Protein AF-A0A2U3E9U3-F1 (afdb_monomer_lite)

Sequence (964 aa):
MAMTLIPEGLHEAEHGRHEQQQQQQQQARNLDQRGDGTAESIDSKLGPHTAASHVEAQAGQEATDEYGHPLAEIDPVHEARIRLKMDFAVVPLVSLIYLLSFIDRSNIGNAKLAGLEHDLGMHGYDYNTALSVFYITYIVFEIPCNAACKWLGPGWFLPAVTLAFGVTSIATAFVQSFRALCGVRCLLGVFEAGMMPGIAYYLSRWYRRSELTFRISLFILSAALAGAFGGLLASAILELDSFGALRSWRMIFAIEGIATCALALASFVLLTDRPETAIWLTPADKALAIARLKAERIGTTELVDGFSTAKLRAGILNPVMLPTSAIFLLNSITVHGASFFLPSIVSTLYPDRSVTQQQLLTVPPYVVGATGCVLLSYASWRLERRGVFMVACAPLAVLGYALFLAPGTGATTRYGAIFLPFFGMFAYGALTNAHVAANVVSDTARASAIATNVMFGNIGGLASTWAYIQKDAPRYNIGNGLNLAAQASMFLIALGLYFWIRRDNRRRAARDVHGALEGKTVQEIQDMDWHHPGFRFFLPVAARSAAFLTHTAQAVRNAQDLNCMSVPRKYRELGDFHKYYSGAAVAPVLTLVIGGNHEASNYLFELYHGGWLAPKIYYLGAAGVVRYGPLRVAGLSGIYQQKDYRGPHHERLPYERDDIKSVYHVREYDVDKLLRLESGVDIAMSHDWPAWVELFGDYQSLFARNPHFLLSASKDGLGSFPATELLNHLRPAHWFSAHMHYRFAATIQHTAERIEDTVRALPIMASTRGKLPVFKSQRKYFVSGVKPAGARQTTDFLALDKYKEGRSTTNFLDLVEIEVPMRAEDAPYMKKRAGSDKFDLCYDEEWLAITRAYNDSLRVQDPETLVVPPDKGKSKRPSAGSIRRHRDWVRLNIVDKGLLEVPRRFSVHAPVHNAAMGETMEMPREYPNSQTVRFAQLLQVENRFVPSRKTSDDGDSIFERDGE

InterPro domains:
  IPR007708 Lariat debranching enzyme, C-terminal [PF05011] (793-943)
  IPR007708 Lariat debranching enzyme, C-terminal [SM01124] (786-945)
  IPR011701 Major facilitator superfamily [PF07690] (95-464)
  IPR020846 Major facilitator superfamily domain [PS50850] (90-506)
  IPR029052 Metallo-dependent phosphatase-like [SSF56300] (563-747)
  IPR036259 MFS transporter superfamily [G3DSA:1.20.1250.20] (82-282)
  IPR036259 MFS transporter superfamily [G3DSA:1.20.1250.20] (318-512)
  IPR036259 MFS transporter superfamily [SSF103473] (70-512)

pLDDT: mean 81.08, std 17.88, range [23.45, 97.38]

Radius of gyration: 36.11 Å; chains: 1; bounding box: 93×82×101 Å

Organism: Purpureocillium lilacinum (NCBI:txid33203)

Foldseek 3Di:
DDDDDDDPPPPVVVVVVVVVVVVVVVVVVVVVPDDDDDPDDDPDPDDPPVVVVVVLVVLLQPQADLLLAGLDDADVVLVVVLVVVCLVQQQVLLLVLLLLLLLLVLLLLVLVVQCVCVQAVHDDCLSLVLLLLLLVLLLVQQLVLLLVCLVVFLLQSQLVLLLQLLVLLLVCLVDRHSVSSSVSSNSNSNSCSNRLLSSLLQLLQQDDLLCSLLSNLSSLLSNLVSLQCSSVVLVVQQVDCDDVVTHTSSSSSNVSSVVSNVSSVVSNVSPARHLVRDPPADPVSSSSSSSVSSSRFNLDSDSRDDADPLLLVCLLPPPLLVLLLLLLLLLLLVSLLCSNCVLLLLCLLCVPDDSVVSSNLSNVLSVLLSVLLNVLSVCCSVVVALLVSLLVLLVQQLQLLCQLLDPPDHSVSNSVSSNRNSSRSSNSSSSSLSQSLQQWRHSSSNSSSSSSSVSSSSNSSSVSSVLADPVCPDSSNRSSVSSSVSSVVSNVSSVVSLVVLVVVQVVLVPDDQPVVCPPDDSVRCVSCISVRSSHGRRGDDFDWDKDFAFAADQLAQALQLLLLALDPPVPRDRPCNNCQLVVVDADPAQAEHAAERRHSLLLLQLQQCKDDSGQSYIYQHCWHWWDWQLAIETEHHYFADPVQQAFAALADPPGDPVSSRNSRHHHVLRLVLLLLAQAAHAEYEYAWAAQPQCLQFPVVVVCVVPVVQLVCQLVSNHTDPSNQQSCLARQHQEYEYHNPQDWDKGKQQNPDLHSLVSSCPRPDDPVSLVRGVSNVDPDDSYDRDDHHDPRDRMYIYTYFHDDDPPPPRDRTGDMDIGGRDDDPVSVLFNDDDVPDPTTFMFGDLLSLLSCLQCQVQRWYQAQAPSDTDGHPDDVPGDDSVSSVVSSVVCCVQASVVSNGGQDSDDDNFDDGYDPVDDNDSDNDARTNDPSLVVSCVSSVHDRRRDHHPVRCPPDDPPPPDDDD

Secondary structure (DSSP, 8-state):
-------TTSHHHHHHHHHHHHHHHHHHHHHHT-------S--SSS-HHHHHHHHHHHTTT--B-TT--BSS---HHHHHHHHHHHHHHHHHHHHHHHHHHHHHHHHHHHHHHTTHHHHHT--TTHHHHHHHHHHHHHHHHHHHHHHHHHHH-HHHHHHHHHHHHHHHHHHHTT--SHHHHHHHHHHHHHHHTTHHHHHHHHHHHHS-TTTHHHHHHHHHHHHHHHHHHHHHHHHHHHTSS-BTTB-TTHHHHHHHHHHHHHHHHHHHHH--SSGGG-TTS-HHHHHHHHHHHHTT-TT---SSPPP-HHHHHHHHT-TTHHHHHHHHHHHHHHHHHHHHHHHHHHHHH-TTS-HHHHHHTTHHHHHHHHHHHHHHHHHHHHH--HHHHHHHHHHHHHHHHHHHHSTT--HHHHHHHHHHHHHHHHHHHHHHHHHHHHT--SHHHHHHHHHHHHHHHHHHHHHHTTTS-GGGTTTTHHHHHHHHHHHHHHHHHHHHHHHHHHHHHHHHTTS-SHHHHTT--HHHHHHTGGGSTT-------S-EEEEEE--------STTGGGG-SS-GGG---TTHHHHHHTSS--SS-EEE---TTS-HHHHHHTTT-EEEETTEEE--SEEEEEETTEEEEEE-SB--HHHHTSPP---SSPPTTHHHHTTB--HHHHHHHHT--B--SEEEESSPBTTGGGGB-HHHHHHH-HHHHHHHTTT-SSBHHHHHHHHHH--SEEEE-TT-S-EEEEEE--SSSHHHHHHHS---HHHHTT-HHHH-----S---PPPBT--SEEEEEEPPPP-TT--S-S-SEEEEEE----GGGGGG--BPTTSSPBPEEE-HHHHHHHHHHGGG-----TTT---PPP--GGGSPPHHHHHHHHHHHIIIIITTTTTBPP------SPPP-TTSPP--SPPPP---HHHHHHHHHHT---TTPPPGGGS-S----SSS---

Structure (mmCIF, N/CA/C/O backbone):
data_AF-A0A2U3E9U3-F1
#
_entry.id   AF-A0A2U3E9U3-F1
#
loop_
_atom_site.group_PDB
_atom_site.id
_atom_site.type_symbol
_atom_site.label_atom_id
_atom_site.label_alt_id
_atom_site.label_comp_id
_atom_site.label_asym_id
_atom_site.label_entity_id
_atom_site.label_seq_id
_atom_site.pdbx_PDB_ins_code
_atom_site.Cartn_x
_atom_site.Cartn_y
_atom_site.Cartn_z
_atom_site.occupancy
_atom_site.B_iso_or_equiv
_atom_site.auth_seq_id
_atom_site.auth_comp_id
_atom_site.auth_asym_id
_atom_site.auth_atom_id
_atom_site.pdbx_PDB_model_num
ATOM 1 N N . MET A 1 1 ? -31.062 -46.514 18.155 1.00 30.09 1 MET A N 1
ATOM 2 C CA . MET A 1 1 ? -32.158 -47.258 17.499 1.00 30.09 1 MET A CA 1
ATOM 3 C C . MET A 1 1 ? -32.836 -46.279 16.546 1.00 30.09 1 MET A C 1
ATOM 5 O O . MET A 1 1 ? -33.103 -45.177 17.002 1.00 30.09 1 MET A O 1
ATOM 9 N N . ALA A 1 2 ? -33.015 -46.674 15.275 1.00 23.97 2 ALA A N 1
ATOM 10 C CA . ALA A 1 2 ? -33.382 -45.876 14.079 1.00 23.97 2 ALA A CA 1
ATOM 11 C C . ALA A 1 2 ? -32.266 -44.913 13.608 1.00 23.97 2 ALA A C 1
ATOM 13 O O . ALA A 1 2 ? -31.923 -43.985 14.326 1.00 23.97 2 ALA A O 1
ATOM 14 N N . MET A 1 3 ? -31.524 -45.101 12.509 1.00 23.45 3 MET A N 1
ATOM 15 C CA . MET A 1 3 ? -31.709 -45.770 11.206 1.00 23.45 3 MET A CA 1
ATOM 16 C C . MET A 1 3 ? -32.679 -45.062 10.238 1.00 23.45 3 MET A C 1
ATOM 18 O O . MET A 1 3 ? -33.876 -45.000 10.491 1.00 23.45 3 MET A O 1
ATOM 22 N N . THR A 1 4 ? -32.093 -44.663 9.094 1.00 28.11 4 THR A N 1
ATOM 23 C CA . THR A 1 4 ? -32.647 -44.435 7.737 1.00 28.11 4 THR A CA 1
ATOM 24 C C . THR A 1 4 ? -33.572 -43.245 7.461 1.00 28.11 4 THR A C 1
ATOM 26 O O . THR A 1 4 ? -34.672 -43.177 7.988 1.00 28.11 4 THR A O 1
ATOM 29 N N . LEU A 1 5 ? -33.133 -42.373 6.535 1.00 25.41 5 LEU A N 1
ATOM 30 C CA . LEU A 1 5 ? -33.787 -42.051 5.247 1.00 25.41 5 LEU A CA 1
ATOM 31 C C . LEU A 1 5 ? -32.891 -41.066 4.454 1.00 25.41 5 LEU A C 1
ATOM 33 O O . LEU A 1 5 ? -32.857 -39.872 4.738 1.00 25.41 5 LEU A O 1
ATOM 37 N N . ILE A 1 6 ? -32.136 -41.584 3.479 1.00 30.70 6 ILE A N 1
ATOM 38 C CA . ILE A 1 6 ? -31.458 -40.809 2.423 1.00 30.70 6 ILE A CA 1
ATOM 39 C C . ILE A 1 6 ? -32.332 -40.952 1.164 1.00 30.70 6 ILE A C 1
ATOM 41 O O . ILE A 1 6 ? -32.724 -42.082 0.872 1.00 30.70 6 ILE A O 1
ATOM 45 N N . PRO A 1 7 ? -32.659 -39.883 0.414 1.00 29.94 7 PRO A N 1
ATOM 46 C CA . PRO A 1 7 ? -33.400 -40.015 -0.839 1.00 29.94 7 PRO A CA 1
ATOM 47 C C . PRO A 1 7 ? -32.497 -40.605 -1.935 1.00 29.94 7 PRO A C 1
ATOM 49 O O . PRO A 1 7 ? -31.388 -40.117 -2.150 1.00 29.94 7 PRO A O 1
ATOM 52 N N . GLU A 1 8 ? -32.995 -41.608 -2.660 1.00 29.42 8 GLU A N 1
ATOM 53 C CA . GLU A 1 8 ? -32.330 -42.388 -3.727 1.00 29.42 8 GLU A CA 1
ATOM 54 C C . GLU A 1 8 ? -31.877 -41.590 -4.978 1.00 29.42 8 GLU A C 1
ATOM 56 O O . GLU A 1 8 ? -31.499 -42.175 -5.984 1.00 29.42 8 GLU A O 1
ATOM 61 N N . GLY A 1 9 ? -31.828 -40.255 -4.941 1.00 31.28 9 GLY A N 1
ATOM 62 C CA . GLY A 1 9 ? -31.448 -39.418 -6.092 1.00 31.28 9 GLY A CA 1
ATOM 63 C C . GLY A 1 9 ? -29.947 -39.125 -6.255 1.00 31.28 9 GLY A C 1
ATOM 64 O O . GLY A 1 9 ? -29.559 -38.468 -7.218 1.00 31.28 9 GLY A O 1
ATOM 65 N N . LEU A 1 10 ? -29.090 -39.554 -5.320 1.00 36.16 10 LEU A N 1
ATOM 66 C CA . LEU A 1 10 ? -27.651 -39.225 -5.326 1.00 36.16 10 LEU A CA 1
ATOM 67 C C . LEU A 1 10 ? -26.766 -40.291 -5.993 1.00 36.16 10 LEU A C 1
ATOM 69 O O . LEU A 1 10 ? -25.707 -39.948 -6.514 1.00 36.16 10 LEU A O 1
ATOM 73 N N . HIS A 1 11 ? -27.206 -41.552 -6.052 1.00 32.34 11 HIS A N 1
ATOM 74 C CA . HIS A 1 11 ? -26.401 -42.630 -6.638 1.00 32.34 11 HIS A CA 1
ATOM 75 C C . HIS A 1 11 ? -26.394 -42.623 -8.178 1.00 32.34 11 HIS A C 1
ATOM 77 O O . HIS A 1 11 ? -25.369 -42.944 -8.777 1.00 32.34 11 HIS A O 1
ATOM 83 N N . GLU A 1 12 ? -27.471 -42.176 -8.835 1.00 32.97 12 GLU A N 1
ATOM 84 C CA . GLU A 1 12 ? -27.513 -42.059 -10.305 1.00 32.97 12 GLU A CA 1
ATOM 85 C C . GLU A 1 12 ? -26.670 -40.880 -10.828 1.00 32.97 12 GLU A C 1
ATOM 87 O O . GLU A 1 12 ? -26.062 -40.968 -11.897 1.00 32.97 12 GLU A O 1
ATOM 92 N N . ALA A 1 13 ? -26.543 -39.798 -10.049 1.00 40.09 13 ALA A N 1
ATOM 93 C CA . ALA A 1 13 ? -25.748 -38.627 -10.426 1.00 40.09 13 ALA A CA 1
ATOM 94 C C . ALA A 1 13 ? -24.226 -38.868 -10.334 1.00 40.09 13 ALA A C 1
ATOM 96 O O . ALA A 1 13 ? -23.461 -38.254 -11.083 1.00 40.09 13 ALA A O 1
ATOM 97 N N . GLU A 1 14 ? -23.776 -39.755 -9.440 1.00 38.25 14 GLU A N 1
ATOM 98 C CA . GLU A 1 14 ? -22.362 -40.145 -9.330 1.00 38.25 14 GLU A CA 1
ATOM 99 C C . GLU A 1 14 ? -21.968 -41.216 -10.356 1.00 38.25 14 GLU A C 1
ATOM 101 O O . GLU A 1 14 ? -20.867 -41.144 -10.908 1.00 38.25 14 GLU A O 1
ATOM 106 N N . HIS A 1 15 ? -22.870 -42.147 -10.698 1.00 36.41 15 HIS A N 1
ATOM 107 C CA . HIS A 1 15 ? -22.611 -43.132 -11.755 1.00 36.41 15 HIS A CA 1
ATOM 108 C C . HIS A 1 15 ? -22.523 -42.477 -13.142 1.00 36.41 15 HIS A C 1
ATOM 110 O O . HIS A 1 15 ? -21.572 -42.733 -13.881 1.00 36.41 15 HIS A O 1
ATOM 116 N N . GLY A 1 16 ? -23.411 -41.519 -13.443 1.00 35.03 16 GLY A N 1
ATOM 117 C CA . GLY A 1 16 ? -23.360 -40.762 -14.699 1.00 35.03 16 GLY A CA 1
ATOM 118 C C . GLY A 1 16 ? -22.097 -39.901 -14.865 1.00 35.03 16 GLY A C 1
ATOM 119 O O . GLY A 1 16 ? -21.598 -39.747 -15.981 1.00 35.03 16 GLY A O 1
ATOM 120 N N . ARG A 1 17 ? -21.520 -39.375 -13.770 1.00 40.16 17 ARG A N 1
ATOM 121 C CA . ARG A 1 17 ? -20.244 -38.627 -13.818 1.00 40.16 17 ARG A CA 1
ATOM 122 C C . ARG A 1 17 ? -19.035 -39.533 -14.020 1.00 40.16 17 ARG A C 1
ATOM 124 O O . ARG A 1 17 ? -18.106 -39.136 -14.723 1.00 40.16 17 ARG A O 1
ATOM 131 N N . HIS A 1 18 ? -19.043 -40.731 -13.436 1.00 39.97 18 HIS A N 1
ATOM 132 C CA . HIS A 1 18 ? -17.964 -41.699 -13.625 1.00 39.97 18 HIS A CA 1
ATOM 133 C C . HIS A 1 18 ? -17.949 -42.283 -15.043 1.00 39.97 18 HIS A C 1
ATOM 135 O O . HIS A 1 18 ? -16.869 -42.407 -15.623 1.00 39.97 18 HIS A O 1
ATOM 141 N N . GLU A 1 19 ? -19.113 -42.548 -15.643 1.00 36.00 19 GLU A N 1
ATOM 142 C CA . GLU A 1 19 ? -19.198 -42.981 -17.045 1.00 36.00 19 GLU A CA 1
ATOM 143 C C . GLU A 1 19 ? -18.797 -41.867 -18.025 1.00 36.00 19 GLU A C 1
ATOM 145 O O . GLU A 1 19 ? -18.062 -42.134 -18.978 1.00 36.00 19 GLU A O 1
ATOM 150 N N . GLN A 1 20 ? -19.169 -40.605 -17.765 1.00 38.06 20 GLN A N 1
ATOM 151 C CA . GLN A 1 20 ? -18.721 -39.470 -18.586 1.00 38.06 20 GLN A CA 1
ATOM 152 C C . GLN A 1 20 ? -17.210 -39.219 -18.484 1.00 38.06 20 GLN A C 1
ATOM 154 O O . GLN A 1 20 ? -16.570 -38.941 -19.500 1.00 38.06 20 GLN A O 1
ATOM 159 N N . GLN A 1 21 ? -16.609 -39.358 -17.295 1.00 38.84 21 GLN A N 1
ATOM 160 C CA . GLN A 1 21 ? -15.155 -39.236 -17.138 1.00 38.84 21 GLN A CA 1
ATOM 161 C C . GLN A 1 21 ? -14.395 -40.395 -17.787 1.00 38.84 21 GLN A C 1
ATOM 163 O O . GLN A 1 21 ? -13.345 -40.163 -18.390 1.00 38.84 21 GLN A O 1
ATOM 168 N N . GLN A 1 22 ? -14.916 -41.624 -17.715 1.00 39.53 22 GLN A N 1
ATOM 169 C CA . GLN A 1 22 ? -14.303 -42.765 -18.398 1.00 39.53 22 GLN A CA 1
ATOM 170 C C . GLN A 1 22 ? -14.434 -42.648 -19.920 1.00 39.53 22 GLN A C 1
ATOM 172 O O . GLN A 1 22 ? -13.447 -42.878 -20.617 1.00 39.53 22 GLN A O 1
ATOM 177 N N . GLN A 1 23 ? -15.574 -42.190 -20.447 1.00 37.75 23 GLN A N 1
ATOM 178 C CA . GLN A 1 23 ? -15.734 -41.933 -21.884 1.00 37.75 23 GLN A CA 1
ATOM 179 C C . GLN A 1 23 ? -14.828 -40.799 -22.385 1.00 37.75 23 GLN A C 1
ATOM 181 O O . GLN A 1 23 ? -14.230 -40.939 -23.453 1.00 37.75 23 GLN A O 1
ATOM 186 N N . GLN A 1 24 ? -14.642 -39.722 -21.611 1.00 40.00 24 GLN A N 1
ATOM 187 C CA . GLN A 1 24 ? -13.711 -38.638 -21.962 1.00 40.00 24 GLN A CA 1
ATOM 188 C C . GLN A 1 24 ? -12.241 -39.079 -21.902 1.00 40.00 24 GLN A C 1
ATOM 190 O O . GLN A 1 24 ? -11.463 -38.742 -22.795 1.00 40.00 24 GLN A O 1
ATOM 195 N N . GLN A 1 25 ? -11.849 -39.888 -20.910 1.00 40.41 25 GLN A N 1
ATOM 196 C CA . GLN A 1 25 ? -10.490 -40.443 -20.837 1.00 40.41 25 GLN A CA 1
ATOM 197 C C . GLN A 1 25 ? -10.220 -41.485 -21.931 1.00 40.41 25 GLN A C 1
ATOM 199 O O . GLN A 1 25 ? -9.095 -41.584 -22.425 1.00 40.41 25 GLN A O 1
ATOM 204 N N . GLN A 1 26 ? -11.238 -42.239 -22.349 1.00 35.25 26 GLN A N 1
ATOM 205 C CA . GLN A 1 26 ? -11.126 -43.216 -23.430 1.00 35.25 26 GLN A CA 1
ATOM 206 C C . GLN A 1 26 ? -11.126 -42.541 -24.813 1.00 35.25 26 GLN A C 1
ATOM 208 O O . GLN A 1 26 ? -10.391 -42.978 -25.696 1.00 35.25 26 GLN A O 1
ATOM 213 N N . GLN A 1 27 ? -11.839 -41.419 -24.987 1.00 36.66 27 GLN A N 1
ATOM 214 C CA . GLN A 1 27 ? -11.714 -40.555 -26.170 1.00 36.66 27 GLN A CA 1
ATOM 215 C C . GLN A 1 27 ? -10.335 -39.892 -26.266 1.00 36.66 27 GLN A C 1
ATOM 217 O O . GLN A 1 27 ? -9.747 -39.903 -27.345 1.00 36.66 27 GLN A O 1
ATOM 222 N N . ALA A 1 28 ? -9.783 -39.392 -25.156 1.00 37.25 28 ALA A N 1
ATOM 223 C CA . ALA A 1 28 ? -8.438 -38.811 -25.130 1.00 37.25 28 ALA A CA 1
ATOM 224 C C . ALA A 1 28 ? -7.348 -39.851 -25.461 1.00 37.25 28 ALA A C 1
ATOM 226 O O . ALA A 1 28 ? -6.448 -39.575 -26.248 1.00 37.25 28 ALA A O 1
ATOM 227 N N . ARG A 1 29 ? -7.475 -41.087 -24.952 1.00 34.94 29 ARG A N 1
ATOM 228 C CA . ARG A 1 29 ? -6.554 -42.190 -25.293 1.00 34.94 29 ARG A CA 1
ATOM 229 C C . ARG A 1 29 ? -6.674 -42.665 -26.744 1.00 34.94 29 ARG A C 1
ATOM 231 O O . ARG A 1 29 ? -5.675 -43.080 -27.321 1.00 34.94 29 ARG A O 1
ATOM 238 N N . ASN A 1 30 ? -7.865 -42.590 -27.338 1.00 34.75 30 ASN A N 1
ATOM 239 C CA . ASN A 1 30 ? -8.073 -42.943 -28.746 1.00 34.75 30 ASN A CA 1
ATOM 240 C C . ASN A 1 30 ? -7.560 -41.863 -29.719 1.00 34.75 30 ASN A C 1
ATOM 242 O O . ASN A 1 30 ? -7.278 -42.185 -30.873 1.00 34.75 30 ASN A O 1
ATOM 246 N N . LEU A 1 31 ? -7.416 -40.613 -29.263 1.00 39.78 31 LEU A N 1
ATOM 247 C CA . LEU A 1 31 ? -6.829 -39.510 -30.034 1.00 39.78 31 LEU A CA 1
ATOM 248 C C . LEU A 1 31 ? -5.291 -39.562 -30.055 1.00 39.78 31 LEU A C 1
ATOM 250 O O . LEU A 1 31 ? -4.704 -39.282 -31.094 1.00 39.78 31 LEU A O 1
ATOM 254 N N . ASP A 1 32 ? -4.648 -40.027 -28.979 1.00 38.50 32 ASP A N 1
ATOM 255 C CA . ASP A 1 32 ? -3.182 -40.194 -28.916 1.00 38.50 32 ASP A CA 1
ATOM 256 C C . ASP A 1 32 ? -2.653 -41.436 -29.668 1.00 38.50 32 ASP A C 1
ATOM 258 O O . ASP A 1 32 ? -1.461 -41.531 -29.953 1.00 38.50 32 ASP A O 1
ATOM 262 N N . GLN A 1 33 ? -3.515 -42.403 -30.015 1.00 33.34 33 GLN A N 1
ATOM 263 C CA . GLN A 1 33 ? -3.110 -43.642 -30.705 1.00 33.34 33 GLN A CA 1
ATOM 264 C C . GLN A 1 33 ? -3.295 -43.629 -32.230 1.00 33.34 33 GLN A C 1
ATOM 266 O O . GLN A 1 33 ? -2.914 -44.591 -32.897 1.00 33.34 33 GLN A O 1
ATOM 271 N N . ARG A 1 34 ? -3.835 -42.554 -32.813 1.00 33.41 34 ARG A N 1
ATOM 272 C CA . ARG A 1 34 ? -3.920 -42.390 -34.272 1.00 33.41 34 ARG A CA 1
ATOM 273 C C . ARG A 1 34 ? -2.972 -41.295 -34.736 1.00 33.41 34 ARG A C 1
ATOM 275 O O . ARG A 1 34 ? -3.385 -40.192 -35.069 1.00 33.41 34 ARG A O 1
ATOM 282 N N . GLY A 1 35 ? -1.690 -41.636 -34.786 1.00 42.25 35 GLY A N 1
ATOM 283 C CA . GLY A 1 35 ? -0.763 -40.944 -35.666 1.00 42.25 35 GLY A CA 1
ATOM 284 C C . GLY A 1 35 ? -1.076 -41.321 -37.110 1.00 42.25 35 GLY A C 1
ATOM 285 O O . GLY A 1 35 ? -0.705 -42.407 -37.536 1.00 42.25 35 GLY A O 1
ATOM 286 N N . ASP A 1 36 ? -1.760 -40.445 -37.840 1.00 29.41 36 ASP A N 1
ATOM 287 C CA . ASP A 1 36 ? -1.470 -40.242 -39.258 1.00 29.41 36 ASP A CA 1
ATOM 288 C C . ASP A 1 36 ? -1.977 -38.875 -39.731 1.00 29.41 36 ASP A C 1
ATOM 290 O O . ASP A 1 36 ? -2.917 -38.311 -39.168 1.00 29.41 36 ASP A O 1
ATOM 294 N N . GLY A 1 37 ? -1.274 -38.315 -40.712 1.00 39.06 37 GLY A N 1
ATOM 295 C CA . GLY A 1 37 ? -1.345 -36.910 -41.099 1.00 39.06 37 GLY A CA 1
ATOM 296 C C . GLY A 1 37 ? -2.678 -36.433 -41.686 1.00 39.06 37 GLY A C 1
ATOM 297 O O . GLY A 1 37 ? -3.558 -37.210 -42.036 1.00 39.06 37 GLY A O 1
ATOM 298 N N . THR A 1 38 ? -2.728 -35.109 -41.875 1.00 32.81 38 THR A N 1
ATOM 299 C CA . THR A 1 38 ? -3.789 -34.251 -42.449 1.00 32.81 38 THR A CA 1
ATOM 300 C C . THR A 1 38 ? -4.748 -33.609 -41.437 1.00 32.81 38 THR A C 1
ATOM 302 O O . THR A 1 38 ? -5.789 -34.143 -41.078 1.00 32.81 38 THR A O 1
ATOM 305 N N . ALA A 1 39 ? -4.403 -32.385 -41.021 1.00 27.55 39 ALA A N 1
ATOM 306 C CA . ALA A 1 39 ? -5.301 -31.454 -40.342 1.00 27.55 39 ALA A CA 1
ATOM 307 C C . ALA A 1 39 ? -5.324 -30.113 -41.097 1.00 27.55 39 ALA A C 1
ATOM 309 O O . ALA A 1 39 ? -4.817 -29.100 -40.631 1.00 27.55 39 ALA A O 1
ATOM 310 N N . GLU A 1 40 ? -5.917 -30.125 -42.287 1.00 35.50 40 GLU A N 1
ATOM 311 C CA . GLU A 1 40 ? -6.580 -28.955 -42.863 1.00 35.50 40 GLU A CA 1
ATOM 312 C C . GLU A 1 40 ? -8.066 -29.322 -42.998 1.00 35.50 40 GLU A C 1
ATOM 314 O O . GLU A 1 40 ? -8.377 -30.406 -43.490 1.00 35.50 40 GLU A O 1
ATOM 319 N N . SER A 1 41 ? -8.962 -28.413 -42.578 1.00 32.75 41 SER A N 1
ATOM 320 C CA . SER A 1 41 ? -10.414 -28.352 -42.888 1.00 32.75 41 SER A CA 1
ATOM 321 C C . SER A 1 41 ? -11.489 -28.575 -41.798 1.00 32.75 41 SER A C 1
ATOM 323 O O . SER A 1 41 ? -12.638 -28.830 -42.152 1.00 32.75 41 SER A O 1
ATOM 325 N N . ILE A 1 42 ? -11.237 -28.348 -40.499 1.00 29.44 42 ILE A N 1
ATOM 326 C CA . ILE A 1 42 ? -12.349 -28.251 -39.510 1.00 29.44 42 ILE A CA 1
ATOM 327 C C . ILE A 1 42 ? -12.275 -26.985 -38.641 1.00 29.44 42 ILE A C 1
ATOM 329 O O . ILE A 1 42 ? -12.473 -27.048 -37.435 1.00 29.44 42 ILE A O 1
ATOM 333 N N . ASP A 1 43 ? -12.031 -25.816 -39.244 1.00 33.38 43 ASP A N 1
ATOM 334 C CA . ASP A 1 43 ? -12.070 -24.535 -38.508 1.00 33.38 43 ASP A CA 1
ATOM 335 C C . ASP A 1 43 ? -12.940 -23.451 -39.171 1.00 33.38 43 ASP A C 1
ATOM 337 O O . ASP A 1 43 ? -12.738 -22.255 -39.000 1.00 33.38 43 ASP A O 1
ATOM 341 N N . SER A 1 44 ? -13.946 -23.853 -39.957 1.00 29.31 44 SER A N 1
ATOM 342 C CA . SER A 1 44 ? -14.786 -22.904 -40.709 1.00 29.31 44 SER A CA 1
ATOM 343 C C . SER A 1 44 ? -16.254 -22.838 -40.265 1.00 29.31 44 SER A C 1
ATOM 345 O O . SER A 1 44 ? -17.097 -22.406 -41.054 1.00 29.31 44 SER A O 1
ATOM 347 N N . LYS A 1 45 ? -16.613 -23.285 -39.048 1.00 28.89 45 LYS A N 1
ATOM 348 C CA . LYS A 1 45 ? -18.029 -23.302 -38.603 1.00 28.89 45 LYS A CA 1
ATOM 349 C C . LYS A 1 45 ? -18.334 -22.852 -37.166 1.00 28.89 45 LYS A C 1
ATOM 351 O O . LYS A 1 45 ? -19.472 -23.012 -36.733 1.00 28.89 45 LYS A O 1
ATOM 356 N N . LEU A 1 46 ? -17.407 -22.215 -36.449 1.00 29.42 46 LEU A N 1
ATOM 357 C CA . LEU A 1 46 ? -17.722 -21.529 -35.187 1.00 29.42 46 LEU A CA 1
ATOM 358 C C . LEU A 1 46 ? -17.472 -20.026 -35.332 1.00 29.42 46 LEU A C 1
ATOM 360 O O . LEU A 1 46 ? -16.379 -19.592 -35.674 1.00 29.42 46 LEU A O 1
ATOM 364 N N . GLY A 1 47 ? -18.523 -19.231 -35.128 1.00 29.19 47 GLY A N 1
ATOM 365 C CA . GLY A 1 47 ? -18.471 -17.778 -35.274 1.00 29.19 47 GLY A CA 1
ATOM 366 C C . GLY A 1 47 ? -17.579 -17.087 -34.225 1.00 29.19 47 GLY A C 1
ATOM 367 O O . GLY A 1 47 ? -17.297 -17.655 -33.167 1.00 29.19 47 GLY A O 1
ATOM 368 N N . PRO A 1 48 ? -17.185 -15.823 -34.474 1.00 30.48 48 PRO A N 1
ATOM 369 C CA . PRO A 1 48 ? -16.179 -15.084 -33.697 1.00 30.48 48 PRO A CA 1
ATOM 370 C C . PRO A 1 48 ? -16.549 -14.782 -32.229 1.00 30.48 48 PRO A C 1
ATOM 372 O O . PRO A 1 48 ? -15.712 -14.284 -31.483 1.00 30.48 48 PRO A O 1
ATOM 375 N N . HIS A 1 49 ? -17.765 -15.104 -31.775 1.00 27.88 49 HIS A N 1
ATOM 376 C CA . HIS A 1 49 ? -18.210 -14.827 -30.403 1.00 27.88 49 HIS A CA 1
ATOM 377 C C . HIS A 1 49 ? -17.885 -15.933 -29.381 1.00 27.88 49 HIS A C 1
ATOM 379 O O . HIS A 1 49 ? -17.820 -15.637 -28.192 1.00 27.88 49 HIS A O 1
ATOM 385 N N . THR A 1 50 ? -17.625 -17.175 -29.802 1.00 26.02 50 THR A N 1
ATOM 386 C CA . THR A 1 50 ? -17.319 -18.302 -28.887 1.00 26.02 50 THR A CA 1
ATOM 387 C C . THR A 1 50 ? -15.822 -18.530 -28.650 1.00 26.02 50 THR A C 1
ATOM 389 O O . THR A 1 50 ? -15.439 -19.090 -27.625 1.00 26.02 50 THR A O 1
ATOM 392 N N . ALA A 1 51 ? -14.955 -18.059 -29.554 1.00 27.39 51 ALA A N 1
ATOM 393 C CA . ALA A 1 51 ? -13.502 -18.124 -29.369 1.00 27.39 51 ALA A CA 1
ATOM 394 C C . ALA A 1 51 ? -13.003 -17.084 -28.344 1.00 27.39 51 ALA A C 1
ATOM 396 O O . ALA A 1 51 ? -12.124 -17.381 -27.540 1.00 27.39 51 ALA A O 1
ATOM 397 N N . ALA A 1 52 ? -13.629 -15.900 -28.297 1.00 28.12 52 ALA A N 1
ATOM 398 C CA . ALA A 1 52 ? -13.308 -14.856 -27.321 1.00 28.12 52 ALA A CA 1
ATOM 399 C C . ALA A 1 52 ? -13.598 -15.292 -25.869 1.00 28.12 52 ALA A C 1
ATOM 401 O O . ALA A 1 52 ? -12.787 -15.045 -24.981 1.00 28.12 52 ALA A O 1
ATOM 402 N N . SER A 1 53 ? -14.686 -16.036 -25.629 1.00 25.86 53 SER A N 1
ATOM 403 C CA . SER A 1 53 ? -15.049 -16.495 -24.279 1.00 25.86 53 SER A CA 1
ATOM 404 C C . SER A 1 53 ? -14.147 -17.609 -23.735 1.00 25.86 53 SER A C 1
ATOM 406 O O . SER A 1 53 ? -13.990 -17.729 -22.522 1.00 25.86 53 SER A O 1
ATOM 408 N N . HIS A 1 54 ? -13.539 -18.427 -24.604 1.00 25.97 54 HIS A N 1
ATOM 409 C CA . HIS A 1 54 ? -12.595 -19.466 -24.173 1.00 25.97 54 HIS A CA 1
ATOM 410 C C . HIS A 1 54 ? -11.193 -18.909 -23.883 1.00 25.97 54 HIS A C 1
ATOM 412 O O . HIS A 1 54 ? -10.534 -19.387 -22.958 1.00 25.97 54 HIS A O 1
ATOM 418 N N . VAL A 1 55 ? -10.775 -17.855 -24.591 1.00 29.00 55 VAL A N 1
ATOM 419 C CA . VAL A 1 55 ? -9.496 -17.162 -24.351 1.00 29.00 55 VAL A CA 1
ATOM 420 C C . VAL A 1 55 ? -9.560 -16.281 -23.093 1.00 29.00 55 VAL A C 1
ATOM 422 O O . VAL A 1 55 ? -8.612 -16.265 -22.308 1.00 29.00 55 VAL A O 1
ATOM 425 N N . GLU A 1 56 ? -10.700 -15.638 -22.814 1.00 29.20 56 GLU A N 1
ATOM 426 C CA . GLU A 1 56 ? -10.917 -14.888 -21.561 1.00 29.20 56 GLU A CA 1
ATOM 427 C C . GLU A 1 56 ? -10.957 -15.796 -20.315 1.00 29.20 56 GLU A C 1
ATOM 429 O O . GLU A 1 56 ? -10.554 -15.380 -19.228 1.00 29.20 56 GLU A O 1
ATOM 434 N N . ALA A 1 57 ? -11.378 -17.059 -20.463 1.00 27.95 57 ALA A N 1
ATOM 435 C CA . ALA A 1 57 ? -11.397 -18.032 -19.369 1.00 27.95 57 ALA A CA 1
ATOM 436 C C . ALA A 1 57 ? -9.998 -18.581 -19.018 1.00 27.95 57 ALA A C 1
ATOM 438 O O . ALA A 1 57 ? -9.724 -18.833 -17.842 1.00 27.95 57 ALA A O 1
ATOM 439 N N . GLN A 1 58 ? -9.098 -18.723 -20.002 1.00 27.45 58 GLN A N 1
ATOM 440 C CA . GLN A 1 58 ? -7.706 -19.143 -19.771 1.00 27.45 58 GLN A CA 1
ATOM 441 C C . GLN A 1 58 ? -6.824 -18.007 -19.232 1.00 27.45 58 GLN A C 1
ATOM 443 O O . GLN A 1 58 ? -6.021 -18.239 -18.329 1.00 27.45 58 GLN A O 1
ATOM 448 N N . ALA A 1 59 ? -7.036 -16.763 -19.677 1.00 29.61 59 ALA A N 1
ATOM 449 C CA . ALA A 1 59 ? -6.336 -15.586 -19.144 1.00 29.61 59 ALA A CA 1
ATOM 450 C C . ALA A 1 59 ? -6.622 -15.322 -17.646 1.00 29.61 59 ALA A C 1
ATOM 452 O O . ALA A 1 59 ? -5.885 -14.602 -16.979 1.00 29.61 59 ALA A O 1
ATOM 453 N N . GLY A 1 60 ? -7.678 -15.924 -17.088 1.00 30.77 60 GLY A N 1
ATOM 454 C CA . GLY A 1 60 ? -8.024 -15.824 -15.670 1.00 30.77 60 GLY A CA 1
ATOM 455 C C . GLY A 1 60 ? -7.240 -16.749 -14.727 1.00 30.77 60 GLY A C 1
ATOM 456 O O . GLY A 1 60 ? -7.413 -16.622 -13.505 1.00 30.77 60 GLY A O 1
ATOM 457 N N . GLN A 1 61 ? -6.429 -17.688 -15.237 1.00 35.72 61 GLN A N 1
ATOM 458 C CA . GLN A 1 61 ? -5.707 -18.669 -14.408 1.00 35.72 61 GLN A CA 1
ATOM 459 C C . GLN A 1 61 ? -4.320 -18.196 -13.947 1.00 35.72 61 GLN A C 1
ATOM 461 O O . GLN A 1 61 ? -3.949 -18.488 -12.810 1.00 35.72 61 GLN A O 1
ATOM 466 N N . GLU A 1 62 ? -3.618 -17.383 -14.736 1.00 42.84 62 GLU A N 1
ATOM 467 C CA . GLU A 1 62 ? -2.336 -16.768 -14.365 1.00 42.84 62 GLU A CA 1
ATOM 468 C C . GLU A 1 62 ? -2.529 -15.251 -14.280 1.00 42.84 62 GLU A C 1
ATOM 470 O O . GLU A 1 62 ? -2.466 -14.529 -15.266 1.00 42.84 62 GLU A O 1
ATOM 475 N N . ALA A 1 63 ? -2.874 -14.762 -13.088 1.00 41.94 63 ALA A N 1
ATOM 476 C CA . ALA A 1 63 ? -3.108 -13.335 -12.851 1.00 41.94 63 ALA A CA 1
ATOM 477 C C . ALA A 1 63 ? -1.853 -12.601 -12.358 1.00 41.94 63 ALA A C 1
ATOM 479 O O . ALA A 1 63 ? -1.838 -11.370 -12.349 1.00 41.94 63 ALA A O 1
ATOM 480 N N . THR A 1 64 ? -0.836 -13.347 -11.925 1.00 42.69 64 THR A N 1
ATOM 481 C CA . THR A 1 64 ? 0.441 -12.846 -11.427 1.00 42.69 64 THR A CA 1
ATOM 482 C C . THR A 1 64 ? 1.603 -13.626 -12.022 1.00 42.69 64 THR A C 1
ATOM 484 O O . THR A 1 64 ? 1.473 -14.826 -12.250 1.00 42.69 64 THR A O 1
ATOM 487 N N . ASP A 1 65 ? 2.736 -12.967 -12.260 1.00 49.28 65 ASP A N 1
ATOM 488 C CA . ASP A 1 65 ? 3.986 -13.671 -12.562 1.00 49.28 65 ASP A CA 1
ATOM 489 C C . ASP A 1 65 ? 4.607 -14.325 -11.306 1.00 49.28 65 ASP A C 1
ATOM 491 O O . ASP A 1 65 ? 4.077 -14.237 -10.191 1.00 49.28 65 ASP A O 1
ATOM 495 N N . GLU A 1 66 ? 5.762 -14.974 -11.473 1.00 39.12 66 GLU A N 1
ATOM 496 C CA . GLU A 1 66 ? 6.518 -15.649 -10.404 1.00 39.12 66 GLU A CA 1
ATOM 497 C C . GLU A 1 66 ? 6.955 -14.722 -9.245 1.00 39.12 66 GLU A C 1
ATOM 499 O O . GLU A 1 66 ? 7.312 -15.197 -8.160 1.00 39.12 66 GLU A O 1
ATOM 504 N N . TYR A 1 67 ? 6.860 -13.401 -9.433 1.00 39.12 67 TYR A N 1
ATOM 505 C CA . TYR A 1 67 ? 7.175 -12.366 -8.447 1.00 39.12 67 TYR A CA 1
ATOM 506 C C . TYR A 1 67 ? 5.925 -11.693 -7.849 1.00 39.12 67 TYR A C 1
ATOM 508 O O . TYR A 1 67 ? 6.043 -10.911 -6.899 1.00 39.12 67 TYR A O 1
ATOM 516 N N . GLY A 1 68 ? 4.722 -12.039 -8.323 1.00 38.88 68 GLY A N 1
ATOM 517 C CA . GLY A 1 68 ? 3.456 -11.482 -7.843 1.00 38.88 68 GLY A CA 1
ATOM 518 C C . GLY A 1 68 ? 2.981 -10.237 -8.588 1.00 38.88 68 GLY A C 1
ATOM 519 O O . GLY A 1 68 ? 2.205 -9.476 -8.008 1.00 38.88 68 GLY A O 1
ATOM 520 N N . HIS A 1 69 ? 3.444 -9.984 -9.815 1.00 43.16 69 HIS A N 1
ATOM 521 C CA . HIS A 1 69 ? 3.041 -8.810 -10.592 1.00 43.16 69 HIS A CA 1
ATOM 522 C C . HIS A 1 69 ? 1.782 -9.079 -11.426 1.00 43.16 69 HIS A C 1
ATOM 524 O O . HIS A 1 69 ? 1.762 -10.072 -12.146 1.00 43.16 69 HIS A O 1
ATOM 530 N N . PRO A 1 70 ? 0.750 -8.211 -11.387 1.00 43.94 70 PRO A N 1
ATOM 531 C CA . PRO A 1 70 ? -0.445 -8.367 -12.212 1.00 43.94 70 PRO A CA 1
ATOM 532 C C . PRO A 1 70 ? -0.115 -8.445 -13.705 1.00 43.94 70 PRO A C 1
ATOM 534 O O . PRO A 1 70 ? 0.438 -7.499 -14.258 1.00 43.94 70 PRO A O 1
ATOM 537 N N . LEU A 1 71 ? -0.531 -9.530 -14.362 1.00 41.78 71 LEU A N 1
ATOM 538 C CA . LEU A 1 71 ? -0.357 -9.736 -15.808 1.00 41.78 71 LEU A CA 1
ATOM 539 C C . LEU A 1 71 ? -1.349 -8.917 -16.664 1.00 41.78 71 LEU A C 1
ATOM 541 O O . LEU A 1 71 ? -1.195 -8.833 -17.879 1.00 41.78 71 LEU A O 1
ATOM 545 N N . ALA A 1 72 ? -2.352 -8.284 -16.041 1.00 47.72 72 ALA A N 1
ATOM 546 C CA . ALA A 1 72 ? -3.367 -7.465 -16.705 1.00 47.72 72 ALA A CA 1
ATOM 547 C C . ALA A 1 72 ? -3.321 -5.997 -16.237 1.00 47.72 72 ALA A C 1
ATOM 549 O O . ALA A 1 72 ? -3.357 -5.713 -15.036 1.00 47.72 72 ALA A O 1
ATOM 550 N N . GLU A 1 73 ? -3.286 -5.057 -17.188 1.00 44.53 73 GLU A N 1
ATOM 551 C CA . GLU A 1 73 ? -3.374 -3.618 -16.918 1.00 44.53 73 GLU A CA 1
ATOM 552 C C . GLU A 1 73 ? -4.807 -3.255 -16.493 1.00 44.53 73 GLU A C 1
ATOM 554 O O . GLU A 1 73 ? -5.771 -3.432 -17.236 1.00 44.53 73 GLU A O 1
ATOM 559 N N . ILE A 1 74 ? -4.952 -2.772 -15.259 1.00 61.97 74 ILE A N 1
ATOM 560 C CA . ILE A 1 74 ? -6.240 -2.398 -14.673 1.00 61.97 74 ILE A CA 1
ATOM 561 C C . ILE A 1 74 ? -6.488 -0.904 -14.920 1.00 61.97 74 ILE A C 1
ATOM 563 O O . ILE A 1 74 ? -5.711 -0.072 -14.449 1.00 61.97 74 ILE A O 1
ATOM 567 N N . ASP A 1 75 ? -7.587 -0.550 -15.599 1.00 69.69 75 ASP A N 1
ATOM 568 C CA . ASP A 1 75 ? -8.000 0.853 -15.764 1.00 69.69 75 ASP A CA 1
ATOM 569 C C . ASP A 1 75 ? -8.248 1.509 -14.389 1.00 69.69 75 ASP A C 1
ATOM 571 O O . ASP A 1 75 ? -9.194 1.126 -13.690 1.00 69.69 75 ASP A O 1
ATOM 575 N N . PRO A 1 76 ? -7.466 2.533 -13.993 1.00 71.50 76 PRO A N 1
ATOM 576 C CA . PRO A 1 76 ? -7.596 3.169 -12.686 1.00 71.50 76 PRO A CA 1
ATOM 577 C C . PRO A 1 76 ? -8.950 3.863 -12.473 1.00 71.50 76 PRO A C 1
ATOM 579 O O . PRO A 1 76 ? -9.391 3.985 -11.325 1.00 71.50 76 PRO A O 1
ATOM 582 N N . VAL A 1 77 ? -9.627 4.322 -13.534 1.00 77.06 77 VAL A N 1
ATOM 583 C CA . VAL A 1 77 ? -10.929 4.999 -13.410 1.00 77.06 77 VAL A CA 1
ATOM 584 C C . VAL A 1 77 ? -12.033 3.984 -13.138 1.00 77.06 77 VAL A C 1
ATOM 586 O O . VAL A 1 77 ? -12.802 4.162 -12.185 1.00 77.06 77 VAL A O 1
ATOM 589 N N . HIS A 1 78 ? -12.097 2.906 -13.926 1.00 77.69 78 HIS A N 1
ATOM 590 C CA . HIS A 1 78 ? -13.000 1.782 -13.654 1.00 77.69 78 HIS A CA 1
ATOM 591 C C . HIS A 1 78 ? -12.741 1.218 -12.258 1.00 77.69 78 HIS A C 1
ATOM 593 O O . HIS A 1 78 ? -13.670 1.002 -11.475 1.00 77.69 78 HIS A O 1
ATOM 599 N N . GLU A 1 79 ? -11.471 1.071 -11.896 1.00 82.19 79 GLU A N 1
ATOM 600 C CA . GLU A 1 79 ? -11.078 0.497 -10.624 1.00 82.19 79 GLU A CA 1
ATOM 601 C C . GLU A 1 79 ? -11.459 1.360 -9.404 1.00 82.19 79 GLU A C 1
ATOM 603 O O . GLU A 1 79 ? -11.850 0.837 -8.355 1.00 82.19 79 GLU A O 1
ATOM 608 N N . ALA A 1 80 ? -11.401 2.688 -9.523 1.00 84.31 80 ALA A N 1
ATOM 609 C CA . ALA A 1 80 ? -11.895 3.589 -8.485 1.00 84.31 80 ALA A CA 1
ATOM 610 C C . ALA A 1 80 ? -13.427 3.519 -8.348 1.00 84.31 80 ALA A C 1
ATOM 612 O O . ALA A 1 80 ? -13.945 3.501 -7.227 1.00 84.31 80 ALA A O 1
ATOM 613 N N . ARG A 1 81 ? -14.157 3.431 -9.470 1.00 87.62 81 ARG A N 1
ATOM 614 C CA . ARG A 1 81 ? -15.628 3.322 -9.472 1.00 87.62 81 ARG A CA 1
ATOM 615 C C . ARG A 1 81 ? -16.107 2.024 -8.835 1.00 87.62 81 ARG A C 1
ATOM 617 O O . ARG A 1 81 ? -16.984 2.064 -7.972 1.00 87.62 81 ARG A O 1
ATOM 624 N N . ILE A 1 82 ? -15.520 0.886 -9.211 1.00 90.25 82 ILE A N 1
ATOM 625 C CA . ILE A 1 82 ? -15.890 -0.404 -8.617 1.00 90.25 82 ILE A CA 1
ATOM 626 C C . ILE A 1 82 ? -15.564 -0.431 -7.123 1.00 90.25 82 ILE A C 1
ATOM 628 O O . ILE A 1 82 ? -16.369 -0.915 -6.335 1.00 90.25 82 ILE A O 1
ATOM 632 N N . ARG A 1 83 ? -14.433 0.154 -6.708 1.00 90.75 83 ARG A N 1
ATOM 633 C CA . ARG A 1 83 ? -14.059 0.257 -5.292 1.00 90.75 83 ARG A CA 1
ATOM 634 C C . ARG A 1 83 ? -15.096 1.022 -4.484 1.00 90.75 83 ARG A C 1
ATOM 636 O O . ARG A 1 83 ? -15.517 0.532 -3.444 1.00 90.75 83 ARG A O 1
ATOM 643 N N . LEU A 1 84 ? -15.553 2.165 -4.992 1.00 90.56 84 LEU A N 1
ATOM 644 C CA . LEU A 1 84 ? -16.608 2.944 -4.347 1.00 90.56 84 LEU A CA 1
ATOM 645 C C . LEU A 1 84 ? -17.924 2.154 -4.270 1.00 90.56 84 LEU A C 1
ATOM 647 O O . LEU A 1 84 ? -18.585 2.151 -3.236 1.00 90.56 84 LEU A O 1
ATOM 651 N N . LYS A 1 85 ? -18.283 1.438 -5.341 1.00 91.81 85 LYS A N 1
ATOM 652 C CA . LYS A 1 85 ? -19.475 0.579 -5.374 1.00 91.81 85 LYS A CA 1
ATOM 653 C C . LYS A 1 85 ? -19.400 -0.538 -4.323 1.00 91.81 85 LYS A C 1
ATOM 655 O O . LYS A 1 85 ? -20.375 -0.763 -3.613 1.00 91.81 85 LYS A O 1
ATOM 660 N N . MET A 1 86 ? -18.241 -1.189 -4.192 1.00 92.56 86 MET A N 1
ATOM 661 C CA . MET A 1 86 ? -17.982 -2.192 -3.151 1.00 92.56 86 MET A CA 1
ATOM 662 C C . MET A 1 86 ? -18.056 -1.577 -1.749 1.00 92.56 86 MET A C 1
ATOM 664 O O . MET A 1 86 ? -18.708 -2.146 -0.878 1.00 92.56 86 MET A O 1
ATOM 668 N N . ASP A 1 87 ? -17.463 -0.394 -1.547 1.00 92.81 87 ASP A N 1
ATOM 669 C CA . ASP A 1 87 ? -17.503 0.323 -0.268 1.00 92.81 87 ASP A CA 1
ATOM 670 C C . ASP A 1 87 ? -18.947 0.573 0.194 1.00 92.81 87 ASP A C 1
ATOM 672 O O . ASP A 1 87 ? -19.263 0.261 1.339 1.00 92.81 87 ASP A O 1
ATOM 676 N N . PHE A 1 88 ? -19.842 1.042 -0.682 1.00 92.31 88 PHE A N 1
ATOM 677 C CA . PHE A 1 88 ? -21.250 1.281 -0.330 1.00 92.31 88 PHE A CA 1
ATOM 678 C C . PHE A 1 88 ? -22.086 0.009 -0.152 1.00 92.31 88 PHE A C 1
ATOM 680 O O . PHE A 1 88 ? -23.021 0.015 0.646 1.00 92.31 88 PHE A O 1
ATOM 687 N N . ALA A 1 89 ? -21.775 -1.067 -0.874 1.00 90.69 89 ALA A N 1
ATOM 688 C CA . ALA A 1 89 ? -22.529 -2.316 -0.775 1.00 90.69 89 ALA A CA 1
ATOM 689 C C . ALA A 1 89 ? -22.146 -3.138 0.467 1.00 90.69 89 ALA A C 1
ATOM 691 O O . ALA A 1 89 ? -22.998 -3.781 1.074 1.00 90.69 89 ALA A O 1
ATOM 692 N N . VAL A 1 90 ? -20.862 -3.130 0.839 1.00 91.88 90 VAL A N 1
ATOM 693 C CA . VAL A 1 90 ? -20.305 -4.068 1.821 1.00 91.88 90 VAL A CA 1
ATOM 694 C C . VAL A 1 90 ? -20.142 -3.431 3.200 1.00 91.88 90 VAL A C 1
ATOM 696 O O . VAL A 1 90 ? -20.587 -4.003 4.196 1.00 91.88 90 VAL A O 1
ATOM 699 N N . VAL A 1 91 ? -19.505 -2.257 3.280 1.00 93.50 91 VAL A N 1
ATOM 700 C CA . VAL A 1 91 ? -19.048 -1.682 4.557 1.00 93.50 91 VAL A CA 1
ATOM 701 C C . VAL A 1 91 ? -20.208 -1.241 5.466 1.00 93.50 91 VAL A C 1
ATOM 703 O O . VAL A 1 91 ? -20.181 -1.615 6.636 1.00 93.50 91 VAL A O 1
ATOM 706 N N . PRO A 1 92 ? -21.252 -0.523 4.996 1.00 93.56 92 PRO A N 1
ATOM 707 C CA . PRO A 1 92 ? -22.340 -0.069 5.865 1.00 93.56 92 PRO A CA 1
ATOM 708 C C . PRO A 1 92 ? -23.063 -1.200 6.598 1.00 93.56 92 PRO A C 1
ATOM 710 O O . PRO A 1 92 ? -23.342 -1.073 7.789 1.00 93.56 92 PRO A O 1
ATOM 713 N N . LEU A 1 93 ? -23.333 -2.314 5.909 1.00 92.31 93 LEU A N 1
ATOM 714 C CA . LEU A 1 93 ? -24.059 -3.445 6.485 1.00 92.31 93 LEU A CA 1
ATOM 715 C C . LEU A 1 93 ? -23.253 -4.110 7.606 1.00 92.31 93 LEU A C 1
ATOM 717 O O . LEU A 1 93 ? -23.769 -4.296 8.707 1.00 92.31 93 LEU A O 1
ATOM 721 N N . VAL A 1 94 ? -21.974 -4.413 7.359 1.00 92.50 94 VAL A N 1
ATOM 722 C CA . VAL A 1 94 ? -21.119 -5.032 8.386 1.00 92.50 94 VAL A CA 1
ATOM 723 C C . VAL A 1 94 ? -20.822 -4.076 9.542 1.00 92.50 94 VAL A C 1
ATOM 725 O O . VAL A 1 94 ? -20.747 -4.521 10.686 1.00 92.50 94 VAL A O 1
ATOM 728 N N . SER A 1 95 ? -20.721 -2.768 9.277 1.00 92.69 95 SER A N 1
ATOM 729 C CA . SER A 1 95 ? -20.618 -1.748 10.324 1.00 92.69 95 SER A CA 1
ATOM 730 C C . SER A 1 95 ? -21.864 -1.720 11.204 1.00 92.69 95 SER A C 1
ATOM 732 O O . SER A 1 95 ? -21.732 -1.668 12.421 1.00 92.69 95 SER A O 1
ATOM 734 N N . LEU A 1 96 ? -23.065 -1.802 10.622 1.00 91.75 96 LEU A N 1
ATOM 735 C CA . LEU A 1 96 ? -24.319 -1.789 11.379 1.00 91.75 96 LEU A CA 1
ATOM 736 C C . LEU A 1 96 ? -24.495 -3.055 12.232 1.00 91.75 96 LEU A C 1
ATOM 738 O O . LEU A 1 96 ? -24.873 -2.955 13.397 1.00 91.75 96 LEU A O 1
ATOM 742 N N . ILE A 1 97 ? -24.157 -4.230 11.687 1.00 90.81 97 ILE A N 1
ATOM 743 C CA . ILE A 1 97 ? -24.136 -5.495 12.443 1.00 90.81 97 ILE A CA 1
ATOM 744 C C . ILE A 1 97 ? -23.188 -5.382 13.644 1.00 90.81 97 ILE A C 1
ATOM 746 O O . ILE A 1 97 ? -23.546 -5.732 14.772 1.00 90.81 97 ILE A O 1
ATOM 750 N N . TYR A 1 98 ? -21.982 -4.858 13.413 1.00 89.88 98 TYR A N 1
ATOM 751 C CA . TYR A 1 98 ? -20.986 -4.699 14.467 1.00 89.88 98 TYR A CA 1
ATOM 752 C C . TYR A 1 98 ? -21.383 -3.626 15.493 1.00 89.88 98 TYR A C 1
ATOM 754 O O . TYR A 1 98 ? -21.134 -3.804 16.682 1.00 89.88 98 TYR A O 1
ATOM 762 N N . LEU A 1 99 ? -22.042 -2.545 15.058 1.00 89.56 99 LEU A N 1
ATOM 763 C CA . LEU A 1 99 ? -22.565 -1.490 15.928 1.00 89.56 99 LEU A CA 1
ATOM 764 C C . LEU A 1 99 ? -23.540 -2.056 16.960 1.00 89.56 99 LEU A C 1
ATOM 766 O O . LEU A 1 99 ? -23.327 -1.859 18.154 1.00 89.56 99 LEU A O 1
ATOM 770 N N . LEU A 1 100 ? -24.571 -2.777 16.508 1.00 87.06 100 LEU A N 1
ATOM 771 C CA . LEU A 1 100 ? -25.580 -3.363 17.400 1.00 87.06 100 LEU A CA 1
ATOM 772 C C . LEU A 1 100 ? -24.954 -4.341 18.396 1.00 87.06 100 LEU A C 1
ATOM 774 O O . LEU A 1 100 ? -25.284 -4.334 19.578 1.00 87.06 100 LEU A O 1
ATOM 778 N N . SER A 1 101 ? -23.981 -5.120 17.935 1.00 85.94 101 SER A N 1
ATOM 779 C CA . SER A 1 101 ? -23.308 -6.106 18.780 1.00 85.94 101 SER A CA 1
ATOM 780 C C . SER A 1 101 ? -22.421 -5.453 19.841 1.00 85.94 101 SER A C 1
ATOM 782 O O . SER A 1 101 ? -22.376 -5.892 20.989 1.00 85.94 101 SER A O 1
ATOM 784 N N . PHE A 1 102 ? -21.757 -4.345 19.500 1.00 82.56 102 PHE A N 1
ATOM 785 C CA . PHE A 1 102 ? -20.962 -3.591 20.468 1.00 82.56 102 PHE A CA 1
ATOM 786 C C . PHE A 1 102 ? -21.835 -2.823 21.475 1.00 82.56 102 PHE A C 1
ATOM 788 O O . PHE A 1 102 ? -21.447 -2.683 22.638 1.00 82.56 102 PHE A O 1
ATOM 795 N N . ILE A 1 103 ? -23.013 -2.348 21.053 1.00 83.31 103 ILE A N 1
ATOM 796 C CA . ILE A 1 103 ? -23.992 -1.714 21.947 1.00 83.31 103 ILE A CA 1
ATOM 797 C C . ILE A 1 103 ? -24.438 -2.709 23.029 1.00 83.31 103 ILE A C 1
ATOM 799 O O . ILE A 1 103 ? -24.295 -2.394 24.213 1.00 83.31 103 ILE A O 1
ATOM 803 N N . ASP A 1 104 ? -24.836 -3.930 22.663 1.00 83.19 104 ASP A N 1
ATOM 804 C CA . ASP A 1 104 ? -25.215 -4.980 23.626 1.00 83.19 104 ASP A CA 1
ATOM 805 C C . ASP A 1 104 ? -24.094 -5.280 24.640 1.00 83.19 104 ASP A C 1
ATOM 807 O O . ASP A 1 104 ? -24.322 -5.329 25.856 1.00 83.19 104 ASP A O 1
ATOM 811 N N . ARG A 1 105 ? -22.842 -5.371 24.161 1.00 79.00 105 ARG A N 1
ATOM 812 C CA . ARG A 1 105 ? -21.669 -5.566 25.026 1.00 79.00 105 ARG A CA 1
ATOM 813 C C . ARG A 1 105 ? -21.541 -4.452 26.065 1.00 79.00 105 ARG A C 1
ATOM 815 O O . ARG A 1 105 ? -21.222 -4.732 27.222 1.00 79.00 105 ARG A O 1
ATOM 822 N N . SER A 1 106 ? -21.788 -3.203 25.673 1.00 75.81 106 SER A N 1
ATOM 823 C CA . SER A 1 106 ? -21.761 -2.058 26.591 1.00 75.81 106 SER A CA 1
ATOM 824 C C . SER A 1 106 ? -22.960 -2.032 27.551 1.00 75.81 106 SER A C 1
ATOM 826 O O . SER A 1 106 ? -22.840 -1.568 28.689 1.00 75.81 106 SER A O 1
ATOM 828 N N . ASN A 1 107 ? -24.095 -2.612 27.154 1.00 81.81 107 ASN A N 1
ATOM 829 C CA . ASN A 1 107 ? -25.345 -2.525 27.901 1.00 81.81 107 ASN A CA 1
ATOM 830 C C . ASN A 1 107 ? -25.394 -3.309 29.198 1.00 81.81 107 ASN A C 1
ATOM 832 O O . ASN A 1 107 ? -26.189 -2.969 30.069 1.00 81.81 107 ASN A O 1
ATOM 836 N N . ILE A 1 108 ? -24.503 -4.274 29.409 1.00 84.44 108 ILE A N 1
ATOM 837 C CA . ILE A 1 108 ? -24.375 -4.904 30.730 1.00 84.44 108 ILE A CA 1
ATOM 838 C C . ILE A 1 108 ? -23.985 -3.896 31.823 1.00 84.44 108 ILE A C 1
ATOM 840 O O . ILE A 1 108 ? -24.445 -4.012 32.959 1.00 84.44 108 ILE A O 1
ATOM 844 N N . GLY A 1 109 ? -23.210 -2.864 31.465 1.00 76.94 109 GLY A N 1
ATOM 845 C CA . GLY A 1 109 ? -22.872 -1.758 32.362 1.00 76.94 109 GLY A CA 1
ATOM 846 C C . GLY A 1 109 ? -24.070 -0.853 32.648 1.00 76.94 109 GLY A C 1
ATOM 847 O O . GLY A 1 109 ? -24.317 -0.503 33.800 1.00 76.94 109 GLY A O 1
ATOM 848 N N . ASN A 1 110 ? -24.866 -0.537 31.623 1.00 78.19 110 ASN A N 1
ATOM 849 C CA . ASN A 1 110 ? -26.100 0.240 31.783 1.00 78.19 110 ASN A CA 1
ATOM 850 C C . ASN A 1 110 ? -27.151 -0.533 32.599 1.00 78.19 110 ASN A C 1
ATOM 852 O O . ASN A 1 110 ? -27.801 0.030 33.477 1.00 78.19 110 ASN A O 1
ATOM 856 N N . ALA A 1 111 ? -27.262 -1.845 32.382 1.00 84.62 111 ALA A N 1
ATOM 857 C CA . ALA A 1 111 ? -28.145 -2.731 33.131 1.00 84.62 111 ALA A CA 1
ATOM 858 C C . ALA A 1 111 ? -27.794 -2.771 34.623 1.00 84.62 111 ALA A C 1
ATOM 860 O O . ALA A 1 111 ? -28.692 -2.754 35.467 1.00 84.62 111 ALA A O 1
ATOM 861 N N . LYS A 1 112 ? -26.497 -2.755 34.963 1.00 80.88 112 LYS A N 1
ATOM 862 C CA . LYS A 1 112 ? -26.037 -2.623 36.351 1.00 80.88 112 LYS A CA 1
ATOM 863 C C . LYS A 1 112 ? -26.577 -1.355 37.016 1.00 80.88 112 LYS A C 1
ATOM 865 O O . LYS A 1 112 ? -27.085 -1.439 38.131 1.00 80.88 112 LYS A O 1
ATOM 870 N N . LEU A 1 113 ? -26.532 -0.212 36.326 1.00 73.00 113 LEU A N 1
ATOM 871 C CA . LEU A 1 113 ? -27.102 1.048 36.828 1.00 73.00 113 LEU A CA 1
ATOM 872 C C . LEU A 1 113 ? -28.634 0.995 36.954 1.00 73.00 113 LEU A C 1
ATOM 874 O O . LEU A 1 113 ? -29.196 1.633 37.837 1.00 73.00 113 LEU A O 1
ATOM 878 N N . ALA A 1 114 ? -29.299 0.204 36.113 1.00 80.19 114 ALA A N 1
ATOM 879 C CA . ALA A 1 114 ? -30.750 0.023 36.090 1.00 80.19 114 ALA A CA 1
ATOM 880 C C . ALA A 1 114 ? -31.266 -1.131 36.982 1.00 80.19 114 ALA A C 1
ATOM 882 O O . ALA A 1 114 ? -32.374 -1.629 36.770 1.00 80.19 114 ALA A O 1
ATOM 883 N N . GLY A 1 115 ? -30.484 -1.562 37.981 1.00 84.19 115 GLY A N 1
ATOM 884 C CA . GLY A 1 115 ? -30.937 -2.480 39.036 1.00 84.19 115 GLY A CA 1
ATOM 885 C C . GLY A 1 115 ? -30.646 -3.970 38.820 1.00 84.19 115 GLY A C 1
ATOM 886 O O . GLY A 1 115 ? -31.133 -4.786 39.599 1.00 84.19 115 GLY A O 1
ATOM 887 N N . LEU A 1 116 ? -29.831 -4.348 37.825 1.00 88.62 116 LEU A N 1
ATOM 888 C CA . LEU A 1 116 ? -29.483 -5.753 37.540 1.00 88.62 116 LEU A CA 1
ATOM 889 C C . LEU A 1 116 ? -28.953 -6.518 38.766 1.00 88.62 116 LEU A C 1
ATOM 891 O O . LEU A 1 116 ? -29.356 -7.654 39.000 1.00 88.62 116 LEU A O 1
ATOM 895 N N . GLU A 1 117 ? -28.048 -5.913 39.545 1.00 87.94 117 GLU A N 1
ATOM 896 C CA . GLU A 1 117 ? -27.431 -6.582 40.703 1.00 87.94 117 GLU A CA 1
ATOM 897 C C . GLU A 1 117 ? -28.455 -6.875 41.803 1.00 87.94 117 GLU A C 1
ATOM 899 O O . GLU A 1 117 ? -28.435 -7.953 42.395 1.00 87.94 117 GLU A O 1
ATOM 904 N N . HIS A 1 118 ? -29.379 -5.938 42.026 1.00 87.75 118 HIS A N 1
ATOM 905 C CA . HIS A 1 118 ? -30.460 -6.087 42.993 1.00 87.75 118 HIS A CA 1
ATOM 906 C C . HIS A 1 118 ? -31.452 -7.172 42.550 1.00 87.75 118 HIS A C 1
ATOM 908 O O . HIS A 1 118 ? -31.756 -8.080 43.319 1.00 87.75 118 HIS A O 1
ATOM 914 N N . ASP A 1 119 ? -31.900 -7.126 41.293 1.00 90.12 119 ASP A N 1
ATOM 915 C CA . ASP A 1 119 ? -32.894 -8.059 40.751 1.00 90.12 119 ASP A CA 1
ATOM 916 C C . ASP A 1 119 ? -32.405 -9.511 40.678 1.00 90.12 119 ASP A C 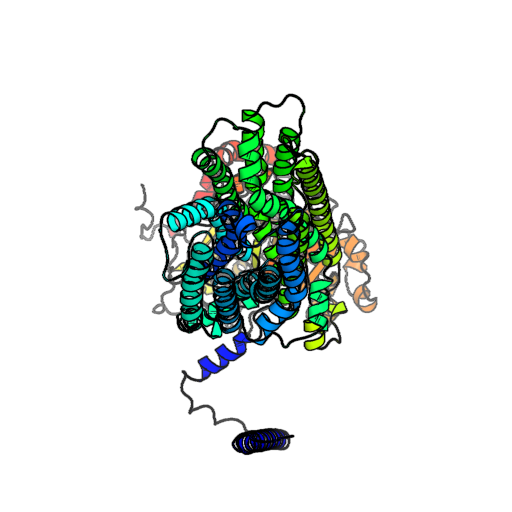1
ATOM 918 O O . ASP A 1 119 ? -33.217 -10.435 40.721 1.00 90.12 119 ASP A O 1
ATOM 922 N N . LEU A 1 120 ? -31.094 -9.722 40.525 1.00 92.50 120 LEU A N 1
ATOM 923 C CA . LEU A 1 120 ? -30.490 -11.051 40.385 1.00 92.50 120 LEU A CA 1
ATOM 924 C C . LEU A 1 120 ? -29.796 -11.553 41.659 1.00 92.50 120 LEU A C 1
ATOM 926 O O . LEU A 1 120 ? -29.251 -12.662 41.638 1.00 92.50 120 LEU A O 1
ATOM 930 N N . GLY A 1 121 ? -29.811 -10.765 42.741 1.00 90.12 121 GLY A N 1
ATOM 931 C CA . GLY A 1 121 ? -29.178 -11.107 44.018 1.00 90.12 121 GLY A CA 1
ATOM 932 C C . GLY A 1 121 ? -27.656 -11.253 43.924 1.00 90.12 121 GLY A C 1
ATOM 933 O O . GLY A 1 121 ? -27.097 -12.204 44.466 1.00 90.12 121 GLY A O 1
ATOM 934 N N . MET A 1 122 ? -26.994 -10.366 43.178 1.00 90.75 122 MET A N 1
ATOM 935 C CA . MET A 1 122 ? -25.547 -10.420 42.937 1.00 90.75 122 MET A CA 1
ATOM 936 C C . MET A 1 122 ? -24.762 -9.778 44.087 1.00 90.75 122 MET A C 1
ATOM 938 O O . MET A 1 122 ? -25.121 -8.699 44.568 1.00 90.75 122 MET A O 1
ATOM 942 N N . HIS A 1 123 ? -23.649 -10.397 44.488 1.00 87.62 123 HIS A N 1
ATOM 943 C CA . HIS A 1 123 ? -22.791 -9.910 45.569 1.00 87.62 123 HIS A CA 1
ATOM 944 C C . HIS A 1 123 ? -21.298 -9.940 45.204 1.00 87.62 123 HIS A C 1
ATOM 946 O O . HIS A 1 123 ? -20.829 -10.752 44.411 1.00 87.62 123 HIS A O 1
ATOM 952 N N . GLY A 1 124 ? -20.512 -9.049 45.817 1.00 84.94 124 GLY A N 1
ATOM 953 C CA . GLY A 1 124 ? -19.051 -9.047 45.693 1.00 84.94 124 GLY A CA 1
ATOM 954 C C . GLY A 1 124 ? -18.557 -8.967 44.242 1.00 84.94 124 GLY A C 1
ATOM 955 O O . GLY A 1 124 ? -18.695 -7.935 43.592 1.00 84.94 124 GLY A O 1
ATOM 956 N N . TYR A 1 125 ? -17.957 -10.057 43.753 1.00 86.00 125 TYR A N 1
ATOM 957 C CA . TYR A 1 125 ? -17.350 -10.159 42.418 1.00 86.00 125 TYR A CA 1
ATOM 958 C C . TYR A 1 125 ? -18.234 -10.877 41.385 1.00 86.00 125 TYR A C 1
ATOM 960 O O . TYR A 1 125 ? -17.753 -11.216 40.300 1.00 86.00 125 TYR A O 1
ATOM 968 N N . ASP A 1 126 ? -19.513 -11.116 41.682 1.00 88.50 126 ASP A N 1
ATOM 969 C CA . ASP A 1 126 ? -20.431 -11.814 40.772 1.00 88.50 126 ASP A CA 1
ATOM 970 C C . ASP A 1 126 ? -20.541 -11.107 39.414 1.00 88.50 126 ASP A C 1
ATOM 972 O O . ASP A 1 126 ? -20.521 -11.752 38.366 1.00 88.50 126 ASP A O 1
ATOM 976 N N . TYR A 1 127 ? -20.550 -9.771 39.398 1.00 83.88 127 TYR A N 1
ATOM 977 C CA . TYR A 1 127 ? -20.561 -8.995 38.155 1.00 83.88 127 TYR A CA 1
ATOM 978 C C . TYR A 1 127 ? -19.313 -9.251 37.294 1.00 83.88 127 TYR A C 1
ATOM 980 O O . TYR A 1 127 ? -19.424 -9.589 36.115 1.00 83.88 127 TYR A O 1
ATOM 988 N N . ASN A 1 128 ? -18.116 -9.177 37.887 1.00 86.06 128 ASN A N 1
ATOM 989 C CA . ASN A 1 128 ? -16.857 -9.484 37.198 1.00 86.06 128 ASN A CA 1
ATOM 990 C C . ASN A 1 128 ? -16.805 -10.950 36.738 1.00 86.06 128 ASN A C 1
ATOM 992 O O . ASN A 1 128 ? -16.268 -11.248 35.669 1.00 86.06 128 ASN A O 1
ATOM 996 N N . THR A 1 129 ? -17.401 -11.859 37.511 1.00 89.81 129 THR A N 1
ATOM 997 C CA . THR A 1 129 ? -17.513 -13.280 37.161 1.00 89.81 129 THR A CA 1
ATOM 998 C C . THR A 1 129 ? -18.396 -13.473 35.927 1.00 89.81 129 THR A C 1
ATOM 1000 O O . THR A 1 129 ? -17.977 -14.149 34.988 1.00 89.81 129 THR A O 1
ATOM 1003 N N . ALA A 1 130 ? -19.561 -12.818 35.861 1.00 89.56 130 ALA A N 1
ATOM 1004 C CA . ALA A 1 130 ? -20.440 -12.863 34.689 1.00 89.56 130 ALA A CA 1
ATOM 1005 C C . ALA A 1 130 ? -19.755 -12.326 33.418 1.00 89.56 130 ALA A C 1
ATOM 1007 O O . ALA A 1 130 ? -19.898 -12.915 32.343 1.00 89.56 130 ALA A O 1
ATOM 1008 N N . LEU A 1 131 ? -18.967 -11.248 33.537 1.00 86.31 131 LEU A N 1
ATOM 1009 C CA . LEU A 1 131 ? -18.154 -10.733 32.427 1.00 86.31 131 LEU A CA 1
ATOM 1010 C C . LEU A 1 131 ? -17.055 -11.721 32.010 1.00 86.31 131 LEU A C 1
ATOM 1012 O O . LEU A 1 131 ? -16.819 -11.925 30.819 1.00 86.31 131 LEU A O 1
ATOM 1016 N N . SER A 1 132 ? -16.403 -12.361 32.982 1.00 91.88 132 SER A N 1
ATOM 1017 C CA . SER A 1 132 ? -15.318 -13.313 32.725 1.00 91.88 132 SER A CA 1
ATOM 1018 C C . SER A 1 132 ? -15.815 -14.559 31.983 1.00 91.88 132 SER A C 1
ATOM 1020 O O . SER A 1 132 ? -15.162 -14.999 31.041 1.00 91.88 132 SER A O 1
ATOM 1022 N N . VAL A 1 133 ? -16.991 -15.096 32.340 1.00 93.88 133 VAL A N 1
ATOM 1023 C CA . VAL A 1 133 ? -17.599 -16.265 31.667 1.00 93.88 133 VAL A CA 1
ATOM 1024 C C . VAL A 1 133 ? -17.831 -16.006 30.173 1.00 93.88 133 VAL A C 1
ATOM 1026 O O . VAL A 1 133 ? -17.534 -16.868 29.340 1.00 93.88 133 VAL A O 1
ATOM 1029 N N . PHE A 1 134 ? -18.305 -14.807 29.827 1.00 91.69 134 PHE A N 1
ATOM 1030 C CA . PHE A 1 134 ? -18.458 -14.383 28.435 1.00 91.69 134 PHE A CA 1
ATOM 1031 C C . PHE A 1 134 ? -17.108 -14.361 27.704 1.00 91.69 134 PHE A C 1
ATOM 1033 O O . PHE A 1 134 ? -16.961 -15.010 26.675 1.00 91.69 134 PHE A O 1
ATOM 1040 N N . TYR A 1 135 ? -16.092 -13.686 28.252 1.00 90.88 135 TYR A N 1
ATOM 1041 C CA . TYR A 1 135 ? -14.794 -13.577 27.579 1.00 90.88 135 TYR A CA 1
ATOM 1042 C C . TYR A 1 135 ? -14.068 -14.919 27.441 1.00 90.88 135 TYR A C 1
ATOM 1044 O O . TYR A 1 135 ? -13.446 -15.161 26.412 1.00 90.88 135 TYR A O 1
ATOM 1052 N N . ILE A 1 136 ? -14.153 -15.807 28.437 1.00 94.62 136 ILE A N 1
ATOM 1053 C CA . ILE A 1 136 ? -13.528 -17.138 28.369 1.00 94.62 136 ILE A CA 1
ATOM 1054 C C . ILE A 1 136 ? -14.092 -17.930 27.187 1.00 94.62 136 ILE A C 1
ATOM 1056 O O . ILE A 1 136 ? -13.336 -18.487 26.394 1.00 94.62 136 ILE A O 1
ATOM 1060 N N . THR A 1 137 ? -15.417 -17.959 27.049 1.00 94.44 137 THR A N 1
ATOM 1061 C CA . THR A 1 137 ? -16.076 -18.679 25.952 1.00 94.44 137 THR A CA 1
ATOM 1062 C C . THR A 1 137 ? -15.823 -18.005 24.609 1.00 94.44 137 THR A C 1
ATOM 1064 O O . THR A 1 137 ? -15.493 -18.694 23.646 1.00 94.44 137 THR A O 1
ATOM 1067 N N . TYR A 1 138 ? -15.840 -16.674 24.568 1.00 92.06 138 TYR A N 1
ATOM 1068 C CA . TYR A 1 138 ? -15.468 -15.897 23.389 1.00 92.06 138 TYR A CA 1
ATOM 1069 C C . TYR A 1 138 ? -14.064 -16.268 22.880 1.00 92.06 138 TYR A C 1
ATOM 1071 O O . TYR A 1 138 ? -13.903 -16.636 21.719 1.00 92.06 138 TYR A O 1
ATOM 1079 N N . ILE A 1 139 ? -13.053 -16.245 23.759 1.00 94.94 139 ILE A N 1
ATOM 1080 C CA . ILE A 1 139 ? -11.649 -16.542 23.423 1.00 94.94 139 ILE A CA 1
ATOM 1081 C C . ILE A 1 139 ? -11.494 -17.973 22.891 1.00 94.94 139 ILE A C 1
ATOM 1083 O O . ILE A 1 139 ? -10.797 -18.196 21.902 1.00 94.94 139 ILE A O 1
ATOM 1087 N N . VAL A 1 140 ? -12.134 -18.953 23.539 1.00 95.06 140 VAL A N 1
ATOM 1088 C CA . VAL A 1 140 ? -12.018 -20.373 23.161 1.00 95.06 140 VAL A CA 1
ATOM 1089 C C . VAL A 1 140 ? -12.633 -20.641 21.786 1.00 95.06 140 VAL A C 1
ATOM 1091 O O . VAL A 1 140 ? -12.066 -21.398 20.995 1.00 95.06 140 VAL A O 1
ATOM 1094 N N . PHE A 1 141 ? -13.776 -20.022 21.488 1.00 94.94 141 PHE A N 1
ATOM 1095 C CA . PHE A 1 141 ? -14.510 -20.261 20.246 1.00 94.94 141 PHE A CA 1
ATOM 1096 C C . PHE A 1 141 ? -14.082 -19.360 19.084 1.00 94.94 141 PHE A C 1
ATOM 1098 O O . PHE A 1 141 ? -14.514 -19.588 17.960 1.00 94.94 141 PHE A O 1
ATOM 1105 N N . GLU A 1 142 ? -13.171 -18.414 19.293 1.00 91.25 142 GLU A N 1
ATOM 1106 C CA . GLU A 1 142 ? -12.725 -17.460 18.274 1.00 91.25 142 GLU A CA 1
ATOM 1107 C C . GLU A 1 142 ? -12.148 -18.128 17.010 1.00 91.25 142 GLU A C 1
ATOM 1109 O O . GLU A 1 142 ? -12.594 -17.877 15.886 1.00 91.25 142 GLU A O 1
ATOM 1114 N N . ILE A 1 143 ? -11.175 -19.031 17.185 1.00 91.38 143 ILE A N 1
ATOM 1115 C CA . ILE A 1 143 ? -10.548 -19.765 16.075 1.00 91.38 143 ILE A CA 1
ATOM 1116 C C . ILE A 1 143 ? -11.534 -20.768 15.443 1.00 91.38 143 ILE A C 1
ATOM 1118 O O . ILE A 1 143 ? -11.668 -20.744 14.215 1.00 91.38 143 ILE A O 1
ATOM 1122 N N . PRO A 1 144 ? -12.254 -21.616 16.213 1.00 92.88 144 PRO A N 1
ATOM 1123 C CA . PRO A 1 144 ? -13.280 -22.504 15.662 1.00 92.88 144 PRO A CA 1
ATOM 1124 C C . PRO A 1 144 ? -14.370 -21.778 14.864 1.00 92.88 144 PRO A C 1
ATOM 1126 O O . PRO A 1 144 ? -14.682 -22.190 13.747 1.00 92.88 144 PRO A O 1
ATOM 1129 N N . CYS A 1 145 ? -14.914 -20.678 15.389 1.00 92.75 145 CYS A N 1
ATOM 1130 C CA . CYS A 1 145 ? -15.951 -19.900 14.716 1.00 92.75 145 CYS A CA 1
ATOM 1131 C C . CYS A 1 145 ? -15.426 -19.274 13.422 1.00 92.75 145 CYS A C 1
ATOM 1133 O O . CYS A 1 145 ? -16.116 -19.316 12.408 1.00 92.75 145 CYS A O 1
ATOM 1135 N N . ASN A 1 146 ? -14.192 -18.762 13.392 1.00 90.88 146 ASN A N 1
ATOM 1136 C CA . ASN A 1 146 ? -13.656 -18.211 12.147 1.00 90.88 146 ASN A CA 1
ATOM 1137 C C . ASN A 1 146 ? -13.302 -19.296 11.111 1.00 90.88 146 ASN A C 1
ATOM 1139 O O . ASN A 1 146 ? -13.424 -19.075 9.905 1.00 90.88 146 ASN A O 1
ATOM 1143 N N . ALA A 1 147 ? -12.911 -20.493 11.559 1.00 89.44 147 ALA A N 1
ATOM 1144 C CA . ALA A 1 147 ? -12.776 -21.654 10.681 1.00 89.44 147 ALA A CA 1
ATOM 1145 C C . ALA A 1 147 ? -14.135 -22.071 10.086 1.00 89.44 147 ALA A C 1
ATOM 1147 O O . ALA A 1 147 ? -14.222 -22.335 8.885 1.00 89.44 147 ALA A O 1
ATOM 1148 N N . ALA A 1 148 ? -15.203 -22.054 10.891 1.00 91.50 148 ALA A N 1
ATOM 1149 C CA . ALA A 1 148 ? -16.569 -22.274 10.420 1.00 91.50 148 ALA A CA 1
ATOM 1150 C C . ALA A 1 148 ? -17.028 -21.174 9.444 1.00 91.50 148 ALA A C 1
ATOM 1152 O O . ALA A 1 148 ? -17.639 -21.491 8.426 1.00 91.50 148 ALA A O 1
ATOM 1153 N N . CYS A 1 149 ? -16.655 -19.911 9.685 1.00 92.12 149 CYS A N 1
ATOM 1154 C CA . CYS A 1 149 ? -16.893 -18.789 8.772 1.00 92.12 149 CYS A CA 1
ATOM 1155 C C . CYS A 1 149 ? -16.275 -19.033 7.391 1.00 92.12 149 CYS A C 1
ATOM 1157 O O . CYS A 1 149 ? -16.930 -18.839 6.368 1.00 92.12 149 CYS A O 1
ATOM 1159 N N . LYS A 1 150 ? -15.036 -19.536 7.344 1.00 89.19 150 LYS A N 1
ATOM 1160 C CA . LYS A 1 150 ? -14.406 -19.948 6.083 1.00 89.19 150 LYS A CA 1
ATOM 1161 C C . LYS A 1 150 ? -15.172 -21.082 5.401 1.00 89.19 150 LYS A C 1
ATOM 1163 O O . LYS A 1 150 ? -15.348 -21.025 4.186 1.00 89.19 150 LYS A O 1
ATOM 1168 N N . TRP A 1 151 ? -15.568 -22.103 6.163 1.00 86.75 151 TRP A N 1
ATOM 1169 C CA . TRP A 1 151 ? -16.192 -23.317 5.631 1.00 86.75 151 TRP A CA 1
ATOM 1170 C C . TRP A 1 151 ? -17.599 -23.075 5.073 1.00 86.75 151 TRP A C 1
ATOM 1172 O O . TRP A 1 151 ? -17.895 -23.517 3.967 1.00 86.75 151 TRP A O 1
ATOM 1182 N N . LEU A 1 152 ? -18.439 -22.345 5.809 1.00 89.19 152 LEU A N 1
ATOM 1183 C CA . LEU A 1 152 ? -19.817 -22.022 5.419 1.00 89.19 152 LEU A CA 1
ATOM 1184 C C . LEU A 1 152 ? -19.900 -20.822 4.462 1.00 89.19 152 LEU A C 1
ATOM 1186 O O . LEU A 1 152 ? -20.893 -20.664 3.756 1.00 89.19 152 LEU A O 1
ATOM 1190 N N . GLY A 1 153 ? -18.859 -19.988 4.437 1.00 87.88 153 GLY A N 1
ATOM 1191 C CA . GLY A 1 153 ? -18.844 -18.704 3.745 1.00 87.88 153 GLY A CA 1
ATOM 1192 C C . GLY A 1 153 ? -19.376 -17.572 4.639 1.00 87.88 153 GLY A C 1
ATOM 1193 O O . GLY A 1 153 ? -20.448 -17.721 5.241 1.00 87.88 153 GLY A O 1
ATOM 1194 N N . PRO A 1 154 ? -18.674 -16.425 4.735 1.00 90.50 154 PRO A N 1
ATOM 1195 C CA . PRO A 1 154 ? -19.147 -15.248 5.459 1.00 90.50 154 PRO A CA 1
ATOM 1196 C C . PRO A 1 154 ? -20.584 -14.815 5.150 1.00 90.50 154 PRO A C 1
ATOM 1198 O O . PRO A 1 154 ? -21.266 -14.351 6.063 1.00 90.50 154 PRO A O 1
ATOM 1201 N N . GLY A 1 155 ? -21.050 -14.985 3.905 1.00 89.81 155 GLY A N 1
ATOM 1202 C CA . GLY A 1 155 ? -22.404 -14.592 3.490 1.00 89.81 155 GLY A CA 1
ATOM 1203 C C . GLY A 1 155 ? -23.527 -15.310 4.250 1.00 89.81 155 GLY A C 1
ATOM 1204 O O . GLY A 1 155 ? -24.566 -14.715 4.504 1.00 89.81 155 GLY A O 1
ATOM 1205 N N . TRP A 1 156 ? -23.301 -16.557 4.675 1.00 92.00 156 TRP A N 1
ATOM 1206 C CA . TRP A 1 156 ? -24.256 -17.331 5.482 1.00 92.00 156 TRP A CA 1
ATOM 1207 C C . TRP A 1 156 ? -23.894 -17.338 6.961 1.00 92.00 156 TRP A C 1
ATOM 1209 O O . TRP A 1 156 ? -24.770 -17.260 7.823 1.00 92.00 156 TRP A O 1
ATOM 1219 N N . PHE A 1 157 ? -22.597 -17.422 7.258 1.00 94.44 157 PHE A N 1
ATOM 1220 C CA . PHE A 1 157 ? -22.117 -17.530 8.624 1.00 94.44 157 PHE A CA 1
ATOM 1221 C C . PHE A 1 157 ? -22.395 -16.266 9.437 1.00 94.44 157 PHE A C 1
ATOM 1223 O O . PHE A 1 157 ? -22.937 -16.378 10.533 1.00 94.44 157 PHE A O 1
ATOM 1230 N N . LEU A 1 158 ? -22.060 -15.079 8.910 1.00 94.06 158 LEU A N 1
ATOM 1231 C CA . LEU A 1 158 ? -22.217 -13.823 9.651 1.00 94.06 158 LEU A CA 1
ATOM 1232 C C . LEU A 1 158 ? -23.689 -13.554 10.018 1.00 94.06 158 LEU A C 1
ATOM 1234 O O . LEU A 1 158 ? -23.949 -13.346 11.201 1.00 94.06 158 LEU A O 1
ATOM 1238 N N . PRO A 1 159 ? -24.672 -13.651 9.098 1.00 94.88 159 PRO A N 1
ATOM 1239 C CA . PRO A 1 159 ? -26.080 -13.495 9.460 1.00 94.88 159 PRO A CA 1
ATOM 1240 C C . PRO A 1 159 ? -26.568 -14.552 10.458 1.00 94.88 159 PRO A C 1
ATOM 1242 O O . PRO A 1 159 ? -27.313 -14.219 11.378 1.00 94.88 159 PRO A O 1
ATOM 1245 N N . ALA A 1 160 ? -26.122 -15.809 10.329 1.00 95.12 160 ALA A N 1
ATOM 1246 C CA . ALA A 1 160 ? -26.513 -16.882 11.242 1.00 95.12 160 ALA A CA 1
ATOM 1247 C C . ALA A 1 160 ? -26.019 -16.644 12.674 1.00 95.12 160 ALA A C 1
ATOM 1249 O O . ALA A 1 160 ? -26.800 -16.782 13.619 1.00 95.12 160 ALA A O 1
ATOM 1250 N N . VAL A 1 161 ? -24.756 -16.244 12.849 1.00 94.31 161 VAL A N 1
ATOM 1251 C CA . VAL A 1 161 ? -24.230 -15.941 14.187 1.00 94.31 161 VAL A CA 1
ATOM 1252 C C . VAL A 1 161 ? -24.816 -14.651 14.754 1.00 94.31 161 VAL A C 1
ATOM 1254 O O . VAL A 1 161 ? -25.107 -14.612 15.945 1.00 94.31 161 VAL A O 1
ATOM 1257 N N . THR A 1 162 ? -25.086 -13.632 13.926 1.00 94.38 162 THR A N 1
ATOM 1258 C CA . THR A 1 162 ? -25.788 -12.413 14.365 1.00 94.38 162 THR A CA 1
ATOM 1259 C C . THR A 1 162 ? -27.222 -12.715 14.804 1.00 94.38 162 THR A C 1
ATOM 1261 O O . THR A 1 162 ? -27.681 -12.154 15.797 1.00 94.38 162 THR A O 1
ATOM 1264 N N . LEU A 1 163 ? -27.928 -13.627 14.126 1.00 95.88 163 LEU A N 1
ATOM 1265 C CA . LEU A 1 163 ? -29.267 -14.054 14.535 1.00 95.88 163 LEU A CA 1
ATOM 1266 C C . LEU A 1 163 ? -29.223 -14.812 15.866 1.00 95.88 163 LEU A C 1
ATOM 1268 O O . LEU A 1 163 ? -29.999 -14.506 16.768 1.00 95.88 163 LEU A O 1
ATOM 1272 N N . ALA A 1 164 ? -28.299 -15.767 16.008 1.00 95.12 164 ALA A N 1
ATOM 1273 C CA . ALA A 1 164 ? -28.121 -16.512 17.252 1.00 95.12 164 ALA A CA 1
ATOM 1274 C C . ALA A 1 164 ? -27.773 -15.580 18.425 1.00 95.12 164 ALA A C 1
ATOM 1276 O O . ALA A 1 164 ? -28.356 -15.707 19.499 1.00 95.12 164 ALA A O 1
ATOM 1277 N N . PHE A 1 165 ? -26.898 -14.601 18.182 1.00 93.88 165 PHE A N 1
ATOM 1278 C CA . PHE A 1 165 ? -26.554 -13.531 19.115 1.00 93.88 165 PHE A CA 1
ATOM 1279 C C . PHE A 1 165 ? -27.767 -12.664 19.497 1.00 93.88 165 PHE A C 1
ATOM 1281 O O . PHE A 1 165 ? -28.006 -12.420 20.678 1.00 93.88 165 PHE A O 1
ATOM 1288 N N . GLY A 1 166 ? -28.581 -12.235 18.528 1.00 94.19 166 GLY A N 1
ATOM 1289 C CA . GLY A 1 166 ? -29.791 -11.457 18.806 1.00 94.19 166 GLY A CA 1
ATOM 1290 C C . GLY A 1 166 ? -30.796 -12.236 19.660 1.00 94.19 166 GLY A C 1
ATOM 1291 O O . GLY A 1 166 ? -31.347 -11.698 20.619 1.00 94.19 166 GLY A O 1
ATOM 1292 N N . VAL A 1 167 ? -30.984 -13.528 19.373 1.00 95.88 167 VAL A N 1
ATOM 1293 C CA . VAL A 1 167 ? -31.872 -14.412 20.147 1.00 95.88 167 VAL A CA 1
ATOM 1294 C C . VAL A 1 167 ? -31.369 -14.598 21.580 1.00 95.88 167 VAL A C 1
ATOM 1296 O O . VAL A 1 167 ? -32.168 -14.552 22.518 1.00 95.88 167 VAL A O 1
ATOM 1299 N N . THR A 1 168 ? -30.063 -14.777 21.788 1.00 94.56 168 THR A N 1
ATOM 1300 C CA . THR A 1 168 ? -29.501 -14.886 23.143 1.00 94.56 168 THR A CA 1
ATOM 1301 C C . THR A 1 168 ? -29.499 -13.556 23.895 1.00 94.56 168 THR A C 1
ATOM 1303 O O . THR A 1 168 ? -29.688 -13.556 25.115 1.00 94.56 168 THR A O 1
ATOM 1306 N N . SER A 1 169 ? -29.374 -12.421 23.204 1.00 92.56 169 SER A N 1
ATOM 1307 C CA . SER A 1 169 ? -29.581 -11.098 23.807 1.00 92.56 169 SER A CA 1
ATOM 1308 C C . SER A 1 169 ? -31.025 -10.954 24.309 1.00 92.56 169 SER A C 1
ATOM 1310 O O . SER A 1 169 ? -31.233 -10.712 25.498 1.00 92.56 169 SER A O 1
ATOM 1312 N N . ILE A 1 170 ? -32.033 -11.292 23.491 1.00 94.50 170 ILE A N 1
ATOM 1313 C CA . ILE A 1 170 ? -33.442 -11.330 23.935 1.00 94.50 170 ILE A CA 1
ATOM 1314 C C . ILE A 1 170 ? -33.613 -12.271 25.135 1.00 94.50 170 ILE A C 1
ATOM 1316 O O . ILE A 1 170 ? -34.275 -11.912 26.107 1.00 94.50 170 ILE A O 1
ATOM 1320 N N . ALA A 1 171 ? -32.987 -13.452 25.121 1.00 94.50 171 ALA A N 1
ATOM 1321 C CA . ALA A 1 171 ? -33.048 -14.389 26.244 1.00 94.50 171 ALA A CA 1
ATOM 1322 C C . ALA A 1 171 ? -32.485 -13.794 27.551 1.00 94.50 171 ALA A C 1
ATOM 1324 O O . ALA A 1 171 ? -32.987 -14.113 28.631 1.00 94.50 171 ALA A O 1
ATOM 1325 N N . THR A 1 172 ? -31.504 -12.886 27.469 1.00 92.88 172 THR A N 1
ATOM 1326 C CA . THR A 1 172 ? -30.949 -12.171 28.633 1.00 92.88 172 THR A CA 1
ATOM 1327 C C . THR A 1 172 ? -32.021 -11.348 29.350 1.00 92.88 172 THR A C 1
ATOM 1329 O O . THR A 1 172 ? -32.027 -11.294 30.581 1.00 92.88 172 THR A O 1
ATOM 1332 N N . ALA A 1 173 ? -32.983 -10.783 28.616 1.00 93.19 173 ALA A N 1
ATOM 1333 C CA . ALA A 1 173 ? -34.089 -10.022 29.194 1.00 93.19 173 ALA A CA 1
ATOM 1334 C C . ALA A 1 173 ? -35.003 -10.860 30.109 1.00 93.19 173 ALA A C 1
ATOM 1336 O O . ALA A 1 173 ? -35.675 -10.310 30.977 1.00 93.19 173 ALA A O 1
ATOM 1337 N N . PHE A 1 174 ? -35.030 -12.186 29.955 1.00 93.88 174 PHE A N 1
ATOM 1338 C CA . PHE A 1 174 ? -35.899 -13.079 30.734 1.00 93.88 174 PHE A CA 1
ATOM 1339 C C . PHE A 1 174 ? -35.190 -13.747 31.917 1.00 93.88 174 PHE A C 1
ATOM 1341 O O . PHE A 1 174 ? -35.790 -14.550 32.634 1.00 93.88 174 PHE A O 1
ATOM 1348 N N . VAL A 1 175 ? -33.920 -13.415 32.151 1.00 94.44 175 VAL A N 1
ATOM 1349 C CA . VAL A 1 175 ? -33.124 -13.984 33.239 1.00 94.44 175 VAL A CA 1
ATOM 1350 C C . VAL A 1 175 ? -33.637 -13.512 34.608 1.00 94.44 175 VAL A C 1
ATOM 1352 O O . VAL A 1 175 ? -33.928 -12.335 34.817 1.00 94.44 175 VAL A O 1
ATOM 1355 N N . GLN A 1 176 ? -33.719 -14.455 35.554 1.00 92.81 176 GLN A N 1
ATOM 1356 C CA . GLN A 1 176 ? -34.205 -14.230 36.927 1.00 92.81 176 GLN A CA 1
ATOM 1357 C C . GLN A 1 176 ? -33.184 -14.607 38.016 1.00 92.81 176 GLN A C 1
ATOM 1359 O O . GLN A 1 176 ? -33.483 -14.516 39.199 1.00 92.81 176 GLN A O 1
ATOM 1364 N N . SER A 1 177 ? -31.988 -15.082 37.649 1.00 94.19 177 SER A N 1
ATOM 1365 C CA . SER A 1 177 ? -30.933 -15.397 38.622 1.00 94.19 177 SER A CA 1
ATOM 1366 C C . SER A 1 177 ? -29.535 -15.178 38.052 1.00 94.19 177 SER A C 1
ATOM 1368 O O . SER A 1 177 ? -29.325 -15.294 36.842 1.00 94.19 177 SER A O 1
ATOM 1370 N N . PHE A 1 178 ? -28.555 -14.956 38.931 1.00 92.62 178 PHE A N 1
ATOM 1371 C CA . PHE A 1 178 ? -27.139 -14.875 38.562 1.00 92.62 178 PHE A CA 1
ATOM 1372 C C . PHE A 1 178 ? -26.648 -16.096 37.756 1.00 92.62 178 PHE A C 1
ATOM 1374 O O . PHE A 1 178 ? -25.951 -15.953 36.754 1.00 92.62 178 PHE A O 1
ATOM 1381 N N . ARG A 1 179 ? -27.060 -17.314 38.134 1.00 93.75 179 ARG A N 1
ATOM 1382 C CA . ARG A 1 179 ? -26.662 -18.544 37.419 1.00 93.75 179 ARG A CA 1
ATOM 1383 C C . ARG A 1 179 ? -27.197 -18.571 35.989 1.00 93.75 179 ARG A C 1
ATOM 1385 O O . ARG A 1 179 ? -26.467 -18.934 35.070 1.00 93.75 179 ARG A O 1
ATOM 1392 N N . ALA A 1 180 ? -28.453 -18.164 35.803 1.00 94.06 180 ALA A N 1
ATOM 1393 C CA . ALA A 1 180 ? -29.051 -18.054 34.478 1.00 94.06 180 ALA A CA 1
ATOM 1394 C C . ALA A 1 180 ? -28.368 -16.957 33.642 1.00 94.06 180 ALA A C 1
ATOM 1396 O O . ALA A 1 180 ? -28.122 -17.180 32.458 1.00 94.06 180 ALA A O 1
ATOM 1397 N N . LEU A 1 181 ? -27.962 -15.837 34.257 1.00 93.56 181 LEU A N 1
ATOM 1398 C CA . LEU A 1 181 ? -27.171 -14.801 33.583 1.00 93.56 181 LEU A CA 1
ATOM 1399 C C . LEU A 1 181 ? -25.849 -15.372 33.059 1.00 93.56 181 LEU A C 1
ATOM 1401 O O . LEU A 1 181 ? -25.536 -15.194 31.886 1.00 93.56 181 LEU A O 1
ATOM 1405 N N . CYS A 1 182 ? -25.103 -16.106 33.890 1.00 93.75 182 CYS A N 1
ATOM 1406 C CA . CYS A 1 182 ? -23.859 -16.763 33.478 1.00 93.75 182 CYS A CA 1
ATOM 1407 C C . CYS A 1 182 ? -24.076 -17.770 32.336 1.00 93.75 182 CYS A C 1
ATOM 1409 O O . CYS A 1 182 ? -23.263 -17.828 31.415 1.00 93.75 182 CYS A O 1
ATOM 1411 N N . GLY A 1 183 ? -25.180 -18.524 32.358 1.00 95.12 183 GLY A N 1
ATOM 1412 C CA . GLY A 1 183 ? -25.543 -19.449 31.279 1.00 95.12 183 GLY A CA 1
ATOM 1413 C C . GLY A 1 183 ? -25.783 -18.740 29.943 1.00 95.12 183 GLY A C 1
ATOM 1414 O O . GLY A 1 183 ? -25.198 -19.119 28.929 1.00 95.12 183 GLY A O 1
ATOM 1415 N N . VAL A 1 184 ? -26.578 -17.666 29.936 1.00 94.31 184 VAL A N 1
ATOM 1416 C CA . VAL A 1 184 ? -26.826 -16.886 28.710 1.00 94.31 184 VAL A CA 1
ATOM 1417 C C . VAL A 1 184 ? -25.555 -16.163 28.246 1.00 94.31 184 VAL A C 1
ATOM 1419 O O . VAL A 1 184 ? -25.271 -16.133 27.052 1.00 94.31 184 VAL A O 1
ATOM 1422 N N . ARG A 1 185 ? -24.726 -15.670 29.175 1.00 91.94 185 ARG A N 1
ATOM 1423 C CA . ARG A 1 185 ? -23.416 -15.056 28.884 1.00 91.94 185 ARG A CA 1
ATOM 1424 C C . ARG A 1 185 ? -22.432 -16.023 28.233 1.00 91.94 185 ARG A C 1
ATOM 1426 O O . ARG A 1 185 ? -21.714 -15.628 27.321 1.00 91.94 185 ARG A O 1
ATOM 1433 N N . CYS A 1 186 ? -22.425 -17.279 28.673 1.00 94.38 186 CYS A N 1
ATOM 1434 C CA . CYS A 1 186 ? -21.655 -18.353 28.051 1.00 94.38 186 CYS A CA 1
ATOM 1435 C C . CYS A 1 186 ? -22.088 -18.566 26.591 1.00 94.38 186 CYS A C 1
ATOM 1437 O O . CYS A 1 186 ? -21.242 -18.638 25.706 1.00 94.38 186 CYS A O 1
ATOM 1439 N N . LEU A 1 187 ? -23.398 -18.629 26.321 1.00 94.75 187 LEU A N 1
ATOM 1440 C CA . LEU A 1 187 ? -23.918 -18.790 24.956 1.00 94.75 187 LEU A CA 1
ATOM 1441 C C . LEU A 1 187 ? -23.636 -17.566 24.075 1.00 94.75 187 LEU A C 1
ATOM 1443 O O . LEU A 1 187 ? -23.235 -17.721 22.924 1.00 94.75 187 LEU A O 1
ATOM 1447 N N . LEU A 1 188 ? -23.797 -16.359 24.626 1.00 91.88 188 LEU A N 1
ATOM 1448 C CA . LEU A 1 188 ? -23.436 -15.112 23.950 1.00 91.88 188 LEU A CA 1
ATOM 1449 C C . LEU A 1 188 ? -21.967 -15.116 23.522 1.00 91.88 188 LEU A C 1
ATOM 1451 O O . LEU A 1 188 ? -21.683 -14.809 22.369 1.00 91.88 188 LEU A O 1
ATOM 1455 N N . GLY A 1 189 ? -21.050 -15.539 24.399 1.00 92.25 189 GLY A N 1
ATOM 1456 C CA . GLY A 1 189 ? -19.629 -15.632 24.064 1.00 92.25 189 GLY A CA 1
ATOM 1457 C C . GLY A 1 189 ? -19.356 -16.560 22.878 1.00 92.25 189 GLY A C 1
ATOM 1458 O O . GLY A 1 189 ? -18.565 -16.214 22.008 1.00 92.25 189 GLY A O 1
ATOM 1459 N N . VAL A 1 190 ? -20.061 -17.693 22.777 1.00 93.50 190 VAL A N 1
ATOM 1460 C CA . VAL A 1 190 ? -19.931 -18.626 21.640 1.00 93.50 190 VAL A CA 1
ATOM 1461 C C . VAL A 1 190 ? -20.411 -17.997 20.329 1.00 93.50 190 VAL A C 1
ATOM 1463 O O . VAL A 1 190 ? -19.711 -18.078 19.318 1.00 93.50 190 VAL A O 1
ATOM 1466 N N . PHE A 1 191 ? -21.594 -17.375 20.327 1.00 91.81 191 PHE A N 1
ATOM 1467 C CA . PHE A 1 191 ? -22.183 -16.818 19.104 1.00 91.81 191 PHE A CA 1
ATOM 1468 C C . PHE A 1 191 ? -21.499 -15.526 18.648 1.00 91.81 191 PHE A C 1
ATOM 1470 O O . PHE A 1 191 ? -21.367 -15.292 17.449 1.00 91.81 191 PHE A O 1
ATOM 1477 N N . GLU A 1 192 ? -20.995 -14.712 19.571 1.00 89.38 192 GLU A N 1
ATOM 1478 C CA . GLU A 1 192 ? -20.314 -13.461 19.230 1.00 89.38 192 GLU A CA 1
ATOM 1479 C C . GLU A 1 192 ? -18.852 -13.682 18.793 1.00 89.38 192 GLU A C 1
ATOM 1481 O O . GLU A 1 192 ? -18.317 -12.882 18.021 1.00 89.38 192 GLU A O 1
ATOM 1486 N N . ALA A 1 193 ? -18.223 -14.798 19.195 1.00 91.56 193 ALA A N 1
ATOM 1487 C CA . ALA A 1 193 ? -16.813 -15.106 18.920 1.00 91.56 193 ALA A CA 1
ATOM 1488 C C . ALA A 1 193 ? -16.410 -14.979 17.442 1.00 91.56 193 ALA A C 1
ATOM 1490 O O . ALA A 1 193 ? -15.295 -14.573 17.117 1.00 91.56 193 ALA A O 1
ATOM 1491 N N . GLY A 1 194 ? -17.315 -15.329 16.525 1.00 87.44 194 GLY A N 1
ATOM 1492 C CA . GLY A 1 194 ? -17.055 -15.297 15.086 1.00 87.44 194 GLY A CA 1
ATOM 1493 C C . GLY A 1 194 ? -17.205 -13.923 14.434 1.00 87.44 194 GLY A C 1
ATOM 1494 O O . GLY A 1 194 ? -16.851 -13.777 13.266 1.00 87.44 194 GLY A O 1
ATOM 1495 N N . MET A 1 195 ? -17.737 -12.920 15.134 1.00 89.75 195 MET A N 1
ATOM 1496 C CA . MET A 1 195 ? -18.238 -11.713 14.480 1.00 89.75 195 MET A CA 1
ATOM 1497 C C . MET A 1 195 ? -17.123 -10.770 14.023 1.00 89.75 195 MET A C 1
ATOM 1499 O O . MET A 1 195 ? -16.986 -10.508 12.830 1.00 89.75 195 MET A O 1
ATOM 1503 N N . MET A 1 196 ? -16.287 -10.285 14.946 1.00 89.31 196 MET A N 1
ATOM 1504 C CA . MET A 1 196 ? -15.162 -9.409 14.599 1.00 89.31 196 MET A CA 1
ATOM 1505 C C . MET A 1 196 ? -14.148 -10.083 13.652 1.00 89.31 196 MET A C 1
ATOM 1507 O O . MET A 1 196 ? -13.847 -9.493 12.606 1.00 89.31 196 MET A O 1
ATOM 1511 N N . PRO A 1 197 ? -13.614 -11.288 13.950 1.00 92.38 197 PRO A N 1
ATOM 1512 C CA . PRO A 1 197 ? -12.664 -11.932 13.047 1.00 92.38 197 PRO A CA 1
ATOM 1513 C C . PRO A 1 197 ? -13.321 -12.342 11.723 1.00 92.38 197 PRO A C 1
ATOM 1515 O O . PRO A 1 197 ? -12.673 -12.242 10.681 1.00 92.38 197 PRO A O 1
ATOM 1518 N N . GLY A 1 198 ? -14.607 -12.712 11.735 1.00 93.06 198 GLY A N 1
ATOM 1519 C CA . GLY A 1 198 ? -15.367 -13.057 10.537 1.00 93.06 198 GLY A CA 1
ATOM 1520 C C . GLY A 1 198 ? -15.601 -11.863 9.617 1.00 93.06 198 GLY A C 1
ATOM 1521 O O . GLY A 1 198 ? -15.397 -11.993 8.414 1.00 93.06 198 GLY A O 1
ATOM 1522 N N . ILE A 1 199 ? -15.936 -10.683 10.153 1.00 93.31 199 ILE A N 1
ATOM 1523 C CA . ILE A 1 199 ? -16.072 -9.444 9.364 1.00 93.31 199 ILE A CA 1
ATOM 1524 C C . ILE A 1 199 ? -14.713 -9.010 8.800 1.00 93.31 199 ILE A C 1
ATOM 1526 O O . ILE A 1 199 ? -14.612 -8.669 7.621 1.00 93.31 199 ILE A O 1
ATOM 1530 N N . ALA A 1 200 ? -13.646 -9.046 9.604 1.00 92.56 200 ALA A N 1
ATOM 1531 C CA . ALA A 1 200 ? -12.306 -8.705 9.126 1.00 92.56 200 ALA A CA 1
ATOM 1532 C C . ALA A 1 200 ? -11.830 -9.673 8.024 1.00 92.56 200 ALA A C 1
ATOM 1534 O O . ALA A 1 200 ? -11.264 -9.241 7.014 1.00 92.56 200 ALA A O 1
ATOM 1535 N N . TYR A 1 201 ? -12.107 -10.969 8.185 1.00 92.12 201 TYR A N 1
ATOM 1536 C CA . TYR A 1 201 ? -11.841 -11.989 7.175 1.00 92.12 201 TYR A CA 1
ATOM 1537 C C . TYR A 1 201 ? -12.681 -11.778 5.911 1.00 92.12 201 TYR A C 1
ATOM 1539 O O . TYR A 1 201 ? -12.139 -11.795 4.805 1.00 92.12 201 TYR A O 1
ATOM 1547 N N . TYR A 1 202 ? -13.968 -11.488 6.064 1.00 93.06 202 TYR A N 1
ATOM 1548 C CA . TYR A 1 202 ? -14.863 -11.151 4.969 1.00 93.06 202 TYR A CA 1
ATOM 1549 C C . TYR A 1 202 ? -14.338 -9.964 4.156 1.00 93.06 202 TYR A C 1
ATOM 1551 O O . TYR A 1 202 ? -14.118 -10.103 2.957 1.00 93.06 202 TYR A O 1
ATOM 1559 N N . LEU A 1 203 ? -13.998 -8.839 4.793 1.00 92.56 203 LEU A N 1
ATOM 1560 C CA . LEU A 1 203 ? -13.419 -7.679 4.101 1.00 92.56 203 LEU A CA 1
ATOM 1561 C C . LEU A 1 203 ? -12.103 -8.025 3.385 1.00 92.56 203 LEU A C 1
ATOM 1563 O O . LEU A 1 203 ? -11.842 -7.519 2.293 1.00 92.56 203 LEU A O 1
ATOM 1567 N N . SER A 1 204 ? -11.295 -8.933 3.937 1.00 89.62 204 SER A N 1
ATOM 1568 C CA . SER A 1 204 ? -10.065 -9.396 3.280 1.00 89.62 204 SER A CA 1
ATOM 1569 C C . SER A 1 204 ? -10.300 -10.197 1.987 1.00 89.62 204 SER A C 1
ATOM 1571 O O . SER A 1 204 ? -9.363 -10.372 1.208 1.00 89.62 204 SER A O 1
ATOM 1573 N N . ARG A 1 205 ? -11.531 -10.674 1.738 1.00 88.31 205 ARG A N 1
ATOM 1574 C CA . ARG A 1 205 ? -11.939 -11.303 0.469 1.00 88.31 205 ARG A CA 1
ATOM 1575 C C . ARG A 1 205 ? -12.402 -10.295 -0.589 1.00 88.31 205 ARG A C 1
ATOM 1577 O O . ARG A 1 205 ? -12.465 -10.666 -1.752 1.00 88.31 205 ARG A O 1
ATOM 1584 N N . TRP A 1 206 ? -12.709 -9.052 -0.212 1.00 89.94 206 TRP A N 1
ATOM 1585 C CA . TRP A 1 206 ? -13.190 -8.006 -1.132 1.00 89.94 206 TRP A CA 1
ATOM 1586 C C . TRP A 1 206 ? -12.128 -6.960 -1.472 1.00 89.94 206 TRP A C 1
ATOM 1588 O O . TRP A 1 206 ? -12.153 -6.377 -2.556 1.00 89.94 206 TRP A O 1
ATOM 1598 N N . TYR A 1 207 ? -11.190 -6.715 -0.556 1.00 90.38 207 TYR A N 1
ATOM 1599 C CA . TYR A 1 207 ? -10.243 -5.607 -0.649 1.00 90.38 207 TYR A CA 1
ATOM 1600 C C . TYR A 1 207 ? -8.792 -6.059 -0.741 1.00 90.38 207 TYR A C 1
ATOM 1602 O O . TYR A 1 207 ? -8.389 -7.074 -0.172 1.00 90.38 207 TYR A O 1
ATOM 1610 N N . ARG A 1 208 ? -7.988 -5.233 -1.415 1.00 85.06 208 ARG A N 1
ATOM 1611 C CA . ARG A 1 208 ? -6.537 -5.405 -1.498 1.00 85.06 208 ARG A CA 1
ATOM 1612 C C . ARG A 1 208 ? -5.844 -5.137 -0.161 1.00 85.06 208 ARG A C 1
ATOM 1614 O O . ARG A 1 208 ? -6.355 -4.394 0.685 1.00 85.06 208 ARG A O 1
ATOM 1621 N N . ARG A 1 209 ? -4.639 -5.684 0.019 1.00 81.88 209 ARG A N 1
ATOM 1622 C CA . ARG A 1 209 ? -3.813 -5.567 1.237 1.00 81.88 209 ARG A CA 1
ATOM 1623 C C . ARG A 1 209 ? -3.569 -4.113 1.638 1.00 81.88 209 ARG A C 1
ATOM 1625 O O . ARG A 1 209 ? -3.530 -3.819 2.837 1.00 81.88 209 ARG A O 1
ATOM 1632 N N . SER A 1 210 ? -3.408 -3.212 0.667 1.00 78.94 210 SER A N 1
ATOM 1633 C CA . SER A 1 210 ? -3.211 -1.773 0.898 1.00 78.94 210 SER A CA 1
ATOM 1634 C C . SER A 1 210 ? -4.497 -1.066 1.347 1.00 78.94 210 SER A C 1
ATOM 1636 O O . SER A 1 210 ? -4.458 -0.215 2.233 1.00 78.94 210 SER A O 1
ATOM 1638 N N . GLU A 1 211 ? -5.649 -1.456 0.802 1.00 86.62 211 GLU A N 1
ATOM 1639 C CA . GLU A 1 211 ? -6.951 -0.808 1.022 1.00 86.62 211 GLU A CA 1
ATOM 1640 C C . GLU A 1 211 ? -7.650 -1.262 2.300 1.00 86.62 211 GLU A C 1
ATOM 1642 O O . GLU A 1 211 ? -8.426 -0.499 2.889 1.00 86.62 211 GLU A O 1
ATOM 1647 N N . LEU A 1 212 ? -7.370 -2.498 2.718 1.00 89.25 212 LEU A N 1
ATOM 1648 C CA . LEU A 1 212 ? -8.055 -3.194 3.800 1.00 89.25 212 LEU A CA 1
ATOM 1649 C C . LEU A 1 212 ? -8.052 -2.397 5.113 1.00 89.25 212 LEU A C 1
ATOM 1651 O O . LEU A 1 212 ? -9.075 -2.332 5.784 1.00 89.25 212 LEU A O 1
ATOM 1655 N N . THR A 1 213 ? -6.948 -1.723 5.461 1.00 90.69 213 THR A N 1
ATOM 1656 C CA . THR A 1 213 ? -6.844 -0.937 6.710 1.00 90.69 213 THR A CA 1
ATOM 1657 C C . THR A 1 213 ? -7.935 0.115 6.832 1.00 90.69 213 THR A C 1
ATOM 1659 O O . THR A 1 213 ? -8.576 0.213 7.874 1.00 90.69 213 THR A O 1
ATOM 1662 N N . PHE A 1 214 ? -8.160 0.898 5.775 1.00 91.69 214 PHE A N 1
ATOM 1663 C CA . PHE A 1 214 ? -9.140 1.975 5.833 1.00 91.69 214 PHE A CA 1
ATOM 1664 C C . PHE A 1 214 ? -10.561 1.417 5.978 1.00 91.69 214 PHE A C 1
ATOM 1666 O O . PHE A 1 214 ? -11.318 1.898 6.813 1.00 91.69 214 PHE A O 1
ATOM 1673 N N . ARG A 1 215 ? -10.905 0.342 5.260 1.00 93.31 215 ARG A N 1
ATOM 1674 C CA . ARG A 1 215 ? -12.246 -0.267 5.339 1.00 93.31 215 ARG A CA 1
ATOM 1675 C C . ARG A 1 215 ? -12.495 -0.943 6.682 1.00 93.31 215 ARG A C 1
ATOM 1677 O O . ARG A 1 215 ? -13.574 -0.787 7.244 1.00 93.31 215 ARG A O 1
ATOM 1684 N N . ILE A 1 216 ? -11.479 -1.602 7.240 1.00 93.00 216 ILE A N 1
ATOM 1685 C CA . ILE A 1 216 ? -11.549 -2.132 8.604 1.00 93.00 216 ILE A CA 1
ATOM 1686 C C . ILE A 1 216 ? -11.794 -0.988 9.607 1.00 93.00 216 ILE A C 1
ATOM 1688 O O . ILE A 1 216 ? -12.630 -1.113 10.496 1.00 93.00 216 ILE A O 1
ATOM 1692 N N . SER A 1 217 ? -11.146 0.170 9.438 1.00 93.56 217 SER A N 1
ATOM 1693 C CA . SER A 1 217 ? -11.369 1.319 10.331 1.00 93.56 217 SER A CA 1
ATOM 1694 C C . SER A 1 217 ? -12.791 1.885 10.269 1.00 93.56 217 SER A C 1
ATOM 1696 O O . SER A 1 217 ? -13.325 2.288 11.299 1.00 93.56 217 SER A O 1
ATOM 1698 N N . LEU A 1 218 ? -13.436 1.850 9.096 1.00 92.06 218 LEU A N 1
ATOM 1699 C CA . LEU A 1 218 ? -14.815 2.318 8.934 1.00 92.06 218 LEU A CA 1
ATOM 1700 C C . LEU A 1 218 ? -15.822 1.448 9.694 1.00 92.06 218 LEU A C 1
ATOM 1702 O O . LEU A 1 218 ? -16.812 1.985 10.184 1.00 92.06 218 LEU A O 1
ATOM 1706 N N . PHE A 1 219 ? -15.576 0.140 9.840 1.00 88.75 219 PHE A N 1
ATOM 1707 C CA . PHE A 1 219 ? -16.422 -0.686 10.706 1.00 88.75 219 PHE A CA 1
ATOM 1708 C C . PHE A 1 219 ? -16.062 -0.527 12.181 1.00 88.75 219 PHE A C 1
ATOM 1710 O O . PHE A 1 219 ? -16.963 -0.471 13.017 1.00 88.75 219 PHE A O 1
ATOM 1717 N N . ILE A 1 220 ? -14.771 -0.411 12.517 1.00 89.69 220 ILE A N 1
ATOM 1718 C CA . ILE A 1 220 ? -14.315 -0.249 13.909 1.00 89.69 220 ILE A CA 1
ATOM 1719 C C . ILE A 1 220 ? -14.790 1.072 14.508 1.00 89.69 220 ILE A C 1
ATOM 1721 O O . ILE A 1 220 ? -15.018 1.144 15.715 1.00 89.69 220 ILE A O 1
ATOM 1725 N N . LEU A 1 221 ? -15.030 2.082 13.671 1.00 90.00 221 LEU A N 1
ATOM 1726 C CA . LEU A 1 221 ? -15.697 3.321 14.059 1.00 90.00 221 LEU A CA 1
ATOM 1727 C C . LEU A 1 221 ? -16.995 3.067 14.844 1.00 90.00 221 LEU A C 1
ATOM 1729 O O . LEU A 1 221 ? -17.288 3.797 15.788 1.00 90.00 221 LEU A O 1
ATOM 1733 N N . SER A 1 222 ? -17.725 1.999 14.516 1.00 88.44 222 SER A N 1
ATOM 1734 C CA . SER A 1 222 ? -18.958 1.611 15.206 1.00 88.44 222 SER A CA 1
ATOM 1735 C C . SER A 1 222 ? -18.744 1.330 16.695 1.00 88.44 222 SER A C 1
ATOM 1737 O O . SER A 1 222 ? -19.608 1.665 17.494 1.00 88.44 222 SER A O 1
ATOM 1739 N N . ALA A 1 223 ? -17.583 0.803 17.101 1.00 85.81 223 ALA A N 1
ATOM 1740 C CA . ALA A 1 223 ? -17.267 0.598 18.517 1.00 85.81 223 ALA A CA 1
ATOM 1741 C C . ALA A 1 223 ? -17.100 1.929 19.269 1.00 85.81 223 ALA A C 1
ATOM 1743 O O . ALA A 1 223 ? -17.587 2.082 20.388 1.00 85.81 223 ALA A O 1
ATOM 1744 N N . ALA A 1 224 ? -16.453 2.920 18.645 1.00 87.19 224 ALA A N 1
ATOM 1745 C CA . ALA A 1 224 ? -16.315 4.253 19.230 1.00 87.19 224 ALA A CA 1
ATOM 1746 C C . ALA A 1 224 ? -17.671 4.977 19.316 1.00 87.19 224 ALA A C 1
ATOM 1748 O O . ALA A 1 224 ? -17.960 5.623 20.322 1.00 87.19 224 ALA A O 1
ATOM 1749 N N . LEU A 1 225 ? -18.518 4.833 18.289 1.00 85.06 225 LEU A N 1
ATOM 1750 C CA . LEU A 1 225 ? -19.875 5.389 18.273 1.00 85.06 225 LEU A CA 1
ATOM 1751 C C . LEU A 1 225 ? -20.783 4.721 19.315 1.00 85.06 225 LEU A C 1
ATOM 1753 O O . LEU A 1 225 ? -21.488 5.421 20.037 1.00 85.06 225 LEU A O 1
ATOM 1757 N N . ALA A 1 226 ? -20.724 3.395 19.447 1.00 84.38 226 ALA A N 1
ATOM 1758 C CA . ALA A 1 226 ? -21.432 2.666 20.495 1.00 84.38 226 ALA A CA 1
ATOM 1759 C C . ALA A 1 226 ? -21.009 3.141 21.893 1.00 84.38 226 ALA A C 1
ATOM 1761 O O . ALA A 1 226 ? -21.866 3.396 22.732 1.00 84.38 226 ALA A O 1
ATOM 1762 N N . GLY A 1 227 ? -19.709 3.349 22.129 1.00 78.94 227 GLY A N 1
ATOM 1763 C CA . GLY A 1 227 ? -19.215 3.906 23.393 1.00 78.94 227 GLY A CA 1
ATOM 1764 C C . GLY A 1 227 ? -19.710 5.331 23.676 1.00 78.94 227 GLY A C 1
ATOM 1765 O O . GLY A 1 227 ? -20.033 5.650 24.818 1.00 78.94 227 GLY A O 1
ATOM 1766 N N . ALA A 1 228 ? -19.819 6.176 22.646 1.00 82.25 228 ALA A N 1
ATOM 1767 C CA . ALA A 1 228 ? -20.306 7.550 22.777 1.00 82.25 228 ALA A CA 1
ATOM 1768 C C . ALA A 1 228 ? -21.818 7.646 23.052 1.00 82.25 228 ALA A C 1
ATOM 1770 O O . ALA A 1 228 ? -22.242 8.489 23.840 1.00 82.25 228 ALA A O 1
ATOM 1771 N N . PHE A 1 229 ? -22.632 6.818 22.390 1.00 80.81 229 PHE A N 1
ATOM 1772 C CA . PHE A 1 229 ? -24.094 6.974 22.368 1.00 80.81 229 PHE A CA 1
ATOM 1773 C C . PHE A 1 229 ? -24.867 5.840 23.060 1.00 80.81 229 PHE A C 1
ATOM 1775 O O . PHE A 1 229 ? -26.061 5.995 23.308 1.00 80.81 229 PHE A O 1
ATOM 1782 N N . GLY A 1 230 ? -24.221 4.728 23.422 1.00 78.50 230 GLY A N 1
ATOM 1783 C CA . GLY A 1 230 ? -24.885 3.549 23.993 1.00 78.50 230 GLY A CA 1
ATOM 1784 C C . GLY A 1 230 ? -25.614 3.832 25.309 1.00 78.50 230 GLY A C 1
ATOM 1785 O O . GLY A 1 230 ? -26.765 3.444 25.473 1.00 78.50 230 GLY A O 1
ATOM 1786 N N . GLY A 1 231 ? -25.002 4.597 26.220 1.00 73.75 231 GLY A N 1
ATOM 1787 C CA . GLY A 1 231 ? -25.656 5.012 27.471 1.00 73.75 231 GLY A CA 1
ATOM 1788 C C . GLY A 1 231 ? -26.865 5.936 27.263 1.00 73.75 231 GLY A C 1
ATOM 1789 O O . GLY A 1 231 ? -27.834 5.861 28.017 1.00 73.75 231 GLY A O 1
ATOM 1790 N N . LEU A 1 232 ? -26.843 6.772 26.218 1.00 80.56 232 LEU A N 1
ATOM 1791 C CA . LEU A 1 232 ? -27.968 7.645 25.863 1.00 80.56 232 LEU A CA 1
ATOM 1792 C C . LEU A 1 232 ? -29.137 6.833 25.298 1.00 80.56 232 LEU A C 1
ATOM 1794 O O . LEU A 1 232 ? -30.276 7.061 25.698 1.00 80.56 232 LEU A O 1
ATOM 1798 N N . LEU A 1 233 ? -28.855 5.858 24.428 1.00 83.75 233 LEU A N 1
ATOM 1799 C CA . LEU A 1 233 ? -29.869 4.938 23.908 1.00 83.75 233 LEU A CA 1
ATOM 1800 C C . LEU A 1 233 ? -30.503 4.115 25.037 1.00 83.75 233 LEU A C 1
ATOM 1802 O O . LEU A 1 233 ? -31.726 4.041 25.127 1.00 83.75 233 LEU A O 1
ATOM 1806 N N . ALA A 1 234 ? -29.683 3.571 25.941 1.00 81.19 234 ALA A N 1
ATOM 1807 C CA . ALA A 1 234 ? -30.169 2.846 27.110 1.00 81.19 234 ALA A CA 1
ATOM 1808 C C . ALA A 1 234 ? -31.043 3.734 28.012 1.00 81.19 234 ALA A C 1
ATOM 1810 O O . ALA A 1 234 ? -32.095 3.294 28.467 1.00 81.19 234 ALA A O 1
ATOM 1811 N N . SER A 1 235 ? -30.648 4.992 28.230 1.00 79.12 235 SER A N 1
ATOM 1812 C CA . SER A 1 235 ? -31.438 5.948 29.018 1.00 79.12 235 SER A CA 1
ATOM 1813 C C . SER A 1 235 ? -32.793 6.236 28.371 1.00 79.12 235 SER A C 1
ATOM 1815 O O . SER A 1 235 ? -33.803 6.188 29.061 1.00 79.12 235 SER A O 1
ATOM 1817 N N . ALA A 1 236 ? -32.832 6.443 27.050 1.00 86.38 236 ALA A N 1
ATOM 1818 C CA . ALA A 1 236 ? -34.078 6.653 26.312 1.00 86.38 236 ALA A CA 1
ATOM 1819 C C . ALA A 1 236 ? -35.013 5.431 26.372 1.00 86.38 236 ALA A C 1
ATOM 1821 O O . ALA A 1 236 ? -36.225 5.583 26.483 1.00 86.38 236 ALA A O 1
ATOM 1822 N N . ILE A 1 237 ? -34.467 4.210 26.340 1.00 86.81 237 ILE A N 1
ATOM 1823 C CA . ILE A 1 237 ? -35.260 2.982 26.519 1.00 86.81 237 ILE A CA 1
ATOM 1824 C C . ILE A 1 237 ? -35.827 2.895 27.942 1.00 86.81 237 ILE A C 1
ATOM 1826 O O . ILE A 1 237 ? -36.963 2.465 28.126 1.00 86.81 237 ILE A O 1
ATOM 1830 N N . LEU A 1 238 ? -35.050 3.298 28.949 1.00 84.62 238 LEU A N 1
ATOM 1831 C CA . LEU A 1 238 ? -35.457 3.257 30.355 1.00 84.62 238 LEU A CA 1
ATOM 1832 C C . LEU A 1 238 ? -36.490 4.333 30.736 1.00 84.62 238 LEU A C 1
ATOM 1834 O O . LEU A 1 238 ? -37.062 4.230 31.817 1.00 84.62 238 LEU A O 1
ATOM 1838 N N . GLU A 1 239 ? -36.760 5.324 29.876 1.00 86.94 239 GLU A N 1
ATOM 1839 C CA . GLU A 1 239 ? -37.891 6.253 30.048 1.00 86.94 239 GLU A CA 1
ATOM 1840 C C . GLU A 1 239 ? -39.253 5.581 29.797 1.00 86.94 239 GLU A C 1
ATOM 1842 O O . GLU A 1 239 ? -40.286 6.107 30.207 1.00 86.94 239 GLU A O 1
ATOM 1847 N N . LEU A 1 240 ? -39.278 4.417 29.138 1.00 88.06 240 LEU A N 1
ATOM 1848 C CA . LEU A 1 240 ? -40.500 3.640 28.939 1.00 88.06 240 LEU A CA 1
ATOM 1849 C C . LEU A 1 240 ? -40.891 2.916 30.235 1.00 88.06 240 LEU A C 1
ATOM 1851 O O . LEU A 1 240 ? -40.084 2.197 30.817 1.00 88.06 240 LEU A O 1
ATOM 1855 N N . ASP A 1 241 ? -42.160 3.012 30.639 1.00 84.88 241 ASP A N 1
ATOM 1856 C CA . ASP A 1 241 ? -42.656 2.315 31.838 1.00 84.88 241 ASP A CA 1
ATOM 1857 C C . ASP A 1 241 ? -42.579 0.781 31.709 1.00 84.88 241 ASP A C 1
ATOM 1859 O O . ASP A 1 241 ? -42.329 0.060 32.682 1.00 84.88 241 ASP A O 1
ATOM 1863 N N . SER A 1 242 ? -42.845 0.258 30.507 1.00 90.00 242 SER A N 1
ATOM 1864 C CA . SER A 1 242 ? -42.762 -1.173 30.195 1.00 90.00 242 SER A CA 1
ATOM 1865 C C . SER A 1 242 ? -42.740 -1.436 28.689 1.00 90.00 242 SER A C 1
ATOM 1867 O O . SER A 1 242 ? -43.308 -0.676 27.904 1.00 90.00 242 SER A O 1
ATOM 1869 N N . PHE A 1 243 ? -42.146 -2.563 28.294 1.00 89.31 243 PHE A N 1
ATOM 1870 C CA . PHE A 1 243 ? -42.233 -3.113 26.941 1.00 89.31 243 PHE A CA 1
ATOM 1871 C C . PHE A 1 243 ? -42.812 -4.531 27.018 1.00 89.31 243 PHE A C 1
ATOM 1873 O O . PHE A 1 243 ? -42.121 -5.498 27.354 1.00 89.31 243 PHE A O 1
ATOM 1880 N N . GLY A 1 244 ? -44.122 -4.652 26.785 1.00 86.69 244 GLY A N 1
ATOM 1881 C CA . GLY A 1 244 ? -44.860 -5.884 27.068 1.00 86.69 244 GLY A CA 1
ATOM 1882 C C . GLY A 1 244 ? -44.825 -6.217 28.565 1.00 86.69 244 GLY A C 1
ATOM 1883 O O . GLY A 1 244 ? -45.227 -5.407 29.394 1.00 86.69 244 GLY A O 1
ATOM 1884 N N . ALA A 1 245 ? -44.331 -7.406 28.922 1.00 87.50 245 ALA A N 1
ATOM 1885 C CA . ALA A 1 245 ? -44.167 -7.823 30.320 1.00 87.50 245 ALA A CA 1
ATOM 1886 C C . ALA A 1 245 ? -42.827 -7.385 30.948 1.00 87.50 245 ALA A C 1
ATOM 1888 O O . ALA A 1 245 ? -42.602 -7.605 32.139 1.00 87.50 245 ALA A O 1
ATOM 1889 N N . LEU A 1 246 ? -41.916 -6.809 30.159 1.00 90.19 246 LEU A N 1
ATOM 1890 C CA . LEU A 1 246 ? -40.558 -6.489 30.592 1.00 90.19 246 LEU A CA 1
ATOM 1891 C C . LEU A 1 246 ? -40.482 -5.073 31.168 1.00 90.19 246 LEU A C 1
ATOM 1893 O O . LEU A 1 246 ? -41.119 -4.148 30.663 1.00 90.19 246 LEU A O 1
ATOM 1897 N N . ARG A 1 247 ? -39.671 -4.916 32.220 1.00 89.56 247 ARG A N 1
ATOM 1898 C CA . ARG A 1 247 ? -39.417 -3.650 32.923 1.00 89.56 247 ARG A CA 1
ATOM 1899 C C . ARG A 1 247 ? -37.928 -3.474 33.222 1.00 89.56 247 ARG A C 1
ATOM 1901 O O . ARG A 1 247 ? -37.176 -4.455 33.255 1.00 89.56 247 ARG A O 1
ATOM 1908 N N . SER A 1 248 ? -37.530 -2.232 33.486 1.00 88.62 248 SER A N 1
ATOM 1909 C CA . SER A 1 248 ? -36.165 -1.856 33.881 1.00 88.62 248 SER A CA 1
ATOM 1910 C C . SER A 1 248 ? -35.113 -2.307 32.849 1.00 88.62 248 SER A C 1
ATOM 1912 O O . SER A 1 248 ? -35.356 -2.278 31.642 1.00 88.62 248 SER A O 1
ATOM 1914 N N . TRP A 1 249 ? -33.943 -2.765 33.302 1.00 90.62 249 TRP A N 1
ATOM 1915 C CA . TRP A 1 249 ? -32.832 -3.205 32.451 1.00 90.62 249 TRP A CA 1
ATOM 1916 C C . TRP A 1 249 ? -33.189 -4.290 31.420 1.00 90.62 249 TRP A C 1
ATOM 1918 O O . TRP A 1 249 ? -32.522 -4.402 30.393 1.00 90.62 249 TRP A O 1
ATOM 1928 N N . ARG A 1 250 ? -34.244 -5.082 31.658 1.00 94.06 250 ARG A N 1
ATOM 1929 C CA . ARG A 1 250 ? -34.673 -6.158 30.749 1.00 94.06 250 ARG A CA 1
ATOM 1930 C C . ARG A 1 250 ? -35.151 -5.618 29.398 1.00 94.06 250 ARG A C 1
ATOM 1932 O O . ARG A 1 250 ? -34.999 -6.293 28.385 1.00 94.06 250 ARG A O 1
ATOM 1939 N N . MET A 1 251 ? -35.696 -4.399 29.369 1.00 93.19 251 MET A N 1
ATOM 1940 C CA . MET A 1 251 ? -36.184 -3.768 28.134 1.00 93.19 251 MET A CA 1
ATOM 1941 C C . MET A 1 251 ? -35.049 -3.474 27.150 1.00 93.19 251 MET A C 1
ATOM 1943 O O . MET A 1 251 ? -35.247 -3.617 25.947 1.00 93.19 251 MET A O 1
ATOM 1947 N N . ILE A 1 252 ? -33.861 -3.134 27.665 1.00 91.06 252 ILE A N 1
ATOM 1948 C CA . ILE A 1 252 ? -32.675 -2.807 26.863 1.00 91.06 252 ILE A CA 1
ATOM 1949 C C . ILE A 1 252 ? -32.309 -4.001 25.970 1.00 91.06 252 ILE A C 1
ATOM 1951 O O . ILE A 1 252 ? -32.333 -3.892 24.747 1.00 91.06 252 ILE A O 1
ATOM 1955 N N . PHE A 1 253 ? -32.082 -5.168 26.580 1.00 92.75 253 PHE A N 1
ATOM 1956 C CA . PHE A 1 253 ? -31.711 -6.392 25.861 1.00 92.75 253 PHE A CA 1
ATOM 1957 C C . PHE A 1 253 ? -32.819 -6.901 24.926 1.00 92.75 253 PHE A C 1
ATOM 1959 O O . PHE A 1 253 ? -32.539 -7.417 23.847 1.00 92.75 253 PHE A O 1
ATOM 1966 N N . ALA A 1 254 ? -34.092 -6.744 25.302 1.00 93.88 254 ALA A N 1
ATOM 1967 C CA . ALA A 1 254 ? -35.196 -7.191 24.457 1.00 93.88 254 ALA A CA 1
ATOM 1968 C C . ALA A 1 254 ? -35.355 -6.341 23.189 1.00 93.88 254 ALA A C 1
ATOM 1970 O O . ALA A 1 254 ? -35.431 -6.894 22.093 1.00 93.88 254 ALA A O 1
ATOM 1971 N N . ILE A 1 255 ? -35.400 -5.011 23.316 1.00 93.00 255 ILE A N 1
ATOM 1972 C CA . ILE A 1 255 ? -35.632 -4.107 22.178 1.00 93.00 255 ILE A CA 1
ATOM 1973 C C . ILE A 1 255 ? -34.458 -4.173 21.197 1.00 93.00 255 ILE A C 1
ATOM 1975 O O . ILE A 1 255 ? -34.657 -4.335 19.991 1.00 93.00 255 ILE A O 1
ATOM 1979 N N . GLU A 1 256 ? -33.232 -4.102 21.706 1.00 91.56 256 GLU A N 1
ATOM 1980 C CA . GLU A 1 256 ? -32.040 -4.156 20.862 1.00 91.56 256 GLU A CA 1
ATOM 1981 C C . GLU A 1 256 ? -31.802 -5.545 20.269 1.00 91.56 256 GLU A C 1
ATOM 1983 O O . GLU A 1 256 ? -31.420 -5.663 19.101 1.00 91.56 256 GLU A O 1
ATOM 1988 N N . GLY A 1 257 ? -32.086 -6.607 21.028 1.00 93.19 257 GLY A N 1
ATOM 1989 C CA . GLY A 1 257 ? -32.029 -7.975 20.531 1.00 93.19 257 GLY A CA 1
ATOM 1990 C C . GLY A 1 257 ? -33.022 -8.218 19.388 1.00 93.19 257 GLY A C 1
ATOM 1991 O O . GLY A 1 257 ? -32.662 -8.842 18.388 1.00 93.19 257 GLY A O 1
ATOM 1992 N N . ILE A 1 258 ? -34.239 -7.655 19.461 1.00 94.56 258 ILE A N 1
ATOM 1993 C CA . ILE A 1 258 ? -35.227 -7.701 18.365 1.00 94.56 258 ILE A CA 1
ATOM 1994 C C . ILE A 1 258 ? -34.713 -6.946 17.134 1.00 94.56 258 ILE A C 1
ATOM 1996 O O . ILE A 1 258 ? -34.768 -7.484 16.024 1.00 94.56 258 ILE A O 1
ATOM 2000 N N . ALA A 1 259 ? -34.181 -5.734 17.315 1.00 93.56 259 ALA A N 1
ATOM 2001 C CA . ALA A 1 259 ? -33.597 -4.961 16.217 1.00 93.56 259 ALA A CA 1
ATOM 2002 C C . ALA A 1 259 ? -32.436 -5.718 15.545 1.00 93.56 259 ALA A C 1
ATOM 2004 O O . ALA A 1 259 ? -32.337 -5.764 14.317 1.00 93.56 259 ALA A O 1
ATOM 2005 N N . THR A 1 260 ? -31.609 -6.388 16.348 1.00 94.19 260 THR A N 1
ATOM 2006 C CA . THR A 1 260 ? -30.500 -7.224 15.876 1.00 94.19 260 THR A CA 1
ATOM 2007 C C . THR A 1 260 ? -30.993 -8.442 15.100 1.00 94.19 260 THR A C 1
ATOM 2009 O O . THR A 1 260 ? -30.469 -8.728 14.024 1.00 94.19 260 THR A O 1
ATOM 2012 N N . CYS A 1 261 ? -32.037 -9.128 15.577 1.00 96.19 261 CYS A N 1
ATOM 2013 C CA . CYS A 1 261 ? -32.649 -10.246 14.853 1.00 96.19 261 CYS A CA 1
ATOM 2014 C C . CYS A 1 261 ? -33.220 -9.801 13.500 1.00 96.19 261 CYS A C 1
ATOM 2016 O O . CYS A 1 261 ? -33.000 -10.473 12.494 1.00 96.19 261 CYS A O 1
ATOM 2018 N N . ALA A 1 262 ? -33.910 -8.658 13.451 1.00 95.56 262 ALA A N 1
ATOM 2019 C CA . ALA A 1 262 ? -34.448 -8.111 12.207 1.00 95.56 262 ALA A CA 1
ATOM 2020 C C . ALA A 1 262 ? -33.331 -7.800 11.196 1.00 95.56 262 ALA A C 1
ATOM 2022 O O . ALA A 1 262 ? -33.430 -8.176 10.024 1.00 95.56 262 ALA A O 1
ATOM 2023 N N . LEU A 1 263 ? -32.237 -7.181 11.655 1.00 94.88 263 LEU A N 1
ATOM 2024 C CA . LEU A 1 263 ? -31.071 -6.920 10.813 1.00 94.88 263 LEU A CA 1
ATOM 2025 C C . LEU A 1 263 ? -30.397 -8.216 10.345 1.00 94.88 263 LEU A C 1
ATOM 2027 O O . LEU A 1 263 ? -30.009 -8.309 9.181 1.00 94.88 263 LEU A O 1
ATOM 2031 N N . ALA A 1 264 ? -30.273 -9.221 11.213 1.00 95.12 264 ALA A N 1
ATOM 2032 C CA . ALA A 1 264 ? -29.694 -10.515 10.863 1.00 95.12 264 ALA A CA 1
ATOM 2033 C C . ALA A 1 264 ? -30.510 -11.220 9.769 1.00 95.12 264 ALA A C 1
ATOM 2035 O O . ALA A 1 264 ? -29.942 -11.679 8.778 1.00 95.12 264 ALA A O 1
ATOM 2036 N N . LEU A 1 265 ? -31.842 -11.229 9.896 1.00 95.75 265 LEU A N 1
ATOM 2037 C CA . LEU A 1 265 ? -32.750 -11.784 8.887 1.00 95.75 265 LEU A CA 1
ATOM 2038 C C . LEU A 1 265 ? -32.621 -11.062 7.540 1.00 95.75 265 LEU A C 1
ATOM 2040 O O . LEU A 1 265 ? -32.517 -11.717 6.505 1.00 95.75 265 LEU A O 1
ATOM 2044 N N . ALA A 1 266 ? -32.549 -9.727 7.543 1.00 94.69 266 ALA A N 1
ATOM 2045 C CA . ALA A 1 266 ? -32.286 -8.958 6.326 1.00 94.69 266 ALA A CA 1
ATOM 2046 C C . ALA A 1 266 ? -30.892 -9.262 5.738 1.00 94.69 266 ALA A C 1
ATOM 2048 O O . ALA A 1 266 ? -30.719 -9.334 4.520 1.00 94.69 266 ALA A O 1
ATOM 2049 N N . SER A 1 267 ? -29.897 -9.494 6.597 1.00 93.44 267 SER A N 1
ATOM 2050 C CA . SER A 1 267 ? -28.511 -9.742 6.189 1.00 93.44 267 SER A CA 1
ATOM 2051 C C . SER A 1 267 ? -28.329 -11.060 5.434 1.00 93.44 267 SER A C 1
ATOM 2053 O O . SER A 1 267 ? -27.433 -11.120 4.601 1.00 93.44 267 SER A O 1
ATOM 2055 N N . PHE A 1 268 ? -29.187 -12.071 5.624 1.00 92.75 268 PHE A N 1
ATOM 2056 C CA . PHE A 1 268 ? -29.157 -13.297 4.803 1.00 92.75 268 PHE A CA 1
ATOM 2057 C C . PHE A 1 268 ? -29.388 -13.035 3.309 1.00 92.75 268 PHE A C 1
ATOM 2059 O O . PHE A 1 268 ? -28.939 -13.814 2.473 1.00 92.75 268 PHE A O 1
ATOM 2066 N N . VAL A 1 269 ? -30.089 -11.950 2.968 1.00 90.06 269 VAL A N 1
ATOM 2067 C CA . VAL A 1 269 ? -30.357 -11.562 1.575 1.00 90.06 269 VAL A CA 1
ATOM 2068 C C . VAL A 1 269 ? -29.369 -10.496 1.100 1.00 90.06 269 VAL A C 1
ATOM 2070 O O . VAL A 1 269 ? -28.940 -10.513 -0.052 1.00 90.06 269 VAL A O 1
ATOM 2073 N N . LEU A 1 270 ? -29.008 -9.556 1.976 1.00 90.06 270 LEU A N 1
ATOM 2074 C CA . LEU A 1 270 ? -28.178 -8.404 1.614 1.00 90.06 270 LEU A CA 1
ATOM 2075 C C . LEU A 1 270 ? -26.674 -8.720 1.593 1.00 90.06 270 LEU A C 1
ATOM 2077 O O . LEU A 1 270 ? -25.935 -8.131 0.800 1.00 90.06 270 LEU A O 1
ATOM 2081 N N . LEU A 1 271 ? -26.200 -9.628 2.453 1.00 90.12 271 LEU A N 1
ATOM 2082 C CA . LEU A 1 271 ? -24.777 -9.920 2.591 1.00 90.12 271 LEU A CA 1
ATOM 2083 C C . LEU A 1 271 ? -24.323 -10.927 1.528 1.00 90.12 271 LEU A C 1
ATOM 2085 O O . LEU A 1 271 ? -24.647 -12.109 1.558 1.00 90.12 271 LEU A O 1
ATOM 2089 N N . THR A 1 272 ? -23.532 -10.447 0.576 1.00 89.00 272 THR A N 1
ATOM 2090 C CA . THR A 1 272 ? -22.940 -11.285 -0.473 1.00 89.00 272 THR A CA 1
ATOM 2091 C C . THR A 1 272 ? -21.665 -11.956 0.033 1.00 89.00 272 THR A C 1
ATOM 2093 O O . THR A 1 272 ? -20.859 -11.288 0.651 1.00 89.00 272 THR A O 1
ATOM 2096 N N . ASP A 1 273 ? -21.403 -13.225 -0.288 1.00 85.94 273 ASP A N 1
ATOM 2097 C CA . ASP A 1 273 ? -20.211 -13.932 0.211 1.00 85.94 273 ASP A CA 1
ATOM 2098 C C . ASP A 1 273 ? -18.874 -13.433 -0.382 1.00 85.94 273 ASP A C 1
ATOM 2100 O O . ASP A 1 273 ? -17.898 -13.192 0.333 1.00 85.94 273 ASP A O 1
ATOM 2104 N N . ARG A 1 274 ? -18.821 -13.288 -1.710 1.00 84.06 274 ARG A N 1
ATOM 2105 C CA . ARG A 1 274 ? -17.604 -12.965 -2.477 1.00 84.06 274 ARG A CA 1
ATOM 2106 C C . ARG A 1 274 ? -17.927 -12.288 -3.817 1.00 84.06 274 ARG A C 1
ATOM 2108 O O . ARG A 1 274 ? -19.075 -12.409 -4.274 1.00 84.06 274 ARG A O 1
ATOM 2115 N N . PRO A 1 275 ? -16.955 -11.623 -4.478 1.00 85.69 275 PRO A N 1
ATOM 2116 C CA . PRO A 1 275 ? -17.187 -10.923 -5.745 1.00 85.69 275 PRO A CA 1
ATOM 2117 C C . PRO A 1 275 ? -17.861 -11.782 -6.826 1.00 85.69 275 PRO A C 1
ATOM 2119 O O . PRO A 1 275 ? -18.740 -11.295 -7.537 1.00 85.69 275 PRO A O 1
ATOM 2122 N N . GLU A 1 276 ? -17.532 -13.075 -6.909 1.00 83.75 276 GLU A N 1
ATOM 2123 C CA . GLU A 1 276 ? -18.114 -14.023 -7.871 1.00 83.75 276 GLU A CA 1
ATOM 2124 C C . GLU A 1 276 ? -19.641 -14.136 -7.706 1.00 83.75 276 GLU A C 1
ATOM 2126 O O . GLU A 1 276 ? -20.407 -14.103 -8.676 1.00 83.75 276 GLU A O 1
ATOM 2131 N N . THR A 1 277 ? -20.090 -14.220 -6.452 1.00 85.81 277 THR A N 1
ATOM 2132 C CA . THR A 1 277 ? -21.495 -14.431 -6.065 1.00 85.81 277 THR A CA 1
ATOM 2133 C C . THR A 1 277 ? -22.328 -13.148 -6.045 1.00 85.81 277 THR A C 1
ATOM 2135 O O . THR A 1 277 ? -23.538 -13.205 -5.853 1.00 85.81 277 THR A O 1
ATOM 2138 N N . ALA A 1 278 ? -21.710 -11.983 -6.259 1.00 87.69 278 ALA A N 1
ATOM 2139 C CA . ALA A 1 278 ? -22.385 -10.692 -6.166 1.00 87.69 278 ALA A CA 1
ATOM 2140 C C . ALA A 1 278 ? -23.419 -10.492 -7.273 1.00 87.69 278 ALA A C 1
ATOM 2142 O O . ALA A 1 278 ? -23.072 -10.381 -8.444 1.00 87.69 278 ALA A O 1
ATOM 2143 N N . ILE A 1 279 ? -24.698 -10.391 -6.918 1.00 86.31 279 ILE A N 1
ATOM 2144 C CA . ILE A 1 279 ? -25.767 -10.139 -7.900 1.00 86.31 279 ILE A CA 1
ATOM 2145 C C . ILE A 1 279 ? -25.785 -8.686 -8.402 1.00 86.31 279 ILE A C 1
ATOM 2147 O O . ILE A 1 279 ? -26.289 -8.406 -9.482 1.00 86.31 279 ILE A O 1
ATOM 2151 N N . TRP A 1 280 ? -25.205 -7.759 -7.637 1.00 89.50 280 TRP A N 1
ATOM 2152 C CA . TRP A 1 280 ? -25.185 -6.318 -7.917 1.00 89.50 280 TRP A CA 1
ATOM 2153 C C . TRP A 1 280 ? -23.948 -5.858 -8.718 1.00 89.50 280 TRP A C 1
ATOM 2155 O O . TRP A 1 280 ? -23.841 -4.679 -9.085 1.00 89.50 280 TRP A O 1
ATOM 2165 N N . LEU A 1 281 ? -23.008 -6.766 -9.006 1.00 89.31 281 LEU A N 1
ATOM 2166 C CA . LEU A 1 281 ? -21.855 -6.520 -9.878 1.00 89.31 281 LEU A CA 1
ATOM 2167 C C . LEU A 1 281 ? -22.135 -7.005 -11.303 1.00 89.31 281 LEU A C 1
ATOM 2169 O O . LEU A 1 281 ? -22.640 -8.110 -11.502 1.00 89.31 281 LEU A O 1
ATOM 2173 N N . THR A 1 282 ? -21.757 -6.196 -12.297 1.00 89.38 282 THR A N 1
ATOM 2174 C CA . THR A 1 282 ? -21.800 -6.615 -13.706 1.00 89.38 282 THR A CA 1
ATOM 2175 C C . THR A 1 282 ? -20.726 -7.679 -13.980 1.00 89.38 282 THR A C 1
ATOM 2177 O O . THR A 1 282 ? -19.745 -7.739 -13.238 1.00 89.38 282 THR A O 1
ATOM 2180 N N . PRO A 1 283 ? -20.846 -8.513 -15.032 1.00 85.75 283 PRO A N 1
ATOM 2181 C CA . PRO A 1 283 ? -19.821 -9.512 -15.356 1.00 85.75 283 PRO A CA 1
ATOM 2182 C C . PRO A 1 283 ? -18.412 -8.917 -15.515 1.00 85.75 283 PRO A C 1
ATOM 2184 O O . PRO A 1 283 ? -17.450 -9.467 -14.983 1.00 85.75 283 PRO A O 1
ATOM 2187 N N . ALA A 1 284 ? -18.305 -7.746 -16.153 1.00 78.00 284 ALA A N 1
ATOM 2188 C CA . ALA A 1 284 ? -17.048 -7.011 -16.291 1.00 78.00 284 ALA A CA 1
ATOM 2189 C C . ALA A 1 284 ? -16.507 -6.525 -14.933 1.00 78.00 284 ALA A C 1
ATOM 2191 O O . ALA A 1 284 ? -15.322 -6.687 -14.643 1.00 78.00 284 ALA A O 1
ATOM 2192 N N . ASP A 1 285 ? -17.377 -5.995 -14.063 1.00 85.44 285 ASP A N 1
ATOM 2193 C CA . ASP A 1 285 ? -16.978 -5.595 -12.710 1.00 85.44 285 ASP A CA 1
ATOM 2194 C C . ASP A 1 285 ? -16.488 -6.797 -11.888 1.00 85.44 285 ASP A C 1
ATOM 2196 O O . ASP A 1 285 ? -15.495 -6.691 -11.171 1.00 85.44 285 ASP A O 1
ATOM 2200 N N . LYS A 1 286 ? -17.147 -7.958 -12.000 1.00 86.69 286 LYS A N 1
ATOM 2201 C CA . LYS A 1 286 ? -16.723 -9.187 -11.310 1.00 86.69 286 LYS A CA 1
ATOM 2202 C C . LYS A 1 286 ? -15.336 -9.626 -11.756 1.00 86.69 286 LYS A C 1
ATOM 2204 O O . LYS A 1 286 ? -14.485 -9.874 -10.905 1.00 86.69 286 LYS A O 1
ATOM 2209 N N . ALA A 1 287 ? -15.104 -9.686 -13.067 1.00 80.88 287 ALA A N 1
ATOM 2210 C CA . ALA A 1 287 ? -13.805 -10.052 -13.622 1.00 80.88 287 ALA A CA 1
ATOM 2211 C C . ALA A 1 287 ? -12.704 -9.120 -13.097 1.00 80.88 287 ALA A C 1
ATOM 2213 O O . ALA A 1 287 ? -11.679 -9.590 -12.600 1.00 80.88 287 ALA A O 1
ATOM 2214 N N . LEU A 1 288 ? -12.961 -7.807 -13.089 1.00 81.38 288 LEU A N 1
ATOM 2215 C CA . LEU A 1 288 ? -12.024 -6.825 -12.556 1.00 81.38 288 LEU A CA 1
ATOM 2216 C C . LEU A 1 288 ? -11.792 -6.980 -11.042 1.00 81.38 288 LEU A C 1
ATOM 2218 O O . LEU A 1 288 ? -10.649 -6.900 -10.588 1.00 81.38 288 LEU A O 1
ATOM 2222 N N . ALA A 1 289 ? -12.850 -7.214 -10.255 1.00 83.62 289 ALA A N 1
ATOM 2223 C CA . ALA A 1 289 ? -12.765 -7.420 -8.807 1.00 83.62 289 ALA A CA 1
ATOM 2224 C C . ALA A 1 289 ? -11.958 -8.673 -8.428 1.00 83.62 289 ALA A C 1
ATOM 2226 O O . ALA A 1 289 ? -11.247 -8.678 -7.423 1.00 83.62 289 ALA A O 1
ATOM 2227 N N . ILE A 1 290 ? -12.029 -9.717 -9.248 1.00 83.75 290 ILE A N 1
ATOM 2228 C CA . ILE A 1 290 ? -11.265 -10.955 -9.071 1.00 83.75 290 ILE A CA 1
ATOM 2229 C C . ILE A 1 290 ? -9.810 -10.734 -9.492 1.00 83.75 290 ILE A C 1
ATOM 2231 O O . ILE A 1 290 ? -8.893 -11.053 -8.730 1.00 83.75 290 ILE A O 1
ATOM 2235 N N . ALA A 1 291 ? -9.587 -10.131 -10.664 1.00 77.38 291 ALA A N 1
ATOM 2236 C CA . ALA A 1 291 ? -8.254 -9.875 -11.206 1.00 77.38 291 ALA A CA 1
ATOM 2237 C C . ALA A 1 291 ? -7.394 -9.043 -10.242 1.00 77.38 291 ALA A C 1
ATOM 2239 O O . ALA A 1 291 ? -6.275 -9.438 -9.916 1.00 77.38 291 ALA A O 1
ATOM 2240 N N . ARG A 1 292 ? -7.943 -7.954 -9.681 1.00 81.06 292 ARG A N 1
ATOM 2241 C CA . ARG A 1 292 ? -7.241 -7.106 -8.693 1.00 81.06 292 ARG A CA 1
ATOM 2242 C C . ARG A 1 292 ? -6.835 -7.846 -7.413 1.00 81.06 292 ARG A C 1
ATOM 2244 O O . ARG A 1 292 ? -5.869 -7.445 -6.774 1.00 81.06 292 ARG A O 1
ATOM 2251 N N . LEU A 1 293 ? -7.591 -8.864 -6.992 1.00 78.75 293 LEU A N 1
ATOM 2252 C CA . LEU A 1 293 ? -7.314 -9.621 -5.766 1.00 78.75 293 LEU A CA 1
ATOM 2253 C C . LEU A 1 293 ? -6.287 -10.719 -6.021 1.00 78.75 293 LEU A C 1
ATOM 2255 O O . LEU A 1 293 ? -5.442 -10.970 -5.161 1.00 78.75 293 LEU A O 1
ATOM 2259 N N . LYS A 1 294 ? -6.346 -11.356 -7.196 1.00 73.75 294 LYS A N 1
ATOM 2260 C CA . LYS A 1 294 ? -5.337 -12.333 -7.613 1.00 73.75 294 LYS A CA 1
ATOM 2261 C C . LYS A 1 294 ? -3.980 -11.662 -7.849 1.00 73.75 294 LYS A C 1
ATOM 2263 O O . LYS A 1 294 ? -2.972 -12.208 -7.422 1.00 73.75 294 LYS A O 1
ATOM 2268 N N . ALA A 1 295 ? -3.983 -10.439 -8.388 1.00 67.00 295 ALA A N 1
ATOM 2269 C CA . ALA A 1 295 ? -2.808 -9.596 -8.620 1.00 67.00 295 ALA A CA 1
ATOM 2270 C C . ALA A 1 295 ? -1.877 -9.396 -7.406 1.00 67.00 295 ALA A C 1
ATOM 2272 O O . ALA A 1 295 ? -0.727 -9.028 -7.584 1.00 67.00 295 ALA A O 1
ATOM 2273 N N . GLU A 1 296 ? -2.349 -9.585 -6.169 1.00 67.00 296 GLU A N 1
ATOM 2274 C CA . GLU A 1 296 ? -1.527 -9.410 -4.958 1.00 67.00 296 GLU A CA 1
ATOM 2275 C C . GLU A 1 296 ? -1.039 -10.732 -4.341 1.00 67.00 296 GLU A C 1
ATOM 2277 O O . GLU A 1 296 ? -0.430 -10.734 -3.262 1.00 67.00 296 GLU A O 1
ATOM 2282 N N . ARG A 1 297 ? -1.342 -11.875 -4.967 1.00 67.50 297 ARG A N 1
ATOM 2283 C CA . ARG A 1 297 ? -1.053 -13.199 -4.414 1.00 67.50 297 ARG A CA 1
ATOM 2284 C C . ARG A 1 297 ? 0.056 -13.887 -5.211 1.00 67.50 297 ARG A C 1
ATOM 2286 O O . ARG A 1 297 ? -0.118 -14.255 -6.365 1.00 67.50 297 ARG A O 1
ATOM 2293 N N . ILE A 1 298 ? 1.206 -14.062 -4.560 1.00 54.25 298 ILE A N 1
ATOM 2294 C CA . ILE A 1 298 ? 2.361 -14.785 -5.107 1.00 54.25 298 ILE A CA 1
ATOM 2295 C C . ILE A 1 298 ? 2.089 -16.287 -4.995 1.00 54.25 298 ILE A C 1
ATOM 2297 O O . ILE A 1 298 ? 1.732 -16.762 -3.913 1.00 54.25 298 ILE A O 1
ATOM 2301 N N . GLY A 1 299 ? 2.252 -17.024 -6.095 1.00 48.41 299 GLY A N 1
ATOM 2302 C CA . GLY A 1 299 ? 2.264 -18.490 -6.094 1.00 48.41 299 GLY A CA 1
ATOM 2303 C C . GLY A 1 299 ? 0.938 -19.170 -5.740 1.00 48.41 299 GLY A C 1
ATOM 2304 O O . GLY A 1 299 ? 0.954 -20.349 -5.416 1.00 48.41 299 GLY A O 1
ATOM 2305 N N . THR A 1 300 ? -0.204 -18.468 -5.775 1.00 56.44 300 THR A N 1
ATOM 2306 C CA . THR A 1 300 ? -1.539 -19.058 -5.538 1.00 56.44 300 THR A CA 1
ATOM 2307 C C . THR A 1 300 ? -2.512 -18.676 -6.650 1.00 56.44 300 THR A C 1
ATOM 2309 O O . THR A 1 300 ? -2.804 -17.502 -6.860 1.00 56.44 300 THR A O 1
ATOM 2312 N N . THR A 1 301 ? -3.037 -19.682 -7.351 1.00 52.00 301 THR A N 1
ATOM 2313 C CA . THR A 1 301 ? -4.007 -19.516 -8.448 1.00 52.00 301 THR A CA 1
ATOM 2314 C C . THR A 1 301 ? -5.450 -19.386 -7.940 1.00 52.00 301 THR A C 1
ATOM 2316 O O . THR A 1 301 ? -6.301 -18.783 -8.602 1.00 52.00 301 THR A O 1
ATOM 2319 N N . GLU A 1 302 ? -5.725 -19.891 -6.731 1.00 62.19 302 GLU A N 1
ATOM 2320 C CA . GLU A 1 302 ? -7.048 -19.878 -6.101 1.00 62.19 302 GLU A CA 1
ATOM 2321 C C . GLU A 1 302 ? -7.213 -18.746 -5.071 1.00 62.19 302 GLU A C 1
ATOM 2323 O O . GLU A 1 302 ? -6.384 -18.530 -4.180 1.00 62.19 302 GLU A O 1
ATOM 2328 N N . LEU A 1 303 ? -8.337 -18.020 -5.160 1.00 56.41 303 LEU A N 1
ATOM 2329 C CA . LEU A 1 303 ? -8.691 -16.979 -4.187 1.00 56.41 303 LEU A CA 1
ATOM 2330 C C . LEU A 1 303 ? -9.209 -17.550 -2.858 1.00 56.41 303 LEU A C 1
ATOM 2332 O O . LEU A 1 303 ? -9.081 -16.890 -1.820 1.00 56.41 303 LEU A O 1
ATOM 2336 N N . VAL A 1 304 ? -9.763 -18.760 -2.887 1.00 65.62 304 VAL A N 1
ATOM 2337 C CA . VAL A 1 304 ? -10.300 -19.488 -1.735 1.00 65.62 304 VAL A CA 1
ATOM 2338 C C . VAL A 1 304 ? -9.767 -20.909 -1.825 1.00 65.62 304 VAL A C 1
ATOM 2340 O O . VAL A 1 304 ? -10.076 -21.602 -2.785 1.00 65.62 304 VAL A O 1
ATOM 2343 N N . ASP A 1 305 ? -8.957 -21.314 -0.852 1.00 72.94 305 ASP A N 1
ATOM 2344 C CA . ASP A 1 305 ? -8.352 -22.644 -0.819 1.00 72.94 305 ASP A CA 1
ATOM 2345 C C . ASP A 1 305 ? -9.233 -23.656 -0.067 1.00 72.94 305 ASP A C 1
ATOM 2347 O O . ASP A 1 305 ? -10.057 -23.297 0.784 1.00 72.94 305 ASP A O 1
ATOM 2351 N N . GLY A 1 306 ? -9.022 -24.950 -0.327 1.00 71.75 306 GLY A N 1
ATOM 2352 C CA . GLY A 1 306 ? -9.534 -26.022 0.530 1.00 71.75 306 GLY A CA 1
ATOM 2353 C C . GLY A 1 306 ? -9.033 -25.880 1.976 1.00 71.75 306 GLY A C 1
ATOM 2354 O O . GLY A 1 306 ? -7.984 -25.290 2.238 1.00 71.75 306 GLY A O 1
ATOM 2355 N N . PHE A 1 307 ? -9.793 -26.379 2.955 1.00 76.69 307 PHE A N 1
ATOM 2356 C CA . PHE A 1 307 ? -9.377 -26.304 4.358 1.00 76.69 307 PHE A CA 1
ATOM 2357 C C . PHE A 1 307 ? -8.108 -27.139 4.594 1.00 76.69 307 PHE A C 1
ATOM 2359 O O . PHE A 1 307 ? -8.124 -28.354 4.421 1.00 76.69 307 PHE A O 1
ATOM 2366 N N . SER A 1 308 ? -7.015 -26.488 5.008 1.00 80.81 308 SER A N 1
ATOM 2367 C CA . SER A 1 308 ? -5.726 -27.139 5.275 1.00 80.81 308 SER A CA 1
ATOM 2368 C C . SER A 1 308 ? -5.233 -26.843 6.688 1.00 80.81 308 SER A C 1
ATOM 2370 O O . SER A 1 308 ? -5.003 -25.695 7.069 1.00 80.81 308 SER A O 1
ATOM 2372 N N . THR A 1 309 ? -5.009 -27.898 7.470 1.00 81.69 309 THR A N 1
ATOM 2373 C CA . THR A 1 309 ? -4.478 -27.791 8.838 1.00 81.69 309 THR A CA 1
ATOM 2374 C C . THR A 1 309 ? -3.041 -27.266 8.862 1.00 81.69 309 THR A C 1
ATOM 2376 O O . THR A 1 309 ? -2.669 -26.546 9.791 1.00 81.69 309 THR A O 1
ATOM 2379 N N . ALA A 1 310 ? -2.242 -27.564 7.832 1.00 82.50 310 ALA A N 1
ATOM 2380 C CA . ALA A 1 310 ? -0.889 -27.035 7.680 1.00 82.50 310 ALA A CA 1
ATOM 2381 C C . ALA A 1 310 ? -0.909 -25.513 7.465 1.00 82.50 310 ALA A C 1
ATOM 2383 O O . ALA A 1 310 ? -0.234 -24.786 8.196 1.00 82.50 310 ALA A O 1
ATOM 2384 N N . LYS A 1 311 ? -1.759 -25.018 6.554 1.00 83.81 311 LYS A N 1
ATOM 2385 C CA . LYS A 1 311 ? -1.940 -23.574 6.303 1.00 83.81 311 LYS A CA 1
ATOM 2386 C C . LYS A 1 311 ? -2.526 -22.851 7.512 1.00 83.81 311 LYS A C 1
ATOM 2388 O O . LYS A 1 311 ? -2.090 -21.753 7.853 1.00 83.81 311 LYS A O 1
ATOM 2393 N N . LEU A 1 312 ? -3.454 -23.496 8.221 1.00 86.81 312 LEU A N 1
ATOM 2394 C CA . LEU A 1 312 ? -4.002 -22.979 9.474 1.00 86.81 312 LEU A CA 1
ATOM 2395 C C . LEU A 1 312 ? -2.885 -22.739 10.497 1.00 86.81 312 LEU A C 1
ATOM 2397 O O . LEU A 1 312 ? -2.798 -21.638 11.045 1.00 86.81 312 LEU A O 1
ATOM 2401 N N . ARG A 1 313 ? -1.999 -23.725 10.704 1.00 87.44 313 ARG A N 1
ATOM 2402 C CA . ARG A 1 313 ? -0.828 -23.594 11.589 1.00 87.44 313 ARG A CA 1
ATOM 2403 C C . ARG A 1 313 ? 0.164 -22.546 11.089 1.00 87.44 313 ARG A C 1
ATOM 2405 O O . ARG A 1 313 ? 0.678 -21.789 11.906 1.00 87.44 313 ARG A O 1
ATOM 2412 N N . ALA A 1 314 ? 0.397 -22.462 9.779 1.00 86.00 314 ALA A N 1
ATOM 2413 C CA . ALA A 1 314 ? 1.268 -21.448 9.190 1.00 86.00 314 ALA A CA 1
ATOM 2414 C C . ALA A 1 314 ? 0.769 -20.023 9.483 1.00 86.00 314 ALA A C 1
ATOM 2416 O O . ALA A 1 314 ? 1.584 -19.152 9.781 1.00 86.00 314 ALA A O 1
ATOM 2417 N N . GLY A 1 315 ? -0.548 -19.790 9.469 1.00 86.38 315 GLY A N 1
ATOM 2418 C CA . GLY A 1 315 ? -1.134 -18.506 9.870 1.00 86.38 315 GLY A CA 1
ATOM 2419 C C . GLY A 1 315 ? -0.939 -18.184 11.357 1.00 86.38 315 GLY A C 1
ATOM 2420 O O . GLY A 1 315 ? -0.561 -17.063 11.691 1.00 86.38 315 GLY A O 1
ATOM 2421 N N . ILE A 1 316 ? -1.125 -19.172 12.242 1.00 90.06 316 ILE A N 1
ATOM 2422 C CA . ILE A 1 316 ? -0.992 -19.013 13.707 1.00 90.06 316 ILE A CA 1
ATOM 2423 C C . ILE A 1 316 ? 0.468 -18.805 14.135 1.00 90.06 316 ILE A C 1
ATOM 2425 O O . ILE A 1 316 ? 0.752 -18.041 15.051 1.00 90.06 316 ILE A O 1
ATOM 2429 N N . LEU A 1 317 ? 1.412 -19.496 13.496 1.00 88.69 317 LEU A N 1
ATOM 2430 C CA . LEU A 1 317 ? 2.832 -19.471 13.869 1.00 88.69 317 LEU A CA 1
ATOM 2431 C C . LEU A 1 317 ? 3.645 -18.450 13.061 1.00 88.69 317 LEU A C 1
ATOM 2433 O O . LEU A 1 317 ? 4.876 -18.492 13.059 1.00 88.69 317 LEU A O 1
ATOM 2437 N N . ASN A 1 318 ? 2.977 -17.530 12.366 1.00 90.00 318 ASN A N 1
ATOM 2438 C CA . ASN A 1 318 ? 3.653 -16.507 11.587 1.00 90.00 318 ASN A CA 1
ATOM 2439 C C . ASN A 1 318 ? 4.428 -15.539 12.517 1.00 90.00 318 ASN A C 1
ATOM 2441 O O . ASN A 1 318 ? 3.853 -14.984 13.460 1.00 90.00 318 ASN A O 1
ATOM 2445 N N . PRO A 1 319 ? 5.724 -15.280 12.253 1.00 89.38 319 PRO A N 1
ATOM 2446 C CA . PRO A 1 319 ? 6.586 -14.494 13.137 1.00 89.38 319 PRO A CA 1
ATOM 2447 C C . PRO A 1 319 ? 6.204 -13.009 13.219 1.00 89.38 319 PRO A C 1
ATOM 2449 O O . PRO A 1 319 ? 6.590 -12.340 14.174 1.00 89.38 319 PRO A O 1
ATOM 2452 N N . VAL A 1 320 ? 5.439 -12.485 12.255 1.00 91.44 320 VAL A N 1
ATOM 2453 C CA . VAL A 1 320 ? 4.868 -11.129 12.308 1.00 91.44 320 VAL A CA 1
ATOM 2454 C C . VAL A 1 320 ? 3.526 -11.119 13.041 1.00 91.44 320 VAL A C 1
ATOM 2456 O O . VAL A 1 320 ? 3.186 -10.129 13.693 1.00 91.44 320 VAL A O 1
ATOM 2459 N N . MET A 1 321 ? 2.775 -12.220 12.987 1.00 91.62 321 MET A N 1
ATOM 2460 C CA . MET A 1 321 ? 1.449 -12.323 13.597 1.00 91.62 321 MET A CA 1
ATOM 2461 C C . MET A 1 321 ? 1.506 -12.284 15.127 1.00 91.62 321 MET A C 1
ATOM 2463 O O . MET A 1 321 ? 0.778 -11.486 15.719 1.00 91.62 321 MET A O 1
ATOM 2467 N N . LEU A 1 322 ? 2.378 -13.069 15.772 1.00 91.38 322 LEU A N 1
ATOM 2468 C CA . LEU A 1 322 ? 2.430 -13.138 17.242 1.00 91.38 322 LEU A CA 1
ATOM 2469 C C . LEU A 1 322 ? 2.769 -11.780 17.892 1.00 91.38 322 LEU A C 1
ATOM 2471 O O . LEU A 1 322 ? 2.012 -11.350 18.766 1.00 91.38 322 LEU A O 1
ATOM 2475 N N . PRO A 1 323 ? 3.806 -11.034 17.452 1.00 94.75 323 PRO A N 1
ATOM 2476 C CA . PRO A 1 323 ? 4.071 -9.695 17.982 1.00 94.75 323 PRO A CA 1
ATOM 2477 C C . PRO A 1 323 ? 2.939 -8.700 17.691 1.00 94.75 323 PRO A C 1
ATOM 2479 O O . PRO A 1 323 ? 2.596 -7.892 18.551 1.00 94.75 323 PRO A O 1
ATOM 2482 N N . THR A 1 324 ? 2.318 -8.774 16.508 1.00 95.12 324 THR A N 1
ATOM 2483 C CA . THR A 1 324 ? 1.172 -7.914 16.150 1.00 95.12 324 THR A CA 1
ATOM 2484 C C . THR A 1 324 ? -0.050 -8.190 17.027 1.00 95.12 324 THR A C 1
ATOM 2486 O O . THR A 1 324 ? -0.760 -7.267 17.423 1.00 95.12 324 THR A O 1
ATOM 2489 N N . SER A 1 325 ? -0.260 -9.449 17.391 1.00 95.56 325 SER A N 1
ATOM 2490 C CA . SER A 1 325 ? -1.367 -9.867 18.252 1.00 95.56 325 SER A CA 1
ATOM 2491 C C . SER A 1 325 ? -1.104 -9.513 19.711 1.00 95.56 325 SER A C 1
ATOM 2493 O O . SER A 1 325 ? -2.014 -9.073 20.404 1.00 95.56 325 SER A O 1
ATOM 2495 N N . ALA A 1 326 ? 0.153 -9.578 20.163 1.00 96.25 326 ALA A N 1
ATOM 2496 C CA . ALA A 1 326 ? 0.553 -9.033 21.459 1.00 96.25 326 ALA A CA 1
ATOM 2497 C C . ALA A 1 326 ? 0.302 -7.514 21.545 1.00 96.25 326 ALA A C 1
ATOM 2499 O O . ALA A 1 326 ? -0.216 -7.039 22.553 1.00 96.25 326 ALA A O 1
ATOM 2500 N N . ILE A 1 327 ? 0.587 -6.755 20.477 1.00 96.25 327 ILE A N 1
ATOM 2501 C CA . ILE A 1 327 ? 0.215 -5.330 20.372 1.00 96.25 327 ILE A CA 1
ATOM 2502 C C . ILE A 1 327 ? -1.303 -5.161 20.528 1.00 96.25 327 ILE A C 1
ATOM 2504 O O . ILE A 1 327 ? -1.751 -4.317 21.304 1.00 96.25 327 ILE A O 1
ATOM 2508 N N . PHE A 1 328 ? -2.106 -5.972 19.829 1.00 95.69 328 PHE A N 1
ATOM 2509 C CA . PHE A 1 328 ? -3.563 -5.868 19.906 1.00 95.69 328 PHE A CA 1
ATOM 2510 C C . PHE A 1 328 ? -4.128 -6.254 21.284 1.00 95.69 328 PHE A C 1
ATOM 2512 O O . PHE A 1 328 ? -5.042 -5.583 21.761 1.00 95.69 328 PHE A O 1
ATOM 2519 N N . LEU A 1 329 ? -3.553 -7.257 21.957 1.00 96.25 329 LEU A N 1
ATOM 2520 C CA . LEU A 1 329 ? -3.864 -7.617 23.346 1.00 96.25 329 LEU A CA 1
ATOM 2521 C C . LEU A 1 329 ? -3.649 -6.427 24.280 1.00 96.25 329 LEU A C 1
ATOM 2523 O O . LEU A 1 329 ? -4.570 -6.026 24.992 1.00 96.25 329 LEU A O 1
ATOM 2527 N N . LEU A 1 330 ? -2.449 -5.841 24.250 1.00 96.00 330 LEU A N 1
ATOM 2528 C CA . LEU A 1 330 ? -2.077 -4.727 25.125 1.00 96.00 330 LEU A CA 1
ATOM 2529 C C . LEU A 1 330 ? -2.965 -3.501 24.880 1.00 96.00 330 LEU A C 1
ATOM 2531 O O . LEU A 1 330 ? -3.432 -2.881 25.833 1.00 96.00 330 LEU A O 1
ATOM 2535 N N . ASN A 1 331 ? -3.274 -3.195 23.617 1.00 95.38 331 ASN A N 1
ATOM 2536 C CA . ASN A 1 331 ? -4.220 -2.134 23.275 1.00 95.38 331 ASN A CA 1
ATOM 2537 C C . ASN A 1 331 ? -5.652 -2.446 23.743 1.00 95.38 331 ASN A C 1
ATOM 2539 O O . ASN A 1 331 ? -6.386 -1.547 24.150 1.00 95.38 331 ASN A O 1
ATOM 2543 N N . SER A 1 332 ? -6.066 -3.712 23.700 1.00 93.00 332 SER A N 1
ATOM 2544 C CA . SER A 1 332 ? -7.422 -4.118 24.080 1.00 93.00 332 SER A CA 1
ATOM 2545 C C . SER A 1 332 ? -7.689 -3.977 25.576 1.00 93.00 332 SER A C 1
ATOM 2547 O O . SER A 1 332 ? -8.838 -3.724 25.935 1.00 93.00 332 SER A O 1
ATOM 2549 N N . ILE A 1 333 ? -6.656 -4.050 26.428 1.00 92.81 333 ILE A N 1
ATOM 2550 C CA . ILE A 1 333 ? -6.757 -3.693 27.855 1.00 92.81 333 ILE A CA 1
ATOM 2551 C C . ILE A 1 333 ? -7.248 -2.244 27.996 1.00 92.81 333 ILE A C 1
ATOM 2553 O O . ILE A 1 333 ? -8.158 -1.965 28.776 1.00 92.81 333 ILE A O 1
ATOM 2557 N N . THR A 1 334 ? -6.688 -1.339 27.190 1.00 91.38 334 THR A N 1
ATOM 2558 C CA . THR A 1 334 ? -7.035 0.086 27.172 1.00 91.38 334 THR A CA 1
ATOM 2559 C C . THR A 1 334 ? -8.420 0.350 26.600 1.00 91.38 334 THR A C 1
ATOM 2561 O O . THR A 1 334 ? -9.217 1.028 27.242 1.00 91.38 334 THR A O 1
ATOM 2564 N N . VAL A 1 335 ? -8.740 -0.207 25.428 1.00 89.75 335 VAL A N 1
ATOM 2565 C CA . VAL A 1 335 ? -10.033 0.038 24.763 1.00 89.75 335 VAL A CA 1
ATOM 2566 C C . VAL A 1 335 ? -11.204 -0.461 25.613 1.00 89.75 335 VAL A C 1
ATOM 2568 O O . VAL A 1 335 ? -12.163 0.279 25.843 1.00 89.75 335 VAL A O 1
ATOM 2571 N N . HIS A 1 336 ? -11.126 -1.695 26.115 1.00 86.56 336 HIS A N 1
ATOM 2572 C CA . HIS A 1 336 ? -12.196 -2.268 26.931 1.00 86.56 336 HIS A CA 1
ATOM 2573 C C . HIS A 1 336 ? -12.230 -1.653 28.333 1.00 86.56 336 HIS A C 1
ATOM 2575 O O . HIS A 1 336 ? -13.309 -1.334 28.826 1.00 86.56 336 HIS A O 1
ATOM 2581 N N . GLY A 1 337 ? -11.069 -1.379 28.939 1.00 83.12 337 GLY A N 1
ATOM 2582 C CA . GLY A 1 337 ? -10.997 -0.676 30.220 1.00 83.12 337 GLY A CA 1
ATOM 2583 C C . GLY A 1 337 ? -11.642 0.712 30.156 1.00 83.12 337 GLY A C 1
ATOM 2584 O O . GLY A 1 337 ? -12.435 1.070 31.025 1.00 83.12 337 GLY A O 1
ATOM 2585 N N . ALA A 1 338 ? -11.384 1.472 29.090 1.00 82.62 338 ALA A N 1
ATOM 2586 C CA . ALA A 1 338 ? -12.058 2.745 28.858 1.00 82.62 338 ALA A CA 1
ATOM 2587 C C . ALA A 1 338 ? -13.572 2.560 28.646 1.00 82.62 338 ALA A C 1
ATOM 2589 O O . ALA A 1 338 ? -14.362 3.301 29.225 1.00 82.62 338 ALA A O 1
ATOM 2590 N N . SER A 1 339 ? -13.979 1.537 27.889 1.00 77.75 339 SER A N 1
ATOM 2591 C CA . SER A 1 339 ? -15.396 1.249 27.620 1.00 77.75 339 SER A CA 1
ATOM 2592 C C . SER A 1 339 ? -16.197 0.940 28.883 1.00 77.75 339 SER A C 1
ATOM 2594 O O . SER A 1 339 ? -17.315 1.425 29.036 1.00 77.75 339 SER A O 1
ATOM 2596 N N . PHE A 1 340 ? -15.623 0.176 29.812 1.00 73.06 340 PHE A N 1
ATOM 2597 C CA . PHE A 1 340 ? -16.321 -0.241 31.028 1.00 73.06 340 PHE A CA 1
ATOM 2598 C C . PHE A 1 340 ? -16.273 0.795 32.153 1.00 73.06 340 PHE A C 1
ATOM 2600 O O . PHE A 1 340 ? -17.209 0.865 32.947 1.00 73.06 340 PHE A O 1
ATOM 2607 N N . PHE A 1 341 ? -15.199 1.587 32.244 1.00 77.00 341 PHE A N 1
ATOM 2608 C CA . PHE A 1 341 ? -14.913 2.366 33.454 1.00 77.00 341 PHE A CA 1
ATOM 2609 C C . PHE A 1 341 ? -14.774 3.875 33.232 1.00 77.00 341 PHE A C 1
ATOM 2611 O O . PHE A 1 341 ? -14.673 4.608 34.216 1.00 77.00 341 PHE A O 1
ATOM 2618 N N . LEU A 1 342 ? -14.810 4.381 31.991 1.00 83.56 342 LEU A N 1
ATOM 2619 C CA . LEU A 1 342 ? -14.715 5.825 31.740 1.00 83.56 342 LEU A CA 1
ATOM 2620 C C . LEU A 1 342 ? -15.779 6.646 32.499 1.00 83.56 342 LEU A C 1
ATOM 2622 O O . LEU A 1 342 ? -15.387 7.638 33.116 1.00 83.56 342 LEU A O 1
ATOM 2626 N N . PRO A 1 343 ? -17.071 6.255 32.554 1.00 79.25 343 PRO A N 1
ATOM 2627 C CA . PRO A 1 343 ? -18.058 6.982 33.355 1.00 79.25 343 PRO A CA 1
ATOM 2628 C C . PRO A 1 343 ? -17.673 7.058 34.840 1.00 79.25 343 PRO A C 1
ATOM 2630 O O . PRO A 1 343 ? -17.760 8.122 35.448 1.00 79.25 343 PRO A O 1
ATOM 2633 N N . SER A 1 344 ? -17.165 5.958 35.407 1.00 76.94 344 SER A N 1
ATOM 2634 C CA . SER A 1 344 ? -16.707 5.893 36.802 1.00 76.94 344 SER A CA 1
ATOM 2635 C C . SER A 1 344 ? -15.444 6.717 37.059 1.00 76.94 344 SER A C 1
ATOM 2637 O O . SER A 1 344 ? -15.254 7.229 38.157 1.00 76.94 344 SER A O 1
ATOM 2639 N N . ILE A 1 345 ? -14.563 6.859 36.068 1.00 84.38 345 ILE A N 1
ATOM 2640 C CA . ILE A 1 345 ? -13.388 7.738 36.160 1.00 84.38 345 ILE A CA 1
ATOM 2641 C C . ILE A 1 345 ? -13.830 9.206 36.112 1.00 84.38 345 ILE A C 1
ATOM 2643 O O . ILE A 1 345 ? -13.342 10.031 36.879 1.00 84.38 345 ILE A O 1
ATOM 2647 N N . VAL A 1 346 ? -14.775 9.551 35.237 1.00 86.50 346 VAL A N 1
ATOM 2648 C CA . VAL A 1 346 ? -15.303 10.919 35.139 1.00 86.50 346 VAL A CA 1
ATOM 2649 C C . VAL A 1 346 ? -16.067 11.314 36.405 1.00 86.50 346 VAL A C 1
ATOM 2651 O O . VAL A 1 346 ? -15.929 12.451 36.861 1.00 86.50 346 VAL A O 1
ATOM 2654 N N . SER A 1 347 ? -16.805 10.387 37.021 1.00 81.44 347 SER A N 1
ATOM 2655 C CA . SER A 1 347 ? -17.531 10.657 38.265 1.00 81.44 347 SER A CA 1
ATOM 2656 C C . SER A 1 347 ? -16.600 10.942 39.447 1.00 81.44 347 SER A C 1
ATOM 2658 O O . SER A 1 347 ? -16.931 11.779 40.283 1.00 81.44 347 SER A O 1
ATOM 2660 N N . THR A 1 348 ? -15.412 10.323 39.514 1.00 84.62 348 THR A N 1
ATOM 2661 C CA . THR A 1 348 ? -14.424 10.652 40.561 1.00 84.62 348 THR A CA 1
ATOM 2662 C C . THR A 1 348 ? -13.706 11.980 40.314 1.00 84.62 348 THR A C 1
ATOM 2664 O O . THR A 1 348 ? -13.204 12.582 41.263 1.00 84.62 348 THR A O 1
ATOM 2667 N N . LEU A 1 349 ? -13.656 12.457 39.065 1.00 86.94 349 LEU A N 1
ATOM 2668 C CA . LEU A 1 349 ? -13.099 13.769 38.711 1.00 86.94 349 LEU A CA 1
ATOM 2669 C C . LEU A 1 349 ? -14.085 14.916 38.969 1.00 86.94 349 LEU A C 1
ATOM 2671 O O . LEU A 1 349 ? -13.652 16.014 39.320 1.00 86.94 349 LEU A O 1
ATOM 2675 N N . TYR A 1 350 ? -15.385 14.665 38.795 1.00 88.06 350 TYR A N 1
ATOM 2676 C CA . TYR A 1 350 ? -16.454 15.657 38.930 1.00 88.06 350 TYR A CA 1
ATOM 2677 C C . TYR A 1 350 ? -17.610 15.132 39.802 1.00 88.06 350 TYR A C 1
ATOM 2679 O O . TYR A 1 350 ? -18.715 14.921 39.286 1.00 88.06 350 TYR A O 1
ATOM 2687 N N . PRO A 1 351 ? -17.378 14.929 41.113 1.00 82.62 351 PRO A N 1
ATOM 2688 C CA . PRO A 1 351 ? -18.371 14.339 42.012 1.00 82.62 351 PRO A CA 1
ATOM 2689 C C . PRO A 1 351 ? -19.643 15.188 42.147 1.00 82.62 351 PRO A C 1
ATOM 2691 O O . PRO A 1 351 ? -20.722 14.633 42.308 1.00 82.62 351 PRO A O 1
ATOM 2694 N N . ASP A 1 352 ? -19.537 16.511 41.998 1.00 87.12 352 ASP A N 1
ATOM 2695 C CA . ASP A 1 352 ? -20.656 17.450 42.181 1.00 87.12 352 ASP A CA 1
ATOM 2696 C C . ASP A 1 352 ? -21.572 17.583 40.946 1.00 87.12 352 ASP A C 1
ATOM 2698 O O . ASP A 1 352 ? -22.528 18.360 40.954 1.00 87.12 352 ASP A O 1
ATOM 2702 N N . ARG A 1 353 ? -21.276 16.873 39.848 1.00 82.25 353 ARG A N 1
ATOM 2703 C CA . ARG A 1 353 ? -22.077 16.916 38.612 1.00 82.25 353 ARG A CA 1
ATOM 2704 C C . ARG A 1 353 ? -23.159 15.842 38.604 1.00 82.25 353 ARG A C 1
ATOM 2706 O O . ARG A 1 353 ? -22.970 14.759 39.148 1.00 82.25 353 ARG A O 1
ATOM 2713 N N . SER A 1 354 ? -24.272 16.115 37.920 1.00 80.31 354 SER A N 1
ATOM 2714 C CA . SER A 1 354 ? -25.329 15.111 37.746 1.00 80.31 354 SER A CA 1
ATOM 2715 C C . SER A 1 354 ? -24.842 13.915 36.918 1.00 80.31 354 SER A C 1
ATOM 2717 O O . SER A 1 354 ? -23.929 14.042 36.099 1.00 80.31 354 SER A O 1
ATOM 2719 N N . VAL A 1 355 ? -25.488 12.756 37.080 1.00 71.81 355 VAL A N 1
ATOM 2720 C CA . VAL A 1 355 ? -25.164 11.526 36.331 1.00 71.81 355 VAL A CA 1
ATOM 2721 C C . VAL A 1 355 ? -25.192 11.773 34.817 1.00 71.81 355 VAL A C 1
ATOM 2723 O O . VAL A 1 355 ? -24.262 11.393 34.108 1.00 71.81 355 VAL A O 1
ATOM 2726 N N . THR A 1 356 ? -26.196 12.500 34.321 1.00 76.06 356 THR A N 1
ATOM 2727 C CA . THR A 1 356 ? -26.306 12.873 32.902 1.00 76.06 356 THR A CA 1
ATOM 2728 C C . THR A 1 356 ? -25.141 13.753 32.450 1.00 76.06 356 THR A C 1
ATOM 2730 O O . THR A 1 356 ? -24.575 13.534 31.382 1.00 76.06 356 THR A O 1
ATOM 2733 N N . GLN A 1 357 ? -24.724 14.729 33.265 1.00 78.44 357 GLN A N 1
ATOM 2734 C CA . GLN A 1 357 ? -23.566 15.569 32.945 1.00 78.44 357 GLN A CA 1
ATOM 2735 C C . GLN A 1 357 ? -22.260 14.765 32.928 1.00 78.44 357 GLN A C 1
ATOM 2737 O O . GLN A 1 357 ? -21.409 15.012 32.073 1.00 78.44 357 GLN A O 1
ATOM 2742 N N . GLN A 1 358 ? -22.093 13.804 33.839 1.00 77.50 358 GLN A N 1
ATOM 2743 C CA . GLN A 1 358 ? -20.931 12.910 33.862 1.00 77.50 358 GLN A CA 1
ATOM 2744 C C . GLN A 1 358 ? -20.895 12.001 32.623 1.00 77.50 358 GLN A C 1
ATOM 2746 O O . GLN A 1 358 ? -19.835 11.844 32.022 1.00 77.50 358 GLN A O 1
ATOM 2751 N N . GLN A 1 359 ? -22.039 11.471 32.182 1.00 76.25 359 GLN A N 1
ATOM 2752 C CA . GLN A 1 359 ? -22.131 10.694 30.941 1.00 76.25 359 GLN A CA 1
ATOM 2753 C C . GLN A 1 359 ? -21.829 11.548 29.702 1.00 76.25 359 GLN A C 1
ATOM 2755 O O . GLN A 1 359 ? -21.053 11.127 28.845 1.00 76.25 359 GLN A O 1
ATOM 2760 N N . LEU A 1 360 ? -22.348 12.778 29.625 1.00 83.31 360 LEU A N 1
ATOM 2761 C CA . LEU A 1 360 ? -22.055 13.696 28.516 1.00 83.31 360 LEU A CA 1
ATOM 2762 C C . LEU A 1 360 ? -20.564 14.045 28.414 1.00 83.31 360 LEU A C 1
ATOM 2764 O O . LEU A 1 360 ? -20.048 14.216 27.312 1.00 83.31 360 LEU A O 1
ATOM 2768 N N . LEU A 1 361 ? -19.847 14.092 29.539 1.00 87.25 361 LEU A N 1
ATOM 2769 C CA . LEU A 1 361 ? -18.392 14.278 29.565 1.00 87.25 361 LEU A CA 1
ATOM 2770 C C . LEU A 1 361 ? -17.610 13.065 29.025 1.00 87.25 361 LEU A C 1
ATOM 2772 O O . LEU A 1 361 ? -16.418 13.177 28.761 1.00 87.25 361 LEU A O 1
ATOM 2776 N N . THR A 1 362 ? -18.241 11.909 28.813 1.00 84.69 362 THR A N 1
ATOM 2777 C CA . THR A 1 362 ? -17.570 10.758 28.180 1.00 84.69 362 THR A CA 1
ATOM 2778 C C . THR A 1 362 ? -17.567 10.833 26.653 1.00 84.69 362 THR A C 1
ATOM 2780 O O . THR A 1 362 ? -16.683 10.264 26.014 1.00 84.69 362 THR A O 1
ATOM 2783 N N . VAL A 1 363 ? -18.500 11.585 26.058 1.00 89.06 363 VAL A N 1
ATOM 2784 C CA . VAL A 1 363 ? -18.679 11.679 24.600 1.00 89.06 363 VAL A CA 1
ATOM 2785 C C . VAL A 1 363 ? -17.466 12.302 23.889 1.00 89.06 363 VAL A C 1
ATOM 2787 O O . VAL A 1 363 ? -17.006 11.720 22.903 1.00 89.06 363 VAL A O 1
ATOM 2790 N N . PRO A 1 364 ? -16.885 13.436 24.345 1.00 92.69 364 PRO A N 1
ATOM 2791 C CA . PRO A 1 364 ? -15.799 14.083 23.610 1.00 92.69 364 PRO A CA 1
ATOM 2792 C C . PRO A 1 364 ? -14.541 13.211 23.436 1.00 92.69 364 PRO A C 1
ATOM 2794 O O . PRO A 1 364 ? -14.022 13.177 22.316 1.00 92.69 364 PRO A O 1
ATOM 2797 N N . PRO A 1 365 ? -14.060 12.457 24.451 1.00 92.50 365 PRO A N 1
ATOM 2798 C CA . PRO A 1 365 ? -13.005 11.465 24.248 1.00 92.50 365 PRO A CA 1
ATOM 2799 C C . PRO A 1 365 ? -13.314 10.465 23.124 1.00 92.50 365 PRO A C 1
ATOM 2801 O O . PRO A 1 365 ? -12.477 10.270 22.240 1.00 92.50 365 PRO A O 1
ATOM 2804 N N . TYR A 1 366 ? -14.519 9.878 23.090 1.00 91.19 366 TYR A N 1
ATOM 2805 C CA . TYR A 1 366 ? -14.909 8.940 22.028 1.00 91.19 366 TYR A CA 1
ATOM 2806 C C . TYR A 1 366 ? -14.933 9.585 20.643 1.00 91.19 366 TYR A C 1
ATOM 2808 O O . TYR A 1 366 ? -14.481 8.960 19.687 1.00 91.19 366 TYR A O 1
ATOM 2816 N N . VAL A 1 367 ? -15.391 10.835 20.522 1.00 91.81 367 VAL A N 1
ATOM 2817 C CA . VAL A 1 367 ? -15.376 11.575 19.245 1.00 91.81 367 VAL A CA 1
ATOM 2818 C C . VAL A 1 367 ? -13.945 11.787 18.744 1.00 91.81 367 VAL A C 1
ATOM 2820 O O . VAL A 1 367 ? -13.665 11.600 17.555 1.00 91.81 367 VAL A O 1
ATOM 2823 N N . VAL A 1 368 ? -13.011 12.114 19.641 1.00 94.00 368 VAL A N 1
ATOM 2824 C CA . VAL A 1 368 ? -11.581 12.204 19.302 1.00 94.00 368 VAL A CA 1
ATOM 2825 C C . VAL A 1 368 ? -11.030 10.846 18.878 1.00 94.00 368 VAL A C 1
ATOM 2827 O O . VAL A 1 368 ? -10.276 10.776 17.907 1.00 94.00 368 VAL A O 1
ATOM 2830 N N . GLY A 1 369 ? -11.444 9.763 19.535 1.00 92.69 369 GLY A N 1
ATOM 2831 C CA . GLY A 1 369 ? -11.040 8.414 19.150 1.00 92.69 369 GLY A CA 1
ATOM 2832 C C . GLY A 1 369 ? -11.610 7.937 17.815 1.00 92.69 369 GLY A C 1
ATOM 2833 O O . GLY A 1 369 ? -10.882 7.353 17.015 1.00 92.69 369 GLY A O 1
ATOM 2834 N N . ALA A 1 370 ? -12.869 8.254 17.524 1.00 91.94 370 ALA A N 1
ATOM 2835 C CA . ALA A 1 370 ? -13.503 8.038 16.227 1.00 91.94 370 ALA A CA 1
ATOM 2836 C C . ALA A 1 370 ? -12.754 8.786 15.110 1.00 91.94 370 ALA A C 1
ATOM 2838 O O . ALA A 1 370 ? -12.391 8.206 14.084 1.00 91.94 370 ALA A O 1
ATOM 2839 N N . THR A 1 371 ? -12.449 10.062 15.354 1.00 93.56 371 THR A N 1
ATOM 2840 C CA . THR A 1 371 ? -11.707 10.919 14.420 1.00 93.56 371 THR A CA 1
ATOM 2841 C C . THR A 1 371 ? -10.298 10.378 14.182 1.00 93.56 371 THR A C 1
ATOM 2843 O O . THR A 1 371 ? -9.880 10.208 13.036 1.00 93.56 371 THR A O 1
ATOM 2846 N N . GLY A 1 372 ? -9.575 10.042 15.251 1.00 93.50 372 GLY A N 1
ATOM 2847 C CA . GLY A 1 372 ? -8.237 9.465 15.173 1.00 93.50 372 GLY A CA 1
ATOM 2848 C C . GLY A 1 372 ? -8.209 8.114 14.456 1.00 93.50 372 GLY A C 1
ATOM 2849 O O . GLY A 1 372 ? -7.346 7.901 13.604 1.00 93.50 372 GLY A O 1
ATOM 2850 N N . CYS A 1 373 ? -9.196 7.242 14.697 1.00 93.19 373 CYS A N 1
ATOM 2851 C CA . CYS A 1 373 ? -9.342 5.959 14.002 1.00 93.19 373 CYS A CA 1
ATOM 2852 C C . CYS A 1 373 ? -9.378 6.138 12.477 1.00 93.19 373 CYS A C 1
ATOM 2854 O O . CYS A 1 373 ? -8.585 5.511 11.768 1.00 93.19 373 CYS A O 1
ATOM 2856 N N . VAL A 1 374 ? -10.242 7.030 11.979 1.00 93.25 374 VAL A N 1
ATOM 2857 C CA . VAL A 1 374 ? -10.398 7.289 10.540 1.00 93.25 374 VAL A CA 1
ATOM 2858 C C . VAL A 1 374 ? -9.172 8.009 9.976 1.00 93.25 374 VAL A C 1
ATOM 2860 O O . VAL A 1 374 ? -8.630 7.573 8.961 1.00 93.25 374 VAL A O 1
ATOM 2863 N N . LEU A 1 375 ? -8.693 9.073 10.631 1.00 93.94 375 LEU A N 1
ATOM 2864 C CA . LEU A 1 375 ? -7.565 9.876 10.140 1.00 93.94 375 LEU A CA 1
ATOM 2865 C C . LEU A 1 375 ? -6.263 9.074 10.070 1.00 93.94 375 LEU A C 1
ATOM 2867 O O . LEU A 1 375 ? -5.588 9.095 9.040 1.00 93.94 375 LEU A O 1
ATOM 2871 N N . LEU A 1 376 ? -5.910 8.349 11.134 1.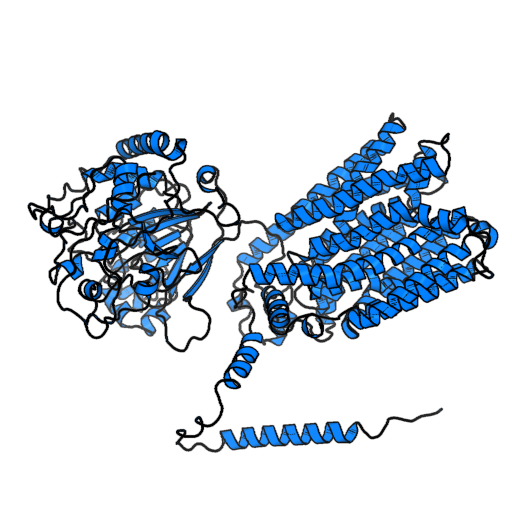00 92.50 376 LEU A N 1
ATOM 2872 C CA . LEU A 1 376 ? -4.672 7.568 11.188 1.00 92.50 376 LEU A CA 1
ATOM 2873 C C . LEU A 1 376 ? -4.725 6.382 10.222 1.00 92.50 376 LEU A C 1
ATOM 2875 O O . LEU A 1 376 ? -3.737 6.098 9.544 1.00 92.50 376 LEU A O 1
ATOM 2879 N N . SER A 1 377 ? -5.882 5.727 10.094 1.00 91.75 377 SER A N 1
ATOM 2880 C CA . SER A 1 377 ? -6.066 4.625 9.141 1.00 91.75 377 SER A CA 1
ATOM 2881 C C . SER A 1 377 ? -6.056 5.111 7.690 1.00 91.75 377 SER A C 1
ATOM 2883 O O . SER A 1 377 ? -5.468 4.453 6.830 1.00 91.75 377 SER A O 1
ATOM 2885 N N . TYR A 1 378 ? -6.635 6.282 7.410 1.00 90.50 378 TYR A N 1
ATOM 2886 C CA . TYR A 1 378 ? -6.584 6.926 6.096 1.00 90.50 378 TYR A CA 1
ATOM 2887 C C . TYR A 1 378 ? -5.168 7.373 5.731 1.00 90.50 378 TYR A C 1
ATOM 2889 O O . TYR A 1 378 ? -4.707 7.098 4.625 1.00 90.50 378 TYR A O 1
ATOM 2897 N N . ALA A 1 379 ? -4.450 8.014 6.658 1.00 89.25 379 ALA A N 1
ATOM 2898 C CA . ALA A 1 379 ? -3.063 8.421 6.453 1.00 89.25 379 ALA A CA 1
ATOM 2899 C C . ALA A 1 379 ? -2.149 7.202 6.241 1.00 89.25 379 ALA A C 1
ATOM 2901 O O . ALA A 1 379 ? -1.316 7.205 5.336 1.00 89.25 379 ALA A O 1
ATOM 2902 N N . SER A 1 380 ? -2.359 6.134 7.015 1.00 88.19 380 SER A N 1
ATOM 2903 C CA . SER A 1 380 ? -1.683 4.842 6.853 1.00 88.19 380 SER A CA 1
ATOM 2904 C C . SER A 1 380 ? -1.930 4.225 5.476 1.00 88.19 380 SER A C 1
ATOM 2906 O O . SER A 1 380 ? -0.986 3.751 4.844 1.00 88.19 380 SER A O 1
ATOM 2908 N N . TRP A 1 381 ? -3.171 4.293 4.981 1.00 84.38 381 TRP A N 1
ATOM 2909 C CA . TRP A 1 381 ? -3.532 3.841 3.638 1.00 84.38 381 TRP A CA 1
ATOM 2910 C C . TRP A 1 381 ? -2.899 4.708 2.539 1.00 84.38 381 TRP A C 1
ATOM 2912 O O . TRP A 1 381 ? -2.256 4.171 1.645 1.00 84.38 381 TRP A O 1
ATOM 2922 N N . ARG A 1 382 ? -3.019 6.040 2.614 1.00 82.62 382 ARG A N 1
ATOM 2923 C CA . ARG A 1 382 ? -2.513 6.977 1.591 1.00 82.62 382 ARG A CA 1
ATOM 2924 C C . ARG A 1 382 ? -0.993 7.025 1.489 1.00 82.62 382 ARG A C 1
ATOM 2926 O O . ARG A 1 382 ? -0.467 7.218 0.401 1.00 82.62 382 ARG A O 1
ATOM 2933 N N . LEU A 1 383 ? -0.299 6.917 2.619 1.00 76.00 383 LEU A N 1
ATOM 2934 C CA . LEU A 1 383 ? 1.164 6.970 2.671 1.00 76.00 383 LEU A CA 1
ATOM 2935 C C . LEU A 1 383 ? 1.801 5.584 2.561 1.00 76.00 383 LEU A C 1
ATOM 2937 O O . LEU A 1 383 ? 3.025 5.496 2.546 1.00 76.00 383 LEU A O 1
ATOM 2941 N N . GLU A 1 384 ? 0.989 4.524 2.569 1.00 75.00 384 GLU A N 1
ATOM 2942 C CA . GLU A 1 384 ? 1.395 3.114 2.584 1.00 75.00 384 GLU A CA 1
ATOM 2943 C C . GLU A 1 384 ? 2.373 2.754 3.723 1.00 75.00 384 GLU A C 1
ATOM 2945 O O . GLU A 1 384 ? 3.030 1.725 3.716 1.00 75.00 384 GLU A O 1
ATOM 2950 N N . ARG A 1 385 ? 2.461 3.560 4.785 1.00 77.56 385 ARG A N 1
ATOM 2951 C CA . ARG A 1 385 ? 3.471 3.413 5.854 1.00 77.56 385 ARG A CA 1
ATOM 2952 C C . ARG A 1 385 ? 2.906 2.805 7.135 1.00 77.56 385 ARG A C 1
ATOM 2954 O O . ARG A 1 385 ? 3.146 3.317 8.228 1.00 77.56 385 ARG A O 1
ATOM 2961 N N . ARG A 1 386 ? 2.180 1.688 7.028 1.00 82.88 386 ARG A N 1
ATOM 2962 C CA . ARG A 1 386 ? 1.444 1.074 8.157 1.00 82.88 386 ARG A CA 1
ATOM 2963 C C . ARG A 1 386 ? 2.286 0.880 9.424 1.00 82.88 386 ARG A C 1
ATOM 2965 O O . ARG A 1 386 ? 1.844 1.250 10.508 1.00 82.88 386 ARG A O 1
ATOM 2972 N N . GLY A 1 387 ? 3.508 0.360 9.284 1.00 83.25 387 GLY A N 1
ATOM 2973 C CA . GLY A 1 387 ? 4.404 0.120 10.421 1.00 83.25 387 GLY A CA 1
ATOM 2974 C C . GLY A 1 387 ? 4.795 1.395 11.179 1.00 83.25 387 GLY A C 1
ATOM 2975 O O . GLY A 1 387 ? 4.927 1.363 12.396 1.00 83.25 387 GLY A O 1
ATOM 2976 N N . VAL A 1 388 ? 4.904 2.537 10.491 1.00 86.88 388 VAL A N 1
ATOM 2977 C CA . VAL A 1 388 ? 5.221 3.828 11.128 1.00 86.88 388 VAL A CA 1
ATOM 2978 C C . VAL A 1 388 ? 4.054 4.304 11.988 1.00 86.88 388 VAL A C 1
ATOM 2980 O O . VAL A 1 388 ? 4.264 4.736 13.118 1.00 86.88 388 VAL A O 1
ATOM 2983 N N . PHE A 1 389 ? 2.820 4.168 11.496 1.00 89.31 389 PHE A N 1
ATOM 2984 C CA . PHE A 1 389 ? 1.623 4.540 12.255 1.00 89.31 389 PHE A CA 1
ATOM 2985 C C . PHE A 1 389 ? 1.416 3.655 13.488 1.00 89.31 389 PHE A C 1
ATOM 2987 O O . PHE A 1 389 ? 1.047 4.170 14.541 1.00 89.31 389 PHE A O 1
ATOM 2994 N N . MET A 1 390 ? 1.737 2.359 13.402 1.00 89.38 390 MET A N 1
ATOM 2995 C CA . MET A 1 390 ? 1.726 1.463 14.567 1.00 89.38 390 MET A CA 1
ATOM 2996 C C . MET A 1 390 ? 2.756 1.850 15.638 1.00 89.38 390 MET A C 1
ATOM 2998 O O . MET A 1 390 ? 2.537 1.574 16.807 1.00 89.38 390 MET A O 1
ATOM 3002 N N . VAL A 1 391 ? 3.870 2.487 15.274 1.00 91.75 391 VAL A N 1
ATOM 3003 C CA . VAL A 1 391 ? 4.850 2.988 16.254 1.00 91.75 391 VAL A CA 1
ATOM 3004 C C . VAL A 1 391 ? 4.434 4.361 16.790 1.00 91.75 391 VAL A C 1
ATOM 3006 O O . VAL A 1 391 ? 4.575 4.626 17.980 1.00 91.75 391 VAL A O 1
ATOM 3009 N N . ALA A 1 392 ? 3.896 5.234 15.936 1.00 88.62 392 ALA A N 1
ATOM 3010 C CA . ALA A 1 392 ? 3.603 6.626 16.273 1.00 88.62 392 ALA A CA 1
ATOM 3011 C C . ALA A 1 392 ? 2.399 6.815 17.215 1.00 88.62 392 ALA A C 1
ATOM 3013 O O . ALA A 1 392 ? 2.340 7.820 17.921 1.00 88.62 392 ALA A O 1
ATOM 3014 N N . CYS A 1 393 ? 1.449 5.874 17.255 1.00 88.00 393 CYS A N 1
ATOM 3015 C CA . CYS A 1 393 ? 0.250 6.014 18.092 1.00 88.00 393 CYS A CA 1
ATOM 3016 C C . CYS A 1 393 ? 0.503 5.701 19.579 1.00 88.00 393 CYS A C 1
ATOM 3018 O O . CYS A 1 393 ? -0.156 6.273 20.443 1.00 88.00 393 CYS A O 1
ATOM 3020 N N . ALA A 1 394 ? 1.449 4.807 19.898 1.00 90.69 394 ALA A N 1
ATOM 3021 C CA . ALA A 1 394 ? 1.698 4.367 21.277 1.00 90.69 394 ALA A CA 1
ATOM 3022 C C . ALA A 1 394 ? 2.242 5.480 22.206 1.00 90.69 394 ALA A C 1
ATOM 3024 O O . ALA A 1 394 ? 1.751 5.598 23.329 1.00 90.69 394 ALA A O 1
ATOM 3025 N N . PRO A 1 395 ? 3.190 6.346 21.777 1.00 93.56 395 PRO A N 1
ATOM 3026 C CA . PRO A 1 395 ? 3.721 7.418 22.622 1.00 93.56 395 PRO A CA 1
ATOM 3027 C C . PRO A 1 395 ? 2.663 8.403 23.128 1.00 93.56 395 PRO A C 1
ATOM 3029 O O . PRO A 1 395 ? 2.771 8.879 24.256 1.00 93.56 395 PRO A O 1
ATOM 3032 N N . LEU A 1 396 ? 1.623 8.684 22.333 1.00 91.75 396 LEU A N 1
ATOM 3033 C CA . LEU A 1 396 ? 0.521 9.557 22.754 1.00 91.75 396 LEU A CA 1
ATOM 3034 C C . LEU A 1 396 ? -0.260 8.943 23.923 1.00 91.75 396 LEU A C 1
ATOM 3036 O O . LEU A 1 396 ? -0.568 9.635 24.893 1.00 91.75 396 LEU A O 1
ATOM 3040 N N . ALA A 1 397 ? -0.522 7.635 23.872 1.00 92.00 397 ALA A N 1
ATOM 3041 C CA . ALA A 1 397 ? -1.196 6.927 24.954 1.00 92.00 397 ALA A CA 1
ATOM 3042 C C . ALA A 1 397 ? -0.326 6.842 26.220 1.00 92.00 397 ALA A C 1
ATOM 3044 O O . ALA A 1 397 ? -0.826 7.072 27.323 1.00 92.00 397 ALA A O 1
ATOM 3045 N N . VAL A 1 398 ? 0.981 6.591 26.066 1.00 95.38 398 VAL A N 1
ATOM 3046 C CA . VAL A 1 398 ? 1.953 6.623 27.176 1.00 95.38 398 VAL A CA 1
ATOM 3047 C C . VAL A 1 398 ? 1.947 7.991 27.858 1.00 95.38 398 VAL A C 1
ATOM 3049 O O . VAL A 1 398 ? 1.839 8.064 29.081 1.00 95.38 398 VAL A O 1
ATOM 3052 N N . LEU A 1 399 ? 1.998 9.076 27.081 1.00 94.38 399 LEU A N 1
ATOM 3053 C CA . LEU A 1 399 ? 1.951 10.437 27.613 1.00 94.38 399 LEU A CA 1
ATOM 3054 C C . LEU A 1 399 ? 0.644 10.709 28.373 1.00 94.38 399 LEU A C 1
ATOM 3056 O O . LEU A 1 399 ? 0.684 11.268 29.467 1.00 94.38 399 LEU A O 1
ATOM 3060 N N . GLY A 1 400 ? -0.501 10.283 27.832 1.00 93.25 400 GLY A N 1
ATOM 3061 C CA . GLY A 1 400 ? -1.804 10.436 28.484 1.00 93.25 400 GLY A CA 1
ATOM 3062 C C . GLY A 1 400 ? -1.882 9.753 29.846 1.00 93.25 400 GLY A C 1
ATOM 3063 O O . GLY A 1 400 ? -2.200 10.396 30.847 1.00 93.25 400 GLY A O 1
ATOM 3064 N N . TYR A 1 401 ? -1.526 8.470 29.925 1.00 93.00 401 TYR A N 1
ATOM 3065 C CA . TYR A 1 401 ? -1.554 7.751 31.202 1.00 93.00 401 TYR A CA 1
ATOM 3066 C C . TYR A 1 401 ? -0.483 8.240 32.189 1.00 93.00 401 TYR A C 1
ATOM 3068 O O . TYR A 1 401 ? -0.751 8.301 33.390 1.00 93.00 401 TYR A O 1
ATOM 3076 N N . ALA A 1 402 ? 0.693 8.659 31.707 1.00 93.50 402 ALA A N 1
ATOM 3077 C CA . ALA A 1 402 ? 1.722 9.266 32.551 1.00 93.50 402 ALA A CA 1
ATOM 3078 C C . ALA A 1 402 ? 1.244 10.592 33.169 1.00 93.50 402 ALA A C 1
ATOM 3080 O O . ALA A 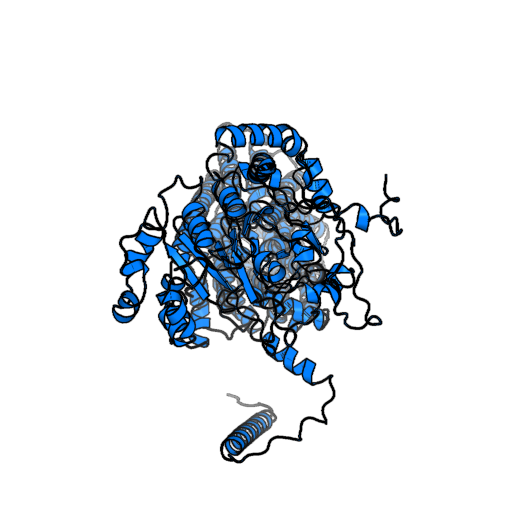1 402 ? 1.401 10.800 34.372 1.00 93.50 402 ALA A O 1
ATOM 3081 N N . LEU A 1 403 ? 0.598 11.457 32.376 1.00 92.19 403 LEU A N 1
ATOM 3082 C CA . LEU A 1 403 ? -0.014 12.696 32.866 1.00 92.19 403 LEU A CA 1
ATOM 3083 C C . LEU A 1 403 ? -1.141 12.418 33.865 1.00 92.19 403 LEU A C 1
ATOM 3085 O O . LEU A 1 403 ? -1.261 13.129 34.860 1.00 92.19 403 LEU A O 1
ATOM 3089 N N . PHE A 1 404 ? -1.948 11.379 33.640 1.00 90.12 404 PHE A N 1
ATOM 3090 C CA . PHE A 1 404 ? -3.025 11.018 34.562 1.00 90.12 404 PHE A CA 1
ATOM 3091 C C . PHE A 1 404 ? -2.491 10.593 35.945 1.00 90.12 404 PHE A C 1
ATOM 3093 O O . PHE A 1 404 ? -3.043 10.993 36.975 1.00 90.12 404 PHE A O 1
ATOM 3100 N N . LEU A 1 405 ? -1.401 9.815 35.967 1.00 90.69 405 LEU A N 1
ATOM 3101 C CA . LEU A 1 405 ? -0.758 9.297 37.182 1.00 90.69 405 LEU A CA 1
ATOM 3102 C C . LEU A 1 405 ? 0.147 10.312 37.894 1.00 90.69 405 LEU A C 1
ATOM 3104 O O . LEU A 1 405 ? 0.470 10.119 39.068 1.00 90.69 405 LEU A O 1
ATOM 3108 N N . ALA A 1 406 ? 0.563 11.382 37.213 1.00 90.38 406 ALA A N 1
ATOM 3109 C CA . ALA A 1 406 ? 1.496 12.356 37.760 1.00 90.38 406 ALA A CA 1
ATOM 3110 C C . ALA A 1 406 ? 0.972 12.988 39.075 1.00 90.38 406 ALA A C 1
ATOM 3112 O O . ALA A 1 406 ? -0.176 13.460 39.125 1.00 90.38 406 ALA A O 1
ATOM 3113 N N . PRO A 1 407 ? 1.795 13.035 40.145 1.00 83.38 407 PRO A N 1
ATOM 3114 C CA . PRO A 1 407 ? 1.447 13.723 41.386 1.00 83.38 407 PRO A CA 1
ATOM 3115 C C . PRO A 1 407 ? 1.148 15.211 41.147 1.00 83.38 407 PRO A C 1
ATOM 3117 O O . PRO A 1 407 ? 1.749 15.843 40.288 1.00 83.38 407 PRO A O 1
ATOM 3120 N N . GLY A 1 408 ? 0.218 15.785 41.915 1.00 77.38 408 GLY A N 1
ATOM 3121 C CA . GLY A 1 408 ? -0.108 17.219 41.839 1.00 77.38 408 GLY A CA 1
ATOM 3122 C C . GLY A 1 408 ? -1.026 17.640 40.682 1.00 77.38 408 GLY A C 1
ATOM 3123 O O . GLY A 1 408 ? -1.355 18.815 40.568 1.00 77.38 408 GLY A O 1
ATOM 3124 N N . THR A 1 409 ? -1.496 16.708 39.846 1.00 80.06 409 THR A N 1
ATOM 3125 C CA . THR A 1 409 ? -2.435 17.016 38.753 1.00 80.06 409 THR A CA 1
ATOM 3126 C C . THR A 1 409 ? -3.859 17.286 39.253 1.00 80.06 409 THR A C 1
ATOM 3128 O O . THR A 1 409 ? -4.428 16.497 40.019 1.00 80.06 409 THR A O 1
ATOM 3131 N N . GLY A 1 410 ? -4.447 18.403 38.809 1.00 83.81 410 GLY A N 1
ATOM 3132 C CA . GLY A 1 410 ? -5.845 18.761 39.073 1.00 83.81 410 GLY A CA 1
ATOM 3133 C C . GLY A 1 410 ? -6.840 17.956 38.226 1.00 83.81 410 GLY A C 1
ATOM 3134 O O . GLY A 1 410 ? -6.458 17.306 37.250 1.00 83.81 410 GLY A O 1
ATOM 3135 N N . ALA A 1 411 ? -8.131 18.012 38.577 1.00 85.38 411 ALA A N 1
ATOM 3136 C CA . ALA A 1 411 ? -9.192 17.265 37.887 1.00 85.38 411 ALA A CA 1
ATOM 3137 C C . ALA A 1 411 ? -9.275 17.594 36.382 1.00 85.38 411 ALA A C 1
ATOM 3139 O O . ALA A 1 411 ? -9.348 16.688 35.554 1.00 85.38 411 ALA A O 1
ATOM 3140 N N . THR A 1 412 ? -9.153 18.875 36.017 1.00 86.56 412 THR A N 1
ATOM 3141 C CA . THR A 1 412 ? -9.162 19.340 34.618 1.00 86.56 412 THR A CA 1
ATOM 3142 C C . THR A 1 412 ? -8.002 18.771 33.800 1.00 86.56 412 THR A C 1
ATOM 3144 O O . THR A 1 412 ? -8.200 18.335 32.669 1.00 86.56 412 THR A O 1
ATOM 3147 N N . THR A 1 413 ? -6.794 18.721 34.369 1.00 88.75 413 THR A N 1
ATOM 3148 C CA . THR A 1 413 ? -5.616 18.150 33.697 1.00 88.75 413 THR A CA 1
ATOM 3149 C C . THR A 1 413 ? -5.787 16.654 33.464 1.00 88.75 413 THR A C 1
ATOM 3151 O O . THR A 1 413 ? -5.485 16.166 32.378 1.00 88.75 413 THR A O 1
ATOM 3154 N N . ARG A 1 414 ? -6.319 15.924 34.454 1.00 89.50 414 ARG A N 1
ATOM 3155 C CA . ARG A 1 414 ? -6.603 14.489 34.315 1.00 89.50 414 ARG A CA 1
ATOM 3156 C C . ARG A 1 414 ? -7.667 14.212 33.266 1.00 89.50 414 ARG A C 1
ATOM 3158 O O . ARG A 1 414 ? -7.496 13.287 32.484 1.00 89.50 414 ARG A O 1
ATOM 3165 N N . TYR A 1 415 ? -8.716 15.028 33.212 1.00 91.62 415 TYR A N 1
ATOM 3166 C CA . TYR A 1 415 ? -9.724 14.920 32.164 1.00 91.62 415 TYR A CA 1
ATOM 3167 C C . TYR A 1 415 ? -9.117 15.164 30.773 1.00 91.62 415 TYR A C 1
ATOM 3169 O O . TYR A 1 415 ? -9.326 14.363 29.868 1.00 91.62 415 TYR A O 1
ATOM 3177 N N . GLY A 1 416 ? -8.276 16.194 30.612 1.00 91.56 416 GLY A N 1
ATOM 3178 C CA . GLY A 1 416 ? -7.541 16.439 29.364 1.00 91.56 416 GLY A CA 1
ATOM 3179 C C . GLY A 1 416 ? -6.604 15.290 28.963 1.00 91.56 416 GLY A C 1
ATOM 3180 O O . GLY A 1 416 ? -6.490 14.965 27.783 1.00 91.56 416 GLY A O 1
ATOM 3181 N N . ALA A 1 417 ? -5.988 14.615 29.937 1.00 92.62 417 ALA A N 1
ATOM 3182 C CA . ALA A 1 417 ? -5.103 13.478 29.691 1.00 92.62 417 ALA A CA 1
ATOM 3183 C C . ALA A 1 417 ? -5.824 12.258 29.077 1.00 92.62 417 ALA A C 1
ATOM 3185 O O . ALA A 1 417 ? -5.194 11.493 28.347 1.00 92.62 417 ALA A O 1
ATOM 3186 N N . ILE A 1 418 ? -7.138 12.107 29.301 1.00 91.94 418 ILE A N 1
ATOM 3187 C CA . ILE A 1 418 ? -7.961 11.020 28.731 1.00 91.94 418 ILE A CA 1
ATOM 3188 C C . ILE A 1 418 ? -8.029 11.105 27.197 1.00 91.94 418 ILE A C 1
ATOM 3190 O O . ILE A 1 418 ? -8.150 10.083 26.528 1.00 91.94 418 ILE A O 1
ATOM 3194 N N . PHE A 1 419 ? -7.905 12.294 26.606 1.00 94.31 419 PHE A N 1
ATOM 3195 C CA . PHE A 1 419 ? -8.035 12.468 25.155 1.00 94.31 419 PHE A CA 1
ATOM 3196 C C . PHE A 1 419 ? -6.856 11.878 24.367 1.00 94.31 419 PHE A C 1
ATOM 3198 O O . PHE A 1 419 ? -7.038 11.432 23.232 1.00 94.31 419 PHE A O 1
ATOM 3205 N N . LEU A 1 420 ? -5.652 11.851 24.954 1.00 94.25 420 LEU A N 1
ATOM 3206 C CA . LEU A 1 420 ? -4.437 11.430 24.248 1.00 94.25 420 LEU A CA 1
ATOM 3207 C C . LEU A 1 420 ? -4.448 9.934 23.877 1.00 94.25 420 LEU A C 1
ATOM 3209 O O . LEU A 1 420 ? -4.215 9.631 22.704 1.00 94.25 420 LEU A O 1
ATOM 3213 N N . PRO A 1 421 ? -4.767 8.986 24.788 1.00 93.00 421 PRO A N 1
ATOM 3214 C CA . PRO A 1 421 ? -4.901 7.578 24.421 1.00 93.00 421 PRO A CA 1
ATOM 3215 C C . PRO A 1 421 ? -6.044 7.334 23.429 1.00 93.00 421 PRO A C 1
ATOM 3217 O O . PRO A 1 421 ? -5.894 6.533 22.504 1.00 93.00 421 PRO A O 1
ATOM 3220 N N . PHE A 1 422 ? -7.161 8.056 23.576 1.00 93.00 422 PHE A N 1
ATOM 3221 C CA . PHE A 1 422 ? -8.340 7.883 22.726 1.00 93.00 422 PHE A CA 1
ATOM 3222 C C . PHE A 1 422 ? -8.038 8.128 21.249 1.00 93.00 422 PHE A C 1
ATOM 3224 O O . PHE A 1 422 ? -8.485 7.345 20.414 1.00 93.00 422 PHE A O 1
ATOM 3231 N N . PHE A 1 423 ? -7.223 9.138 20.926 1.00 92.88 423 PHE A N 1
ATOM 3232 C CA . PHE A 1 423 ? -6.860 9.464 19.543 1.00 92.88 423 PHE A CA 1
ATOM 3233 C C . PHE A 1 423 ? -6.229 8.281 18.780 1.00 92.88 423 PHE A C 1
ATOM 3235 O O . PHE A 1 423 ? -6.465 8.124 17.586 1.00 92.88 423 PHE A O 1
ATOM 3242 N N . GLY A 1 424 ? -5.445 7.429 19.451 1.00 89.62 424 GLY A N 1
ATOM 3243 C CA . GLY A 1 424 ? -4.735 6.315 18.810 1.00 89.62 424 GLY A CA 1
ATOM 3244 C C . GLY A 1 424 ? -5.361 4.931 19.010 1.00 89.62 424 GLY A C 1
ATOM 3245 O O . GLY A 1 424 ? -5.207 4.063 18.148 1.00 89.62 424 GLY A O 1
ATOM 3246 N N . MET A 1 425 ? -6.062 4.692 20.124 1.00 90.38 425 MET A N 1
ATOM 3247 C CA . MET A 1 425 ? -6.398 3.324 20.556 1.00 90.38 425 MET A CA 1
ATOM 3248 C C . MET A 1 425 ? -7.329 2.567 19.596 1.00 90.38 425 MET A C 1
ATOM 3250 O O . MET A 1 425 ? -7.152 1.368 19.372 1.00 90.38 425 MET A O 1
ATOM 3254 N N . PHE A 1 426 ? -8.290 3.257 18.970 1.00 90.69 426 PHE A N 1
ATOM 3255 C CA . PHE A 1 426 ? -9.213 2.635 18.014 1.00 90.69 426 PHE A CA 1
ATOM 3256 C C . PHE A 1 426 ? -8.559 2.356 16.655 1.00 90.69 426 PHE A C 1
ATOM 3258 O O . PHE A 1 426 ? -8.988 1.451 15.941 1.00 90.69 426 PHE A O 1
ATOM 3265 N N . ALA A 1 427 ? -7.495 3.081 16.291 1.00 92.31 427 ALA A N 1
ATOM 3266 C CA . ALA A 1 427 ? -6.767 2.832 15.048 1.00 92.31 427 ALA A CA 1
ATOM 3267 C C . ALA A 1 427 ? -6.048 1.472 15.075 1.00 92.31 427 ALA A C 1
ATOM 3269 O O . ALA A 1 427 ? -5.957 0.803 14.045 1.00 92.31 427 ALA A O 1
ATOM 3270 N N . TYR A 1 428 ? -5.582 1.016 16.245 1.00 92.38 428 TYR A N 1
ATOM 3271 C CA . TYR A 1 428 ? -4.892 -0.273 16.366 1.00 92.38 428 TYR A CA 1
ATOM 3272 C C . TYR A 1 428 ? -5.760 -1.458 15.978 1.00 92.38 428 TYR A C 1
ATOM 3274 O O . TYR A 1 428 ? -5.242 -2.370 15.345 1.00 92.38 428 TYR A O 1
ATOM 3282 N N . GLY A 1 429 ? -7.063 -1.433 16.272 1.00 89.44 429 GLY A N 1
ATOM 3283 C CA . GLY A 1 429 ? -7.957 -2.496 15.822 1.00 89.44 429 GLY A CA 1
ATOM 3284 C C . GLY A 1 429 ? -7.942 -2.652 14.301 1.00 89.44 429 GLY A C 1
ATOM 3285 O O . GLY A 1 429 ? -7.963 -3.774 13.800 1.00 89.44 429 GLY A O 1
ATOM 3286 N N . ALA A 1 430 ? -7.817 -1.547 13.561 1.00 92.06 430 ALA A N 1
ATOM 3287 C CA . ALA A 1 430 ? -7.745 -1.588 12.108 1.00 92.06 430 ALA A CA 1
ATOM 3288 C C . ALA A 1 430 ? -6.350 -1.936 11.590 1.00 92.06 430 ALA A C 1
ATOM 3290 O O . ALA A 1 430 ? -6.190 -2.759 10.682 1.00 92.06 430 ALA A O 1
ATOM 3291 N N . LEU A 1 431 ? -5.329 -1.320 12.184 1.00 92.19 431 LEU A N 1
ATOM 3292 C CA . LEU A 1 431 ? -3.938 -1.490 11.788 1.00 92.19 431 LEU A CA 1
ATOM 3293 C C . LEU A 1 431 ? -3.456 -2.928 12.010 1.00 92.19 431 LEU A C 1
ATOM 3295 O O . LEU A 1 431 ? -2.865 -3.490 11.090 1.00 92.19 431 LEU A O 1
ATOM 3299 N N . THR A 1 432 ? -3.725 -3.538 13.171 1.00 93.62 432 THR A N 1
ATOM 3300 C CA . THR A 1 432 ? -3.236 -4.890 13.497 1.00 93.62 432 THR A CA 1
ATOM 3301 C C . THR A 1 432 ? -3.921 -5.955 12.649 1.00 93.62 432 THR A C 1
ATOM 3303 O O . THR A 1 432 ? -3.227 -6.752 12.021 1.00 93.62 432 THR A O 1
ATOM 3306 N N . ASN A 1 433 ? -5.254 -5.912 12.522 1.00 92.31 433 ASN A N 1
ATOM 3307 C CA . ASN A 1 433 ? -6.009 -6.870 11.705 1.00 92.31 433 ASN A CA 1
ATOM 3308 C C . ASN A 1 433 ? -5.613 -6.800 10.224 1.00 92.31 433 ASN A C 1
ATOM 3310 O O . ASN A 1 433 ? -5.363 -7.828 9.593 1.00 92.31 433 ASN A O 1
ATOM 3314 N N . ALA A 1 434 ? -5.461 -5.595 9.670 1.00 91.25 434 ALA A N 1
ATOM 3315 C CA . ALA A 1 434 ? -4.972 -5.451 8.303 1.00 91.25 434 ALA A CA 1
ATOM 3316 C C . ALA A 1 434 ? -3.504 -5.893 8.159 1.00 91.25 434 ALA A C 1
ATOM 3318 O O . ALA A 1 434 ? -3.115 -6.403 7.107 1.00 91.25 434 ALA A O 1
ATOM 3319 N N . HIS A 1 435 ? -2.664 -5.679 9.179 1.00 91.75 435 HIS A N 1
ATOM 3320 C CA . HIS A 1 435 ? -1.256 -6.080 9.153 1.00 91.75 435 HIS A CA 1
ATOM 3321 C C . HIS A 1 435 ? -1.081 -7.597 9.189 1.00 91.75 435 HIS A C 1
ATOM 3323 O O . HIS A 1 435 ? -0.318 -8.108 8.372 1.00 91.75 435 HIS A O 1
ATOM 3329 N N . VAL A 1 436 ? -1.812 -8.325 10.037 1.00 92.75 436 VAL A N 1
ATOM 3330 C CA . VAL A 1 436 ? -1.752 -9.797 10.028 1.00 92.75 436 VAL A CA 1
ATOM 3331 C C . VAL A 1 436 ? -2.296 -10.366 8.718 1.00 92.75 436 VAL A C 1
ATOM 3333 O O . VAL A 1 436 ? -1.644 -11.215 8.118 1.00 92.75 436 VAL A O 1
ATOM 3336 N N . ALA A 1 437 ? -3.403 -9.820 8.200 1.00 90.00 437 ALA A N 1
ATOM 3337 C CA . ALA A 1 437 ? -3.998 -10.266 6.940 1.00 90.00 437 ALA A CA 1
ATOM 3338 C C . ALA A 1 437 ? -3.080 -10.044 5.723 1.00 90.00 437 ALA A C 1
ATOM 3340 O O . ALA A 1 437 ? -3.092 -10.837 4.787 1.00 90.00 437 ALA A O 1
ATOM 3341 N N . ALA A 1 438 ? -2.275 -8.976 5.733 1.00 87.69 438 ALA A N 1
ATOM 3342 C CA . ALA A 1 438 ? -1.346 -8.656 4.647 1.00 87.69 438 ALA A CA 1
ATOM 3343 C C . ALA A 1 438 ? -0.050 -9.486 4.666 1.00 87.69 438 ALA A C 1
ATOM 3345 O O . ALA A 1 438 ? 0.668 -9.498 3.666 1.00 87.69 438 ALA A O 1
ATOM 3346 N N . ASN A 1 439 ? 0.266 -10.144 5.787 1.00 89.25 439 ASN A N 1
ATOM 3347 C CA . ASN A 1 439 ? 1.507 -10.899 5.987 1.00 89.25 439 ASN A CA 1
ATOM 3348 C C . ASN A 1 439 ? 1.324 -12.422 5.878 1.00 89.25 439 ASN A C 1
ATOM 3350 O O . ASN A 1 439 ? 2.199 -13.175 6.301 1.00 89.25 439 ASN A O 1
ATOM 3354 N N . VAL A 1 440 ? 0.215 -12.861 5.286 1.00 87.69 440 VAL A N 1
ATOM 3355 C CA . VAL A 1 440 ? -0.097 -14.255 4.949 1.00 87.69 440 VAL A CA 1
ATOM 3356 C C . VAL A 1 440 ? -0.664 -14.317 3.534 1.00 87.69 440 VAL A C 1
ATOM 3358 O O . VAL A 1 440 ? -1.282 -13.358 3.059 1.00 87.69 440 VAL A O 1
ATOM 3361 N N . VAL A 1 441 ? -0.424 -15.423 2.835 1.00 80.25 441 VAL A N 1
ATOM 3362 C CA . VAL A 1 441 ? -0.803 -15.579 1.424 1.00 80.25 441 VAL A CA 1
ATOM 3363 C C . VAL A 1 441 ? -2.121 -16.331 1.304 1.00 80.25 441 VAL A C 1
ATOM 3365 O O . VAL A 1 441 ? -3.077 -15.802 0.723 1.00 80.25 441 VAL A O 1
ATOM 3368 N N . SER A 1 442 ? -2.187 -17.534 1.877 1.00 84.62 442 SER A N 1
ATOM 3369 C CA . SER A 1 442 ? -3.317 -18.438 1.691 1.00 84.62 442 SER A CA 1
ATOM 3370 C C . SER A 1 442 ? -4.576 -17.962 2.411 1.00 84.62 442 SER A C 1
ATOM 3372 O O . SER A 1 442 ? -4.530 -17.215 3.392 1.00 84.62 442 SER A O 1
ATOM 3374 N N . ASP A 1 443 ? -5.733 -18.379 1.905 1.00 85.31 443 ASP A N 1
ATOM 3375 C CA . ASP A 1 443 ? -7.018 -17.986 2.474 1.00 85.31 443 ASP A CA 1
ATOM 3376 C C . ASP A 1 443 ? -7.247 -18.634 3.854 1.00 85.31 443 ASP A C 1
ATOM 3378 O O . ASP A 1 443 ? -7.690 -17.959 4.788 1.00 85.31 443 ASP A O 1
ATOM 3382 N N . THR A 1 444 ? -6.827 -19.893 4.034 1.00 88.06 444 THR A N 1
ATOM 3383 C CA . THR A 1 444 ? -6.851 -20.571 5.341 1.00 88.06 444 THR A CA 1
ATOM 3384 C C . THR A 1 444 ? -5.916 -19.910 6.362 1.00 88.06 444 THR A C 1
ATOM 3386 O O . THR A 1 444 ? -6.339 -19.678 7.498 1.00 88.06 444 THR A O 1
ATOM 3389 N N . ALA A 1 445 ? -4.676 -19.564 5.985 1.00 88.50 445 ALA A N 1
ATOM 3390 C CA . ALA A 1 445 ? -3.757 -18.873 6.897 1.00 88.50 445 ALA A CA 1
ATOM 3391 C C . ALA A 1 445 ? -4.257 -17.468 7.259 1.00 88.50 445 ALA A C 1
ATOM 3393 O O . ALA A 1 445 ? -4.036 -17.003 8.375 1.00 88.50 445 ALA A O 1
ATOM 3394 N N . ARG A 1 446 ? -4.965 -16.793 6.346 1.00 90.38 446 ARG A N 1
ATOM 3395 C CA . ARG A 1 446 ? -5.579 -15.485 6.609 1.00 90.38 446 ARG A CA 1
ATOM 3396 C C . ARG A 1 446 ? -6.706 -15.565 7.624 1.00 90.38 446 ARG A C 1
ATOM 3398 O O . ARG A 1 446 ? -6.713 -14.773 8.566 1.00 90.38 446 ARG A O 1
ATOM 3405 N N . ALA A 1 447 ? -7.610 -16.533 7.473 1.00 91.06 447 ALA A N 1
ATOM 3406 C CA . ALA A 1 447 ? -8.671 -16.774 8.447 1.00 91.06 447 ALA A CA 1
ATOM 3407 C C . ALA A 1 447 ? -8.091 -17.061 9.844 1.00 91.06 447 ALA A C 1
ATOM 3409 O O . ALA A 1 447 ? -8.519 -16.454 10.830 1.00 91.06 447 ALA A O 1
ATOM 3410 N N . SER A 1 448 ? -7.079 -17.932 9.942 1.00 92.25 448 SER A N 1
ATOM 3411 C CA . SER A 1 448 ? -6.483 -18.275 11.238 1.00 92.25 448 SER A CA 1
ATOM 3412 C C . SER A 1 448 ? -5.645 -17.140 11.838 1.00 92.25 448 SER A C 1
ATOM 3414 O O . SER A 1 448 ? -5.733 -16.902 13.043 1.00 92.25 448 SER A O 1
ATOM 3416 N N . ALA A 1 449 ? -4.890 -16.387 11.032 1.00 93.06 449 ALA A N 1
ATOM 3417 C CA . ALA A 1 449 ? -4.096 -15.250 11.506 1.00 93.06 449 ALA A CA 1
ATOM 3418 C C . ALA A 1 449 ? -4.972 -14.109 12.047 1.00 93.06 449 ALA A C 1
ATOM 3420 O O . ALA A 1 449 ? -4.675 -13.561 13.109 1.00 93.06 449 ALA A O 1
ATOM 3421 N N . ILE A 1 450 ? -6.071 -13.777 11.355 1.00 93.81 450 ILE A N 1
ATOM 3422 C CA . ILE A 1 450 ? -7.047 -12.783 11.827 1.00 93.81 450 ILE A CA 1
ATOM 3423 C C . ILE A 1 450 ? -7.701 -13.264 13.127 1.00 93.81 450 ILE A C 1
ATOM 3425 O O . ILE A 1 450 ? -7.702 -12.523 14.105 1.00 93.81 450 ILE A O 1
ATOM 3429 N N . ALA A 1 451 ? -8.191 -14.509 13.175 1.00 94.19 451 ALA A N 1
ATOM 3430 C CA . ALA A 1 451 ? -8.816 -15.055 14.382 1.00 94.19 451 ALA A CA 1
ATOM 3431 C C . ALA A 1 451 ? -7.867 -15.037 15.584 1.00 94.19 451 ALA A C 1
ATOM 3433 O O . ALA A 1 451 ? -8.243 -14.608 16.666 1.00 94.19 451 ALA A O 1
ATOM 3434 N N . THR A 1 452 ? -6.608 -15.431 15.387 1.00 95.06 452 THR A N 1
ATOM 3435 C CA . THR A 1 452 ? -5.619 -15.445 16.474 1.00 95.06 452 THR A CA 1
ATOM 3436 C C . THR A 1 452 ? -5.282 -14.030 16.947 1.00 95.06 452 THR A C 1
ATOM 3438 O O . THR A 1 452 ? -5.123 -13.807 18.147 1.00 95.06 452 THR A O 1
ATOM 3441 N N . ASN A 1 453 ? -5.228 -13.057 16.032 1.00 96.00 453 ASN A N 1
ATOM 3442 C CA . ASN A 1 453 ? -5.068 -11.653 16.399 1.00 96.00 453 ASN A CA 1
ATOM 3443 C C . ASN A 1 453 ? -6.226 -11.179 17.279 1.00 96.00 453 ASN A C 1
ATOM 3445 O O . ASN A 1 453 ? -5.975 -10.650 18.359 1.00 96.00 453 ASN A O 1
ATOM 3449 N N . VAL A 1 454 ? -7.477 -11.424 16.878 1.00 94.31 454 VAL A N 1
ATOM 3450 C CA . VAL A 1 454 ? -8.639 -10.996 17.672 1.00 94.31 454 VAL A CA 1
ATOM 3451 C C . VAL A 1 454 ? -8.737 -11.746 19.007 1.00 94.31 454 VAL A C 1
ATOM 3453 O O . VAL A 1 454 ? -8.952 -11.101 20.032 1.00 94.31 454 VAL A O 1
ATOM 3456 N N . MET A 1 455 ? -8.430 -13.046 19.035 1.00 95.25 455 MET A N 1
ATOM 3457 C CA . MET A 1 455 ? -8.347 -13.854 20.260 1.00 95.25 455 MET A CA 1
ATOM 3458 C C . MET A 1 455 ? -7.420 -13.218 21.304 1.00 95.25 455 MET A C 1
ATOM 3460 O O . MET A 1 455 ? -7.790 -13.072 22.469 1.00 95.25 455 MET A O 1
ATOM 3464 N N . PHE A 1 456 ? -6.227 -12.775 20.894 1.00 95.88 456 PHE A N 1
ATOM 3465 C CA . PHE A 1 456 ? -5.304 -12.046 21.771 1.00 95.88 456 PHE A CA 1
ATOM 3466 C C . PHE A 1 456 ? -5.896 -10.718 22.259 1.00 95.88 456 PHE A C 1
ATOM 3468 O O . PHE A 1 456 ? -5.745 -10.368 23.430 1.00 95.88 456 PHE A O 1
ATOM 3475 N N . GLY A 1 457 ? -6.620 -10.003 21.399 1.00 94.25 457 GLY A N 1
ATOM 3476 C CA . GLY A 1 457 ? -7.394 -8.828 21.798 1.00 94.25 457 GLY A CA 1
ATOM 3477 C C . GLY A 1 457 ? -8.404 -9.134 22.906 1.00 94.25 457 GLY A C 1
ATOM 3478 O O . GLY A 1 457 ? -8.445 -8.429 23.915 1.00 94.25 457 GLY A O 1
ATOM 3479 N N . ASN A 1 458 ? -9.162 -10.223 22.781 1.00 93.38 458 ASN A N 1
ATOM 3480 C CA . ASN A 1 458 ? -10.148 -10.621 23.788 1.00 93.38 458 ASN A CA 1
ATOM 3481 C C . ASN A 1 458 ? -9.517 -11.130 25.090 1.00 93.38 458 ASN A C 1
ATOM 3483 O O . ASN A 1 458 ? -10.090 -10.893 26.151 1.00 93.38 458 ASN A O 1
ATOM 3487 N N . ILE A 1 459 ? -8.309 -11.707 25.059 1.00 95.44 459 ILE A N 1
ATOM 3488 C CA . ILE A 1 459 ? -7.511 -11.945 26.280 1.00 95.44 459 ILE A CA 1
ATOM 3489 C C . ILE A 1 459 ? -7.224 -10.613 26.996 1.00 95.44 459 ILE A C 1
ATOM 3491 O O . ILE A 1 459 ? -7.362 -10.518 28.217 1.00 95.44 459 ILE A O 1
ATOM 3495 N N . GLY A 1 460 ? -6.887 -9.558 26.246 1.00 93.50 460 GLY A N 1
ATOM 3496 C CA . GLY A 1 460 ? -6.758 -8.201 26.788 1.00 93.50 460 GLY A CA 1
ATOM 3497 C C . GLY A 1 460 ? -8.081 -7.650 27.336 1.00 93.50 460 GLY A C 1
ATOM 3498 O O . GLY A 1 460 ? -8.099 -7.016 28.390 1.00 93.50 460 GLY A O 1
ATOM 3499 N N . GLY A 1 461 ? -9.198 -7.947 26.666 1.00 90.75 461 GLY A N 1
ATOM 3500 C CA . GLY A 1 461 ? -10.553 -7.650 27.141 1.00 90.75 461 GLY A CA 1
ATOM 3501 C C . GLY A 1 461 ? -10.868 -8.315 28.486 1.00 90.75 461 GLY A C 1
ATOM 3502 O O . GLY A 1 461 ? -11.281 -7.628 29.420 1.00 90.75 461 GLY A O 1
ATOM 3503 N N . LEU A 1 462 ? -10.569 -9.609 28.636 1.00 92.69 462 LEU A N 1
ATOM 3504 C CA . LEU A 1 462 ? -10.702 -10.334 29.904 1.00 92.69 462 LEU A CA 1
ATOM 3505 C C . LEU A 1 462 ? -9.866 -9.683 31.013 1.00 92.69 462 LEU A C 1
ATOM 3507 O O . LEU A 1 462 ? -10.392 -9.412 32.091 1.00 92.69 462 LEU A O 1
ATOM 3511 N N . ALA A 1 463 ? -8.596 -9.365 30.743 1.00 92.44 463 ALA A N 1
ATOM 3512 C CA . ALA A 1 463 ? -7.736 -8.674 31.705 1.00 92.44 463 ALA A CA 1
ATOM 3513 C C . ALA A 1 463 ? -8.300 -7.298 32.111 1.00 92.44 463 ALA A C 1
ATOM 3515 O O . ALA A 1 463 ? -8.224 -6.917 33.280 1.00 92.44 463 ALA A O 1
ATOM 3516 N N . SER A 1 464 ? -8.932 -6.575 31.179 1.00 88.94 464 SER A N 1
ATOM 3517 C CA . SER A 1 464 ? -9.542 -5.272 31.464 1.00 88.94 464 SER A CA 1
ATOM 3518 C C . SER A 1 464 ? -10.695 -5.346 32.474 1.00 88.94 464 SER A C 1
ATOM 3520 O O . SER A 1 464 ? -10.871 -4.405 33.246 1.00 88.94 464 SER A O 1
ATOM 3522 N N . THR A 1 465 ? -11.430 -6.469 32.547 1.00 86.38 465 THR A N 1
ATOM 3523 C CA . THR A 1 465 ? -12.547 -6.639 33.503 1.00 86.38 465 THR A CA 1
ATOM 3524 C C . THR A 1 465 ? -12.101 -6.581 34.968 1.00 86.38 465 THR A C 1
ATOM 3526 O O . THR A 1 465 ? -12.922 -6.341 35.851 1.00 86.38 465 THR A O 1
ATOM 3529 N N . TRP A 1 466 ? -10.800 -6.739 35.225 1.00 87.88 466 TRP A N 1
ATOM 3530 C CA . TRP A 1 466 ? -10.183 -6.678 36.550 1.00 87.88 466 TRP A CA 1
ATOM 3531 C C . TRP A 1 466 ? -9.244 -5.472 36.724 1.00 87.88 466 TRP A C 1
ATOM 3533 O O . TRP A 1 466 ? -8.572 -5.364 37.746 1.00 87.88 466 TRP A O 1
ATOM 3543 N N . ALA A 1 467 ? -9.187 -4.554 35.752 1.00 84.06 467 ALA A N 1
ATOM 3544 C CA . ALA A 1 467 ? -8.237 -3.438 35.768 1.00 84.06 467 ALA A CA 1
ATOM 3545 C C . ALA A 1 467 ? -8.634 -2.299 36.725 1.00 84.06 467 ALA A C 1
ATOM 3547 O O . ALA A 1 467 ? -7.760 -1.658 37.303 1.00 84.06 467 ALA A O 1
ATOM 3548 N N . TYR A 1 468 ? -9.932 -2.034 36.897 1.00 80.69 468 TYR A N 1
ATOM 3549 C CA . TYR A 1 468 ? -10.437 -0.918 37.704 1.00 80.69 468 TYR A CA 1
ATOM 3550 C C . TYR A 1 468 ? -11.367 -1.436 38.807 1.00 80.69 468 TYR A C 1
ATOM 3552 O O . TYR A 1 468 ? -12.555 -1.663 38.587 1.00 80.69 468 TYR A O 1
ATOM 3560 N N . ILE A 1 469 ? -10.818 -1.643 40.008 1.00 82.38 469 ILE A N 1
ATOM 3561 C CA . ILE A 1 469 ? -11.550 -2.169 41.170 1.00 82.38 469 ILE A CA 1
ATOM 3562 C C . ILE A 1 469 ? -11.910 -1.015 42.118 1.00 82.38 469 ILE A C 1
ATOM 3564 O O . ILE A 1 469 ? -11.134 -0.076 42.291 1.00 82.38 469 ILE A O 1
ATOM 3568 N N . GLN A 1 470 ? -13.070 -1.098 42.783 1.00 74.50 470 GLN A N 1
ATOM 3569 C CA . GLN A 1 470 ? -13.564 -0.060 43.705 1.00 74.50 470 GLN A CA 1
ATOM 3570 C C . GLN A 1 470 ? -12.574 0.309 44.823 1.00 74.50 470 GLN A C 1
ATOM 3572 O O . GLN A 1 470 ? -12.514 1.469 45.218 1.00 74.50 470 GLN A O 1
ATOM 3577 N N . LYS A 1 471 ? -11.761 -0.644 45.301 1.00 82.12 471 LYS A N 1
ATOM 3578 C CA . LYS A 1 471 ? -10.742 -0.413 46.340 1.00 82.12 471 LYS A CA 1
ATOM 3579 C C . LYS A 1 471 ? -9.688 0.627 45.932 1.00 82.12 471 LYS A C 1
ATOM 3581 O O . LYS A 1 471 ? -9.123 1.283 46.800 1.00 82.12 471 LYS A O 1
ATOM 3586 N N . ASP A 1 472 ? -9.445 0.785 44.633 1.00 83.00 472 ASP A N 1
ATOM 3587 C CA . ASP A 1 472 ? -8.415 1.686 44.108 1.00 83.00 472 ASP A CA 1
ATOM 3588 C C . ASP A 1 472 ? -8.960 3.087 43.780 1.00 83.00 472 ASP A C 1
ATOM 3590 O O . ASP A 1 472 ? -8.208 3.971 43.348 1.00 83.00 472 ASP A O 1
ATOM 3594 N N . ALA A 1 473 ? -10.263 3.314 43.975 1.00 77.94 473 ALA A N 1
ATOM 3595 C CA . ALA A 1 473 ? -10.870 4.633 43.858 1.00 77.94 473 ALA A CA 1
ATOM 3596 C C . ALA A 1 473 ? -10.271 5.606 44.902 1.00 77.94 473 ALA A C 1
ATOM 3598 O O . ALA A 1 473 ? -9.839 5.182 45.974 1.00 77.94 473 ALA A O 1
ATOM 3599 N N . PRO A 1 474 ? -10.227 6.925 44.630 1.00 77.94 474 PRO A N 1
ATOM 3600 C CA . PRO A 1 474 ? -10.762 7.621 43.454 1.00 77.94 474 PRO A CA 1
ATOM 3601 C C . PRO A 1 474 ? -9.776 7.763 42.281 1.00 77.94 474 PRO A C 1
ATOM 3603 O O . PRO A 1 474 ? -10.175 8.203 41.203 1.00 77.94 474 PRO A O 1
ATOM 3606 N N . ARG A 1 475 ? -8.487 7.440 42.474 1.00 79.62 475 ARG A N 1
ATOM 3607 C CA . ARG A 1 475 ? -7.436 7.659 41.457 1.00 79.62 475 ARG A CA 1
ATOM 3608 C C . ARG A 1 475 ? -7.178 6.466 40.538 1.00 79.62 475 ARG A C 1
ATOM 3610 O O . ARG A 1 475 ? -6.614 6.658 39.463 1.00 79.62 475 ARG A O 1
ATOM 3617 N N . TYR A 1 476 ? -7.560 5.258 40.945 1.00 86.06 476 TYR A N 1
ATOM 3618 C CA . TYR A 1 476 ? -7.349 4.021 40.191 1.00 86.06 476 TYR A CA 1
ATOM 3619 C C . TYR A 1 476 ? -5.898 3.850 39.708 1.00 86.06 476 TYR A C 1
ATOM 3621 O O . TYR A 1 476 ? -5.640 3.570 38.536 1.00 86.06 476 TYR A O 1
ATOM 3629 N N . ASN A 1 477 ? -4.927 4.064 40.604 1.00 87.31 477 ASN A N 1
ATOM 3630 C CA . ASN A 1 477 ? -3.503 4.065 40.246 1.00 87.31 477 ASN A CA 1
ATOM 3631 C C . ASN A 1 477 ? -3.055 2.735 39.620 1.00 87.31 477 ASN A C 1
ATOM 3633 O O . ASN A 1 477 ? -2.254 2.748 38.692 1.00 87.31 477 ASN A O 1
ATOM 3637 N N . ILE A 1 478 ? -3.587 1.604 40.097 1.00 90.31 478 ILE A N 1
ATOM 3638 C CA . ILE A 1 478 ? -3.245 0.272 39.581 1.00 90.31 478 ILE A CA 1
ATOM 3639 C C . ILE A 1 478 ? -3.749 0.107 38.143 1.00 90.31 478 ILE A C 1
ATOM 3641 O O . ILE A 1 478 ? -2.955 -0.203 37.259 1.00 90.31 478 ILE A O 1
ATOM 3645 N N . GLY A 1 479 ? -5.027 0.393 37.877 1.00 89.19 479 GLY A N 1
ATOM 3646 C CA . GLY A 1 479 ? -5.606 0.286 36.532 1.00 89.19 479 GLY A CA 1
ATOM 3647 C C . GLY A 1 479 ? -4.964 1.228 35.513 1.00 89.19 479 GLY A C 1
ATOM 3648 O O . GLY A 1 479 ? -4.648 0.830 34.390 1.00 89.19 479 GLY A O 1
ATOM 3649 N N . ASN A 1 480 ? -4.693 2.474 35.907 1.00 90.56 480 ASN A N 1
ATOM 3650 C CA . ASN A 1 480 ? -3.998 3.429 35.042 1.00 90.56 480 ASN A CA 1
ATOM 3651 C C . ASN A 1 480 ? -2.510 3.074 34.862 1.00 90.56 480 ASN A C 1
ATOM 3653 O O . ASN A 1 480 ? -1.969 3.251 33.771 1.00 90.56 480 ASN A O 1
ATOM 3657 N N . GLY A 1 481 ? -1.858 2.520 35.890 1.00 92.19 481 GLY A N 1
ATOM 3658 C CA . GLY A 1 481 ? -0.488 2.004 35.815 1.00 92.19 481 GLY A CA 1
ATOM 3659 C C . GLY A 1 481 ? -0.362 0.792 34.892 1.00 92.19 481 GLY A C 1
ATOM 3660 O O . GLY A 1 481 ? 0.565 0.734 34.085 1.00 92.19 481 GLY A O 1
ATOM 3661 N N . LEU A 1 482 ? -1.332 -0.127 34.940 1.00 93.69 482 LEU A N 1
ATOM 3662 C CA . LEU A 1 482 ? -1.435 -1.260 34.019 1.00 93.69 482 LEU A CA 1
ATOM 3663 C C . LEU A 1 482 ? -1.528 -0.778 32.567 1.00 93.69 482 LEU A C 1
ATOM 3665 O O . LEU A 1 482 ? -0.807 -1.278 31.707 1.00 93.69 482 LEU A O 1
ATOM 3669 N N . ASN A 1 483 ? -2.367 0.226 32.301 1.00 93.62 483 ASN A N 1
ATOM 3670 C CA . ASN A 1 483 ? -2.489 0.813 30.970 1.00 93.62 483 ASN A CA 1
ATOM 3671 C C . ASN A 1 483 ? -1.203 1.515 30.517 1.00 93.62 483 ASN A C 1
ATOM 3673 O O . ASN A 1 483 ? -0.777 1.320 29.381 1.00 93.62 483 ASN A O 1
ATOM 3677 N N . LEU A 1 484 ? -0.538 2.272 31.395 1.00 95.12 484 LEU A N 1
ATOM 3678 C CA . LEU A 1 484 ? 0.753 2.888 31.077 1.00 95.12 484 LEU A CA 1
ATOM 3679 C C . LEU A 1 484 ? 1.800 1.834 30.685 1.00 95.12 484 LEU A C 1
ATOM 3681 O O . LEU A 1 484 ? 2.463 1.976 29.655 1.00 95.12 484 LEU A O 1
ATOM 3685 N N . ALA A 1 485 ? 1.921 0.766 31.479 1.00 95.88 485 ALA A N 1
ATOM 3686 C CA . ALA A 1 485 ? 2.837 -0.335 31.201 1.00 95.88 485 ALA A CA 1
ATOM 3687 C C . ALA A 1 485 ? 2.490 -1.034 29.878 1.00 95.88 485 ALA A C 1
ATOM 3689 O O . ALA A 1 485 ? 3.373 -1.239 29.047 1.00 95.88 485 ALA A O 1
ATOM 3690 N N . ALA A 1 486 ? 1.206 -1.322 29.638 1.00 95.12 486 ALA A N 1
ATOM 3691 C CA . ALA A 1 486 ? 0.745 -1.957 28.407 1.00 95.12 486 ALA A CA 1
ATOM 3692 C C . ALA A 1 486 ? 1.081 -1.120 27.162 1.00 95.12 486 ALA A C 1
ATOM 3694 O O . ALA A 1 486 ? 1.620 -1.648 26.188 1.00 95.12 486 ALA A O 1
ATOM 3695 N N . GLN A 1 487 ? 0.839 0.192 27.207 1.00 95.00 487 GLN A N 1
ATOM 3696 C CA . GLN A 1 487 ? 1.122 1.108 26.097 1.00 95.00 487 GLN A CA 1
ATOM 3697 C C . GLN A 1 487 ? 2.635 1.272 25.853 1.00 95.00 487 GLN A C 1
ATOM 3699 O O . GLN A 1 487 ? 3.078 1.310 24.702 1.00 95.00 487 GLN A O 1
ATOM 3704 N N . ALA A 1 488 ? 3.452 1.291 26.913 1.00 96.38 488 ALA A N 1
ATOM 3705 C CA . ALA A 1 488 ? 4.910 1.331 26.795 1.00 96.38 488 ALA A CA 1
ATOM 3706 C C . ALA A 1 488 ? 5.483 0.024 26.215 1.00 96.38 488 ALA A C 1
ATOM 3708 O O . ALA A 1 488 ? 6.317 0.061 25.307 1.00 96.38 488 ALA A O 1
ATOM 3709 N N . SER A 1 489 ? 5.006 -1.136 26.675 1.00 96.56 489 SER A N 1
ATOM 3710 C CA . SER A 1 489 ? 5.381 -2.437 26.107 1.00 96.56 489 SER A CA 1
ATOM 3711 C C . SER A 1 489 ? 4.975 -2.543 24.639 1.00 96.56 489 SER A C 1
ATOM 3713 O O . SER A 1 489 ? 5.775 -2.977 23.810 1.00 96.56 489 SER A O 1
ATOM 3715 N N . MET A 1 490 ? 3.772 -2.081 24.294 1.00 95.06 490 MET A N 1
ATOM 3716 C CA . MET A 1 490 ? 3.288 -2.044 22.917 1.00 95.06 490 MET A CA 1
ATOM 3717 C C . MET A 1 490 ? 4.202 -1.207 22.010 1.00 95.06 490 MET A C 1
ATOM 3719 O O . MET A 1 490 ? 4.538 -1.657 20.915 1.00 95.06 490 MET A O 1
ATOM 3723 N N . PHE A 1 491 ? 4.656 -0.035 22.471 1.00 95.44 491 PHE A N 1
ATOM 3724 C CA . PHE A 1 491 ? 5.608 0.803 21.733 1.00 95.44 491 PHE A CA 1
ATOM 3725 C C . PHE A 1 491 ? 6.916 0.060 21.423 1.00 95.44 491 PHE A C 1
ATOM 3727 O O . PHE A 1 491 ? 7.370 0.054 20.276 1.00 95.44 491 PHE A O 1
ATOM 3734 N N . LEU A 1 492 ? 7.498 -0.609 22.423 1.00 96.75 492 LEU A N 1
ATOM 3735 C CA . LEU A 1 492 ? 8.744 -1.363 22.259 1.00 96.75 492 LEU A CA 1
ATOM 3736 C C . LEU A 1 492 ? 8.577 -2.550 21.301 1.00 96.75 492 LEU A C 1
ATOM 3738 O O . LEU A 1 492 ? 9.438 -2.771 20.446 1.00 96.75 492 LEU A O 1
ATOM 3742 N N . ILE A 1 493 ? 7.461 -3.281 21.398 1.00 96.06 493 ILE A N 1
ATOM 3743 C CA . ILE A 1 493 ? 7.155 -4.405 20.501 1.00 96.06 493 ILE A CA 1
ATOM 3744 C C . ILE A 1 493 ? 6.962 -3.904 19.065 1.00 96.06 493 ILE A C 1
ATOM 3746 O O . ILE A 1 493 ? 7.543 -4.476 18.143 1.00 96.06 493 ILE A O 1
ATOM 3750 N N . ALA A 1 494 ? 6.207 -2.819 18.859 1.00 94.06 494 ALA A N 1
ATOM 3751 C CA . ALA A 1 494 ? 5.985 -2.236 17.535 1.00 94.06 494 ALA A CA 1
ATOM 3752 C C . ALA A 1 494 ? 7.298 -1.759 16.893 1.00 94.06 494 ALA A C 1
ATOM 3754 O O . ALA A 1 494 ? 7.546 -2.020 15.713 1.00 94.06 494 ALA A O 1
ATOM 3755 N N . LEU A 1 495 ? 8.168 -1.113 17.676 1.00 94.62 495 LEU A N 1
ATOM 3756 C CA . LEU A 1 495 ? 9.475 -0.652 17.214 1.00 94.62 495 LEU A CA 1
ATOM 3757 C C . LEU A 1 495 ? 10.395 -1.829 16.852 1.00 94.62 495 LEU A C 1
ATOM 3759 O O . LEU A 1 495 ? 11.012 -1.833 15.784 1.00 94.62 495 LEU A O 1
ATOM 3763 N N . GLY A 1 496 ? 10.450 -2.850 17.712 1.00 94.50 496 GLY A N 1
ATOM 3764 C CA . GLY A 1 496 ? 11.210 -4.076 17.467 1.00 94.50 496 GLY A CA 1
ATOM 3765 C C . GLY A 1 496 ? 10.734 -4.812 16.214 1.00 94.50 496 GLY A C 1
ATOM 3766 O O . GLY A 1 496 ? 11.553 -5.167 15.365 1.00 94.50 496 GLY A O 1
ATOM 3767 N N . LEU A 1 497 ? 9.416 -4.964 16.050 1.00 93.38 497 LEU A N 1
ATOM 3768 C CA . LEU A 1 497 ? 8.802 -5.583 14.875 1.00 93.38 497 LEU A CA 1
ATOM 3769 C C . LEU A 1 497 ? 9.135 -4.808 13.592 1.00 93.38 497 LEU A C 1
ATOM 3771 O O . LEU A 1 497 ? 9.531 -5.415 12.596 1.00 93.38 497 LEU A O 1
ATOM 3775 N N . TYR A 1 498 ? 9.049 -3.475 13.621 1.00 90.44 498 TYR A N 1
ATOM 3776 C CA . TYR A 1 498 ? 9.382 -2.621 12.477 1.00 90.44 498 TYR A CA 1
ATOM 3777 C C . TYR A 1 498 ? 10.820 -2.847 11.983 1.00 90.44 498 TYR A C 1
ATOM 3779 O O . TYR A 1 498 ? 11.056 -3.066 10.788 1.00 90.44 498 TYR A O 1
ATOM 3787 N N . PHE A 1 499 ? 11.797 -2.842 12.896 1.00 90.56 499 PHE A N 1
ATOM 3788 C CA . PHE A 1 499 ? 13.196 -3.086 12.536 1.00 90.56 499 PHE A CA 1
ATOM 3789 C C . PHE A 1 499 ? 13.461 -4.538 12.137 1.00 90.56 499 PHE A C 1
ATOM 3791 O O . PHE A 1 499 ? 14.250 -4.780 11.216 1.00 90.56 499 PHE A O 1
ATOM 3798 N N . TRP A 1 500 ? 12.799 -5.494 12.788 1.00 93.00 500 TRP A N 1
ATOM 3799 C CA . TRP A 1 500 ? 12.931 -6.911 12.472 1.00 93.00 500 TRP A CA 1
ATOM 3800 C C . TRP A 1 500 ? 12.441 -7.220 11.055 1.00 93.00 500 TRP A C 1
ATOM 3802 O O . TRP A 1 500 ? 13.206 -7.792 10.279 1.00 93.00 500 TRP A O 1
ATOM 3812 N N . ILE A 1 501 ? 11.245 -6.752 10.671 1.00 89.94 501 ILE A N 1
ATOM 3813 C CA . ILE A 1 501 ? 10.708 -6.950 9.314 1.00 89.94 501 ILE A CA 1
ATOM 3814 C C . ILE A 1 501 ? 11.662 -6.355 8.272 1.00 89.94 501 ILE A C 1
ATOM 3816 O O . ILE A 1 501 ? 11.981 -6.996 7.270 1.00 89.94 501 ILE A O 1
ATOM 3820 N N . ARG A 1 502 ? 12.187 -5.146 8.518 1.00 85.19 502 ARG A N 1
ATOM 3821 C CA . ARG A 1 502 ? 13.136 -4.497 7.601 1.00 85.19 502 ARG A CA 1
ATOM 3822 C C . ARG A 1 502 ? 14.430 -5.298 7.443 1.00 85.19 502 ARG A C 1
ATOM 3824 O O . ARG A 1 502 ? 14.973 -5.383 6.341 1.00 85.19 502 ARG A O 1
ATOM 3831 N N . ARG A 1 503 ? 14.942 -5.870 8.535 1.00 86.00 503 ARG A N 1
ATOM 3832 C CA . ARG A 1 503 ? 16.133 -6.731 8.522 1.00 86.00 503 ARG A CA 1
ATOM 3833 C C . ARG A 1 503 ? 15.863 -8.046 7.790 1.00 86.00 503 ARG A C 1
ATOM 3835 O O . ARG A 1 503 ? 16.715 -8.472 7.013 1.00 86.00 503 ARG A O 1
ATOM 3842 N N . ASP A 1 504 ? 14.717 -8.675 8.026 1.00 87.81 504 ASP A N 1
ATOM 3843 C CA . ASP A 1 504 ? 14.364 -9.957 7.414 1.00 87.81 504 ASP A CA 1
ATOM 3844 C C . ASP A 1 504 ? 14.102 -9.820 5.909 1.00 87.81 504 ASP A C 1
ATOM 3846 O O . ASP A 1 504 ? 14.690 -10.552 5.117 1.00 87.81 504 ASP A O 1
ATOM 3850 N N . ASN A 1 505 ? 13.358 -8.794 5.487 1.00 85.25 505 ASN A N 1
ATOM 3851 C CA . ASN A 1 505 ? 13.133 -8.510 4.067 1.00 85.25 505 ASN A CA 1
ATOM 3852 C C . ASN A 1 505 ? 14.444 -8.268 3.302 1.00 85.25 505 ASN A C 1
ATOM 3854 O O . ASN A 1 505 ? 14.592 -8.751 2.182 1.00 85.25 505 ASN A O 1
ATOM 3858 N N . ARG A 1 506 ? 15.428 -7.586 3.911 1.00 80.00 506 ARG A N 1
ATOM 3859 C CA . ARG A 1 506 ? 16.771 -7.422 3.319 1.00 80.00 506 ARG A CA 1
ATOM 3860 C C . ARG A 1 506 ? 17.509 -8.750 3.155 1.00 80.00 506 ARG A C 1
ATOM 3862 O O . ARG A 1 506 ? 18.203 -8.933 2.165 1.00 80.00 506 ARG A O 1
ATOM 3869 N N . ARG A 1 507 ? 17.369 -9.671 4.113 1.00 81.12 507 ARG A N 1
ATOM 3870 C CA . ARG A 1 507 ? 17.963 -11.016 4.027 1.00 81.12 507 ARG A CA 1
ATOM 3871 C C . ARG A 1 507 ? 17.289 -11.864 2.951 1.00 81.12 507 ARG A C 1
ATOM 3873 O O . ARG A 1 507 ? 17.981 -12.576 2.235 1.00 81.12 507 ARG A O 1
ATOM 3880 N N . ARG A 1 508 ? 15.961 -11.780 2.832 1.00 78.44 508 ARG A N 1
ATOM 3881 C CA . ARG A 1 508 ? 15.180 -12.494 1.810 1.00 78.44 508 ARG A CA 1
ATOM 3882 C C . ARG A 1 508 ? 15.452 -11.978 0.400 1.00 78.44 508 ARG A C 1
ATOM 3884 O O . ARG A 1 508 ? 15.534 -12.783 -0.513 1.00 78.44 508 ARG A O 1
ATOM 3891 N N . ALA A 1 509 ? 15.674 -10.673 0.235 1.00 72.81 509 ALA A N 1
ATOM 3892 C CA . ALA A 1 509 ? 16.013 -10.074 -1.057 1.00 72.81 509 ALA A CA 1
ATOM 3893 C C . ALA A 1 509 ? 17.331 -10.595 -1.664 1.00 72.81 509 ALA A C 1
ATOM 3895 O O . ALA A 1 509 ? 17.516 -10.485 -2.867 1.00 72.81 509 ALA A O 1
ATOM 3896 N N . ALA A 1 510 ? 18.228 -11.158 -0.849 1.00 71.75 510 ALA A N 1
ATOM 3897 C CA . ALA A 1 510 ? 19.497 -11.733 -1.294 1.00 71.75 510 ALA A CA 1
ATOM 3898 C C . ALA A 1 510 ? 19.429 -13.250 -1.573 1.00 71.75 510 ALA A C 1
ATOM 3900 O O . ALA A 1 510 ? 20.461 -13.853 -1.864 1.00 71.75 510 ALA A O 1
ATOM 3901 N N . ARG A 1 511 ? 18.260 -13.892 -1.421 1.00 74.19 511 ARG A N 1
ATOM 3902 C CA . ARG A 1 511 ? 18.098 -15.327 -1.698 1.00 74.19 511 ARG A CA 1
ATOM 3903 C C . ARG A 1 511 ? 17.760 -15.553 -3.164 1.00 74.19 511 ARG A C 1
ATOM 3905 O O . ARG A 1 511 ? 16.905 -14.864 -3.709 1.00 74.19 511 ARG A O 1
ATOM 3912 N N . ASP A 1 512 ? 18.381 -16.570 -3.750 1.00 72.19 512 ASP A N 1
ATOM 3913 C CA . ASP A 1 512 ? 17.977 -17.090 -5.049 1.00 72.19 512 ASP A CA 1
ATOM 3914 C C . ASP A 1 512 ? 16.624 -17.807 -4.921 1.00 72.19 512 ASP A C 1
ATOM 3916 O O . ASP A 1 512 ? 16.477 -18.775 -4.170 1.00 72.19 512 ASP A O 1
ATOM 3920 N N . VAL A 1 513 ? 15.618 -17.271 -5.610 1.00 72.62 513 VAL A N 1
ATOM 3921 C CA . VAL A 1 513 ? 14.251 -17.802 -5.623 1.00 72.62 513 VAL A CA 1
ATOM 3922 C C . VAL A 1 513 ? 14.160 -19.002 -6.562 1.00 72.62 513 VAL A C 1
ATOM 3924 O O . VAL A 1 513 ? 13.477 -19.966 -6.229 1.00 72.62 513 VAL A O 1
ATOM 3927 N N . HIS A 1 514 ? 14.881 -18.977 -7.686 1.00 65.31 514 HIS A N 1
ATOM 3928 C CA . HIS A 1 514 ? 14.778 -19.997 -8.725 1.00 65.31 514 HIS A CA 1
ATOM 3929 C C . HIS A 1 514 ? 15.363 -21.328 -8.239 1.00 65.31 514 HIS A C 1
ATOM 3931 O O . HIS A 1 514 ? 14.657 -22.336 -8.218 1.00 65.31 514 HIS A O 1
ATOM 3937 N N . GLY A 1 515 ? 16.585 -21.308 -7.691 1.00 68.50 515 GLY A N 1
ATOM 3938 C CA . GLY A 1 515 ? 17.204 -22.504 -7.110 1.00 68.50 515 GLY A CA 1
ATOM 3939 C C . GLY A 1 515 ? 16.468 -23.068 -5.884 1.00 68.50 515 GLY A C 1
ATOM 3940 O O . GLY A 1 515 ? 16.609 -24.242 -5.560 1.00 68.50 515 GLY A O 1
ATOM 3941 N N . ALA A 1 516 ? 15.654 -22.263 -5.190 1.00 71.06 516 ALA A N 1
ATOM 3942 C CA . ALA A 1 516 ? 14.867 -22.719 -4.039 1.00 71.06 516 ALA A CA 1
ATOM 3943 C C . ALA A 1 516 ? 13.513 -23.355 -4.419 1.00 71.06 516 ALA A C 1
ATOM 3945 O O . ALA A 1 516 ? 12.915 -24.055 -3.591 1.00 71.06 516 ALA A O 1
ATOM 3946 N N . LEU A 1 517 ? 13.018 -23.089 -5.633 1.00 76.19 517 LEU A N 1
ATOM 3947 C CA . LEU A 1 517 ? 11.752 -23.613 -6.159 1.00 76.19 517 LEU A CA 1
ATOM 3948 C C . LEU A 1 517 ? 11.946 -24.777 -7.142 1.00 76.19 517 LEU A C 1
ATOM 3950 O O . LEU A 1 517 ? 10.990 -25.504 -7.411 1.00 76.19 517 LEU A O 1
ATOM 3954 N N . GLU A 1 518 ? 13.166 -24.983 -7.642 1.00 72.62 518 GLU A N 1
ATOM 3955 C CA . GLU A 1 518 ? 13.500 -26.062 -8.572 1.00 72.62 518 GLU A CA 1
ATOM 3956 C C . GLU A 1 518 ? 13.116 -27.446 -8.006 1.00 72.62 518 GLU A C 1
ATOM 3958 O O . GLU A 1 518 ? 13.442 -27.801 -6.872 1.00 72.62 518 GLU A O 1
ATOM 3963 N N . GLY A 1 519 ? 12.366 -28.225 -8.793 1.00 70.06 519 GLY A N 1
ATOM 3964 C CA . GLY A 1 519 ? 11.912 -29.571 -8.425 1.00 70.06 519 GLY A CA 1
ATOM 3965 C C . GLY A 1 519 ? 10.670 -29.647 -7.525 1.00 70.06 519 GLY A C 1
ATOM 3966 O O . GLY A 1 519 ? 10.264 -30.757 -7.185 1.00 70.06 519 GLY A O 1
ATOM 3967 N N . LYS A 1 520 ? 10.047 -28.520 -7.147 1.00 78.69 520 LYS A N 1
ATOM 3968 C CA . LYS A 1 520 ? 8.788 -28.506 -6.375 1.00 78.69 520 LYS A CA 1
ATOM 3969 C C . LYS A 1 520 ? 7.556 -28.521 -7.279 1.00 78.69 520 LYS A C 1
ATOM 3971 O O . LYS A 1 520 ? 7.524 -27.880 -8.327 1.00 78.69 520 LYS A O 1
ATOM 3976 N N . THR A 1 521 ? 6.508 -29.210 -6.844 1.00 78.69 521 THR A N 1
ATOM 3977 C CA . THR A 1 521 ? 5.188 -29.197 -7.496 1.00 78.69 521 THR A CA 1
ATOM 3978 C C . THR A 1 521 ? 4.419 -27.900 -7.205 1.00 78.69 521 THR A C 1
ATOM 3980 O O . THR A 1 521 ? 4.668 -27.225 -6.206 1.00 78.69 521 THR A O 1
ATOM 3983 N N . VAL A 1 522 ? 3.421 -27.561 -8.035 1.00 71.75 522 VAL A N 1
ATOM 3984 C CA . VAL A 1 522 ? 2.572 -26.361 -7.845 1.00 71.75 522 VAL A CA 1
ATOM 3985 C C . VAL A 1 522 ? 1.892 -26.349 -6.470 1.00 71.75 522 VAL A C 1
ATOM 3987 O O . VAL A 1 522 ? 1.815 -25.305 -5.826 1.00 71.75 522 VAL A O 1
ATOM 3990 N N . GLN A 1 523 ? 1.436 -27.508 -5.988 1.00 71.50 523 GLN A N 1
ATOM 3991 C CA . GLN A 1 523 ? 0.782 -27.621 -4.685 1.00 71.50 523 GLN A CA 1
ATOM 3992 C C . GLN A 1 523 ? 1.769 -27.416 -3.527 1.00 71.50 523 GLN A C 1
ATOM 3994 O O . GLN A 1 523 ? 1.454 -26.703 -2.576 1.00 71.50 523 GLN A O 1
ATOM 3999 N N . GLU A 1 524 ? 2.989 -27.952 -3.629 1.00 76.12 524 GLU A N 1
ATOM 4000 C CA . GLU A 1 524 ? 4.038 -27.697 -2.634 1.00 76.12 524 GLU A CA 1
ATOM 4001 C C . GLU A 1 524 ? 4.416 -26.216 -2.578 1.00 76.12 524 GLU A C 1
ATOM 4003 O O . GLU A 1 524 ? 4.593 -25.681 -1.488 1.00 76.12 524 GLU A O 1
ATOM 4008 N N . ILE A 1 525 ? 4.488 -25.533 -3.726 1.00 75.69 525 ILE A N 1
ATOM 4009 C CA . ILE A 1 525 ? 4.750 -24.086 -3.796 1.00 75.69 525 ILE A CA 1
ATOM 4010 C C . ILE A 1 525 ? 3.616 -23.297 -3.121 1.00 75.69 525 ILE A C 1
ATOM 4012 O O . ILE A 1 525 ? 3.882 -22.393 -2.325 1.00 75.69 525 ILE A O 1
ATOM 4016 N N . GLN A 1 526 ? 2.358 -23.668 -3.374 1.00 71.62 526 GLN A N 1
ATOM 4017 C CA . GLN A 1 526 ? 1.183 -23.056 -2.740 1.00 71.62 526 GLN A CA 1
ATOM 4018 C C . GLN A 1 526 ? 1.135 -23.270 -1.221 1.00 71.62 526 GLN A C 1
ATOM 4020 O O . GLN A 1 526 ? 0.658 -22.403 -0.482 1.00 71.62 526 GLN A O 1
ATOM 4025 N N . ASP A 1 527 ? 1.616 -24.415 -0.741 1.00 76.50 527 ASP A N 1
ATOM 4026 C CA . ASP A 1 527 ? 1.616 -24.771 0.679 1.00 76.50 527 ASP A CA 1
ATOM 4027 C C . ASP A 1 527 ? 2.735 -24.076 1.474 1.00 76.50 527 ASP A C 1
ATOM 4029 O O . ASP A 1 527 ? 2.662 -24.010 2.703 1.00 76.50 527 ASP A O 1
ATOM 4033 N N . MET A 1 528 ? 3.732 -23.488 0.798 1.00 76.44 528 MET A N 1
ATOM 4034 C CA . MET A 1 528 ? 4.808 -22.738 1.455 1.00 76.44 528 MET A CA 1
ATOM 4035 C C . MET A 1 528 ? 4.334 -21.421 2.095 1.00 76.44 528 MET A C 1
ATOM 4037 O O . MET A 1 528 ? 4.969 -20.969 3.044 1.00 76.44 528 MET A O 1
ATOM 4041 N N . ASP A 1 529 ? 3.244 -20.799 1.629 1.00 80.62 529 ASP A N 1
ATOM 4042 C CA . ASP A 1 529 ? 2.713 -19.525 2.159 1.00 80.62 529 ASP A CA 1
ATOM 4043 C C . ASP A 1 529 ? 3.840 -18.478 2.393 1.00 80.62 529 ASP A C 1
ATOM 4045 O O . ASP A 1 529 ? 4.623 -18.180 1.492 1.00 80.62 529 ASP A O 1
ATOM 4049 N N . TRP A 1 530 ? 3.999 -17.943 3.607 1.00 82.56 530 TRP A N 1
ATOM 4050 C CA . TRP A 1 530 ? 5.052 -16.983 3.964 1.00 82.56 530 TRP A CA 1
ATOM 4051 C C . TRP A 1 530 ? 6.474 -17.585 4.056 1.00 82.56 530 TRP A C 1
ATOM 4053 O O . TRP A 1 530 ? 7.465 -16.847 4.183 1.00 82.56 530 TRP A O 1
ATOM 4063 N N . HIS A 1 531 ? 6.615 -18.914 3.988 1.00 82.19 531 HIS A N 1
ATOM 4064 C CA . HIS A 1 531 ? 7.906 -19.587 3.800 1.00 82.19 531 HIS A CA 1
ATOM 4065 C C . HIS A 1 531 ? 8.397 -19.536 2.350 1.00 82.19 531 HIS A C 1
ATOM 4067 O O . HIS A 1 531 ? 9.565 -19.852 2.111 1.00 82.19 531 HIS A O 1
ATOM 4073 N N . HIS A 1 532 ? 7.553 -19.124 1.398 1.00 80.06 532 HIS A N 1
ATOM 4074 C CA . HIS A 1 532 ? 7.949 -18.988 0.002 1.00 80.06 532 HIS A CA 1
ATOM 4075 C C . HIS A 1 532 ? 9.187 -18.070 -0.123 1.00 80.06 532 HIS A C 1
ATOM 4077 O O . HIS A 1 532 ? 9.206 -16.984 0.468 1.00 80.06 532 HIS A O 1
ATOM 4083 N N . PRO A 1 533 ? 10.239 -18.466 -0.866 1.00 74.19 533 PRO A N 1
ATOM 4084 C CA . PRO A 1 533 ? 11.499 -17.719 -0.938 1.00 74.19 533 PRO A CA 1
ATOM 4085 C C . PRO A 1 533 ? 11.320 -16.308 -1.514 1.00 74.19 533 PRO A C 1
ATOM 4087 O O . PRO A 1 533 ? 11.971 -15.376 -1.047 1.00 74.19 533 PRO A O 1
ATOM 4090 N N . GLY A 1 534 ? 10.380 -16.134 -2.452 1.00 68.69 534 GLY A N 1
ATOM 4091 C CA . GLY A 1 534 ? 9.989 -14.826 -2.993 1.00 68.69 534 GLY A CA 1
ATOM 4092 C C . GLY A 1 534 ? 9.056 -14.004 -2.091 1.00 68.69 534 GLY A C 1
ATOM 4093 O O . GLY A 1 534 ? 8.831 -12.825 -2.355 1.00 68.69 534 GLY A O 1
ATOM 4094 N N . PHE A 1 535 ? 8.508 -14.582 -1.012 1.00 77.88 535 PHE A N 1
ATOM 4095 C CA . PHE A 1 535 ? 7.610 -13.850 -0.120 1.00 77.88 535 PHE A CA 1
ATOM 4096 C C . PHE A 1 535 ? 8.382 -12.824 0.709 1.00 77.88 535 PHE A C 1
ATOM 4098 O O . PHE A 1 535 ? 9.334 -13.152 1.425 1.00 77.88 535 PHE A O 1
ATOM 4105 N N . ARG A 1 536 ? 7.911 -11.577 0.665 1.00 79.75 536 ARG A N 1
ATOM 4106 C CA . ARG A 1 536 ? 8.397 -10.477 1.499 1.00 79.75 536 ARG A CA 1
ATOM 4107 C C . ARG A 1 536 ? 7.284 -10.028 2.432 1.00 79.75 536 ARG A C 1
ATOM 4109 O O . ARG A 1 536 ? 6.145 -9.841 2.005 1.00 79.75 536 ARG A O 1
ATOM 4116 N N . PHE A 1 537 ? 7.631 -9.806 3.695 1.00 82.75 537 PHE A N 1
ATOM 4117 C CA . PHE A 1 537 ? 6.692 -9.243 4.655 1.00 82.75 537 PHE A CA 1
ATOM 4118 C C . PHE A 1 537 ? 6.298 -7.829 4.226 1.00 82.75 537 PHE A C 1
ATOM 4120 O O . PHE A 1 537 ? 7.133 -7.033 3.782 1.00 82.75 537 PHE A O 1
ATOM 4127 N N . PHE A 1 538 ? 5.018 -7.506 4.362 1.00 75.00 538 PHE A N 1
ATOM 4128 C CA . PHE A 1 538 ? 4.457 -6.244 3.910 1.00 75.00 538 PHE A CA 1
ATOM 4129 C C . PHE A 1 538 ? 4.921 -5.089 4.814 1.00 75.00 538 PHE A C 1
ATOM 4131 O O . PHE A 1 538 ? 4.395 -4.874 5.910 1.00 75.00 538 PHE A O 1
ATOM 4138 N N . LEU A 1 539 ? 5.914 -4.334 4.335 1.00 65.25 539 LEU A N 1
ATOM 4139 C CA . LEU A 1 539 ? 6.439 -3.115 4.954 1.00 65.25 539 LEU A CA 1
ATOM 4140 C C . LEU A 1 539 ? 6.805 -2.108 3.848 1.00 65.25 539 LEU A C 1
ATOM 4142 O O . LEU A 1 539 ? 7.944 -2.124 3.376 1.00 65.25 539 LEU A O 1
ATOM 4146 N N . PRO A 1 540 ? 5.870 -1.262 3.383 1.00 50.03 540 PRO A N 1
ATOM 4147 C CA . PRO A 1 540 ? 6.144 -0.396 2.241 1.00 50.03 540 PRO A CA 1
ATOM 4148 C C . PRO A 1 540 ? 7.122 0.713 2.643 1.00 50.03 540 PRO A C 1
ATOM 4150 O O . PRO A 1 540 ? 6.828 1.571 3.477 1.00 50.03 540 PRO A O 1
ATOM 4153 N N . VAL A 1 541 ? 8.327 0.664 2.073 1.00 38.44 541 VAL A N 1
ATOM 4154 C CA . VAL A 1 541 ? 9.362 1.695 2.217 1.00 38.44 541 VAL A CA 1
ATOM 4155 C C . VAL A 1 541 ? 10.038 1.898 0.861 1.00 38.44 541 VAL A C 1
ATOM 4157 O O . VAL A 1 541 ? 11.147 1.426 0.672 1.00 38.44 541 VAL A O 1
ATOM 4160 N N . ALA A 1 542 ? 9.365 2.569 -0.076 1.00 36.62 542 ALA A N 1
ATOM 4161 C CA . ALA A 1 542 ? 9.950 3.336 -1.190 1.00 36.62 542 ALA A CA 1
ATOM 4162 C C . ALA A 1 542 ? 8.831 3.816 -2.127 1.00 36.62 542 ALA A C 1
ATOM 4164 O O . ALA A 1 542 ? 7.781 3.184 -2.212 1.00 36.62 542 ALA A O 1
ATOM 4165 N N . ALA A 1 543 ? 9.059 4.926 -2.835 1.00 34.38 543 ALA A N 1
ATOM 4166 C CA . ALA A 1 543 ? 8.263 5.264 -4.008 1.00 34.38 543 ALA A CA 1
ATOM 4167 C C . ALA A 1 543 ? 8.578 4.223 -5.091 1.00 34.38 543 ALA A C 1
ATOM 4169 O O . ALA A 1 543 ? 9.675 4.223 -5.648 1.00 34.38 543 ALA A O 1
ATOM 4170 N N . ARG A 1 544 ? 7.646 3.301 -5.332 1.00 38.50 544 ARG A N 1
ATOM 4171 C CA . ARG A 1 544 ? 7.773 2.286 -6.379 1.00 38.50 544 ARG A CA 1
ATOM 4172 C C . ARG A 1 544 ? 7.587 2.958 -7.732 1.00 38.50 544 ARG A C 1
ATOM 4174 O O . ARG A 1 544 ? 6.550 3.577 -7.969 1.00 38.50 544 ARG A O 1
ATOM 4181 N N . SER A 1 545 ? 8.596 2.876 -8.591 1.00 39.78 545 SER A N 1
ATOM 4182 C CA . SER A 1 545 ? 8.507 3.333 -9.978 1.00 39.78 545 SER A CA 1
ATOM 4183 C C . SER A 1 545 ? 8.662 2.114 -10.880 1.00 39.78 545 SER A C 1
ATOM 4185 O O . SER A 1 545 ? 9.711 1.482 -10.890 1.00 39.78 545 SER A O 1
ATOM 4187 N N . ALA A 1 546 ? 7.609 1.759 -11.614 1.00 39.53 546 ALA A N 1
ATOM 4188 C CA . ALA A 1 546 ? 7.689 0.738 -12.651 1.00 39.53 546 ALA A CA 1
ATOM 4189 C C . ALA A 1 546 ? 8.223 1.377 -13.941 1.00 39.53 546 ALA A C 1
ATOM 4191 O O . ALA A 1 546 ? 7.681 2.388 -14.399 1.00 39.53 546 ALA A O 1
ATOM 4192 N N . ALA A 1 547 ? 9.283 0.805 -14.506 1.00 43.06 547 ALA A N 1
ATOM 4193 C CA . ALA A 1 547 ? 9.788 1.144 -15.827 1.00 43.06 547 ALA A CA 1
ATOM 4194 C C . ALA A 1 547 ? 9.331 0.070 -16.825 1.00 43.06 547 ALA A C 1
ATOM 4196 O O . ALA A 1 547 ? 9.584 -1.120 -16.645 1.00 43.06 547 ALA A O 1
ATOM 4197 N N . PHE A 1 548 ? 8.634 0.505 -17.874 1.00 46.44 548 PHE A N 1
ATOM 4198 C CA . PHE A 1 548 ? 8.159 -0.354 -18.958 1.00 46.44 548 PHE A CA 1
ATOM 4199 C C . PHE A 1 548 ? 9.165 -0.298 -20.107 1.00 46.44 548 PHE A C 1
ATOM 4201 O O . PHE A 1 548 ? 9.536 0.798 -20.536 1.00 46.44 548 PHE A O 1
ATOM 4208 N N . LEU A 1 549 ? 9.597 -1.454 -20.610 1.00 50.47 549 LEU A N 1
ATOM 4209 C CA . LEU A 1 549 ? 10.540 -1.546 -21.721 1.00 50.47 549 LEU A CA 1
ATOM 4210 C C . LEU A 1 549 ? 9.826 -2.128 -22.946 1.00 50.47 549 LEU A C 1
ATOM 4212 O O . LEU A 1 549 ? 9.368 -3.274 -22.953 1.00 50.47 549 LEU A O 1
ATOM 4216 N N . THR A 1 550 ? 9.715 -1.321 -23.998 1.00 47.69 550 THR A N 1
ATOM 4217 C CA . THR A 1 550 ? 9.161 -1.726 -25.297 1.00 47.69 550 THR A CA 1
ATOM 4218 C C . THR A 1 550 ? 10.270 -1.826 -26.334 1.00 47.69 550 THR A C 1
ATOM 4220 O O . THR A 1 550 ? 11.321 -1.200 -26.205 1.00 47.69 550 THR A O 1
ATOM 4223 N N . HIS A 1 551 ? 10.028 -2.597 -27.394 1.00 48.56 551 HIS A N 1
ATOM 4224 C CA . HIS A 1 551 ? 10.889 -2.588 -28.573 1.00 48.56 551 HIS A CA 1
ATOM 4225 C C . HIS A 1 551 ? 10.963 -1.193 -29.219 1.00 48.56 551 HIS A C 1
ATOM 4227 O O . HIS A 1 551 ? 10.118 -0.329 -28.974 1.00 48.56 551 HIS A O 1
ATOM 4233 N N . THR A 1 552 ? 11.993 -1.006 -30.044 1.00 52.38 552 THR A N 1
ATOM 4234 C CA . THR A 1 552 ? 12.256 0.171 -30.883 1.00 52.38 552 THR A CA 1
ATOM 4235 C C . THR A 1 552 ? 10.988 0.669 -31.579 1.00 52.38 552 THR A C 1
ATOM 4237 O O . THR A 1 552 ? 10.436 -0.029 -32.430 1.00 52.38 552 THR A O 1
ATOM 4240 N N . ALA A 1 553 ? 10.541 1.882 -31.247 1.00 55.62 553 ALA A N 1
ATOM 4241 C CA . ALA A 1 553 ? 9.516 2.568 -32.020 1.00 55.62 553 ALA A CA 1
ATOM 4242 C C . ALA A 1 553 ? 10.151 3.019 -33.342 1.00 55.62 553 ALA A C 1
ATOM 4244 O O . ALA A 1 553 ? 10.975 3.932 -33.345 1.00 55.62 553 ALA A O 1
ATOM 4245 N N . GLN A 1 554 ? 9.794 2.380 -34.459 1.00 73.88 554 GLN A N 1
ATOM 4246 C CA . GLN A 1 554 ? 10.211 2.830 -35.789 1.00 73.88 554 GLN A CA 1
ATOM 4247 C C . GLN A 1 554 ? 9.591 4.207 -36.049 1.00 73.88 554 GLN A C 1
ATOM 4249 O O . GLN A 1 554 ? 8.450 4.302 -36.491 1.00 73.88 554 GLN A O 1
ATOM 4254 N N . ALA A 1 555 ? 10.315 5.279 -35.718 1.00 84.06 555 ALA A N 1
ATOM 4255 C CA . ALA A 1 555 ? 9.822 6.656 -35.749 1.00 84.06 555 ALA A CA 1
ATOM 4256 C C . ALA A 1 555 ? 9.675 7.189 -37.189 1.00 84.06 555 ALA A C 1
ATOM 4258 O O . ALA A 1 555 ? 10.395 8.092 -37.603 1.00 84.06 555 ALA A O 1
ATOM 4259 N N . VAL A 1 556 ? 8.767 6.596 -37.966 1.00 88.31 556 VAL A N 1
ATOM 4260 C CA . VAL A 1 556 ? 8.519 6.879 -39.385 1.00 88.31 556 VAL A CA 1
ATOM 4261 C C . VAL A 1 556 ? 7.194 7.634 -39.520 1.00 88.31 556 VAL A C 1
ATOM 4263 O O . VAL A 1 556 ? 6.132 7.103 -39.186 1.00 88.31 556 VAL A O 1
ATOM 4266 N N . ARG A 1 557 ? 7.229 8.886 -39.995 1.00 90.38 557 ARG A N 1
ATOM 4267 C CA . ARG A 1 557 ? 6.031 9.749 -40.069 1.00 90.38 557 ARG A CA 1
ATOM 4268 C C . ARG A 1 557 ? 5.169 9.443 -41.293 1.00 90.38 557 ARG A C 1
ATOM 4270 O O . ARG A 1 557 ? 3.945 9.552 -41.230 1.00 90.38 557 ARG A O 1
ATOM 4277 N N . ASN A 1 558 ? 5.804 9.095 -42.411 1.00 89.12 558 ASN A N 1
ATOM 4278 C CA . ASN A 1 558 ? 5.173 8.847 -43.708 1.00 89.12 558 ASN A CA 1
ATOM 4279 C C . ASN A 1 558 ? 6.070 7.962 -44.606 1.00 89.12 558 ASN A C 1
ATOM 4281 O O . ASN A 1 558 ? 7.163 7.565 -44.212 1.00 89.12 558 ASN A O 1
ATOM 4285 N N . ALA A 1 559 ? 5.620 7.656 -45.828 1.00 87.38 559 ALA A N 1
ATOM 4286 C CA . ALA A 1 559 ? 6.344 6.770 -46.743 1.00 87.38 559 ALA A CA 1
ATOM 4287 C C . ALA A 1 559 ? 7.709 7.322 -47.210 1.00 87.38 559 ALA A C 1
ATOM 4289 O O . ALA A 1 559 ? 8.595 6.535 -47.528 1.00 87.38 559 ALA A O 1
ATOM 4290 N N . GLN A 1 560 ? 7.917 8.646 -47.225 1.00 88.38 560 GLN A N 1
ATOM 4291 C CA . GLN A 1 560 ? 9.206 9.238 -47.617 1.00 88.38 560 GLN A CA 1
ATOM 4292 C C . GLN A 1 560 ? 10.284 9.017 -46.551 1.00 88.38 560 GLN A C 1
ATOM 4294 O O . GLN A 1 560 ? 11.444 8.790 -46.889 1.00 88.38 560 GLN A O 1
ATOM 4299 N N . ASP A 1 561 ? 9.910 9.006 -45.268 1.00 90.38 561 ASP A N 1
ATOM 4300 C CA . ASP A 1 561 ? 10.837 8.730 -44.162 1.00 90.38 561 ASP A CA 1
ATOM 4301 C C . ASP A 1 561 ? 11.462 7.319 -44.259 1.00 90.38 561 ASP A C 1
ATOM 4303 O O . ASP A 1 561 ? 12.594 7.113 -43.815 1.00 90.38 561 ASP A O 1
ATOM 4307 N N . LEU A 1 562 ? 10.790 6.359 -44.917 1.00 88.81 562 LEU A N 1
ATOM 4308 C CA . LEU A 1 562 ? 11.345 5.022 -45.190 1.00 88.81 562 LEU A CA 1
ATOM 4309 C C . LEU A 1 562 ? 12.629 5.083 -46.032 1.00 88.81 562 LEU A C 1
ATOM 4311 O O . LEU A 1 562 ? 13.480 4.190 -45.948 1.00 88.81 562 LEU A O 1
ATOM 4315 N N . ASN A 1 563 ? 12.808 6.134 -46.839 1.00 89.81 563 ASN A N 1
ATOM 4316 C CA . ASN A 1 563 ? 14.018 6.321 -47.639 1.00 89.81 563 ASN A CA 1
ATOM 4317 C C . ASN A 1 563 ? 15.239 6.697 -46.790 1.00 89.81 563 ASN A C 1
ATOM 4319 O O . ASN A 1 563 ? 16.361 6.417 -47.211 1.00 89.81 563 ASN A O 1
ATOM 4323 N N . CYS A 1 564 ? 15.029 7.205 -45.573 1.00 90.19 564 CYS A N 1
ATOM 4324 C CA . CYS A 1 564 ? 16.080 7.569 -44.622 1.00 90.19 564 CYS A CA 1
ATOM 4325 C C . CYS A 1 564 ? 16.456 6.444 -43.641 1.00 90.19 564 CYS A C 1
ATOM 4327 O O . CYS A 1 564 ? 17.274 6.671 -42.751 1.00 90.19 564 CYS A O 1
ATOM 4329 N N . MET A 1 565 ? 15.881 5.243 -43.775 1.00 88.81 565 MET A N 1
ATOM 4330 C CA . MET A 1 565 ? 16.212 4.089 -42.929 1.00 88.81 565 MET A CA 1
ATOM 4331 C C . MET A 1 565 ? 17.373 3.267 -43.503 1.00 88.81 565 MET A C 1
ATOM 4333 O O . MET A 1 565 ? 17.379 2.891 -44.686 1.00 88.81 565 MET A O 1
ATOM 4337 N N . SER A 1 566 ? 18.294 2.846 -42.634 1.00 87.00 566 SER A N 1
ATOM 4338 C CA . SER A 1 566 ? 19.411 1.941 -42.963 1.00 87.00 566 SER A CA 1
ATOM 4339 C C . SER A 1 566 ? 18.990 0.463 -42.939 1.00 87.00 566 SER A C 1
ATOM 4341 O O . SER A 1 566 ? 19.672 -0.421 -42.421 1.00 87.00 566 SER A O 1
ATOM 4343 N N . VAL A 1 567 ? 17.818 0.186 -43.515 1.00 83.06 567 VAL A N 1
ATOM 4344 C CA . VAL A 1 567 ? 17.203 -1.143 -43.603 1.00 83.06 567 VAL A CA 1
ATOM 4345 C C . VAL A 1 567 ? 17.067 -1.529 -45.082 1.00 83.06 567 VAL A C 1
ATOM 4347 O O . VAL A 1 567 ? 16.676 -0.679 -45.891 1.00 83.06 567 VAL A O 1
ATOM 4350 N N . PRO A 1 568 ? 17.369 -2.783 -45.483 1.00 81.56 568 PRO A N 1
ATOM 4351 C CA . PRO A 1 568 ? 17.117 -3.245 -46.846 1.00 81.56 568 PRO A CA 1
ATOM 4352 C C . PRO A 1 568 ? 15.649 -3.062 -47.236 1.00 81.56 568 PRO A C 1
ATOM 4354 O O . PRO A 1 568 ? 14.763 -3.363 -46.446 1.00 81.56 568 PRO A O 1
ATOM 4357 N N . ARG A 1 569 ? 15.385 -2.630 -48.474 1.00 79.25 569 ARG A N 1
ATOM 4358 C CA . ARG A 1 569 ? 14.038 -2.242 -48.937 1.00 79.25 569 ARG A CA 1
ATOM 4359 C C . ARG A 1 569 ? 12.933 -3.250 -48.653 1.00 79.25 569 ARG A C 1
ATOM 4361 O O . ARG A 1 569 ? 11.872 -2.857 -48.206 1.00 79.25 569 ARG A O 1
ATOM 4368 N N . LYS A 1 570 ? 13.213 -4.538 -48.849 1.00 78.31 570 LYS A N 1
ATOM 4369 C CA . LYS A 1 570 ? 12.265 -5.634 -48.594 1.00 78.31 570 LYS A CA 1
ATOM 4370 C C . LYS A 1 570 ? 11.802 -5.767 -47.133 1.00 78.31 570 LYS A C 1
ATOM 4372 O O . LYS A 1 570 ? 10.916 -6.563 -46.874 1.00 78.31 570 LYS A O 1
ATOM 4377 N N . TYR A 1 571 ? 12.440 -5.063 -46.197 1.00 76.12 571 TYR A N 1
ATOM 4378 C CA . TYR A 1 571 ? 12.120 -5.069 -44.766 1.00 76.12 571 TYR A CA 1
ATOM 4379 C C . TYR A 1 571 ? 11.720 -3.678 -44.252 1.00 76.12 571 TYR A C 1
ATOM 4381 O O . TYR A 1 571 ? 11.682 -3.464 -43.041 1.00 76.12 571 TYR A O 1
ATOM 4389 N N . ARG A 1 572 ? 11.517 -2.703 -45.149 1.00 83.06 572 ARG A N 1
ATOM 4390 C CA . ARG A 1 572 ? 11.027 -1.374 -44.777 1.00 83.06 572 ARG A CA 1
ATOM 4391 C C . ARG A 1 572 ? 9.512 -1.435 -44.713 1.00 83.06 572 ARG A C 1
ATOM 4393 O O . ARG A 1 572 ? 8.868 -1.714 -45.715 1.00 83.06 572 ARG A O 1
ATOM 4400 N N . GLU A 1 573 ? 8.972 -1.158 -43.540 1.00 78.44 573 GLU A N 1
ATOM 4401 C CA . GLU A 1 573 ? 7.539 -1.125 -43.290 1.00 78.44 573 GLU A CA 1
ATOM 4402 C C . GLU A 1 573 ? 7.213 0.183 -42.575 1.00 78.44 573 GLU A C 1
ATOM 4404 O O . GLU A 1 573 ? 8.011 0.679 -41.781 1.00 78.44 573 GLU A O 1
ATOM 4409 N N . LEU A 1 574 ? 6.049 0.760 -42.875 1.00 78.44 574 LEU A N 1
ATOM 4410 C CA . LEU A 1 574 ? 5.617 2.026 -42.277 1.00 78.44 574 LEU A CA 1
ATOM 4411 C C . LEU A 1 574 ? 5.310 1.894 -40.774 1.00 78.44 574 LEU A C 1
ATOM 4413 O O . LEU A 1 574 ? 5.341 2.886 -40.046 1.00 78.44 574 LEU A O 1
ATOM 4417 N N . GLY A 1 575 ? 4.987 0.681 -40.317 1.00 80.94 575 GLY A N 1
ATOM 4418 C CA . GLY A 1 575 ? 4.540 0.428 -38.952 1.00 80.94 575 GLY A CA 1
ATOM 4419 C C . GLY A 1 575 ? 3.301 1.251 -38.580 1.00 80.94 575 GLY A C 1
ATOM 4420 O O . GLY A 1 575 ? 2.506 1.667 -39.430 1.00 80.94 575 GLY A O 1
ATOM 4421 N N . ASP A 1 576 ? 3.126 1.505 -37.287 1.00 83.88 576 ASP A N 1
ATOM 4422 C CA . ASP A 1 576 ? 1.999 2.254 -36.724 1.00 83.88 576 ASP A CA 1
ATOM 4423 C C . ASP A 1 576 ? 2.382 3.645 -36.189 1.00 83.88 576 ASP A C 1
ATOM 4425 O O . ASP A 1 576 ? 1.491 4.431 -35.856 1.00 83.88 576 ASP A O 1
ATOM 4429 N N . PHE A 1 577 ? 3.674 3.997 -36.170 1.00 87.56 577 PHE A N 1
ATOM 4430 C CA . PHE A 1 577 ? 4.164 5.259 -35.604 1.00 87.56 577 PHE A CA 1
ATOM 4431 C C . PHE A 1 577 ? 3.494 6.503 -36.216 1.00 87.56 577 PHE A C 1
ATOM 4433 O O . PHE A 1 577 ? 3.149 7.444 -35.497 1.00 87.56 577 PHE A O 1
ATOM 4440 N N . HIS A 1 578 ? 3.218 6.491 -37.522 1.00 87.31 578 HIS A N 1
ATOM 4441 C CA . HIS A 1 578 ? 2.513 7.574 -38.219 1.00 87.31 578 HIS A CA 1
ATOM 4442 C C . HIS A 1 578 ? 1.143 7.923 -37.595 1.00 87.31 578 HIS A C 1
ATOM 4444 O O . HIS A 1 578 ? 0.701 9.075 -37.670 1.00 87.31 578 HIS A O 1
ATOM 4450 N N . LYS A 1 579 ? 0.470 6.966 -36.935 1.00 87.81 579 LYS A N 1
ATOM 4451 C CA . LYS A 1 579 ? -0.790 7.199 -36.204 1.00 87.81 579 LYS A CA 1
ATOM 4452 C C . LYS A 1 579 ? -0.562 8.026 -34.941 1.00 87.81 579 LYS A C 1
ATOM 4454 O O . LYS A 1 579 ? -1.380 8.878 -34.613 1.00 87.81 579 LYS A O 1
ATOM 4459 N N . TYR A 1 580 ? 0.559 7.812 -34.255 1.00 89.75 580 TYR A N 1
ATOM 4460 C CA . TYR A 1 580 ? 0.944 8.601 -33.085 1.00 89.75 580 TYR A CA 1
ATOM 4461 C C . TYR A 1 580 ? 1.395 10.006 -33.481 1.00 89.75 580 TYR A C 1
ATOM 4463 O O . TYR A 1 580 ? 1.003 10.980 -32.841 1.00 89.75 580 TYR A O 1
ATOM 4471 N N . TYR A 1 581 ? 2.161 10.117 -34.570 1.00 89.94 581 TYR A N 1
ATOM 4472 C CA . TYR A 1 581 ? 2.600 11.403 -35.111 1.00 89.94 581 TYR A CA 1
ATOM 4473 C C . TYR A 1 581 ? 1.418 12.280 -35.557 1.00 89.94 581 TYR A C 1
ATOM 4475 O O . TYR A 1 581 ? 1.364 13.458 -35.223 1.00 89.94 581 TYR A O 1
ATOM 4483 N N . SER A 1 582 ? 0.435 11.704 -36.257 1.00 90.00 582 SER A N 1
ATOM 4484 C CA . SER A 1 582 ? -0.773 12.420 -36.710 1.00 90.00 582 SER A CA 1
ATOM 4485 C C . SER A 1 582 ? -1.793 12.717 -35.602 1.00 90.00 582 SER A C 1
ATOM 4487 O O . SER A 1 582 ? -2.724 13.486 -35.824 1.00 90.00 582 SER A O 1
ATOM 4489 N N . GLY A 1 583 ? -1.646 12.111 -34.419 1.00 87.50 583 GLY A N 1
ATOM 4490 C CA . GLY A 1 583 ? -2.606 12.220 -33.317 1.00 87.50 583 GLY A CA 1
ATOM 4491 C C . GLY A 1 583 ? -3.803 11.264 -33.406 1.00 87.50 583 GLY A C 1
ATOM 4492 O O . GLY A 1 583 ? -4.670 11.303 -32.535 1.00 87.50 583 GLY A O 1
ATOM 4493 N N . ALA A 1 584 ? -3.845 10.373 -34.404 1.00 86.56 584 ALA A N 1
ATOM 4494 C CA . ALA A 1 584 ? -4.844 9.305 -34.500 1.00 86.56 584 ALA A CA 1
ATOM 4495 C C . ALA A 1 584 ? -4.717 8.258 -33.372 1.00 86.56 584 ALA A C 1
ATOM 4497 O O . ALA A 1 584 ? -5.687 7.578 -33.042 1.00 86.56 584 ALA A O 1
ATOM 4498 N N . ALA A 1 585 ? -3.532 8.136 -32.767 1.00 82.00 585 ALA A N 1
ATOM 4499 C CA . ALA A 1 585 ? -3.265 7.331 -31.581 1.00 82.00 585 ALA A CA 1
ATOM 4500 C C . ALA A 1 585 ? -2.413 8.120 -30.573 1.00 82.00 585 ALA A C 1
ATOM 4502 O O . ALA A 1 585 ? -1.680 9.038 -30.932 1.00 82.00 585 ALA A O 1
ATOM 4503 N N . VAL A 1 586 ? -2.483 7.755 -29.292 1.00 80.94 586 VAL A N 1
ATOM 4504 C CA . VAL A 1 586 ? -1.671 8.362 -28.226 1.00 80.94 586 VAL A CA 1
ATOM 4505 C C . VAL A 1 586 ? -1.063 7.250 -27.387 1.00 80.94 586 VAL A C 1
ATOM 4507 O O . VAL A 1 586 ? -1.757 6.300 -27.026 1.00 80.94 586 VAL A O 1
ATOM 4510 N N . ALA A 1 587 ? 0.223 7.364 -27.046 1.00 78.38 587 ALA A N 1
ATOM 4511 C CA . ALA A 1 587 ? 0.866 6.364 -26.203 1.00 78.38 587 ALA A CA 1
ATOM 4512 C C . ALA A 1 587 ? 0.174 6.290 -24.821 1.00 78.38 587 ALA A C 1
ATOM 4514 O O . ALA A 1 587 ? -0.198 7.320 -24.239 1.00 78.38 587 ALA A O 1
ATOM 4515 N N . PRO A 1 588 ? -0.030 5.092 -24.251 1.00 74.44 588 PRO A N 1
ATOM 4516 C CA . PRO A 1 588 ? -0.712 4.957 -22.963 1.00 74.44 588 PRO A CA 1
ATOM 4517 C C . PRO A 1 588 ? 0.124 5.576 -21.830 1.00 74.44 588 PRO A C 1
ATOM 4519 O O . PRO A 1 588 ? -0.387 6.350 -21.005 1.00 74.44 588 PRO A O 1
ATOM 4522 N N . VAL A 1 589 ? 1.438 5.351 -21.870 1.00 78.81 589 VAL A N 1
ATOM 4523 C CA . VAL A 1 589 ? 2.422 5.786 -20.872 1.00 78.81 589 VAL A CA 1
ATOM 4524 C C . VAL A 1 589 ? 3.490 6.698 -21.479 1.00 78.81 589 VAL A C 1
ATOM 4526 O O . VAL A 1 589 ? 3.653 6.766 -22.696 1.00 78.81 589 VAL A O 1
ATOM 4529 N N . LEU A 1 590 ? 4.205 7.432 -20.617 1.00 85.81 590 LEU A N 1
ATOM 4530 C CA . LEU A 1 590 ? 5.404 8.158 -21.032 1.00 85.81 590 LEU A CA 1
ATOM 4531 C C . LEU A 1 590 ? 6.432 7.141 -21.530 1.00 85.81 590 LEU A C 1
ATOM 4533 O O . LEU A 1 590 ? 6.833 6.263 -20.773 1.00 85.81 590 LEU A O 1
ATOM 4537 N N . THR A 1 591 ? 6.839 7.280 -22.784 1.00 87.25 591 THR A N 1
ATOM 4538 C CA . THR A 1 591 ? 7.777 6.376 -23.449 1.00 87.25 591 THR A CA 1
ATOM 4539 C C . THR A 1 591 ? 9.047 7.153 -23.760 1.00 87.25 591 THR A C 1
ATOM 4541 O O . THR A 1 591 ? 8.995 8.125 -24.514 1.00 87.25 591 THR A O 1
ATOM 4544 N N . LEU A 1 592 ? 10.171 6.763 -23.154 1.00 90.31 592 LEU A N 1
ATOM 4545 C CA . LEU A 1 592 ? 11.488 7.313 -23.481 1.00 90.31 592 LEU A CA 1
ATOM 4546 C C . LEU A 1 592 ? 12.118 6.468 -24.588 1.00 90.31 592 LEU A C 1
ATOM 4548 O O . LEU A 1 592 ? 12.143 5.243 -24.493 1.00 90.31 592 LEU A O 1
ATOM 4552 N N . VAL A 1 593 ? 12.618 7.124 -25.630 1.00 88.88 593 VAL A N 1
ATOM 4553 C CA . VAL A 1 593 ? 13.134 6.486 -26.842 1.00 88.88 593 VAL A CA 1
ATOM 4554 C C . VAL A 1 593 ? 14.590 6.883 -27.063 1.00 88.88 593 VAL A C 1
ATOM 4556 O O . VAL A 1 593 ? 14.975 8.042 -26.900 1.00 88.88 593 VAL A O 1
ATOM 4559 N N . ILE A 1 594 ? 15.378 5.899 -27.476 1.00 90.12 594 ILE A N 1
ATOM 4560 C CA . ILE A 1 594 ? 16.708 6.040 -28.072 1.00 90.12 594 ILE A CA 1
ATOM 4561 C C . ILE A 1 594 ? 16.630 5.520 -29.509 1.00 90.12 594 ILE A C 1
ATOM 4563 O O . ILE A 1 594 ? 15.823 4.640 -29.802 1.00 90.12 594 ILE A O 1
ATOM 4567 N N . GLY A 1 595 ? 17.427 6.097 -30.399 1.00 87.38 595 GLY A N 1
ATOM 4568 C CA . GLY A 1 595 ? 17.379 5.811 -31.830 1.00 87.38 595 GLY A CA 1
ATOM 4569 C C . GLY A 1 595 ? 18.550 4.969 -32.309 1.00 87.38 595 GLY A C 1
ATOM 4570 O O . GLY A 1 595 ? 19.594 4.912 -31.655 1.00 87.38 595 GLY A O 1
ATOM 4571 N N . GLY A 1 596 ? 18.405 4.371 -33.485 1.00 87.69 596 GLY A N 1
ATOM 4572 C CA . GLY A 1 596 ? 19.420 3.557 -34.126 1.00 87.69 596 GLY A CA 1
ATOM 4573 C C . GLY A 1 596 ? 19.249 3.468 -35.641 1.00 87.69 596 GLY A C 1
ATOM 4574 O O . GLY A 1 596 ? 18.869 4.422 -36.313 1.00 87.69 596 GLY A O 1
ATOM 4575 N N . ASN A 1 597 ? 19.601 2.309 -36.194 1.00 85.62 597 ASN A N 1
ATOM 4576 C CA . ASN A 1 597 ? 19.643 2.055 -37.635 1.00 85.62 597 ASN A CA 1
ATOM 4577 C C . ASN A 1 597 ? 18.289 1.631 -38.242 1.00 85.62 597 ASN A C 1
ATOM 4579 O O . ASN A 1 597 ? 18.197 1.485 -39.464 1.00 85.62 597 ASN A O 1
ATOM 4583 N N . HIS A 1 598 ? 17.268 1.398 -37.408 1.00 83.19 598 HIS A N 1
ATOM 4584 C CA . HIS A 1 598 ? 15.926 0.963 -37.820 1.00 83.19 598 HIS A CA 1
ATOM 4585 C C . HIS A 1 598 ? 14.898 2.104 -37.791 1.00 83.19 598 HIS A C 1
ATOM 4587 O O . HIS A 1 598 ? 13.726 1.872 -38.069 1.00 83.19 598 HIS A O 1
ATOM 4593 N N . GLU A 1 599 ? 15.318 3.326 -37.483 1.00 86.94 599 GLU A N 1
ATOM 4594 C CA . GLU A 1 599 ? 14.475 4.512 -37.391 1.00 86.94 599 GLU A CA 1
ATOM 4595 C C . GLU A 1 599 ? 14.735 5.471 -38.562 1.00 86.94 599 GLU A C 1
ATOM 4597 O O . GLU A 1 599 ? 15.775 5.420 -39.229 1.00 86.94 599 GLU A O 1
ATOM 4602 N N . ALA A 1 600 ? 13.784 6.372 -38.817 1.00 89.69 600 ALA A N 1
ATOM 4603 C CA . ALA A 1 600 ? 13.952 7.424 -39.810 1.00 89.69 600 ALA A CA 1
ATOM 4604 C C . ALA A 1 600 ? 14.963 8.459 -39.295 1.00 89.69 600 ALA A C 1
ATOM 4606 O O . ALA A 1 600 ? 14.662 9.288 -38.430 1.00 89.69 600 ALA A O 1
ATOM 4607 N N . SER A 1 601 ? 16.194 8.387 -39.809 1.00 89.88 601 SER A N 1
ATOM 4608 C CA . SER A 1 601 ? 17.297 9.196 -39.283 1.00 89.88 601 SER A CA 1
ATOM 4609 C C . SER A 1 601 ? 17.079 10.692 -39.484 1.00 89.88 601 SER A C 1
ATOM 4611 O O . SER A 1 601 ? 17.454 11.465 -38.613 1.00 89.88 601 SER A O 1
ATOM 4613 N N . ASN A 1 602 ? 16.402 11.102 -40.560 1.00 91.56 602 ASN A N 1
ATOM 4614 C CA . ASN A 1 602 ? 16.029 12.499 -40.773 1.00 91.56 602 ASN A CA 1
ATOM 4615 C C . ASN A 1 602 ? 15.187 13.045 -39.613 1.00 91.56 602 ASN A C 1
ATOM 4617 O O . ASN A 1 602 ? 15.507 14.102 -39.077 1.00 91.56 602 ASN A O 1
ATOM 4621 N N . TYR A 1 603 ? 14.160 12.309 -39.175 1.00 92.12 603 TYR A N 1
ATOM 4622 C CA . TYR A 1 603 ? 13.284 12.790 -38.114 1.00 92.12 603 TYR A CA 1
ATOM 4623 C C . TYR A 1 603 ? 13.997 12.844 -36.755 1.00 92.12 603 TYR A C 1
ATOM 4625 O O . TYR A 1 603 ? 13.873 13.821 -36.014 1.00 92.12 603 TYR A O 1
ATOM 4633 N N . LEU A 1 604 ? 14.801 11.828 -36.433 1.00 91.38 604 LEU A N 1
ATOM 4634 C CA . LEU A 1 604 ? 15.589 11.840 -35.199 1.00 91.38 604 LEU A CA 1
ATOM 4635 C C . LEU A 1 604 ? 16.647 12.953 -35.193 1.00 91.38 604 LEU A C 1
ATOM 4637 O O . LEU A 1 604 ? 16.910 13.542 -34.144 1.00 91.38 604 LEU A O 1
ATOM 4641 N N . PHE A 1 605 ? 17.239 13.265 -36.348 1.00 90.56 605 PHE A N 1
ATOM 4642 C CA . PHE A 1 605 ? 18.265 14.300 -36.467 1.00 90.56 605 PHE A CA 1
ATOM 4643 C C . PHE A 1 605 ? 17.696 15.717 -36.295 1.00 90.56 605 PHE A C 1
ATOM 4645 O O . PHE A 1 605 ? 18.353 16.568 -35.698 1.00 90.56 605 PHE A O 1
ATOM 4652 N N . GLU A 1 606 ? 16.440 15.958 -36.694 1.00 91.12 606 GLU A N 1
ATOM 4653 C CA . GLU A 1 606 ? 15.715 17.207 -36.390 1.00 91.12 606 GLU A CA 1
ATOM 4654 C C . GLU A 1 606 ? 15.598 17.466 -34.872 1.00 91.12 606 GLU A C 1
ATOM 4656 O O . GLU A 1 606 ? 15.503 18.617 -34.439 1.00 91.12 606 GLU A O 1
ATOM 4661 N N . LEU A 1 607 ? 15.622 16.402 -34.060 1.00 92.31 607 LEU A N 1
ATOM 4662 C CA . LEU A 1 607 ? 15.537 16.405 -32.595 1.00 92.31 607 LEU A CA 1
ATOM 4663 C C . LEU A 1 607 ? 16.865 15.969 -31.952 1.00 92.31 607 LEU A C 1
ATOM 4665 O O . LEU A 1 607 ? 16.874 15.247 -30.954 1.00 92.31 607 LEU A O 1
ATOM 4669 N N . TYR A 1 608 ? 18.002 16.413 -32.500 1.00 92.88 608 TYR A N 1
ATOM 4670 C CA . TYR A 1 608 ? 19.344 16.023 -32.042 1.00 92.88 608 TYR A CA 1
ATOM 4671 C C . TYR A 1 608 ? 19.569 16.190 -30.524 1.00 92.88 608 TYR A C 1
ATOM 4673 O O . TYR A 1 608 ? 20.201 15.340 -29.894 1.00 92.88 608 TYR A O 1
ATOM 4681 N N . HIS A 1 609 ? 19.018 17.250 -29.920 1.00 94.06 609 HIS A N 1
ATOM 4682 C CA . HIS A 1 609 ? 19.098 17.527 -28.475 1.00 94.06 609 HIS A CA 1
ATOM 4683 C C . HIS A 1 609 ? 18.004 16.839 -27.629 1.00 94.06 609 HIS A C 1
ATOM 4685 O O . HIS A 1 609 ? 17.963 17.028 -26.412 1.00 94.06 609 HIS A O 1
ATOM 4691 N N . GLY A 1 610 ? 17.138 16.045 -28.260 1.00 94.19 610 GLY A N 1
ATOM 4692 C CA . GLY A 1 610 ? 15.979 15.394 -27.659 1.00 94.19 610 GLY A CA 1
ATOM 4693 C C . GLY A 1 610 ? 14.690 16.214 -27.769 1.00 94.19 610 GLY A C 1
ATOM 4694 O O . GLY A 1 610 ? 14.709 17.437 -27.910 1.00 94.19 610 GLY A O 1
ATOM 4695 N N . GLY A 1 611 ? 13.550 15.527 -27.715 1.00 94.12 611 GLY A N 1
ATOM 4696 C CA . GLY A 1 611 ? 12.223 16.138 -27.794 1.00 94.12 611 GLY A CA 1
ATOM 4697 C C . GLY A 1 611 ? 11.106 15.128 -28.051 1.00 94.12 611 GLY A C 1
ATOM 4698 O O . GLY A 1 611 ? 11.339 13.929 -28.191 1.00 94.12 611 GLY A O 1
ATOM 4699 N N . TRP A 1 612 ? 9.866 15.606 -28.099 1.00 94.38 612 TRP A N 1
ATOM 4700 C CA . TRP A 1 612 ? 8.692 14.771 -28.340 1.00 94.38 612 TRP A CA 1
ATOM 4701 C C . TRP A 1 612 ? 8.616 14.344 -29.808 1.00 94.38 612 TRP A C 1
ATOM 4703 O O . TRP A 1 612 ? 8.497 15.192 -30.694 1.00 94.38 612 TRP A O 1
ATOM 4713 N N . LEU A 1 613 ? 8.636 13.032 -30.045 1.00 92.62 613 LEU A N 1
ATOM 4714 C CA . LEU A 1 613 ? 8.361 12.426 -31.351 1.00 92.62 613 LEU A CA 1
ATOM 4715 C C . LEU A 1 613 ? 6.852 12.355 -31.641 1.00 92.62 613 LEU A C 1
ATOM 4717 O O . LEU A 1 613 ? 6.410 12.362 -32.783 1.00 92.62 613 LEU A O 1
ATOM 4721 N N . ALA A 1 614 ? 6.058 12.244 -30.583 1.00 91.62 614 ALA A N 1
ATOM 4722 C CA . ALA A 1 614 ? 4.602 12.246 -30.595 1.00 91.62 614 ALA A CA 1
ATOM 4723 C C . ALA A 1 614 ? 4.119 12.531 -29.161 1.00 91.62 614 ALA A C 1
ATOM 4725 O O . ALA A 1 614 ? 4.928 12.494 -28.221 1.00 91.62 614 ALA A O 1
ATOM 4726 N N . PRO A 1 615 ? 2.818 12.774 -28.921 1.00 89.56 615 PRO A N 1
ATOM 4727 C CA . PRO A 1 615 ? 2.307 12.927 -27.564 1.00 89.56 615 PRO A CA 1
ATOM 4728 C C . PRO A 1 615 ? 2.701 11.739 -26.665 1.00 89.56 615 PRO A C 1
ATOM 4730 O O . PRO A 1 615 ? 2.355 10.592 -26.946 1.00 89.56 615 PRO A O 1
ATOM 4733 N N . LYS A 1 616 ? 3.416 12.036 -25.564 1.00 87.62 616 LYS A N 1
ATOM 4734 C CA . LYS A 1 616 ? 3.992 11.087 -24.582 1.00 87.62 616 LYS A CA 1
ATOM 4735 C C . LYS A 1 616 ? 5.134 10.181 -25.082 1.00 87.62 616 LYS A C 1
ATOM 4737 O O . LYS A 1 616 ? 5.594 9.352 -24.299 1.00 87.62 616 LYS A O 1
ATOM 4742 N N . ILE A 1 617 ? 5.634 10.351 -26.305 1.00 91.12 617 ILE A N 1
ATOM 4743 C CA . ILE A 1 617 ? 6.817 9.636 -26.812 1.00 91.12 617 ILE A CA 1
ATOM 4744 C C . ILE A 1 617 ? 7.973 10.634 -26.908 1.00 91.12 617 ILE A C 1
ATOM 4746 O O . ILE A 1 617 ? 7.940 11.534 -27.746 1.00 91.12 617 ILE A O 1
ATOM 4750 N N . TYR A 1 618 ? 8.971 10.507 -26.035 1.00 93.12 618 TYR A N 1
ATOM 4751 C CA . TYR A 1 618 ? 10.098 11.436 -25.931 1.00 93.12 618 TYR A CA 1
ATOM 4752 C C . TYR A 1 618 ? 11.399 10.777 -26.382 1.00 93.12 618 TYR A C 1
ATOM 4754 O O . TYR A 1 618 ? 11.834 9.790 -25.794 1.00 93.12 618 TYR A O 1
ATOM 4762 N N . TYR A 1 619 ? 12.047 11.347 -27.389 1.00 93.81 619 TYR A N 1
ATOM 4763 C CA . TYR A 1 619 ? 13.380 10.961 -27.828 1.00 93.81 619 TYR A CA 1
ATOM 4764 C C . TYR A 1 619 ? 14.445 11.660 -26.984 1.00 93.81 619 TYR A C 1
ATOM 4766 O O . TYR A 1 619 ? 14.411 12.880 -26.826 1.00 93.81 619 TYR A O 1
ATOM 4774 N N . LEU A 1 620 ? 15.411 10.901 -26.461 1.00 93.56 620 LEU A N 1
ATOM 4775 C CA . LEU A 1 620 ? 16.496 11.445 -25.636 1.00 93.56 620 LEU A CA 1
ATOM 4776 C C . LEU A 1 620 ? 17.534 12.252 -26.436 1.00 93.56 620 LEU A C 1
ATOM 4778 O O . LEU A 1 620 ? 18.354 12.930 -25.826 1.00 93.56 620 LEU A O 1
ATOM 4782 N N . GLY A 1 621 ? 17.488 12.221 -27.771 1.00 93.75 621 GLY A N 1
ATOM 4783 C CA . GLY A 1 621 ? 18.492 12.854 -28.628 1.00 93.75 621 GLY A CA 1
ATOM 4784 C C . GLY A 1 621 ? 19.617 11.895 -29.019 1.00 93.75 621 GLY A C 1
ATOM 4785 O O . GLY A 1 621 ? 19.602 10.711 -28.664 1.00 93.75 621 GLY A O 1
ATOM 4786 N N . ALA A 1 622 ? 20.620 12.411 -29.736 1.00 93.50 622 ALA A N 1
ATOM 4787 C CA . ALA A 1 622 ? 21.840 11.656 -30.049 1.00 93.50 622 ALA A CA 1
ATOM 4788 C C . ALA A 1 622 ? 22.562 11.216 -28.759 1.00 93.50 622 ALA A C 1
ATOM 4790 O O . ALA A 1 622 ? 22.964 10.064 -28.606 1.00 93.50 622 ALA A O 1
ATOM 4791 N N . ALA A 1 623 ? 22.615 12.124 -27.786 1.00 96.06 623 ALA A N 1
ATOM 4792 C CA . ALA A 1 623 ? 22.849 11.838 -26.379 1.00 96.06 623 ALA A CA 1
ATOM 4793 C C . ALA A 1 623 ? 22.017 12.809 -25.536 1.00 96.06 623 ALA A C 1
ATOM 4795 O O . ALA A 1 623 ? 21.842 13.964 -25.935 1.00 96.06 623 ALA A O 1
ATOM 4796 N N . GLY A 1 624 ? 21.548 12.368 -24.369 1.00 96.31 624 GLY A N 1
ATOM 4797 C CA . GLY A 1 624 ? 20.705 13.196 -23.507 1.00 96.31 624 GLY A CA 1
ATOM 4798 C C . GLY A 1 624 ? 20.599 12.700 -22.076 1.00 96.31 624 GLY A C 1
ATOM 4799 O O . GLY A 1 624 ? 20.771 11.513 -21.810 1.00 96.31 624 GLY A O 1
ATOM 4800 N N . VAL A 1 625 ? 20.278 13.612 -21.155 1.00 97.06 625 VAL A N 1
ATOM 4801 C CA . VAL A 1 625 ? 19.910 13.278 -19.774 1.00 97.06 625 VAL A CA 1
ATOM 4802 C C . VAL A 1 625 ? 18.647 14.037 -19.390 1.00 97.06 625 VAL A C 1
ATOM 4804 O O . VAL A 1 625 ? 18.550 15.251 -19.583 1.00 97.06 625 VAL A O 1
ATOM 4807 N N . VAL A 1 626 ? 17.683 13.313 -18.832 1.00 95.62 626 VAL A N 1
ATOM 4808 C CA . VAL A 1 626 ? 16.399 13.852 -18.373 1.00 95.62 626 VAL A CA 1
ATOM 4809 C C . VAL A 1 626 ? 16.088 13.361 -16.965 1.00 95.62 626 VAL A C 1
ATOM 4811 O O . VAL A 1 626 ? 16.643 12.362 -16.492 1.00 95.62 626 VAL A O 1
ATOM 4814 N N . ARG A 1 627 ? 15.176 14.063 -16.294 1.00 93.00 627 ARG A N 1
ATOM 4815 C CA . ARG A 1 627 ? 14.680 13.701 -14.966 1.00 93.00 627 ARG A CA 1
ATOM 4816 C C . ARG A 1 627 ? 13.173 13.497 -14.970 1.00 93.00 627 ARG A C 1
ATOM 4818 O O . ARG A 1 627 ? 12.440 14.232 -15.626 1.00 93.00 627 ARG A O 1
ATOM 4825 N N . TYR A 1 628 ? 12.720 12.506 -14.214 1.00 90.56 628 TYR A N 1
ATOM 4826 C CA . TYR A 1 628 ? 11.309 12.218 -13.981 1.00 90.56 628 TYR A CA 1
ATOM 4827 C C . TYR A 1 628 ? 11.103 11.956 -12.487 1.00 90.56 628 TYR A C 1
ATOM 4829 O O . TYR A 1 628 ? 11.346 10.854 -11.988 1.00 90.56 628 TYR A O 1
ATOM 4837 N N . GLY A 1 629 ? 10.715 12.992 -11.740 1.00 89.12 629 GLY A N 1
ATOM 4838 C CA . GLY A 1 629 ? 10.733 12.926 -10.278 1.00 89.12 629 GLY A CA 1
ATOM 4839 C C . GLY A 1 629 ? 12.155 12.675 -9.754 1.00 89.12 629 GLY A C 1
ATOM 4840 O O . GLY A 1 629 ? 13.077 13.385 -10.159 1.00 89.12 629 GLY A O 1
ATOM 4841 N N . PRO A 1 630 ? 12.366 11.660 -8.895 1.00 85.25 630 PRO A N 1
ATOM 4842 C CA . PRO A 1 630 ? 13.698 11.320 -8.392 1.00 85.25 630 PRO A CA 1
ATOM 4843 C C . PRO A 1 630 ? 14.553 10.551 -9.414 1.00 85.25 630 PRO A C 1
ATOM 4845 O O . PRO A 1 630 ? 15.744 10.355 -9.189 1.00 85.25 630 PRO A O 1
ATOM 4848 N N . LEU A 1 631 ? 13.962 10.080 -10.518 1.00 89.94 631 LEU A N 1
ATOM 4849 C CA . LEU A 1 631 ? 14.648 9.244 -11.495 1.00 89.94 631 LEU A CA 1
ATOM 4850 C C . LEU A 1 631 ? 15.480 10.096 -12.455 1.00 89.94 631 LEU A C 1
ATOM 4852 O O . LEU A 1 631 ? 14.942 10.995 -13.107 1.00 89.94 631 LEU A O 1
ATOM 4856 N N . ARG A 1 632 ? 16.764 9.760 -12.601 1.00 92.31 632 ARG A N 1
ATOM 4857 C CA . ARG A 1 632 ? 17.658 10.372 -13.590 1.00 92.31 632 ARG A CA 1
ATOM 4858 C C . ARG A 1 632 ? 18.050 9.368 -14.673 1.00 92.31 632 ARG A C 1
ATOM 4860 O O . ARG A 1 632 ? 18.647 8.333 -14.369 1.00 92.31 632 ARG A O 1
ATOM 4867 N N . VAL A 1 633 ? 17.734 9.691 -15.926 1.00 94.56 633 VAL A N 1
ATOM 4868 C CA . VAL A 1 633 ? 17.900 8.794 -17.080 1.00 94.56 633 VAL A CA 1
ATOM 4869 C C . VAL A 1 633 ? 18.864 9.409 -18.086 1.00 94.56 633 VAL A C 1
ATOM 4871 O O . VAL A 1 633 ? 18.643 10.538 -18.519 1.00 94.56 633 VAL A O 1
ATOM 4874 N N . ALA A 1 634 ? 19.901 8.666 -18.471 1.00 95.88 634 ALA A N 1
ATOM 4875 C CA . ALA A 1 634 ? 20.819 9.022 -19.550 1.00 95.88 634 ALA A CA 1
ATOM 4876 C C . ALA A 1 634 ? 20.588 8.132 -20.778 1.00 95.88 634 ALA A C 1
ATOM 4878 O O . ALA A 1 634 ? 20.342 6.935 -20.640 1.00 95.88 634 ALA A O 1
ATOM 4879 N N . GLY A 1 635 ? 20.699 8.704 -21.973 1.00 95.19 635 GLY A N 1
ATOM 4880 C CA . GLY A 1 635 ? 20.530 8.006 -23.245 1.00 95.19 635 GLY A CA 1
ATOM 4881 C C . GLY A 1 635 ? 21.687 8.253 -24.205 1.00 95.19 635 GLY A C 1
ATOM 4882 O O . GLY A 1 635 ? 22.187 9.377 -24.289 1.00 95.19 635 GLY A O 1
ATOM 4883 N N . LEU A 1 636 ? 22.069 7.215 -24.949 1.00 95.62 636 LEU A N 1
ATOM 4884 C CA . LEU A 1 636 ? 22.985 7.269 -26.087 1.00 95.62 636 LEU A CA 1
ATOM 4885 C C . LEU A 1 636 ? 22.350 6.560 -27.292 1.00 95.62 636 LEU A C 1
ATOM 4887 O O . LEU A 1 636 ? 22.186 5.337 -27.294 1.00 95.62 636 LEU A O 1
ATOM 4891 N N . SER A 1 637 ? 22.018 7.323 -28.324 1.00 94.19 637 SER A N 1
ATOM 4892 C CA . SER A 1 637 ? 21.453 6.791 -29.564 1.00 94.19 637 SER A CA 1
ATOM 4893 C C . SER A 1 637 ? 22.564 6.427 -30.550 1.00 94.19 637 SER A C 1
ATOM 4895 O O . SER A 1 637 ? 23.608 7.079 -30.590 1.00 94.19 637 SER A O 1
ATOM 4897 N N . GLY A 1 638 ? 22.327 5.400 -31.364 1.00 91.94 638 GLY A N 1
ATOM 4898 C CA . GLY A 1 638 ? 23.200 5.032 -32.473 1.00 91.94 638 GLY A CA 1
ATOM 4899 C C . GLY A 1 638 ? 24.053 3.778 -32.288 1.00 91.94 638 GLY A C 1
ATOM 4900 O O . GLY A 1 638 ? 24.069 3.135 -31.238 1.00 91.94 638 GLY A O 1
ATOM 4901 N N . ILE A 1 639 ? 24.779 3.434 -33.353 1.00 91.44 639 ILE A N 1
ATOM 4902 C CA . ILE A 1 639 ? 25.699 2.283 -33.408 1.00 91.44 639 ILE A CA 1
ATOM 4903 C C . ILE A 1 639 ? 27.140 2.775 -33.429 1.00 91.44 639 ILE A C 1
ATOM 4905 O O . ILE A 1 639 ? 27.458 3.791 -34.051 1.00 91.44 639 ILE A O 1
ATOM 4909 N N . TYR A 1 640 ? 28.034 2.051 -32.763 1.00 92.44 640 TYR A N 1
ATOM 4910 C CA . TYR A 1 640 ? 29.450 2.372 -32.816 1.00 92.44 640 TYR A CA 1
ATOM 4911 C C . TYR A 1 640 ? 30.092 1.909 -34.129 1.00 92.44 640 TYR A C 1
ATOM 4913 O O . TYR A 1 640 ? 30.130 0.720 -34.429 1.00 92.44 640 TYR A O 1
ATOM 4921 N N . GLN A 1 641 ? 30.686 2.850 -34.868 1.00 92.38 641 GLN A N 1
ATOM 4922 C CA . GLN A 1 641 ? 31.529 2.548 -36.020 1.00 92.38 641 GLN A CA 1
ATOM 4923 C C . GLN A 1 641 ? 32.851 3.319 -35.931 1.00 92.38 641 GLN A C 1
ATOM 4925 O O . GLN A 1 641 ? 32.886 4.550 -35.944 1.00 92.38 641 GLN A O 1
ATOM 4930 N N . GLN A 1 642 ? 33.969 2.589 -35.877 1.00 89.81 642 GLN A N 1
ATOM 4931 C CA . GLN A 1 642 ? 35.286 3.165 -35.582 1.00 89.81 642 GLN A CA 1
ATOM 4932 C C . GLN A 1 642 ? 35.726 4.266 -36.563 1.00 89.81 642 GLN A C 1
ATOM 4934 O O . GLN A 1 642 ? 36.358 5.232 -36.134 1.00 89.81 642 GLN A O 1
ATOM 4939 N N . LYS A 1 643 ? 35.402 4.129 -37.858 1.00 91.12 643 LYS A N 1
ATOM 4940 C CA . LYS A 1 643 ? 35.783 5.103 -38.899 1.00 91.12 643 LYS A CA 1
ATOM 4941 C C . LYS A 1 643 ? 35.130 6.478 -38.714 1.00 91.12 643 LYS A C 1
ATOM 4943 O O . LYS A 1 643 ? 35.772 7.480 -39.001 1.00 91.12 643 LYS A O 1
ATOM 4948 N N . ASP A 1 644 ? 33.914 6.517 -38.170 1.00 91.38 644 ASP A N 1
ATOM 4949 C CA . ASP A 1 644 ? 33.116 7.745 -38.084 1.00 91.38 644 ASP A CA 1
ATOM 4950 C C . ASP A 1 644 ? 33.170 8.361 -36.678 1.00 91.38 644 ASP A C 1
ATOM 4952 O O . ASP A 1 644 ? 32.967 9.559 -36.514 1.00 91.38 644 ASP A O 1
ATOM 4956 N N . TYR A 1 645 ? 33.523 7.569 -35.656 1.00 91.81 645 TYR A N 1
ATOM 4957 C CA . TYR A 1 645 ? 33.490 7.975 -34.246 1.00 91.81 645 TYR A CA 1
ATOM 4958 C C . TYR A 1 645 ? 34.230 9.286 -33.945 1.00 91.81 645 TYR A C 1
ATOM 4960 O O . TYR A 1 645 ? 33.747 10.100 -33.164 1.00 91.81 645 TYR A O 1
ATOM 4968 N N . ARG A 1 646 ? 35.404 9.500 -34.551 1.00 89.12 646 ARG A N 1
ATOM 4969 C CA . ARG A 1 646 ? 36.223 10.707 -34.326 1.00 89.12 646 ARG A CA 1
ATOM 4970 C C . ARG A 1 646 ? 35.902 11.861 -35.278 1.00 89.12 646 ARG A C 1
ATOM 4972 O O . ARG A 1 646 ? 36.524 12.910 -35.165 1.00 89.12 646 ARG A O 1
ATOM 4979 N N . GLY A 1 647 ? 35.007 11.657 -36.240 1.00 87.31 647 GLY A N 1
ATOM 4980 C CA . GLY A 1 647 ? 34.619 12.686 -37.196 1.00 87.31 647 GLY A CA 1
ATOM 4981 C C . GLY A 1 647 ? 33.534 13.618 -36.646 1.00 87.31 647 GLY A C 1
ATOM 4982 O O . GLY A 1 647 ? 32.887 13.302 -35.648 1.00 87.31 647 GLY A O 1
ATOM 4983 N N . PRO A 1 648 ? 33.307 14.770 -37.292 1.00 88.12 648 PRO A N 1
ATOM 4984 C CA . PRO A 1 648 ? 32.085 15.545 -37.109 1.00 88.12 648 PRO A CA 1
ATOM 4985 C C . PRO A 1 648 ? 30.887 14.873 -37.806 1.00 88.12 648 PRO A C 1
ATOM 4987 O O . PRO A 1 648 ? 31.047 13.925 -38.582 1.00 88.12 648 PRO A O 1
ATOM 4990 N N . HIS A 1 649 ? 29.683 15.385 -37.552 1.00 88.50 649 HIS A N 1
ATOM 4991 C CA . HIS A 1 649 ? 28.534 15.065 -38.396 1.00 88.50 649 HIS A CA 1
ATOM 4992 C C . HIS A 1 649 ? 28.656 15.834 -39.711 1.00 88.50 649 HIS A C 1
ATOM 4994 O O . HIS A 1 649 ? 28.877 17.046 -39.717 1.00 88.50 649 HIS A O 1
ATOM 5000 N N . HIS A 1 650 ? 28.539 15.121 -40.822 1.00 86.50 650 HIS A N 1
ATOM 5001 C CA . HIS A 1 650 ? 28.560 15.700 -42.168 1.00 86.50 650 HIS A CA 1
ATOM 5002 C C . HIS A 1 650 ? 27.262 15.442 -42.925 1.00 86.50 650 HIS A C 1
ATOM 5004 O O . HIS A 1 650 ? 27.093 15.961 -44.018 1.00 86.50 650 HIS A O 1
ATOM 5010 N N . GLU A 1 651 ? 26.368 14.643 -42.351 1.00 90.38 651 GLU A N 1
ATOM 5011 C CA . GLU A 1 651 ? 25.192 14.131 -43.028 1.00 90.38 651 GLU A CA 1
ATOM 5012 C C . GLU A 1 651 ? 24.103 15.203 -43.076 1.00 90.38 651 GLU A C 1
ATOM 5014 O O . GLU A 1 651 ? 23.727 15.766 -42.040 1.00 90.38 651 GLU A O 1
ATOM 5019 N N . ARG A 1 652 ? 23.557 15.458 -44.267 1.00 86.81 652 ARG A N 1
ATOM 5020 C CA . ARG A 1 652 ? 22.460 16.408 -44.456 1.00 86.81 652 ARG A CA 1
ATOM 5021 C C . ARG A 1 652 ? 21.538 15.992 -45.596 1.00 86.81 652 ARG A C 1
ATOM 5023 O O . ARG A 1 652 ? 21.976 15.330 -46.530 1.00 86.81 652 ARG A O 1
ATOM 5030 N N . LEU A 1 653 ? 20.252 16.335 -45.511 1.00 87.12 653 LEU A N 1
ATOM 5031 C CA . LEU A 1 653 ? 19.310 15.975 -46.568 1.00 87.12 653 LEU A CA 1
ATOM 5032 C C . LEU A 1 653 ? 19.566 16.807 -47.841 1.00 87.12 653 LEU A C 1
ATOM 5034 O O . LEU A 1 653 ? 19.817 18.009 -47.739 1.00 87.12 653 LEU A O 1
ATOM 5038 N N . PRO A 1 654 ? 19.432 16.204 -49.038 1.00 88.19 654 PRO A N 1
ATOM 5039 C CA . PRO A 1 654 ? 19.092 14.798 -49.285 1.00 88.19 654 PRO A CA 1
ATOM 5040 C C . PRO A 1 654 ? 20.284 13.854 -49.038 1.00 88.19 654 PRO A C 1
ATOM 5042 O O . PRO A 1 654 ? 21.363 14.076 -49.569 1.00 88.19 654 PRO A O 1
ATOM 5045 N N . TYR A 1 655 ? 20.070 12.773 -48.276 1.00 88.12 655 TYR A N 1
ATOM 5046 C CA . TYR A 1 655 ? 21.148 11.837 -47.938 1.00 88.12 655 TYR A CA 1
ATOM 5047 C C . TYR A 1 655 ? 21.579 10.981 -49.130 1.00 88.12 655 TYR A C 1
ATOM 5049 O O . TYR A 1 655 ? 20.752 10.386 -49.833 1.00 88.12 655 TYR A O 1
ATOM 5057 N N . GLU A 1 656 ? 22.886 10.816 -49.280 1.00 87.81 656 GLU A N 1
ATOM 5058 C CA . GLU A 1 656 ? 23.459 9.762 -50.102 1.00 87.81 656 GLU A CA 1
ATOM 5059 C C . GLU A 1 656 ? 23.419 8.398 -49.386 1.00 87.81 656 GLU A C 1
ATOM 5061 O O . GLU A 1 656 ? 23.056 8.259 -48.215 1.00 87.81 656 GLU A O 1
ATOM 5066 N N . ARG A 1 657 ? 23.802 7.330 -50.098 1.00 84.06 657 ARG A N 1
ATOM 5067 C CA . ARG A 1 657 ? 23.811 5.969 -49.529 1.00 84.06 657 ARG A CA 1
ATOM 5068 C C . ARG A 1 657 ? 24.722 5.832 -48.311 1.00 84.06 657 ARG A C 1
ATOM 5070 O O . ARG A 1 657 ? 24.419 5.020 -47.435 1.00 84.06 657 ARG A O 1
ATOM 5077 N N . ASP A 1 658 ? 25.835 6.557 -48.297 1.00 87.38 658 ASP A N 1
ATOM 5078 C CA . ASP A 1 658 ? 26.784 6.519 -47.189 1.00 87.38 658 ASP A CA 1
ATOM 5079 C C . ASP A 1 658 ? 26.305 7.380 -46.014 1.00 87.38 658 ASP A C 1
ATOM 5081 O O . ASP A 1 658 ? 26.398 6.911 -44.879 1.00 87.38 658 ASP A O 1
ATOM 5085 N N . ASP A 1 659 ? 25.658 8.520 -46.280 1.00 90.44 659 ASP A N 1
ATOM 5086 C CA . ASP A 1 659 ? 25.035 9.377 -45.260 1.00 90.44 659 ASP A CA 1
ATOM 5087 C C . ASP A 1 659 ? 23.968 8.629 -44.451 1.00 90.44 659 ASP A C 1
ATOM 5089 O O . ASP A 1 659 ? 23.945 8.703 -43.224 1.00 90.44 659 ASP A O 1
ATOM 5093 N N . ILE A 1 660 ? 23.119 7.829 -45.116 1.00 89.06 660 ILE A N 1
ATOM 5094 C CA . ILE A 1 660 ? 22.092 7.006 -44.443 1.00 89.06 660 ILE A CA 1
ATOM 5095 C C . ILE A 1 660 ? 22.724 6.053 -43.420 1.00 89.06 660 ILE A C 1
ATOM 5097 O O . ILE A 1 660 ? 22.089 5.719 -42.423 1.00 89.06 660 ILE A O 1
ATOM 5101 N N . LYS A 1 661 ? 23.962 5.600 -43.655 1.00 88.44 661 LYS A N 1
ATOM 5102 C CA . LYS A 1 661 ? 24.685 4.721 -42.729 1.00 88.44 661 LYS A CA 1
ATOM 5103 C C . LYS A 1 661 ? 25.408 5.507 -41.646 1.00 88.44 661 LYS A C 1
ATOM 5105 O O . LYS A 1 661 ? 25.430 5.062 -40.507 1.00 88.44 661 LYS A O 1
ATOM 5110 N N . SER A 1 662 ? 26.024 6.636 -41.981 1.00 92.25 662 SER A N 1
ATOM 5111 C CA . SER A 1 662 ? 26.846 7.390 -41.034 1.00 92.25 662 SER A CA 1
ATOM 5112 C C . SER A 1 662 ? 26.034 8.255 -40.068 1.00 92.25 662 SER A C 1
ATOM 5114 O O . SER A 1 662 ? 26.487 8.454 -38.935 1.00 92.25 662 SER A O 1
ATOM 5116 N N . VAL A 1 663 ? 24.833 8.706 -40.444 1.00 91.38 663 VAL A N 1
ATOM 5117 C CA . VAL A 1 663 ? 24.014 9.659 -39.666 1.00 91.38 663 VAL A CA 1
ATOM 5118 C C . VAL A 1 663 ? 23.659 9.170 -38.257 1.00 91.38 663 VAL A C 1
ATOM 5120 O O . VAL A 1 663 ? 23.707 9.952 -37.310 1.00 91.38 663 VAL A O 1
ATOM 5123 N N . TYR A 1 664 ? 23.371 7.876 -38.083 1.00 91.19 664 TYR A N 1
ATOM 5124 C CA . TYR A 1 664 ? 23.052 7.282 -36.777 1.00 91.19 664 TYR A CA 1
ATOM 5125 C C . TYR A 1 664 ? 24.284 6.714 -36.060 1.00 91.19 664 TYR A C 1
ATOM 5127 O O . TYR A 1 664 ? 24.150 6.117 -34.992 1.00 91.19 664 TYR A O 1
ATOM 5135 N N . HIS A 1 665 ? 25.489 6.811 -36.627 1.00 94.44 665 HIS A N 1
ATOM 5136 C CA . HIS A 1 665 ? 26.675 6.326 -35.928 1.00 94.44 665 HIS A CA 1
ATOM 5137 C C . HIS A 1 665 ? 27.000 7.233 -34.729 1.00 94.44 665 HIS A C 1
ATOM 5139 O O . HIS A 1 665 ? 26.912 8.457 -34.811 1.00 94.44 665 HIS A O 1
ATOM 5145 N N . VAL A 1 666 ? 27.436 6.639 -33.621 1.00 94.38 666 VAL A N 1
ATOM 5146 C CA . VAL A 1 666 ? 27.846 7.380 -32.419 1.00 94.38 666 VAL A CA 1
ATOM 5147 C C . VAL A 1 666 ? 29.074 8.244 -32.724 1.00 94.38 666 VAL A C 1
ATOM 5149 O O . VAL A 1 666 ? 30.022 7.774 -33.360 1.00 94.38 666 VAL A O 1
ATOM 5152 N N . ARG A 1 667 ? 29.095 9.491 -32.238 1.00 92.56 667 ARG A N 1
ATOM 5153 C CA . ARG A 1 667 ? 30.259 10.390 -32.307 1.00 92.56 667 ARG A CA 1
ATOM 5154 C C . ARG A 1 667 ? 30.911 10.572 -30.940 1.00 92.56 667 ARG A C 1
ATOM 5156 O O . ARG A 1 667 ? 30.254 10.573 -29.901 1.00 92.56 667 ARG A O 1
ATOM 5163 N N . GLU A 1 668 ? 32.221 10.792 -30.940 1.00 92.19 668 GLU A N 1
ATOM 5164 C CA . GLU A 1 668 ? 33.006 11.044 -29.727 1.00 92.19 668 GLU A CA 1
ATOM 5165 C C . GLU A 1 668 ? 32.553 12.322 -29.007 1.00 92.19 668 GLU A C 1
ATOM 5167 O O . GLU A 1 668 ? 32.673 12.425 -27.788 1.00 92.19 668 GLU A O 1
ATOM 5172 N N . TYR A 1 669 ? 32.007 13.286 -29.753 1.00 91.44 669 TYR A N 1
ATOM 5173 C CA . TYR A 1 669 ? 31.379 14.484 -29.201 1.00 91.44 669 TYR A CA 1
ATOM 5174 C C . TYR A 1 669 ? 30.238 14.145 -28.227 1.00 91.44 669 TYR A C 1
ATOM 5176 O O . TYR A 1 669 ? 30.179 14.702 -27.130 1.00 91.44 669 TYR A O 1
ATOM 5184 N N . ASP A 1 670 ? 29.357 13.214 -28.599 1.00 93.81 670 ASP A N 1
ATOM 5185 C CA . ASP A 1 670 ? 28.192 12.839 -27.795 1.00 93.81 670 ASP A CA 1
ATOM 5186 C C . ASP A 1 670 ? 28.572 12.062 -26.539 1.00 93.81 670 ASP A C 1
ATOM 5188 O O . ASP A 1 670 ? 28.067 12.337 -25.448 1.00 93.81 670 ASP A O 1
ATOM 5192 N N . VAL A 1 671 ? 29.538 11.158 -26.680 1.00 94.31 671 VAL A N 1
ATOM 5193 C CA . VAL A 1 671 ? 30.059 10.343 -25.580 1.00 94.31 671 VAL A CA 1
ATOM 5194 C C . VAL A 1 671 ? 30.816 11.205 -24.573 1.00 94.31 671 VAL A C 1
ATOM 5196 O O . VAL A 1 671 ? 30.603 11.068 -23.370 1.00 94.31 671 VAL A O 1
ATOM 5199 N N . ASP A 1 672 ? 31.641 12.150 -25.031 1.00 92.38 672 ASP A N 1
ATOM 5200 C CA . ASP A 1 672 ? 32.401 13.008 -24.117 1.00 92.38 672 ASP A CA 1
ATOM 5201 C C . ASP A 1 672 ? 31.499 13.918 -23.283 1.00 92.38 672 ASP A C 1
ATOM 5203 O O . ASP A 1 672 ? 31.799 14.125 -22.113 1.00 92.38 672 ASP A O 1
ATOM 5207 N N . LYS A 1 673 ? 30.361 14.393 -23.816 1.00 94.31 673 LYS A N 1
ATOM 5208 C CA . LYS A 1 673 ? 29.365 15.120 -23.005 1.00 94.31 673 LYS A CA 1
ATOM 5209 C C . LYS A 1 673 ? 28.889 14.273 -21.820 1.00 94.31 673 LYS A C 1
ATOM 5211 O O . LYS A 1 673 ? 28.881 14.759 -20.693 1.00 94.31 673 LYS A O 1
ATOM 5216 N N . LEU A 1 674 ? 28.527 13.010 -22.054 1.00 95.25 674 LEU A N 1
ATOM 5217 C CA . LEU A 1 674 ? 28.076 12.101 -20.994 1.00 95.25 674 LEU A CA 1
ATOM 5218 C C . LEU A 1 674 ? 29.206 11.753 -20.006 1.00 95.25 674 LEU A C 1
ATOM 5220 O O . LEU A 1 674 ? 28.953 11.627 -18.810 1.00 95.25 674 LEU A O 1
ATOM 5224 N N . LEU A 1 675 ? 30.462 11.689 -20.462 1.00 93.00 675 LEU A N 1
ATOM 5225 C CA . LEU A 1 675 ? 31.632 11.525 -19.586 1.00 93.00 675 LEU A CA 1
ATOM 5226 C C . LEU A 1 675 ? 31.903 12.745 -18.684 1.00 93.00 675 LEU A C 1
ATOM 5228 O O . LEU A 1 675 ? 32.669 12.633 -17.728 1.00 93.00 675 LEU A O 1
ATOM 5232 N N . ARG A 1 676 ? 31.286 13.909 -18.944 1.00 93.00 676 ARG A N 1
ATOM 5233 C CA . ARG A 1 676 ? 31.398 15.099 -18.074 1.00 93.00 676 ARG A CA 1
ATOM 5234 C C . ARG A 1 676 ? 30.412 15.134 -16.916 1.00 93.00 676 ARG A C 1
ATOM 5236 O O . ARG A 1 676 ? 30.493 16.068 -16.126 1.00 93.00 676 ARG A O 1
ATOM 5243 N N . LEU A 1 677 ? 29.516 14.156 -16.804 1.00 93.44 677 LEU A N 1
ATOM 5244 C CA . LEU A 1 677 ? 28.619 14.059 -15.657 1.00 93.44 677 LEU A CA 1
ATOM 5245 C C . LEU A 1 677 ? 29.431 13.805 -14.377 1.00 93.44 677 LEU A C 1
ATOM 5247 O O . LEU A 1 677 ? 30.218 12.858 -14.309 1.00 93.44 677 LEU A O 1
ATOM 5251 N N . GLU A 1 678 ? 29.234 14.655 -13.373 1.00 90.25 678 GLU A N 1
ATOM 5252 C CA . GLU A 1 678 ? 29.821 14.557 -12.033 1.00 90.25 678 GLU A CA 1
ATOM 5253 C C . GLU A 1 678 ? 28.828 13.938 -11.037 1.00 90.25 678 GLU A C 1
ATOM 5255 O O . GLU A 1 678 ? 29.248 13.332 -10.050 1.00 90.25 678 GLU A O 1
ATOM 5260 N N . SER A 1 679 ? 27.521 14.036 -11.298 1.00 88.69 679 SER A N 1
ATOM 5261 C CA . SER A 1 679 ? 26.473 13.385 -10.501 1.00 88.69 679 SER A CA 1
ATOM 5262 C C . SER A 1 679 ? 26.068 12.029 -11.097 1.00 88.69 679 SER A C 1
ATOM 5264 O O . SER A 1 679 ? 26.045 11.847 -12.315 1.00 88.69 679 SER A O 1
ATOM 5266 N N . GLY A 1 680 ? 25.712 11.070 -10.241 1.00 88.25 680 GLY A N 1
ATOM 5267 C CA . GLY A 1 680 ? 25.304 9.722 -10.639 1.00 88.25 680 GLY A CA 1
ATOM 5268 C C . GLY A 1 680 ? 24.010 9.685 -11.456 1.00 88.25 680 GLY A C 1
ATOM 5269 O O . GLY A 1 680 ? 23.183 10.599 -11.393 1.00 88.25 680 GLY A O 1
ATOM 5270 N N . VAL A 1 681 ? 23.845 8.609 -12.223 1.00 91.62 681 VAL A N 1
ATOM 5271 C CA . VAL A 1 681 ? 22.676 8.325 -13.067 1.00 91.62 681 VAL A CA 1
ATOM 5272 C C . VAL A 1 681 ? 22.022 7.032 -12.582 1.00 91.62 681 VAL A C 1
ATOM 5274 O O . VAL A 1 681 ? 22.718 6.098 -12.186 1.00 91.62 681 VAL A O 1
ATOM 5277 N N . ASP A 1 682 ? 20.691 6.968 -12.594 1.00 91.56 682 ASP A N 1
ATOM 5278 C CA . ASP A 1 682 ? 19.956 5.785 -12.134 1.00 91.56 682 ASP A CA 1
ATOM 5279 C C . ASP A 1 682 ? 19.784 4.762 -13.259 1.00 91.56 682 ASP A C 1
ATOM 5281 O O . ASP A 1 682 ? 20.046 3.574 -13.058 1.00 91.56 682 ASP A O 1
ATOM 5285 N N . ILE A 1 683 ? 19.405 5.242 -14.447 1.00 93.50 683 ILE A N 1
ATOM 5286 C CA . ILE A 1 683 ? 19.213 4.429 -15.650 1.00 93.50 683 ILE A CA 1
ATOM 5287 C C . ILE A 1 683 ? 20.076 4.977 -16.780 1.00 93.50 683 ILE A C 1
ATOM 5289 O O . ILE A 1 683 ? 19.987 6.161 -17.105 1.00 93.50 683 ILE A O 1
ATOM 5293 N N . ALA A 1 684 ? 20.845 4.109 -17.427 1.00 94.19 684 ALA A N 1
ATOM 5294 C CA . ALA A 1 684 ? 21.412 4.394 -18.738 1.00 94.19 684 ALA A CA 1
ATOM 5295 C C . ALA A 1 684 ? 20.715 3.566 -19.821 1.00 94.19 684 ALA A C 1
ATOM 5297 O O . ALA A 1 684 ? 20.353 2.410 -19.605 1.00 94.19 684 ALA A O 1
ATOM 5298 N N . MET A 1 685 ? 20.539 4.159 -20.993 1.00 93.94 685 MET A N 1
ATOM 5299 C CA . MET A 1 685 ? 19.971 3.516 -22.171 1.00 93.94 685 MET A CA 1
ATOM 5300 C C . MET A 1 685 ? 20.933 3.704 -23.339 1.00 93.94 685 MET A C 1
ATOM 5302 O O . MET A 1 685 ? 21.387 4.821 -23.588 1.00 93.94 685 MET A O 1
ATOM 5306 N N . SER A 1 686 ? 21.238 2.639 -24.072 1.00 93.44 686 SER A N 1
ATOM 5307 C CA . SER A 1 686 ? 22.042 2.726 -25.293 1.00 93.44 686 SER A CA 1
ATOM 5308 C C . SER A 1 686 ? 21.473 1.848 -26.391 1.00 93.44 686 SER A C 1
ATOM 5310 O O . SER A 1 686 ? 20.998 0.754 -26.101 1.00 93.44 686 SER A O 1
ATOM 5312 N N . HIS A 1 687 ? 21.500 2.299 -27.648 1.00 90.06 687 HIS A N 1
ATOM 5313 C CA . HIS A 1 687 ? 20.955 1.475 -28.736 1.00 90.06 687 HIS A CA 1
ATOM 5314 C C . HIS A 1 687 ? 21.790 0.208 -28.876 1.00 90.06 687 HIS A C 1
ATOM 5316 O O . HIS A 1 687 ? 21.298 -0.896 -28.634 1.00 90.06 687 HIS A O 1
ATOM 5322 N N . ASP A 1 688 ? 23.079 0.387 -29.151 1.00 88.75 688 ASP A N 1
ATOM 5323 C CA . ASP A 1 688 ? 24.071 -0.680 -29.125 1.00 88.75 688 ASP A CA 1
ATOM 5324 C C . ASP A 1 688 ? 24.492 -1.014 -27.684 1.00 88.75 688 ASP A C 1
ATOM 5326 O O . ASP A 1 688 ? 24.614 -0.118 -26.838 1.00 88.75 688 ASP A O 1
ATOM 5330 N N . TRP A 1 689 ? 24.696 -2.296 -27.377 1.00 91.00 689 TRP A N 1
ATOM 5331 C CA . TRP A 1 689 ? 25.051 -2.712 -26.018 1.00 91.00 689 TRP A CA 1
ATOM 5332 C C . TRP A 1 689 ? 26.546 -2.495 -25.719 1.00 91.00 689 TRP A C 1
ATOM 5334 O O . TRP A 1 689 ? 27.356 -2.416 -26.645 1.00 91.00 689 TRP A O 1
ATOM 5344 N N . PRO A 1 690 ? 26.967 -2.386 -24.448 1.00 94.25 690 PRO A N 1
ATOM 5345 C CA . PRO A 1 690 ? 28.384 -2.302 -24.104 1.00 94.25 690 PRO A CA 1
ATOM 5346 C C . PRO A 1 690 ? 29.153 -3.562 -24.528 1.00 94.25 690 PRO A C 1
ATOM 5348 O O . PRO A 1 690 ? 28.706 -4.683 -24.293 1.00 94.25 690 PRO A O 1
ATOM 5351 N N . ALA A 1 691 ? 30.336 -3.390 -25.114 1.00 92.06 691 ALA A N 1
ATOM 5352 C CA . ALA A 1 691 ? 31.262 -4.493 -25.364 1.00 92.06 691 ALA A CA 1
ATOM 5353 C C . ALA A 1 691 ? 31.637 -5.226 -24.058 1.00 92.06 691 ALA A C 1
ATOM 5355 O O . ALA A 1 691 ? 31.829 -4.591 -23.014 1.00 92.06 691 ALA A O 1
ATOM 5356 N N . TRP A 1 692 ? 31.780 -6.554 -24.155 1.00 92.75 692 TRP A N 1
ATOM 5357 C CA . TRP A 1 692 ? 32.085 -7.514 -23.081 1.00 92.75 692 TRP A CA 1
ATOM 5358 C C . TRP A 1 692 ? 30.978 -7.757 -22.057 1.00 92.75 692 TRP A C 1
ATOM 5360 O O . TRP A 1 692 ? 31.164 -8.589 -21.163 1.00 92.75 692 TRP A O 1
ATOM 5370 N N . VAL A 1 693 ? 29.831 -7.079 -22.165 1.00 92.50 693 VAL A N 1
ATOM 5371 C CA . VAL A 1 693 ? 28.707 -7.282 -21.241 1.00 92.50 693 VAL A CA 1
ATOM 5372 C C . VAL A 1 693 ? 28.197 -8.722 -21.270 1.00 92.50 693 VAL A C 1
ATOM 5374 O O . VAL A 1 693 ? 27.760 -9.252 -20.249 1.00 92.50 693 VAL A O 1
ATOM 5377 N N . GLU A 1 694 ? 28.337 -9.392 -22.415 1.00 90.94 694 GLU A N 1
ATOM 5378 C CA . GLU A 1 694 ? 27.960 -10.785 -22.601 1.00 90.94 694 GLU A CA 1
ATOM 5379 C C . GLU A 1 694 ? 28.665 -11.724 -21.616 1.00 90.94 694 GLU A C 1
ATOM 5381 O O . GLU A 1 694 ? 28.081 -12.717 -21.196 1.00 90.94 694 GLU A O 1
ATOM 5386 N N . LEU A 1 695 ? 29.887 -11.389 -21.186 1.00 92.19 695 LEU A N 1
ATOM 5387 C CA . LEU A 1 695 ? 30.697 -12.221 -20.290 1.00 92.19 695 LEU A CA 1
ATOM 5388 C C . LEU A 1 695 ? 30.245 -12.163 -18.824 1.00 92.19 695 LEU A C 1
ATOM 5390 O O . LEU A 1 695 ? 30.680 -12.995 -18.029 1.00 92.19 695 LEU A O 1
ATOM 5394 N N . PHE A 1 696 ? 29.394 -11.198 -18.468 1.00 90.88 696 PHE A N 1
ATOM 5395 C CA . PHE A 1 696 ? 28.847 -11.029 -17.117 1.00 90.88 696 PHE A CA 1
ATOM 5396 C C . PHE A 1 696 ? 27.535 -11.793 -16.886 1.00 90.88 696 PHE A C 1
ATOM 5398 O O . PHE A 1 696 ? 27.041 -11.827 -15.761 1.00 90.88 696 PHE A O 1
ATOM 5405 N N . GLY A 1 697 ? 26.959 -12.383 -17.935 1.00 89.75 697 GLY A N 1
ATOM 5406 C CA . GLY A 1 697 ? 25.778 -13.243 -17.858 1.00 89.75 697 GLY A CA 1
ATOM 5407 C C . GLY A 1 697 ? 26.070 -14.649 -18.385 1.00 89.75 697 GLY A C 1
ATOM 5408 O O . GLY A 1 697 ? 27.217 -15.101 -18.409 1.00 89.75 697 GLY A O 1
ATOM 5409 N N . ASP A 1 698 ? 25.030 -15.342 -18.849 1.00 88.31 698 ASP A N 1
ATOM 5410 C CA . ASP A 1 698 ? 25.163 -16.673 -19.454 1.00 88.31 698 ASP A CA 1
ATOM 5411 C C . ASP A 1 698 ? 25.676 -16.591 -20.907 1.00 88.31 698 ASP A C 1
ATOM 5413 O O . ASP A 1 698 ? 24.951 -16.795 -21.889 1.00 88.31 698 ASP A O 1
ATOM 5417 N N . TYR A 1 699 ? 26.965 -16.269 -21.051 1.00 90.06 699 TYR A N 1
ATOM 5418 C CA . TYR A 1 699 ? 27.635 -16.205 -22.353 1.00 90.06 699 TYR A CA 1
ATOM 5419 C C . TYR A 1 699 ? 27.663 -17.560 -23.071 1.00 90.06 699 TYR A C 1
ATOM 5421 O O . TYR A 1 699 ? 27.771 -17.604 -24.298 1.00 90.06 699 TYR A O 1
ATOM 5429 N N . GLN A 1 700 ? 27.595 -18.673 -22.333 1.00 88.38 700 GLN A N 1
ATOM 5430 C CA . GLN A 1 700 ? 27.651 -20.015 -22.910 1.00 88.38 700 GLN A CA 1
ATOM 5431 C C . GLN A 1 700 ? 26.388 -20.285 -23.718 1.00 88.38 700 GLN A C 1
ATOM 5433 O O . GLN A 1 700 ? 26.482 -20.610 -24.904 1.00 88.38 700 GLN A O 1
ATOM 5438 N N . SER A 1 701 ? 25.219 -20.067 -23.111 1.00 85.00 701 SER A N 1
ATOM 5439 C CA . SER A 1 701 ? 23.939 -20.170 -23.810 1.00 85.00 701 SER A CA 1
ATOM 5440 C C . SER A 1 701 ? 23.831 -19.157 -24.943 1.00 85.00 701 SER A C 1
ATOM 5442 O O . SER A 1 701 ? 23.346 -19.502 -26.023 1.00 85.00 701 SER A O 1
ATOM 5444 N N . LEU A 1 702 ? 24.314 -17.926 -24.740 1.00 86.94 702 LEU A N 1
ATOM 5445 C CA . LEU A 1 702 ? 24.291 -16.892 -25.776 1.00 86.94 702 LEU A CA 1
ATOM 5446 C C . LEU A 1 702 ? 25.088 -17.319 -27.021 1.00 86.94 702 LEU A C 1
ATOM 5448 O O . LEU A 1 702 ? 24.568 -17.274 -28.137 1.00 86.94 702 LEU A O 1
ATOM 5452 N N . PHE A 1 703 ? 26.328 -17.782 -26.842 1.00 90.00 703 PHE A N 1
ATOM 5453 C CA . PHE A 1 703 ? 27.184 -18.209 -27.952 1.00 90.00 703 PHE A CA 1
ATOM 5454 C C . PHE A 1 703 ? 26.770 -19.549 -28.561 1.00 90.00 703 PHE A C 1
ATOM 5456 O O . PHE A 1 703 ? 26.990 -19.756 -29.754 1.00 90.00 703 PHE A O 1
ATOM 5463 N N . ALA A 1 704 ? 26.159 -20.445 -27.782 1.00 86.00 704 ALA A N 1
ATOM 5464 C CA . ALA A 1 704 ? 25.603 -21.690 -28.303 1.00 86.00 704 ALA A CA 1
ATOM 5465 C C . ALA A 1 704 ? 24.396 -21.426 -29.215 1.00 86.00 704 ALA A C 1
ATOM 5467 O O . ALA A 1 704 ? 24.289 -22.023 -30.285 1.00 86.00 704 ALA A O 1
ATOM 5468 N N . ARG A 1 705 ? 23.510 -20.503 -28.818 1.00 83.12 705 ARG A N 1
ATOM 5469 C CA . ARG A 1 705 ? 22.322 -20.124 -29.600 1.00 83.12 705 ARG A CA 1
ATOM 5470 C C . ARG A 1 705 ? 22.674 -19.296 -30.832 1.00 83.12 705 ARG A C 1
ATOM 5472 O O . ARG A 1 705 ? 22.027 -19.452 -31.862 1.00 83.12 705 ARG A O 1
ATOM 5479 N N . ASN A 1 706 ? 23.687 -18.432 -30.739 1.00 83.44 706 ASN A N 1
ATOM 5480 C CA . ASN A 1 706 ? 24.143 -17.623 -31.864 1.00 83.44 706 ASN A CA 1
ATOM 5481 C C . ASN A 1 706 ? 25.679 -17.647 -32.010 1.00 83.44 706 ASN A C 1
ATOM 5483 O O . ASN A 1 706 ? 26.376 -16.761 -31.500 1.00 83.44 706 ASN A O 1
ATOM 5487 N N . PRO A 1 707 ? 26.226 -18.617 -32.767 1.00 86.69 707 PRO A N 1
ATOM 5488 C CA . PRO A 1 707 ? 27.668 -18.734 -32.987 1.00 86.69 707 PRO A CA 1
ATOM 5489 C C . PRO A 1 707 ? 28.312 -17.499 -33.640 1.00 86.69 707 PRO A C 1
ATOM 5491 O O . PRO A 1 707 ? 29.508 -17.256 -33.450 1.00 86.69 707 PRO A O 1
ATOM 5494 N N . HIS A 1 708 ? 27.543 -16.680 -34.373 1.00 87.19 708 HIS A N 1
ATOM 5495 C CA . HIS A 1 708 ? 28.053 -15.441 -34.970 1.00 87.19 708 HIS A CA 1
ATOM 5496 C C . HIS A 1 708 ? 28.477 -14.410 -33.921 1.00 87.19 708 HIS A C 1
ATOM 5498 O O . HIS A 1 708 ? 29.402 -13.640 -34.181 1.00 87.19 708 HIS A O 1
ATOM 5504 N N . PHE A 1 709 ? 27.872 -14.412 -32.729 1.00 89.25 709 PHE A N 1
ATOM 5505 C CA . PHE A 1 709 ? 28.279 -13.503 -31.655 1.00 89.25 709 PHE A CA 1
ATOM 5506 C C . PHE A 1 709 ? 29.674 -13.840 -31.143 1.00 89.25 709 PHE A C 1
ATOM 5508 O O . PHE A 1 709 ? 30.492 -12.936 -30.999 1.00 89.25 709 PHE A O 1
ATOM 5515 N N . LEU A 1 710 ? 30.002 -15.126 -30.981 1.00 88.31 710 LEU A N 1
ATOM 5516 C CA . LEU A 1 710 ? 31.358 -15.539 -30.614 1.00 88.31 710 LEU A CA 1
ATOM 5517 C C . LEU A 1 710 ? 32.375 -15.177 -31.707 1.00 88.31 710 LEU A C 1
ATOM 5519 O O . LEU A 1 710 ? 33.480 -14.729 -31.399 1.00 88.31 710 LEU A O 1
ATOM 5523 N N . LEU A 1 711 ? 32.008 -15.338 -32.983 1.00 88.31 711 LEU A N 1
ATOM 5524 C CA . LEU A 1 711 ? 32.859 -14.930 -34.105 1.00 88.31 711 LEU A CA 1
ATOM 5525 C C . LEU A 1 711 ? 33.109 -13.416 -34.100 1.00 88.31 711 LEU A C 1
ATOM 5527 O O . LEU A 1 711 ? 34.254 -12.997 -34.275 1.00 88.31 711 LEU A O 1
ATOM 5531 N N . SER A 1 712 ? 32.076 -12.606 -33.857 1.00 87.69 712 SER A N 1
ATOM 5532 C CA . SER A 1 712 ? 32.209 -11.149 -33.770 1.00 87.69 712 SER A CA 1
ATOM 5533 C C . SER A 1 712 ? 33.037 -10.725 -32.550 1.00 87.69 712 SER A C 1
ATOM 5535 O O . SER A 1 712 ? 33.998 -9.966 -32.682 1.00 87.69 712 SER A O 1
ATOM 5537 N N . ALA A 1 713 ? 32.761 -11.307 -31.378 1.00 88.19 713 ALA A N 1
ATOM 5538 C CA . ALA A 1 713 ? 33.498 -11.051 -30.139 1.00 88.19 713 ALA A CA 1
ATOM 5539 C C . ALA A 1 713 ? 34.984 -11.428 -30.258 1.00 88.19 713 ALA A C 1
ATOM 5541 O O . ALA A 1 713 ? 35.850 -10.729 -29.738 1.00 88.19 713 ALA A O 1
ATOM 5542 N N . SER A 1 714 ? 35.315 -12.487 -31.009 1.00 88.12 714 SER A N 1
ATOM 5543 C CA . SER A 1 714 ? 36.710 -12.892 -31.250 1.00 88.12 714 SER A CA 1
ATOM 5544 C C . SER A 1 714 ? 37.540 -11.869 -32.042 1.00 88.12 714 SER A C 1
ATOM 5546 O O . SER A 1 714 ? 38.768 -11.966 -32.069 1.00 88.12 714 SER A O 1
ATOM 5548 N N . LYS A 1 715 ? 36.882 -10.886 -32.670 1.00 88.12 715 LYS A N 1
ATOM 5549 C CA . LYS A 1 715 ? 37.494 -9.802 -33.451 1.00 88.12 715 LYS A CA 1
ATOM 5550 C C . LYS A 1 715 ? 37.249 -8.415 -32.842 1.00 88.12 715 LYS A C 1
ATOM 5552 O O . LYS A 1 715 ? 37.450 -7.428 -33.541 1.00 88.12 715 LYS A O 1
ATOM 5557 N N . ASP A 1 716 ? 36.803 -8.337 -31.583 1.00 84.00 716 ASP A N 1
ATOM 5558 C CA . ASP A 1 716 ? 36.373 -7.087 -30.931 1.00 84.00 716 ASP A CA 1
ATOM 5559 C C . ASP A 1 716 ? 35.260 -6.348 -31.721 1.00 84.00 716 ASP A C 1
ATOM 5561 O O . ASP A 1 716 ? 35.163 -5.125 -31.690 1.00 84.00 716 ASP A O 1
ATOM 5565 N N . GLY A 1 717 ? 34.419 -7.089 -32.456 1.00 82.06 717 GLY A N 1
ATOM 5566 C CA . GLY A 1 717 ? 33.324 -6.544 -33.272 1.00 82.06 717 GLY A CA 1
ATOM 5567 C C . GLY A 1 717 ? 31.932 -6.662 -32.643 1.00 82.06 717 GLY A C 1
ATOM 5568 O O . GLY A 1 717 ? 30.941 -6.373 -33.308 1.00 82.06 717 GLY A O 1
ATOM 5569 N N . LEU A 1 718 ? 31.828 -7.158 -31.405 1.00 88.31 718 LEU A N 1
ATOM 5570 C CA . LEU A 1 718 ? 30.558 -7.317 -30.694 1.00 88.31 718 LEU A CA 1
ATOM 5571 C C . LEU A 1 718 ? 30.364 -6.172 -29.690 1.00 88.31 718 LEU A C 1
ATOM 5573 O O . LEU A 1 718 ? 31.123 -6.063 -28.728 1.00 88.31 718 LEU A O 1
ATOM 5577 N N . GLY A 1 719 ? 29.316 -5.373 -29.894 1.00 89.19 719 GLY A N 1
ATOM 5578 C CA . GLY A 1 719 ? 28.953 -4.252 -29.029 1.00 89.19 719 GLY A CA 1
ATOM 5579 C C . GLY A 1 719 ? 29.772 -2.976 -29.235 1.00 89.19 719 GLY A C 1
ATOM 5580 O O . GLY A 1 719 ? 30.605 -2.862 -30.134 1.00 89.19 719 GLY A O 1
ATOM 5581 N N . SER A 1 720 ? 29.526 -2.004 -28.358 1.00 92.75 720 SER A N 1
ATOM 5582 C CA . SER A 1 720 ? 29.996 -0.625 -28.463 1.00 92.75 720 SER A CA 1
ATOM 5583 C C . SER A 1 720 ? 31.045 -0.300 -27.400 1.00 92.75 720 SER A C 1
ATOM 5585 O O . SER A 1 720 ? 30.749 -0.236 -26.206 1.00 92.75 720 SER A O 1
ATOM 5587 N N . PHE A 1 721 ? 32.280 -0.024 -27.837 1.00 92.94 721 PHE A N 1
ATOM 5588 C CA . PHE A 1 721 ? 33.345 0.467 -26.953 1.00 92.94 721 PHE A CA 1
ATOM 5589 C C . PHE A 1 721 ? 33.009 1.809 -26.281 1.00 92.94 721 PHE A C 1
ATOM 5591 O O . PHE A 1 721 ? 33.297 1.945 -25.092 1.00 92.94 721 PHE A O 1
ATOM 5598 N N . PRO A 1 722 ? 32.389 2.794 -26.962 1.00 93.81 722 PRO A N 1
ATOM 5599 C CA . PRO A 1 722 ? 31.966 4.015 -26.285 1.00 93.81 722 PRO A CA 1
ATOM 5600 C C . PRO A 1 722 ? 30.879 3.782 -25.228 1.00 93.81 722 PRO A C 1
ATOM 5602 O O . PRO A 1 722 ? 30.928 4.393 -24.163 1.00 93.81 722 PRO A O 1
ATOM 5605 N N . ALA A 1 723 ? 29.936 2.862 -25.464 1.00 94.75 723 ALA A N 1
ATOM 5606 C CA . ALA A 1 723 ? 28.965 2.476 -24.437 1.00 94.75 723 ALA A CA 1
ATOM 5607 C C . ALA A 1 723 ? 29.655 1.803 -23.236 1.00 94.75 723 ALA A C 1
ATOM 5609 O O . ALA A 1 723 ? 29.295 2.075 -22.093 1.00 94.75 723 ALA A O 1
ATOM 5610 N N . THR A 1 724 ? 30.696 0.996 -23.466 1.00 94.75 724 THR A N 1
ATOM 5611 C CA . THR A 1 724 ? 31.538 0.424 -22.400 1.00 94.75 724 THR A CA 1
ATOM 5612 C C . THR A 1 724 ? 32.299 1.489 -21.610 1.00 94.75 724 THR A C 1
ATOM 5614 O O . THR A 1 724 ? 32.393 1.385 -20.387 1.00 94.75 724 THR A O 1
ATOM 5617 N N . GLU A 1 725 ? 32.808 2.533 -22.272 1.00 93.50 725 GLU A N 1
ATOM 5618 C CA . GLU A 1 725 ? 33.459 3.670 -21.605 1.00 93.50 725 GLU A CA 1
ATOM 5619 C C . GLU A 1 725 ? 32.479 4.384 -20.662 1.00 93.50 725 GLU A C 1
ATOM 5621 O O . GLU A 1 725 ? 32.793 4.632 -19.494 1.00 93.50 725 GLU A O 1
ATOM 5626 N N . LEU A 1 726 ? 31.255 4.627 -21.139 1.00 94.50 726 LEU A N 1
ATOM 5627 C CA . LEU A 1 726 ? 30.177 5.202 -20.339 1.00 94.50 726 LEU A CA 1
ATOM 5628 C C . LEU A 1 726 ? 29.742 4.285 -19.196 1.00 94.50 726 LEU A C 1
ATOM 5630 O O . LEU A 1 726 ? 29.545 4.769 -18.085 1.00 94.50 726 LEU A O 1
ATOM 5634 N N . LEU A 1 727 ? 29.629 2.976 -19.423 1.00 94.56 727 LEU A N 1
ATOM 5635 C CA . LEU A 1 727 ? 29.310 2.005 -18.375 1.00 94.56 727 LEU A CA 1
ATOM 5636 C C . LEU A 1 727 ? 30.376 2.007 -17.271 1.00 94.56 727 LEU A C 1
ATOM 5638 O O . LEU A 1 727 ? 30.036 2.000 -16.086 1.00 94.56 727 LEU A O 1
ATOM 5642 N N . ASN A 1 728 ? 31.656 2.062 -17.651 1.00 92.75 728 ASN A N 1
ATOM 5643 C CA . ASN A 1 728 ? 32.771 2.108 -16.708 1.00 92.75 728 ASN A CA 1
ATOM 5644 C C . ASN A 1 728 ? 32.770 3.394 -15.861 1.00 92.75 728 ASN A C 1
ATOM 5646 O O . ASN A 1 728 ? 33.065 3.335 -14.661 1.00 92.75 728 ASN A O 1
ATOM 5650 N N . HIS A 1 729 ? 32.435 4.531 -16.487 1.00 92.25 729 HIS A N 1
ATOM 5651 C CA . HIS A 1 729 ? 32.385 5.850 -15.851 1.00 92.25 729 HIS A CA 1
ATOM 5652 C C . HIS A 1 729 ? 31.122 6.049 -15.005 1.00 92.25 729 HIS A C 1
ATOM 5654 O O . HIS A 1 729 ? 31.224 6.250 -13.797 1.00 92.25 729 HIS A O 1
ATOM 5660 N N . LEU A 1 730 ? 29.936 5.957 -15.616 1.00 93.31 730 LEU A N 1
ATOM 5661 C CA . LEU A 1 730 ? 28.648 6.310 -15.005 1.00 93.31 730 LEU A CA 1
ATOM 5662 C C . LEU A 1 730 ? 28.187 5.311 -13.941 1.00 93.31 730 LEU A C 1
ATOM 5664 O O . LEU A 1 730 ? 27.602 5.727 -12.941 1.00 93.31 730 LEU A O 1
ATOM 5668 N N . ARG A 1 731 ? 28.434 4.010 -14.160 1.00 93.31 731 ARG A N 1
ATOM 5669 C CA . ARG A 1 731 ? 28.008 2.895 -13.289 1.00 93.31 731 ARG A CA 1
ATOM 5670 C C . ARG A 1 731 ? 26.574 3.062 -12.750 1.00 93.31 731 ARG A C 1
ATOM 5672 O O . ARG A 1 731 ? 26.387 3.172 -11.530 1.00 93.31 731 ARG A O 1
ATOM 5679 N N . PRO A 1 732 ? 25.567 3.131 -13.638 1.00 93.44 732 PRO A N 1
ATOM 5680 C CA . PRO A 1 732 ? 24.178 3.299 -13.230 1.00 93.44 732 PRO A CA 1
ATOM 5681 C C . PRO A 1 732 ? 23.667 2.061 -12.487 1.00 93.44 732 PRO A C 1
ATOM 5683 O O . PRO A 1 732 ? 24.298 1.003 -12.517 1.00 93.44 732 PRO A O 1
ATOM 5686 N N . ALA A 1 733 ? 22.512 2.179 -11.829 1.00 91.06 733 ALA A N 1
ATOM 5687 C CA . ALA A 1 733 ? 21.858 1.014 -11.234 1.00 91.06 733 ALA A CA 1
ATOM 5688 C C . ALA A 1 733 ? 21.353 0.057 -12.324 1.00 91.06 733 ALA A C 1
ATOM 5690 O O . ALA A 1 733 ? 21.576 -1.146 -12.224 1.00 91.06 733 ALA A O 1
ATOM 5691 N N . HIS A 1 734 ? 20.764 0.609 -13.389 1.00 92.75 734 HIS A N 1
ATOM 5692 C CA . HIS A 1 734 ? 20.238 -0.160 -14.514 1.00 92.75 734 HIS A CA 1
ATOM 5693 C C . HIS A 1 734 ? 20.804 0.324 -15.851 1.00 92.75 734 HIS A C 1
ATOM 5695 O O . HIS A 1 734 ? 20.980 1.528 -16.063 1.00 92.75 734 HIS A O 1
ATOM 5701 N N . TRP A 1 735 ? 21.059 -0.613 -16.763 1.00 94.00 735 TRP A N 1
ATOM 5702 C CA . TRP A 1 735 ? 21.458 -0.336 -18.141 1.00 94.00 735 TRP A CA 1
ATOM 5703 C C . TRP A 1 735 ? 20.576 -1.106 -19.127 1.00 94.00 735 TRP A C 1
ATOM 5705 O O . TRP A 1 735 ? 20.502 -2.331 -19.055 1.00 94.00 735 TRP A O 1
ATOM 5715 N N . PHE A 1 736 ? 19.957 -0.405 -20.080 1.00 92.38 736 PHE A N 1
ATOM 5716 C CA . PHE A 1 736 ? 19.082 -1.004 -21.094 1.00 92.38 736 PHE A CA 1
ATOM 5717 C C . PHE A 1 736 ? 19.636 -0.855 -22.513 1.00 92.38 736 PHE A C 1
ATOM 5719 O O . PHE A 1 736 ? 20.118 0.221 -22.878 1.00 92.38 736 PHE A O 1
ATOM 5726 N N . SER A 1 737 ? 19.524 -1.911 -23.328 1.00 90.19 737 SER A N 1
ATOM 5727 C CA . SER A 1 737 ? 19.925 -1.881 -24.744 1.00 90.19 737 SER A CA 1
ATOM 5728 C C . SER A 1 737 ? 18.973 -2.608 -25.694 1.00 90.19 737 SER A C 1
ATOM 5730 O O . SER A 1 737 ? 18.245 -3.508 -25.280 1.00 90.19 737 SER A O 1
ATOM 5732 N N . ALA A 1 738 ? 18.975 -2.223 -26.978 1.00 74.81 738 ALA A N 1
ATOM 5733 C CA . ALA A 1 738 ? 17.941 -2.643 -27.937 1.00 74.81 738 ALA A CA 1
ATOM 5734 C C . ALA A 1 738 ? 18.453 -3.223 -29.277 1.00 74.81 738 ALA A C 1
ATOM 5736 O O . ALA A 1 738 ? 17.707 -3.945 -29.935 1.00 74.81 738 ALA A O 1
ATOM 5737 N N . HIS A 1 739 ? 19.702 -2.967 -29.685 1.00 75.31 739 HIS A N 1
ATOM 5738 C CA . HIS A 1 739 ? 20.185 -3.252 -31.048 1.00 75.31 739 HIS A CA 1
ATOM 5739 C C . HIS A 1 739 ? 20.213 -4.740 -31.427 1.00 75.31 739 HIS A C 1
ATOM 5741 O O . HIS A 1 739 ? 19.930 -5.105 -32.564 1.00 75.31 739 HIS A O 1
ATOM 5747 N N . MET A 1 740 ? 20.568 -5.612 -30.484 1.00 71.94 740 MET A N 1
ATOM 5748 C CA . MET A 1 740 ? 20.866 -7.012 -30.799 1.00 71.94 740 MET A CA 1
ATOM 5749 C C . MET A 1 740 ? 19.621 -7.889 -30.908 1.00 71.94 740 MET A C 1
ATOM 5751 O O . MET A 1 740 ? 19.736 -9.014 -31.383 1.00 71.94 740 MET A O 1
ATOM 5755 N N . HIS A 1 741 ? 18.445 -7.387 -30.510 1.00 73.25 741 HIS A N 1
ATOM 5756 C CA . HIS A 1 741 ? 17.168 -8.106 -30.579 1.00 73.25 741 HIS A CA 1
ATOM 5757 C C . HIS A 1 741 ? 17.218 -9.516 -29.961 1.00 73.25 741 HIS A C 1
ATOM 5759 O O . HIS A 1 741 ? 16.586 -10.451 -30.451 1.00 73.25 741 HIS A O 1
ATOM 5765 N N . TYR A 1 742 ? 18.002 -9.661 -28.893 1.00 77.25 742 TYR A N 1
ATOM 5766 C CA . TYR A 1 742 ? 18.138 -10.872 -28.098 1.00 77.25 742 TYR A CA 1
ATOM 5767 C C . TYR A 1 742 ? 17.945 -10.486 -26.639 1.00 77.25 742 TYR A C 1
ATOM 5769 O O . TYR A 1 742 ? 18.718 -9.684 -26.109 1.00 77.25 742 TYR A O 1
ATOM 5777 N N . ARG A 1 743 ? 16.955 -11.100 -25.977 1.00 84.31 743 ARG A N 1
ATOM 5778 C CA . ARG A 1 743 ? 16.809 -10.954 -24.528 1.00 84.31 743 ARG A CA 1
ATOM 5779 C C . ARG A 1 743 ? 18.046 -11.508 -23.836 1.00 84.31 743 ARG A C 1
ATOM 5781 O O . ARG A 1 743 ? 18.311 -12.709 -23.915 1.00 84.31 743 ARG A O 1
ATOM 5788 N N . PHE A 1 744 ? 18.781 -10.643 -23.150 1.00 85.94 744 PHE A N 1
ATOM 5789 C CA . PHE A 1 744 ? 19.975 -11.025 -22.406 1.00 85.94 744 PHE A CA 1
ATOM 5790 C C . PHE A 1 744 ? 20.102 -10.174 -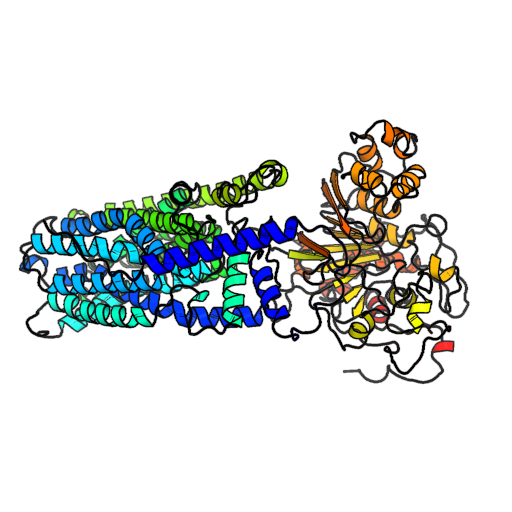21.148 1.00 85.94 744 PHE A C 1
ATOM 5792 O O . PHE A 1 744 ? 20.136 -8.949 -21.230 1.00 85.94 744 PHE A O 1
ATOM 5799 N N . ALA A 1 745 ? 20.178 -10.832 -19.995 1.00 89.31 745 ALA A N 1
ATOM 5800 C CA . ALA A 1 745 ? 20.358 -10.187 -18.705 1.00 89.31 745 ALA A CA 1
ATOM 5801 C C . ALA A 1 745 ? 21.747 -10.512 -18.147 1.00 89.31 745 ALA A C 1
ATOM 5803 O O . ALA A 1 745 ? 22.222 -11.645 -18.262 1.00 89.31 745 ALA A O 1
ATOM 5804 N N . ALA A 1 746 ? 22.386 -9.520 -17.537 1.00 90.25 746 ALA A N 1
ATOM 5805 C CA . ALA A 1 746 ? 23.676 -9.677 -16.878 1.00 90.25 746 ALA A CA 1
ATOM 5806 C C . ALA A 1 746 ? 23.789 -8.733 -15.679 1.00 90.25 746 ALA A C 1
ATOM 5808 O O . ALA A 1 746 ? 23.255 -7.628 -15.702 1.00 90.25 746 ALA A O 1
ATOM 5809 N N . THR A 1 747 ? 24.546 -9.136 -14.660 1.00 92.31 747 THR A N 1
ATOM 5810 C CA . THR A 1 747 ? 24.862 -8.271 -13.517 1.00 92.31 747 THR A CA 1
ATOM 5811 C C . THR A 1 747 ? 26.354 -7.978 -13.514 1.00 92.31 747 THR A C 1
ATOM 5813 O O . THR A 1 747 ? 27.190 -8.854 -13.288 1.00 92.31 747 THR A O 1
ATOM 5816 N N . ILE A 1 748 ? 26.701 -6.717 -13.752 1.00 93.38 748 ILE A N 1
ATOM 5817 C CA . ILE A 1 748 ? 28.089 -6.263 -13.802 1.00 93.38 748 ILE A CA 1
ATOM 5818 C C . ILE A 1 748 ? 28.515 -5.863 -12.393 1.00 93.38 748 ILE A C 1
ATOM 5820 O O . ILE A 1 748 ? 28.022 -4.877 -11.846 1.00 93.38 748 ILE A O 1
ATOM 5824 N N . GLN A 1 749 ? 29.452 -6.606 -11.805 1.00 91.19 749 GLN A N 1
ATOM 5825 C CA . GLN A 1 749 ? 30.111 -6.221 -10.557 1.00 91.19 749 GLN A CA 1
ATOM 5826 C C . GLN A 1 749 ? 31.381 -5.437 -10.874 1.00 91.19 749 GLN A C 1
ATOM 5828 O O . GLN A 1 749 ? 32.352 -5.999 -11.375 1.00 91.19 749 GLN A O 1
ATOM 5833 N N . HIS A 1 750 ? 31.410 -4.144 -10.560 1.00 89.62 750 HIS A N 1
ATOM 5834 C CA . HIS A 1 750 ? 32.528 -3.258 -10.890 1.00 89.62 750 HIS A CA 1
ATOM 5835 C C . HIS A 1 750 ? 33.703 -3.390 -9.906 1.00 89.62 750 HIS A C 1
ATOM 5837 O O . HIS A 1 750 ? 34.067 -2.431 -9.220 1.00 89.62 750 HIS A O 1
ATOM 5843 N N . THR A 1 751 ? 34.293 -4.586 -9.840 1.00 86.44 751 THR A N 1
ATOM 5844 C CA . THR A 1 751 ? 35.350 -4.984 -8.888 1.00 86.44 751 THR A CA 1
ATOM 5845 C C . THR A 1 751 ? 36.675 -4.239 -9.055 1.00 86.44 751 THR A C 1
ATOM 5847 O O . THR A 1 751 ? 37.482 -4.215 -8.128 1.00 86.44 751 THR A O 1
ATOM 5850 N N . ALA A 1 752 ? 36.903 -3.620 -10.213 1.00 87.56 752 ALA A N 1
ATOM 5851 C CA . ALA A 1 752 ? 38.095 -2.845 -10.518 1.00 87.56 752 ALA A CA 1
ATOM 5852 C C . ALA A 1 752 ? 37.740 -1.411 -10.945 1.00 87.56 752 ALA A C 1
ATOM 5854 O O . ALA A 1 752 ? 36.578 -1.051 -11.167 1.00 87.56 752 ALA A O 1
ATOM 5855 N N . GLU A 1 753 ? 38.754 -0.551 -11.057 1.00 85.62 753 GLU A N 1
ATOM 5856 C CA . GLU A 1 753 ? 38.580 0.803 -11.601 1.00 85.62 753 GLU A CA 1
ATOM 5857 C C . GLU A 1 753 ? 38.220 0.797 -13.085 1.00 85.62 753 GLU A C 1
ATOM 5859 O O . GLU A 1 753 ? 37.500 1.686 -13.540 1.00 85.62 753 GLU A O 1
ATOM 5864 N N . ARG A 1 754 ? 38.699 -0.212 -13.814 1.00 89.06 754 ARG A N 1
ATOM 5865 C CA . ARG A 1 754 ? 38.508 -0.368 -15.249 1.00 89.06 754 ARG A CA 1
ATOM 5866 C C . ARG A 1 754 ? 37.757 -1.657 -15.537 1.00 89.06 754 ARG A C 1
ATOM 5868 O O . ARG A 1 754 ? 38.134 -2.721 -15.045 1.00 89.06 754 ARG A O 1
ATOM 5875 N N . ILE A 1 755 ? 36.724 -1.562 -16.360 1.00 89.50 755 ILE A N 1
ATOM 5876 C CA . ILE A 1 755 ? 35.870 -2.695 -16.703 1.00 89.50 755 ILE A CA 1
ATOM 5877 C C . ILE A 1 755 ? 36.644 -3.835 -17.379 1.00 89.50 755 ILE A C 1
ATOM 5879 O O . ILE A 1 755 ? 36.339 -4.995 -17.116 1.00 89.50 755 ILE A O 1
ATOM 5883 N N . GLU A 1 756 ? 37.705 -3.559 -18.150 1.00 89.31 756 GLU A N 1
ATOM 5884 C CA . GLU A 1 756 ? 38.538 -4.627 -18.720 1.00 89.31 756 GLU A CA 1
ATOM 5885 C C . GLU A 1 756 ? 39.281 -5.447 -17.654 1.00 89.31 756 GLU A C 1
ATOM 5887 O O . GLU A 1 756 ? 39.511 -6.639 -17.850 1.00 89.31 756 GLU A O 1
ATOM 5892 N N . ASP A 1 757 ? 39.652 -4.842 -16.521 1.00 90.31 757 ASP A N 1
ATOM 5893 C CA . ASP A 1 757 ? 40.317 -5.554 -15.426 1.00 90.31 757 ASP A CA 1
ATOM 5894 C C . ASP A 1 757 ? 39.306 -6.446 -14.697 1.00 90.31 757 ASP A C 1
ATOM 5896 O O . ASP A 1 757 ? 39.605 -7.599 -14.382 1.00 90.31 757 ASP A O 1
ATOM 5900 N N . THR A 1 758 ? 38.081 -5.943 -14.511 1.00 90.56 758 THR A N 1
ATOM 5901 C CA . THR A 1 758 ? 36.954 -6.736 -14.014 1.00 90.56 758 THR A CA 1
ATOM 5902 C C . THR A 1 758 ? 36.682 -7.932 -14.930 1.00 90.56 758 THR A C 1
ATOM 5904 O O . THR A 1 758 ? 36.608 -9.055 -14.438 1.00 90.56 758 THR A O 1
ATOM 5907 N N . VAL A 1 759 ? 36.614 -7.731 -16.252 1.00 90.94 759 VAL A N 1
ATOM 5908 C CA . VAL A 1 759 ? 36.416 -8.819 -17.228 1.00 90.94 759 VAL A CA 1
ATOM 5909 C C . VAL A 1 759 ? 37.538 -9.857 -17.148 1.00 90.94 759 VAL A C 1
ATOM 5911 O O . VAL A 1 759 ? 37.276 -11.059 -17.144 1.00 90.94 759 VAL A O 1
ATOM 5914 N N . ARG A 1 760 ? 38.801 -9.425 -17.037 1.00 90.62 760 ARG A N 1
ATOM 5915 C CA . ARG A 1 760 ? 39.960 -10.335 -16.941 1.00 90.62 760 ARG A CA 1
ATOM 5916 C C . ARG A 1 760 ? 39.936 -11.221 -15.695 1.00 90.62 760 ARG A C 1
ATOM 5918 O O . ARG A 1 760 ? 40.499 -12.323 -15.735 1.00 90.62 760 ARG A O 1
ATOM 5925 N N . ALA A 1 761 ? 39.309 -10.738 -14.624 1.00 90.00 761 ALA A N 1
ATOM 5926 C CA . ALA A 1 761 ? 39.140 -11.451 -13.365 1.00 90.00 761 ALA A CA 1
ATOM 5927 C C . ALA A 1 761 ? 37.966 -12.449 -13.376 1.00 90.00 761 ALA A C 1
ATOM 5929 O O . ALA A 1 761 ? 37.877 -13.272 -12.465 1.00 90.00 761 ALA A O 1
ATOM 5930 N N . LEU A 1 762 ? 37.089 -12.419 -14.388 1.00 90.56 762 LEU A N 1
ATOM 5931 C CA . LEU A 1 762 ? 35.945 -13.329 -14.458 1.00 90.56 762 LEU A CA 1
ATOM 5932 C C . LEU A 1 762 ? 36.381 -14.797 -14.658 1.00 90.56 762 LEU A C 1
ATOM 5934 O O . LEU A 1 762 ? 37.319 -15.081 -15.420 1.00 90.56 762 LEU A O 1
ATOM 5938 N N . PRO A 1 763 ? 35.677 -15.755 -14.026 1.00 89.00 763 PRO A N 1
ATOM 5939 C CA . PRO A 1 763 ? 35.916 -17.184 -14.205 1.00 89.00 763 PRO A CA 1
ATOM 5940 C C . PRO A 1 763 ? 35.334 -17.683 -15.544 1.00 89.00 763 PRO A C 1
ATOM 5942 O O . PRO A 1 763 ? 34.284 -18.315 -15.598 1.00 89.00 763 PRO A O 1
ATOM 5945 N N . ILE A 1 764 ? 36.024 -17.392 -16.650 1.00 91.50 764 ILE A N 1
ATOM 5946 C CA . ILE A 1 764 ? 35.636 -17.810 -18.011 1.00 91.50 764 ILE A CA 1
ATOM 5947 C C . ILE A 1 764 ? 36.302 -19.141 -18.396 1.00 91.50 764 ILE A C 1
ATOM 5949 O O . ILE A 1 764 ? 37.487 -19.348 -18.120 1.00 91.50 764 ILE A O 1
ATOM 5953 N N . MET A 1 765 ? 35.573 -20.019 -19.100 1.00 88.12 765 MET A N 1
ATOM 5954 C CA . MET A 1 765 ? 36.108 -21.284 -19.623 1.00 88.12 765 MET A CA 1
ATOM 5955 C C . MET A 1 765 ? 37.342 -21.058 -20.503 1.00 88.12 765 MET A C 1
ATOM 5957 O O . MET A 1 765 ? 37.347 -20.176 -21.363 1.00 88.12 765 MET A O 1
ATOM 5961 N N . ALA A 1 766 ? 38.356 -21.918 -20.369 1.00 85.19 766 ALA A N 1
ATOM 5962 C CA . ALA A 1 766 ? 39.602 -21.818 -21.134 1.00 85.19 766 ALA A CA 1
ATOM 5963 C C . ALA A 1 766 ? 39.382 -21.792 -22.662 1.00 85.19 766 ALA A C 1
ATOM 5965 O O . ALA A 1 766 ? 40.035 -21.024 -23.371 1.00 85.19 766 ALA A O 1
ATOM 5966 N N . SER A 1 767 ? 38.413 -22.569 -23.160 1.00 84.06 767 SER A N 1
ATOM 5967 C CA . SER A 1 767 ? 38.042 -22.650 -24.581 1.00 84.06 767 SER A CA 1
ATOM 5968 C C . SER A 1 767 ? 37.505 -21.331 -25.153 1.00 84.06 767 SER A C 1
ATOM 5970 O O . SER A 1 767 ? 37.765 -21.021 -26.318 1.00 84.06 767 SER A O 1
ATOM 5972 N N . THR A 1 768 ? 36.792 -20.540 -24.347 1.00 86.31 768 THR A N 1
ATOM 5973 C CA . THR A 1 768 ? 36.274 -19.213 -24.722 1.00 86.31 768 THR A CA 1
ATOM 5974 C C . THR A 1 768 ? 37.310 -18.127 -24.449 1.00 86.31 768 THR A C 1
ATOM 5976 O O . THR A 1 768 ? 37.562 -17.281 -25.307 1.00 86.31 768 THR A O 1
ATOM 5979 N N . ARG A 1 769 ? 38.002 -18.198 -23.305 1.00 90.25 769 ARG A N 1
ATOM 5980 C CA . ARG A 1 769 ? 39.074 -17.268 -22.914 1.00 90.25 769 ARG A CA 1
ATOM 5981 C C . ARG A 1 769 ? 40.163 -17.172 -23.986 1.00 90.25 769 ARG A C 1
ATOM 5983 O O . ARG A 1 769 ? 40.596 -16.078 -24.331 1.00 90.25 769 ARG A O 1
ATOM 5990 N N . GLY A 1 770 ? 40.552 -18.307 -24.573 1.00 86.50 770 GLY A N 1
ATOM 5991 C CA . GLY A 1 770 ? 41.540 -18.382 -25.652 1.00 86.50 770 GLY A CA 1
ATOM 5992 C C . GLY A 1 770 ? 41.077 -17.834 -27.008 1.00 86.50 770 GLY A C 1
ATOM 5993 O O . GLY A 1 770 ? 41.890 -17.757 -27.928 1.00 86.50 770 GLY A O 1
ATOM 5994 N N . LYS A 1 771 ? 39.810 -17.441 -27.176 1.00 87.50 771 LYS A N 1
ATOM 5995 C CA . LYS A 1 771 ? 39.278 -16.883 -28.435 1.00 87.50 771 LYS A CA 1
ATOM 5996 C C . LYS A 1 771 ? 39.113 -15.364 -28.400 1.00 87.50 771 LYS A C 1
ATOM 5998 O O . LYS A 1 771 ? 39.113 -14.748 -29.458 1.00 87.50 771 LYS A O 1
ATOM 6003 N N . LEU A 1 772 ? 39.027 -14.767 -27.214 1.00 89.62 772 LEU A N 1
ATOM 6004 C CA . LEU A 1 772 ? 38.665 -13.361 -27.041 1.00 89.62 772 LEU A CA 1
ATOM 6005 C C . LEU A 1 772 ? 39.907 -12.450 -26.904 1.00 89.62 772 LEU A C 1
ATOM 6007 O O . LEU A 1 772 ? 40.788 -12.751 -26.089 1.00 89.62 772 LEU A O 1
ATOM 6011 N N . PRO A 1 773 ? 40.004 -11.332 -27.654 1.00 88.94 773 PRO A N 1
ATOM 6012 C CA . PRO A 1 773 ? 41.177 -10.447 -27.638 1.00 88.94 773 PRO A CA 1
ATOM 6013 C C . PRO A 1 773 ? 41.482 -9.826 -26.271 1.00 88.94 773 PRO A C 1
ATOM 6015 O O . PRO A 1 773 ? 42.657 -9.712 -25.902 1.00 88.94 773 PRO A O 1
ATOM 6018 N N . VAL A 1 774 ? 40.446 -9.505 -25.486 1.00 88.06 774 VAL A N 1
ATOM 6019 C CA . VAL A 1 774 ? 40.578 -8.892 -24.152 1.00 88.06 774 VAL A CA 1
ATOM 6020 C C . VAL A 1 774 ? 41.440 -9.721 -23.194 1.00 88.06 774 VAL A C 1
ATOM 6022 O O . VAL A 1 774 ? 42.123 -9.148 -22.358 1.00 88.06 774 VAL A O 1
ATOM 6025 N N . PHE A 1 775 ? 41.508 -11.050 -23.334 1.00 88.81 775 PHE A N 1
ATOM 6026 C CA . PHE A 1 775 ? 42.356 -11.894 -22.475 1.00 88.81 775 PHE A CA 1
ATOM 6027 C C . PHE A 1 775 ? 43.773 -12.111 -23.020 1.00 88.81 775 PHE A C 1
ATOM 6029 O O . PHE A 1 775 ? 44.647 -12.538 -22.268 1.00 88.81 775 PHE A O 1
ATOM 6036 N N . LYS A 1 776 ? 44.013 -11.823 -24.304 1.00 85.50 776 LYS A N 1
ATOM 6037 C CA . LYS A 1 776 ? 45.314 -12.020 -24.972 1.00 85.50 776 LYS A CA 1
ATOM 6038 C C . LYS A 1 776 ? 46.167 -10.761 -24.977 1.00 85.50 776 LYS A C 1
ATOM 6040 O O . LYS A 1 776 ? 47.387 -10.826 -24.880 1.00 85.50 776 LYS A O 1
ATOM 6045 N N . SER A 1 777 ? 45.521 -9.613 -25.134 1.00 79.75 777 SER A N 1
ATOM 6046 C CA . SER A 1 777 ? 46.189 -8.323 -25.248 1.00 79.75 777 SER A CA 1
ATOM 6047 C C . SER A 1 777 ? 46.518 -7.755 -23.869 1.00 79.75 777 SER A C 1
ATOM 6049 O O . SER A 1 777 ? 45.690 -7.841 -22.965 1.00 79.75 777 SER A O 1
ATOM 6051 N N . GLN A 1 778 ? 47.676 -7.110 -23.702 1.00 74.50 778 GLN A N 1
ATOM 6052 C CA . GLN A 1 778 ? 47.964 -6.259 -22.533 1.00 74.50 778 GLN A CA 1
ATOM 6053 C C . GLN A 1 778 ? 47.532 -4.797 -22.737 1.00 74.50 778 GLN A C 1
ATOM 6055 O O . GLN A 1 778 ? 47.764 -3.945 -21.876 1.00 74.50 778 GLN A O 1
ATOM 6060 N N . ARG A 1 779 ? 46.891 -4.485 -23.872 1.00 79.00 779 ARG A N 1
ATOM 6061 C CA . ARG A 1 779 ? 46.372 -3.148 -24.156 1.00 79.00 779 ARG A CA 1
ATOM 6062 C C . ARG A 1 779 ? 45.350 -2.746 -23.093 1.00 79.00 779 ARG A C 1
ATOM 6064 O O . ARG A 1 779 ? 44.413 -3.487 -22.797 1.00 79.00 779 ARG A O 1
ATOM 6071 N N . LYS A 1 780 ? 45.535 -1.543 -22.556 1.00 78.00 780 LYS A N 1
ATOM 6072 C CA . LYS A 1 780 ? 44.543 -0.846 -21.738 1.00 78.00 780 LYS A CA 1
ATOM 6073 C C . LYS A 1 780 ? 43.572 -0.158 -22.692 1.00 78.00 780 LYS A C 1
ATOM 6075 O O . LYS A 1 780 ? 44.017 0.606 -23.551 1.00 78.00 780 LYS A O 1
ATOM 6080 N N . TYR A 1 781 ? 42.293 -0.498 -22.598 1.00 78.25 781 TYR A N 1
ATOM 6081 C CA . TYR A 1 781 ? 41.275 0.022 -23.513 1.00 78.25 781 TYR A CA 1
ATOM 6082 C C . TYR A 1 781 ? 40.723 1.345 -22.990 1.00 78.25 781 TYR A C 1
ATOM 6084 O O . TYR A 1 781 ? 40.500 2.258 -23.784 1.00 78.25 781 TYR A O 1
ATOM 6092 N N . PHE A 1 782 ? 40.610 1.475 -21.665 1.00 82.12 782 PHE A N 1
ATOM 6093 C CA . PHE A 1 782 ? 40.069 2.659 -21.011 1.00 82.12 782 PHE A CA 1
ATOM 6094 C C . PHE A 1 782 ? 41.035 3.227 -19.966 1.00 82.12 782 PHE A C 1
ATOM 6096 O O . PHE A 1 782 ? 41.896 2.535 -19.408 1.00 82.12 782 PHE A O 1
ATOM 6103 N N . VAL A 1 783 ? 40.907 4.529 -19.719 1.00 75.62 783 VAL A N 1
ATOM 6104 C CA . VAL A 1 783 ? 41.688 5.249 -18.707 1.00 75.62 783 VAL A CA 1
ATOM 6105 C C . VAL A 1 783 ? 40.941 5.180 -17.373 1.00 75.62 783 VAL A C 1
ATOM 6107 O O . VAL A 1 783 ? 39.717 5.277 -17.348 1.00 75.62 783 VAL A O 1
ATOM 6110 N N . SER A 1 784 ? 41.663 5.007 -16.260 1.00 69.81 784 SER A N 1
ATOM 6111 C CA . SER A 1 784 ? 41.058 5.144 -14.929 1.00 69.81 784 SER A CA 1
ATOM 6112 C C . SER A 1 784 ? 40.682 6.610 -14.692 1.00 69.81 784 SER A C 1
ATOM 6114 O O . SER A 1 784 ? 41.515 7.500 -14.870 1.00 69.81 784 SER A O 1
ATOM 6116 N N . GLY A 1 785 ? 39.420 6.856 -14.347 1.00 69.44 785 GLY A N 1
ATOM 6117 C CA . GLY A 1 785 ? 38.848 8.190 -14.189 1.00 69.44 785 GLY A CA 1
ATOM 6118 C C . GLY A 1 785 ? 38.113 8.358 -12.862 1.00 69.44 785 GLY A C 1
ATOM 6119 O O . GLY A 1 785 ? 37.761 7.386 -12.190 1.00 69.44 785 GLY A O 1
ATOM 6120 N N . VAL A 1 786 ? 37.872 9.617 -12.490 1.00 76.12 786 VAL A N 1
ATOM 6121 C CA . VAL A 1 786 ? 37.052 9.963 -11.323 1.00 76.12 786 VAL A CA 1
ATOM 6122 C C . VAL A 1 786 ? 35.595 9.662 -11.651 1.00 76.12 786 VAL A C 1
ATOM 6124 O O . VAL A 1 786 ? 35.038 10.233 -12.583 1.00 76.12 786 VAL A O 1
ATOM 6127 N N . LYS A 1 787 ? 34.990 8.760 -10.881 1.00 84.31 787 LYS A N 1
ATOM 6128 C CA . LYS A 1 787 ? 33.600 8.332 -11.066 1.00 84.31 787 LYS A CA 1
ATOM 6129 C C . LYS A 1 787 ? 32.637 9.411 -10.554 1.00 84.31 787 LYS A C 1
ATOM 6131 O O . LYS A 1 787 ? 32.976 10.086 -9.577 1.00 84.31 787 LYS A O 1
ATOM 6136 N N . PRO A 1 788 ? 31.429 9.529 -11.127 1.00 84.19 788 PRO A N 1
ATOM 6137 C CA . PRO A 1 788 ? 30.406 10.425 -10.611 1.00 84.19 788 PRO A CA 1
ATOM 6138 C C . PRO A 1 788 ? 30.020 10.095 -9.164 1.00 84.19 788 PRO A C 1
ATOM 6140 O O . PRO A 1 788 ? 30.013 8.932 -8.738 1.00 84.19 788 PRO A O 1
ATOM 6143 N N . ALA A 1 789 ? 29.635 11.116 -8.406 1.00 79.12 789 ALA A N 1
ATOM 6144 C CA . ALA A 1 789 ? 29.086 10.956 -7.069 1.00 79.12 789 ALA A CA 1
ATOM 6145 C C . ALA A 1 789 ? 27.790 10.129 -7.130 1.00 79.12 789 ALA A C 1
ATOM 6147 O O . ALA A 1 789 ? 26.816 10.525 -7.763 1.00 79.12 789 ALA A O 1
ATOM 6148 N N . GLY A 1 790 ? 27.768 8.971 -6.466 1.00 76.50 790 GLY A N 1
ATOM 6149 C CA . GLY A 1 790 ? 26.625 8.048 -6.495 1.00 76.50 790 GLY A CA 1
ATOM 6150 C C . GLY A 1 790 ? 26.742 6.890 -7.493 1.00 76.50 790 GLY A C 1
ATOM 6151 O O . GLY A 1 790 ? 25.798 6.106 -7.592 1.00 76.50 790 GLY A O 1
ATOM 6152 N N . ALA A 1 791 ? 27.884 6.742 -8.177 1.00 83.81 791 ALA A N 1
ATOM 6153 C CA . ALA A 1 791 ? 28.213 5.563 -8.981 1.00 83.81 791 ALA A CA 1
ATOM 6154 C C . ALA A 1 791 ? 28.048 4.255 -8.179 1.00 83.81 791 ALA A C 1
ATOM 6156 O O . ALA A 1 791 ? 28.499 4.145 -7.031 1.00 83.81 791 ALA A O 1
ATOM 6157 N N . ARG A 1 792 ? 27.399 3.249 -8.776 1.00 86.00 792 ARG A N 1
ATOM 6158 C CA . ARG A 1 792 ? 27.101 1.970 -8.116 1.00 86.00 792 ARG A CA 1
ATOM 6159 C C . ARG A 1 792 ? 28.264 0.983 -8.221 1.00 86.00 792 ARG A C 1
ATOM 6161 O O . ARG A 1 792 ? 29.115 1.062 -9.103 1.00 86.00 792 ARG A O 1
ATOM 6168 N N . GLN A 1 793 ? 28.295 0.032 -7.287 1.00 88.94 793 GLN A N 1
ATOM 6169 C CA . GLN A 1 793 ? 29.223 -1.105 -7.342 1.00 88.94 793 GLN A CA 1
ATOM 6170 C C . GLN A 1 793 ? 28.707 -2.220 -8.256 1.00 88.94 793 GLN A C 1
ATOM 6172 O O . GLN A 1 793 ? 29.493 -3.019 -8.756 1.00 88.94 793 GLN A O 1
ATOM 6177 N N . THR A 1 794 ? 27.398 -2.252 -8.491 1.00 91.25 794 THR A N 1
ATOM 6178 C CA . THR A 1 794 ? 26.711 -3.209 -9.356 1.00 91.25 794 THR A CA 1
ATOM 6179 C C . THR A 1 794 ? 25.837 -2.463 -10.357 1.00 91.25 794 THR A C 1
ATOM 6181 O O . THR A 1 794 ? 25.204 -1.472 -9.988 1.00 91.25 794 THR A O 1
ATOM 6184 N N . THR A 1 795 ? 25.788 -2.952 -11.594 1.00 93.88 795 THR A N 1
ATOM 6185 C CA . THR A 1 795 ? 24.855 -2.489 -12.629 1.00 93.88 795 THR A CA 1
ATOM 6186 C C . THR A 1 795 ? 24.100 -3.688 -13.182 1.00 93.88 795 THR A C 1
ATOM 6188 O O . THR A 1 795 ? 24.732 -4.639 -13.646 1.00 93.88 795 THR A O 1
ATOM 6191 N N . ASP A 1 796 ? 22.771 -3.626 -13.163 1.00 92.38 796 ASP A N 1
ATOM 6192 C CA . ASP A 1 796 ? 21.919 -4.633 -13.790 1.00 92.38 796 ASP A CA 1
ATOM 6193 C C . ASP A 1 796 ? 21.686 -4.252 -15.251 1.00 92.38 796 ASP A C 1
ATOM 6195 O O . ASP A 1 796 ? 21.119 -3.202 -15.563 1.00 92.38 796 ASP A O 1
ATOM 6199 N N . PHE A 1 797 ? 22.177 -5.093 -16.152 1.00 92.75 797 PHE A N 1
ATOM 6200 C CA . PHE A 1 797 ? 22.079 -4.916 -17.589 1.00 92.75 797 PHE A CA 1
ATOM 6201 C C . PHE A 1 797 ? 20.961 -5.783 -18.162 1.00 92.75 797 PHE A C 1
ATOM 6203 O O . PHE A 1 797 ? 20.872 -6.975 -17.853 1.00 92.75 797 PHE A O 1
ATOM 6210 N N . LEU A 1 798 ? 20.159 -5.200 -19.053 1.00 89.81 798 LEU A N 1
ATOM 6211 C CA . LEU A 1 798 ? 19.148 -5.918 -19.812 1.00 89.81 798 LEU A CA 1
ATOM 6212 C C . LEU A 1 798 ? 19.119 -5.469 -21.280 1.00 89.81 798 LEU A C 1
ATOM 6214 O O . LEU A 1 798 ? 18.869 -4.305 -21.596 1.00 89.81 798 LEU A O 1
ATOM 6218 N N . ALA A 1 799 ? 19.321 -6.425 -22.182 1.00 86.25 799 ALA A N 1
ATOM 6219 C CA . ALA A 1 799 ? 19.054 -6.285 -23.605 1.00 86.25 799 ALA A CA 1
ATOM 6220 C C . ALA A 1 799 ? 17.666 -6.835 -23.952 1.00 86.25 799 ALA A C 1
ATOM 6222 O O . ALA A 1 799 ? 17.268 -7.877 -23.425 1.00 86.25 799 ALA A O 1
ATOM 6223 N N . LEU A 1 800 ? 16.949 -6.147 -24.840 1.00 76.62 800 LEU A N 1
ATOM 6224 C CA . LEU A 1 800 ? 15.570 -6.470 -25.219 1.00 76.62 800 LEU A CA 1
ATOM 6225 C C . LEU A 1 800 ? 15.493 -7.448 -26.414 1.00 76.62 800 LEU A C 1
ATOM 6227 O O . LEU A 1 800 ? 16.329 -7.416 -27.319 1.00 76.62 800 LEU A O 1
ATOM 6231 N N . ASP A 1 801 ? 14.475 -8.320 -26.415 1.00 68.25 801 ASP A N 1
ATOM 6232 C CA . ASP A 1 801 ? 14.185 -9.287 -27.496 1.00 68.25 801 ASP A CA 1
ATOM 6233 C C . ASP A 1 801 ? 13.583 -8.616 -28.748 1.00 68.25 801 ASP A C 1
ATOM 6235 O O . ASP A 1 801 ? 13.183 -7.451 -28.717 1.00 68.25 801 ASP A O 1
ATOM 6239 N N . LYS A 1 802 ? 13.433 -9.363 -29.851 1.00 64.38 802 LYS A N 1
ATOM 6240 C CA . LYS A 1 802 ? 12.518 -8.964 -30.935 1.00 64.38 802 LYS A CA 1
ATOM 6241 C C . LYS A 1 802 ? 11.075 -9.305 -30.559 1.00 64.38 802 LYS A C 1
ATOM 6243 O O . LYS A 1 802 ? 10.804 -10.389 -30.043 1.00 64.38 802 LYS A O 1
ATOM 6248 N N . TYR A 1 803 ? 10.131 -8.430 -30.904 1.00 53.69 803 TYR A N 1
ATOM 6249 C CA . TYR A 1 803 ? 8.717 -8.802 -30.912 1.00 53.69 803 TYR A CA 1
ATOM 6250 C C . TYR A 1 803 ? 8.490 -9.977 -31.888 1.00 53.69 803 TYR A C 1
ATOM 6252 O O . TYR A 1 803 ? 9.011 -9.965 -33.006 1.00 53.69 803 TYR A O 1
ATOM 6260 N N . LYS A 1 804 ? 7.749 -11.006 -31.457 1.00 49.06 804 LYS A N 1
ATOM 6261 C CA . LYS A 1 804 ? 7.367 -12.173 -32.272 1.00 49.06 804 LYS A CA 1
ATOM 6262 C C . LYS A 1 804 ? 5.843 -12.297 -32.275 1.00 49.06 804 LYS A C 1
ATOM 6264 O O . LYS A 1 804 ? 5.246 -12.344 -31.199 1.00 49.06 804 LYS A O 1
ATOM 6269 N N . GLU A 1 805 ? 5.238 -12.371 -33.461 1.00 38.06 805 GLU A N 1
ATOM 6270 C CA . GLU A 1 805 ? 3.804 -12.649 -33.619 1.00 38.06 805 GLU A CA 1
ATOM 6271 C C . GLU A 1 805 ? 3.438 -13.966 -32.915 1.00 38.06 805 GLU A C 1
ATOM 6273 O O . GLU A 1 805 ? 4.159 -14.959 -33.019 1.00 38.06 805 GLU A O 1
ATOM 6278 N N . GLY A 1 806 ? 2.344 -13.961 -32.147 1.00 37.12 806 GLY A N 1
ATOM 6279 C CA . GLY A 1 806 ? 1.859 -15.128 -31.398 1.00 37.12 806 GLY A CA 1
ATOM 6280 C C . GLY A 1 806 ? 2.212 -15.166 -29.904 1.00 37.12 806 GLY A C 1
ATOM 6281 O O . GLY A 1 806 ? 1.649 -15.986 -29.182 1.00 37.12 806 GLY A O 1
ATOM 6282 N N . ARG A 1 807 ? 3.060 -14.261 -29.383 1.00 39.41 807 ARG A N 1
ATOM 6283 C CA . ARG A 1 807 ? 3.137 -14.018 -27.926 1.00 39.41 807 ARG A CA 1
ATOM 6284 C C . ARG A 1 807 ? 1.938 -13.166 -27.492 1.00 39.41 807 ARG A C 1
ATOM 6286 O O . ARG A 1 807 ? 1.982 -11.940 -27.539 1.00 39.41 807 ARG A O 1
ATOM 6293 N N . SER A 1 808 ? 0.851 -13.819 -27.091 1.00 39.97 808 SER A N 1
ATOM 6294 C CA . SER A 1 808 ? -0.305 -13.156 -26.482 1.00 39.97 808 SER A CA 1
ATOM 6295 C C . SER A 1 808 ? -0.022 -12.817 -25.018 1.00 39.97 808 SER A C 1
ATOM 6297 O O . SER A 1 808 ? -0.299 -13.644 -24.163 1.00 39.97 808 SER A O 1
ATOM 6299 N N . THR A 1 809 ? 0.482 -11.609 -24.750 1.00 33.41 809 THR A N 1
ATOM 6300 C CA .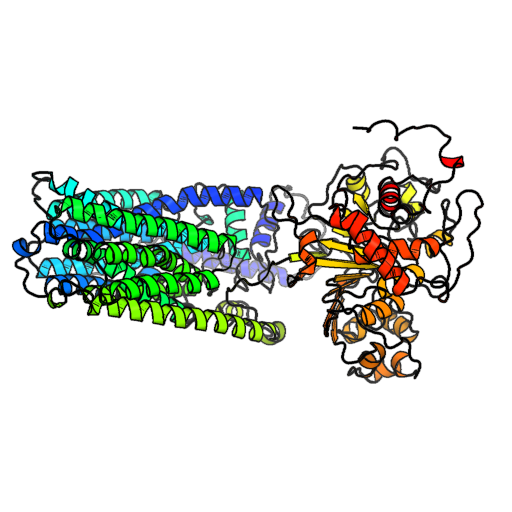 THR A 1 809 ? 0.215 -10.815 -23.529 1.00 33.41 809 THR A CA 1
ATOM 6301 C C . THR A 1 809 ? 0.723 -9.383 -23.755 1.00 33.41 809 THR A C 1
ATOM 6303 O O . THR A 1 809 ? 1.925 -9.144 -23.736 1.00 33.41 809 THR A O 1
ATOM 6306 N N . THR A 1 810 ? -0.194 -8.445 -24.028 1.00 36.69 810 THR A N 1
ATOM 6307 C CA . THR A 1 810 ? -0.050 -6.974 -23.883 1.00 36.69 810 THR A CA 1
ATOM 6308 C C . THR A 1 810 ? 1.297 -6.333 -24.282 1.00 36.69 810 THR A C 1
ATOM 6310 O O . THR A 1 810 ? 2.159 -6.202 -23.430 1.00 36.69 810 THR A O 1
ATOM 6313 N N . ASN A 1 811 ? 1.436 -5.861 -25.533 1.00 48.72 811 ASN A N 1
ATOM 6314 C CA . ASN A 1 811 ? 2.236 -4.718 -26.063 1.00 48.72 811 ASN A CA 1
ATOM 6315 C C . ASN A 1 811 ? 3.619 -4.291 -25.472 1.00 48.72 811 ASN A C 1
ATOM 6317 O O . ASN A 1 811 ? 4.170 -3.286 -25.924 1.00 48.72 811 ASN A O 1
ATOM 6321 N N . PHE A 1 812 ? 4.231 -5.012 -24.535 1.00 54.22 812 PHE A N 1
ATOM 6322 C CA . PHE A 1 812 ? 5.494 -4.680 -23.862 1.00 54.22 812 PHE A CA 1
ATOM 6323 C C . PHE A 1 812 ? 6.447 -5.883 -23.927 1.00 54.22 812 PHE A C 1
ATOM 6325 O O . PHE A 1 812 ? 5.998 -7.027 -23.928 1.00 54.22 812 PHE A O 1
ATOM 6332 N N . LEU A 1 813 ? 7.761 -5.641 -24.018 1.00 59.69 813 LEU A N 1
ATOM 6333 C CA . LEU A 1 813 ? 8.751 -6.728 -24.060 1.00 59.69 813 LEU A CA 1
ATOM 6334 C C . LEU A 1 813 ? 9.193 -7.160 -22.661 1.00 59.69 813 LEU A C 1
ATOM 6336 O O . LEU A 1 813 ? 9.407 -8.347 -22.434 1.00 59.69 813 LEU A O 1
ATOM 6340 N N . ASP A 1 814 ? 9.346 -6.195 -21.752 1.00 64.44 814 ASP A N 1
ATOM 6341 C CA . ASP A 1 814 ? 9.818 -6.412 -20.387 1.00 64.44 814 ASP A CA 1
ATOM 6342 C C . ASP A 1 814 ? 9.254 -5.363 -19.421 1.00 64.44 814 ASP A C 1
ATOM 6344 O O . ASP A 1 814 ? 9.032 -4.201 -19.784 1.00 64.44 814 ASP A O 1
ATOM 6348 N N . LEU A 1 815 ? 9.081 -5.772 -18.164 1.00 69.00 815 LEU A N 1
ATOM 6349 C CA . LEU A 1 815 ? 8.698 -4.907 -17.054 1.00 69.00 815 LEU A CA 1
ATOM 6350 C C . LEU A 1 815 ? 9.775 -4.973 -15.971 1.00 69.00 815 LEU A C 1
ATOM 6352 O O . LEU A 1 815 ? 10.102 -6.054 -15.487 1.00 69.00 815 LEU A O 1
ATOM 6356 N N . VAL A 1 816 ? 10.315 -3.818 -15.581 1.00 69.44 816 VAL A N 1
ATOM 6357 C CA . VAL A 1 816 ? 11.349 -3.728 -14.543 1.00 69.44 816 VAL A CA 1
ATOM 6358 C C . VAL A 1 816 ? 10.904 -2.737 -13.474 1.00 69.44 816 VAL A C 1
ATOM 6360 O O . VAL A 1 816 ? 10.667 -1.560 -13.752 1.00 69.44 816 VAL A O 1
ATOM 6363 N N . GLU A 1 817 ? 10.790 -3.194 -12.229 1.00 70.94 817 GLU A N 1
ATOM 6364 C CA . GLU A 1 817 ? 10.539 -2.312 -11.088 1.00 70.94 817 GLU A CA 1
ATOM 6365 C C . GLU A 1 817 ? 11.857 -1.696 -10.605 1.00 70.94 817 GLU A C 1
ATOM 6367 O O . GLU A 1 817 ? 12.816 -2.407 -10.305 1.00 70.94 817 GLU A O 1
ATOM 6372 N N . ILE A 1 818 ? 11.910 -0.363 -10.540 1.00 71.75 818 ILE A N 1
ATOM 6373 C CA . ILE A 1 818 ? 13.121 0.383 -10.194 1.00 71.75 818 ILE A CA 1
ATOM 6374 C C . ILE A 1 818 ? 12.878 1.162 -8.903 1.00 71.75 818 ILE A C 1
ATOM 6376 O O . ILE A 1 818 ? 12.052 2.078 -8.829 1.00 71.75 818 ILE A O 1
ATOM 6380 N N . GLU A 1 819 ? 13.635 0.808 -7.866 1.00 65.88 819 GLU A N 1
ATOM 6381 C CA . GLU A 1 819 ? 13.632 1.518 -6.590 1.00 65.88 819 GLU A CA 1
ATOM 6382 C C . GLU A 1 819 ? 14.652 2.663 -6.615 1.00 65.88 819 GLU A C 1
ATOM 6384 O O . GLU A 1 819 ? 15.865 2.445 -6.613 1.00 65.88 819 GLU A O 1
ATOM 6389 N N . VAL A 1 820 ? 14.162 3.905 -6.579 1.00 67.81 820 VAL A N 1
ATOM 6390 C CA . VAL A 1 820 ? 15.021 5.097 -6.548 1.00 67.81 820 VAL A CA 1
ATOM 6391 C C . VAL A 1 820 ? 14.986 5.737 -5.156 1.00 67.81 820 VAL A C 1
ATOM 6393 O O . VAL A 1 820 ? 13.910 6.118 -4.679 1.00 67.81 820 VAL A O 1
ATOM 6396 N N . PRO A 1 821 ? 16.133 5.874 -4.464 1.00 61.84 821 PRO A N 1
ATOM 6397 C CA . PRO A 1 821 ? 16.188 6.591 -3.196 1.00 61.84 821 PRO A CA 1
ATOM 6398 C C . PRO A 1 821 ? 16.007 8.097 -3.430 1.00 61.84 821 PRO A C 1
ATOM 6400 O O . PRO A 1 821 ? 16.627 8.655 -4.327 1.00 61.84 821 PRO A O 1
ATOM 6403 N N . MET A 1 822 ? 15.212 8.772 -2.592 1.00 65.06 822 MET A N 1
ATOM 6404 C CA . MET A 1 822 ? 15.088 10.235 -2.659 1.00 65.06 822 MET A CA 1
ATOM 6405 C C . MET A 1 822 ? 16.392 10.922 -2.237 1.00 65.06 822 MET A C 1
ATOM 6407 O O . MET A 1 822 ? 16.922 10.630 -1.157 1.00 65.06 822 MET A O 1
ATOM 6411 N N . ARG A 1 823 ? 16.861 11.878 -3.045 1.00 72.75 823 ARG A N 1
ATOM 6412 C CA . ARG A 1 823 ? 18.019 12.739 -2.768 1.00 72.75 823 ARG A CA 1
ATOM 6413 C C . ARG A 1 823 ? 17.556 14.180 -2.528 1.00 72.75 823 ARG A C 1
ATOM 6415 O O . ARG A 1 823 ? 16.526 14.610 -3.036 1.00 72.75 823 ARG A O 1
ATOM 6422 N N . ALA A 1 824 ? 18.324 14.957 -1.763 1.00 68.94 824 ALA A N 1
ATOM 6423 C CA . ALA A 1 824 ? 17.987 16.362 -1.487 1.00 68.94 824 ALA A CA 1
ATOM 6424 C C . ALA A 1 824 ? 17.974 17.230 -2.764 1.00 68.94 824 ALA A C 1
ATOM 6426 O O . ALA A 1 824 ? 17.156 18.136 -2.898 1.00 68.94 824 ALA A O 1
ATOM 6427 N N . GLU A 1 825 ? 18.847 16.907 -3.718 1.00 73.50 825 GLU A N 1
ATOM 6428 C CA . GLU A 1 825 ? 18.940 17.538 -5.040 1.00 73.50 825 GLU A CA 1
ATOM 6429 C C . GLU A 1 825 ? 17.741 17.254 -5.958 1.00 73.50 825 GLU A C 1
ATOM 6431 O O . GLU A 1 825 ? 17.578 17.936 -6.967 1.00 73.50 825 GLU A O 1
ATOM 6436 N N . ASP A 1 826 ? 16.871 16.300 -5.606 1.00 81.19 826 ASP A N 1
ATOM 6437 C CA . ASP A 1 826 ? 15.714 15.953 -6.433 1.00 81.19 826 ASP A CA 1
ATOM 6438 C C . ASP A 1 826 ? 14.554 16.951 -6.271 1.00 81.19 826 ASP A C 1
ATOM 6440 O O . ASP A 1 826 ? 13.631 16.954 -7.081 1.00 81.19 826 ASP A O 1
ATOM 6444 N N . ALA A 1 827 ? 14.588 17.825 -5.255 1.00 79.88 827 ALA A N 1
ATOM 6445 C CA . ALA A 1 827 ? 13.480 18.716 -4.898 1.00 79.88 827 ALA A CA 1
ATOM 6446 C C . ALA A 1 827 ? 12.876 19.526 -6.072 1.00 79.88 827 ALA A C 1
ATOM 6448 O O . ALA A 1 827 ? 11.645 19.546 -6.173 1.00 79.88 827 ALA A O 1
ATOM 6449 N N . PRO A 1 828 ? 13.662 20.123 -6.998 1.00 82.62 828 PRO A N 1
ATOM 6450 C CA . PRO A 1 828 ? 13.116 20.847 -8.154 1.00 82.62 828 PRO A CA 1
ATOM 6451 C C . PRO A 1 828 ? 12.332 19.958 -9.132 1.00 82.62 828 PRO A C 1
ATOM 6453 O O . PRO A 1 828 ? 11.501 20.448 -9.893 1.00 82.62 828 PRO A O 1
ATOM 6456 N N . TYR A 1 829 ? 12.581 18.649 -9.108 1.00 86.38 829 TYR A N 1
ATOM 6457 C CA . TYR A 1 829 ? 12.031 17.665 -10.041 1.00 86.38 829 TYR A CA 1
ATOM 6458 C C . TYR A 1 829 ? 10.825 16.907 -9.464 1.00 86.38 829 TYR A C 1
ATOM 6460 O O . TYR A 1 829 ? 10.137 16.193 -10.187 1.00 86.38 829 TYR A O 1
ATOM 6468 N N . MET A 1 830 ? 10.516 17.087 -8.174 1.00 81.69 830 MET A N 1
ATOM 6469 C CA . MET A 1 830 ? 9.438 16.371 -7.470 1.00 81.69 830 MET A CA 1
ATOM 6470 C C . MET A 1 830 ? 8.033 16.941 -7.715 1.00 81.69 830 MET A C 1
ATOM 6472 O O . MET A 1 830 ? 7.066 16.507 -7.082 1.00 81.69 830 MET A O 1
ATOM 6476 N N . LYS A 1 831 ? 7.889 17.910 -8.624 1.00 78.31 831 LYS A N 1
ATOM 6477 C CA . LYS A 1 831 ? 6.593 18.501 -8.961 1.00 78.31 831 LYS A CA 1
ATOM 6478 C C . LYS A 1 831 ? 5.708 17.445 -9.630 1.00 78.31 831 LYS A C 1
ATOM 6480 O O . LYS A 1 831 ? 5.976 16.984 -10.738 1.00 78.31 831 LYS A O 1
ATOM 6485 N N . LYS A 1 832 ? 4.645 17.049 -8.929 1.00 76.00 832 LYS A N 1
ATOM 6486 C CA . LYS A 1 832 ? 3.604 16.173 -9.471 1.00 76.00 832 LYS A CA 1
ATOM 6487 C C . LYS A 1 832 ? 2.681 16.954 -10.397 1.00 76.00 832 LYS A C 1
ATOM 6489 O O . LYS A 1 832 ? 2.388 18.130 -10.169 1.00 76.00 832 LYS A O 1
ATOM 6494 N N . ARG A 1 833 ? 2.178 16.268 -11.414 1.00 71.44 833 ARG A N 1
ATOM 6495 C CA . ARG A 1 833 ? 1.203 16.800 -12.358 1.00 71.44 833 ARG A CA 1
ATOM 6496 C C . ARG A 1 833 ? -0.118 17.107 -11.649 1.00 71.44 833 ARG A C 1
ATOM 6498 O O . ARG A 1 833 ? -0.626 16.299 -10.879 1.00 71.44 833 ARG A O 1
ATOM 6505 N N . ALA A 1 834 ? -0.720 18.254 -11.959 1.00 59.88 834 ALA A N 1
ATOM 6506 C CA . ALA A 1 834 ? -2.039 18.607 -11.437 1.00 59.88 834 ALA A CA 1
ATOM 6507 C C . ALA A 1 834 ? -3.070 17.507 -11.768 1.00 59.88 834 ALA A C 1
ATOM 6509 O O . ALA A 1 834 ? -3.231 17.132 -12.929 1.00 59.88 834 ALA A O 1
ATOM 6510 N N . GLY A 1 835 ? -3.730 16.962 -10.741 1.00 55.34 835 GLY A N 1
ATOM 6511 C CA . GLY A 1 835 ? -4.717 15.885 -10.889 1.00 55.34 835 GLY A CA 1
ATOM 6512 C C . GLY A 1 835 ? -4.145 14.480 -11.132 1.00 55.34 835 GLY A C 1
ATOM 6513 O O . GLY A 1 835 ? -4.912 13.575 -11.450 1.00 55.34 835 GLY A O 1
ATOM 6514 N N . SER A 1 836 ? -2.830 14.259 -10.996 1.00 65.56 836 SER A N 1
ATOM 6515 C CA . SER A 1 836 ? -2.209 12.936 -11.155 1.00 65.56 836 SER A CA 1
ATOM 6516 C C . SER A 1 836 ? -1.064 12.706 -10.164 1.00 65.56 836 SER A C 1
ATOM 6518 O O . SER A 1 836 ? -0.357 13.627 -9.774 1.00 65.56 836 SER A O 1
ATOM 6520 N N . ASP A 1 837 ? -0.840 11.446 -9.788 1.00 65.12 837 ASP A N 1
ATOM 6521 C CA . ASP A 1 837 ? 0.327 11.035 -8.998 1.00 65.12 837 ASP A CA 1
ATOM 6522 C C . ASP A 1 837 ? 1.634 10.935 -9.809 1.00 65.12 837 ASP A C 1
ATOM 6524 O O . ASP A 1 837 ? 2.679 10.610 -9.246 1.00 65.12 837 ASP A O 1
ATOM 6528 N N . LYS A 1 838 ? 1.595 11.230 -11.117 1.00 76.88 838 LYS A N 1
ATOM 6529 C CA . LYS A 1 838 ? 2.751 11.178 -12.026 1.00 76.88 838 LYS A CA 1
ATOM 6530 C C . LYS A 1 838 ? 3.565 12.477 -11.985 1.00 76.88 838 LYS A C 1
ATOM 6532 O O . LYS A 1 838 ? 3.004 13.562 -11.829 1.00 76.88 838 LYS A O 1
ATOM 6537 N N . PHE A 1 839 ? 4.880 12.362 -12.151 1.00 84.62 839 PHE A N 1
ATOM 6538 C CA . PHE A 1 839 ? 5.778 13.510 -12.295 1.00 84.62 839 PHE A CA 1
ATOM 6539 C C . PHE A 1 839 ? 5.736 14.058 -13.720 1.00 84.62 839 PHE A C 1
ATOM 6541 O O . PHE A 1 839 ? 5.206 13.421 -14.636 1.00 84.62 839 PHE A O 1
ATOM 6548 N N . ASP A 1 840 ? 6.297 15.244 -13.904 1.00 86.12 840 ASP A N 1
ATOM 6549 C CA . ASP A 1 840 ? 6.604 15.748 -15.234 1.00 86.12 840 ASP A CA 1
ATOM 6550 C C . ASP A 1 840 ? 8.040 15.444 -15.635 1.00 86.12 840 ASP A C 1
ATOM 6552 O O . ASP A 1 840 ? 8.912 15.215 -14.796 1.00 86.12 840 ASP A O 1
ATOM 6556 N N . LEU A 1 841 ? 8.247 15.369 -16.949 1.00 92.00 841 LEU A N 1
ATOM 6557 C CA . LEU A 1 841 ? 9.572 15.209 -17.516 1.00 92.00 841 LEU A CA 1
ATOM 6558 C C . LEU A 1 841 ? 10.277 16.564 -17.455 1.00 92.00 841 LEU A C 1
ATOM 6560 O O . LEU A 1 841 ? 9.735 17.571 -17.915 1.00 92.00 841 LEU A O 1
ATOM 6564 N N . CYS A 1 842 ? 11.480 16.576 -16.901 1.00 94.81 842 CYS A N 1
ATOM 6565 C CA . CYS A 1 842 ? 12.287 17.770 -16.721 1.00 94.81 842 CYS A CA 1
ATOM 6566 C C . CYS A 1 842 ? 13.646 17.609 -17.405 1.00 94.81 842 CYS A C 1
ATOM 6568 O O . CYS A 1 842 ? 14.218 16.514 -17.444 1.00 94.81 842 CYS A O 1
ATOM 6570 N N . TYR A 1 843 ? 14.185 18.717 -17.902 1.00 96.38 843 TYR A N 1
ATOM 6571 C CA . TYR A 1 843 ? 15.586 18.806 -18.284 1.00 96.38 843 TYR A CA 1
ATOM 6572 C C . TYR A 1 843 ? 16.477 18.642 -17.050 1.00 96.38 843 TYR A C 1
ATOM 6574 O O . TYR A 1 843 ? 16.127 19.072 -15.952 1.00 96.38 843 TYR A O 1
ATOM 6582 N N . ASP A 1 844 ? 17.643 18.030 -17.231 1.00 96.06 844 ASP A N 1
ATOM 6583 C CA . ASP A 1 844 ? 18.646 17.910 -16.178 1.00 96.06 844 ASP A CA 1
ATOM 6584 C C . ASP A 1 844 ? 19.570 19.142 -16.162 1.00 96.06 844 ASP A C 1
ATOM 6586 O O . ASP A 1 844 ? 20.147 19.505 -17.186 1.00 96.06 844 ASP A O 1
ATOM 6590 N N . GLU A 1 845 ? 19.717 19.792 -15.001 1.00 95.06 845 GLU A N 1
ATOM 6591 C CA . GLU A 1 845 ? 20.537 21.007 -14.834 1.00 95.06 845 GLU A CA 1
ATOM 6592 C C . GLU A 1 845 ? 21.981 20.822 -15.328 1.00 95.06 845 GLU A C 1
ATOM 6594 O O . GLU A 1 845 ? 22.513 21.661 -16.060 1.00 95.06 845 GLU A O 1
ATOM 6599 N N . GLU A 1 846 ? 22.626 19.726 -14.927 1.00 95.12 846 GLU A N 1
ATOM 6600 C CA . GLU A 1 846 ? 24.019 19.450 -15.276 1.00 95.12 846 GLU A CA 1
ATOM 6601 C C . GLU A 1 846 ? 24.156 19.193 -16.779 1.00 95.12 846 GLU A C 1
ATOM 6603 O O . GLU A 1 846 ? 25.061 19.724 -17.428 1.00 95.12 846 GLU A O 1
ATOM 6608 N N . TRP A 1 847 ? 23.212 18.454 -17.360 1.00 97.00 847 TRP A N 1
ATOM 6609 C CA . TRP A 1 847 ? 23.181 18.205 -18.796 1.00 97.00 847 TRP A CA 1
ATOM 6610 C C . TRP A 1 847 ? 22.975 19.468 -19.633 1.00 97.00 847 TRP A C 1
ATOM 6612 O O . TRP A 1 847 ? 23.641 19.639 -20.659 1.00 97.00 847 TRP A O 1
ATOM 6622 N N . LEU A 1 848 ? 22.103 20.381 -19.196 1.00 97.38 848 LEU A N 1
ATOM 6623 C CA . LEU A 1 848 ? 21.924 21.685 -19.842 1.00 97.38 848 LEU A CA 1
ATOM 6624 C C . LEU A 1 848 ? 23.227 22.493 -19.824 1.00 97.38 848 LEU A C 1
ATOM 6626 O O . LEU A 1 848 ? 23.612 23.075 -20.841 1.00 97.38 848 LEU A O 1
ATOM 6630 N N . ALA A 1 849 ? 23.945 22.484 -18.699 1.00 96.94 849 ALA A N 1
ATOM 6631 C CA . ALA A 1 849 ? 25.220 23.181 -18.559 1.00 96.94 849 ALA A CA 1
ATOM 6632 C C . ALA A 1 849 ? 26.305 22.602 -19.479 1.00 96.94 849 ALA A C 1
ATOM 6634 O O . ALA A 1 849 ? 27.007 23.357 -20.160 1.00 96.94 849 ALA A O 1
ATOM 6635 N N . ILE A 1 850 ? 26.413 21.270 -19.535 1.00 96.31 850 ILE A N 1
ATOM 6636 C CA . ILE A 1 850 ? 27.339 20.562 -20.427 1.00 96.31 850 ILE A CA 1
ATOM 6637 C C . ILE A 1 850 ? 26.995 20.869 -21.885 1.00 96.31 850 ILE A C 1
ATOM 6639 O O . ILE A 1 850 ? 27.868 21.288 -22.643 1.00 96.31 850 ILE A O 1
ATOM 6643 N N . THR A 1 851 ? 25.727 20.732 -22.271 1.00 95.69 851 THR A N 1
ATOM 6644 C CA . THR A 1 851 ? 25.270 20.987 -23.645 1.00 95.69 851 THR A CA 1
ATOM 6645 C C . THR A 1 851 ? 25.580 22.419 -24.071 1.00 95.69 851 THR A C 1
ATOM 6647 O O . THR A 1 851 ? 26.157 22.633 -25.138 1.00 95.69 851 THR A O 1
ATOM 6650 N N . ARG A 1 852 ? 25.302 23.400 -23.203 1.00 95.62 852 ARG A N 1
ATOM 6651 C CA . ARG A 1 852 ? 25.612 24.810 -23.463 1.00 95.62 852 ARG A CA 1
ATOM 6652 C C . ARG A 1 852 ? 27.116 25.049 -23.622 1.00 95.62 852 ARG A C 1
ATOM 6654 O O . ARG A 1 852 ? 27.523 25.747 -24.544 1.00 95.62 852 ARG A O 1
ATOM 6661 N N . ALA A 1 853 ? 27.946 24.451 -22.765 1.00 94.62 853 ALA A N 1
ATOM 6662 C CA . ALA A 1 853 ? 29.402 24.584 -22.853 1.00 94.62 853 ALA A CA 1
ATOM 6663 C C . ALA A 1 853 ? 29.978 23.945 -24.130 1.00 94.62 853 ALA A C 1
ATOM 6665 O O . ALA A 1 853 ? 30.975 24.426 -24.668 1.00 94.62 853 ALA A O 1
ATOM 6666 N N . TYR A 1 854 ? 29.362 22.864 -24.613 1.00 92.62 854 TYR A N 1
ATOM 6667 C CA . TYR A 1 854 ? 29.800 22.114 -25.792 1.00 92.62 854 TYR A CA 1
ATOM 6668 C C . TYR A 1 854 ? 29.239 22.645 -27.116 1.00 92.62 854 TYR A C 1
ATOM 6670 O O . TYR A 1 854 ? 29.638 22.137 -28.168 1.00 92.62 854 TYR A O 1
ATOM 6678 N N . ASN A 1 855 ? 28.356 23.647 -27.107 1.00 89.88 855 ASN A N 1
ATOM 6679 C CA . ASN A 1 855 ? 27.706 24.143 -28.323 1.00 89.88 855 ASN A CA 1
ATOM 6680 C C . ASN A 1 855 ? 28.720 24.572 -29.398 1.00 89.88 855 ASN A C 1
ATOM 6682 O O . ASN A 1 855 ? 28.643 24.147 -30.548 1.00 89.88 855 ASN A O 1
ATOM 6686 N N . ASP A 1 856 ? 29.760 25.304 -28.999 1.00 84.94 856 ASP A N 1
ATOM 6687 C CA . ASP A 1 856 ? 30.809 25.778 -29.911 1.00 84.94 856 ASP A CA 1
ATOM 6688 C C . ASP A 1 856 ? 31.713 24.667 -30.446 1.00 84.94 856 ASP A C 1
ATOM 6690 O O . ASP A 1 856 ? 32.555 24.938 -31.310 1.00 84.94 856 ASP A O 1
ATOM 6694 N N . SER A 1 857 ? 31.576 23.439 -29.940 1.00 85.94 857 SER A N 1
ATOM 6695 C CA . SER A 1 857 ? 32.288 22.243 -30.403 1.00 85.94 857 SER A CA 1
ATOM 6696 C C . SER A 1 857 ? 31.434 21.365 -31.321 1.00 85.94 857 SER A C 1
ATOM 6698 O O . SER A 1 857 ? 31.991 20.498 -31.985 1.00 85.94 857 SER A O 1
ATOM 6700 N N . LEU A 1 858 ? 30.118 21.598 -31.407 1.00 87.00 858 LEU A N 1
ATOM 6701 C CA . LEU A 1 858 ? 29.242 20.876 -32.329 1.00 87.00 858 LEU A CA 1
ATOM 6702 C C . LEU A 1 858 ? 29.561 21.282 -33.773 1.00 87.00 858 LEU A C 1
ATOM 6704 O O . LEU A 1 858 ? 29.573 22.467 -34.113 1.00 87.00 858 LEU A O 1
ATOM 6708 N N . ARG A 1 859 ? 29.875 20.304 -34.619 1.00 85.06 859 ARG A N 1
ATOM 6709 C CA . ARG A 1 859 ? 30.231 20.498 -36.027 1.00 85.06 859 ARG A CA 1
ATOM 6710 C C . ARG A 1 859 ? 29.294 19.648 -36.869 1.00 85.06 859 ARG A C 1
ATOM 6712 O O . ARG A 1 859 ? 29.382 18.425 -36.829 1.00 85.06 859 ARG A O 1
ATOM 6719 N N . VAL A 1 860 ? 28.384 20.333 -37.550 1.00 84.81 860 VAL A N 1
ATOM 6720 C CA . VAL A 1 860 ? 27.410 19.778 -38.494 1.00 84.81 860 VAL A CA 1
ATOM 6721 C C . VAL A 1 860 ? 27.613 20.506 -39.822 1.00 84.81 860 VAL A C 1
ATOM 6723 O O . VAL A 1 860 ? 28.090 21.646 -39.819 1.00 84.81 860 VAL A O 1
ATOM 6726 N N . GLN A 1 861 ? 27.301 19.854 -40.941 1.00 85.38 861 GLN A N 1
ATOM 6727 C CA . GLN A 1 861 ? 27.384 20.460 -42.267 1.00 85.38 861 GLN A CA 1
ATOM 6728 C C . GLN A 1 861 ? 26.504 21.714 -42.370 1.00 85.38 861 GLN A C 1
ATOM 6730 O O . GLN A 1 861 ? 25.319 21.702 -42.018 1.00 85.38 861 GLN A O 1
ATOM 6735 N N . ASP A 1 862 ? 27.091 22.797 -42.873 1.00 81.19 862 ASP A N 1
ATOM 6736 C CA . ASP A 1 862 ? 26.401 24.071 -43.041 1.00 81.19 862 ASP A CA 1
ATOM 6737 C C . ASP A 1 862 ? 25.328 24.002 -44.155 1.00 81.19 862 ASP A C 1
ATOM 6739 O O . ASP A 1 862 ? 25.607 23.449 -45.223 1.00 81.19 862 ASP A O 1
ATOM 6743 N N . PRO A 1 863 ? 24.112 24.551 -43.939 1.00 75.75 863 PRO A N 1
ATOM 6744 C CA . PRO A 1 863 ? 23.005 24.432 -44.894 1.00 75.75 863 PRO A CA 1
ATOM 6745 C C . PRO A 1 863 ? 23.248 25.132 -46.228 1.00 75.75 863 PRO A C 1
ATOM 6747 O O . PRO A 1 863 ? 22.656 24.755 -47.237 1.00 75.75 863 PRO A O 1
ATOM 6750 N N . GLU A 1 864 ? 24.019 26.219 -46.212 1.00 76.25 864 GLU A N 1
ATOM 6751 C CA . GLU A 1 864 ? 24.141 27.137 -47.344 1.00 76.25 864 GLU A CA 1
ATOM 6752 C C . GLU A 1 864 ? 25.434 26.882 -48.118 1.00 76.25 864 GLU A C 1
ATOM 6754 O O . GLU A 1 864 ? 25.448 26.900 -49.349 1.00 76.25 864 GLU A O 1
ATOM 6759 N N . THR A 1 865 ? 26.519 26.620 -47.393 1.00 79.12 865 THR A N 1
ATOM 6760 C CA . THR A 1 865 ? 27.859 26.408 -47.948 1.00 79.12 865 THR A CA 1
ATOM 6761 C C . THR A 1 865 ? 28.182 24.934 -48.187 1.00 79.12 865 THR A C 1
ATOM 6763 O O . THR A 1 865 ? 29.128 24.648 -48.918 1.00 79.12 865 THR A O 1
ATOM 6766 N N . LEU A 1 866 ? 27.425 24.001 -47.587 1.00 77.50 866 LEU A N 1
ATOM 6767 C CA . LEU A 1 866 ? 27.663 22.546 -47.616 1.00 77.50 866 LEU A CA 1
ATOM 6768 C C . LEU A 1 866 ? 29.043 22.126 -47.080 1.00 77.50 866 LEU A C 1
ATOM 6770 O O . LEU A 1 866 ? 29.467 20.979 -47.240 1.00 77.50 866 LEU A O 1
ATOM 6774 N N . VAL A 1 867 ? 29.750 23.037 -46.411 1.00 82.19 867 VAL A N 1
ATOM 6775 C CA . VAL A 1 867 ? 31.059 22.776 -45.820 1.00 82.19 867 VAL A CA 1
ATOM 6776 C C . VAL A 1 867 ? 30.872 22.192 -44.425 1.00 82.19 867 VAL A C 1
ATOM 6778 O O . VAL A 1 867 ? 30.099 22.698 -43.611 1.00 82.19 867 VAL A O 1
ATOM 6781 N N . VAL A 1 868 ? 31.628 21.137 -44.127 1.00 82.44 868 VAL A N 1
ATOM 6782 C CA . VAL A 1 868 ? 31.736 20.572 -42.781 1.00 82.44 868 VAL A CA 1
ATOM 6783 C C . VAL A 1 868 ? 32.917 21.244 -42.088 1.00 82.44 868 VAL A C 1
ATOM 6785 O O . VAL A 1 868 ? 34.058 21.066 -42.529 1.00 82.44 868 VAL A O 1
ATOM 6788 N N . PRO A 1 869 ? 32.705 22.030 -41.019 1.00 80.12 869 PRO A N 1
ATOM 6789 C CA . PRO A 1 869 ? 33.830 22.657 -40.354 1.00 80.12 869 PRO A CA 1
ATOM 6790 C C . PRO A 1 869 ? 34.678 21.587 -39.640 1.00 80.12 869 PRO A C 1
ATOM 6792 O O . PRO A 1 869 ? 34.123 20.657 -39.047 1.00 80.12 869 PRO A O 1
ATOM 6795 N N . PRO A 1 870 ? 36.020 21.700 -39.679 1.00 75.19 870 PRO A N 1
ATOM 6796 C CA . PRO A 1 870 ? 36.906 20.658 -39.174 1.00 75.19 870 PRO A CA 1
ATOM 6797 C C . PRO A 1 870 ? 36.720 20.445 -37.671 1.00 75.19 870 PRO A C 1
ATOM 6799 O O . PRO A 1 870 ? 36.472 21.398 -36.916 1.00 7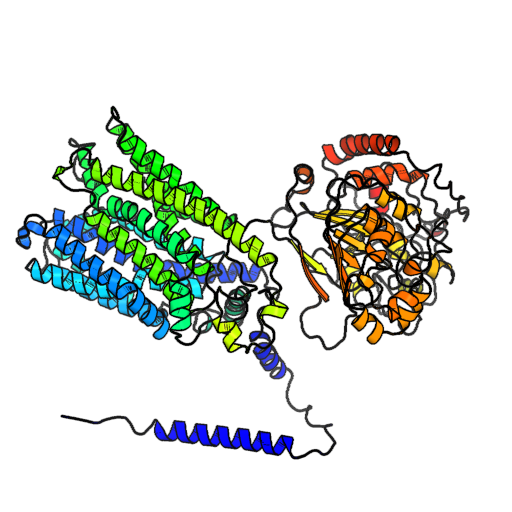5.19 870 PRO A O 1
ATOM 6802 N N . ASP A 1 871 ? 36.885 19.195 -37.232 1.00 73.81 871 ASP A N 1
ATOM 6803 C CA . ASP A 1 871 ? 36.899 18.886 -35.807 1.00 73.81 871 ASP A CA 1
ATOM 6804 C C . ASP A 1 871 ? 38.074 19.610 -35.130 1.00 73.81 871 ASP A C 1
ATOM 6806 O O . ASP A 1 871 ? 39.216 19.605 -35.597 1.00 73.81 871 ASP A O 1
ATOM 6810 N N . LYS A 1 872 ? 37.778 20.266 -34.008 1.00 70.31 872 LYS A N 1
ATOM 6811 C CA . LYS A 1 872 ? 38.758 20.998 -33.200 1.00 70.31 872 LYS A CA 1
ATOM 6812 C C . LYS A 1 872 ? 39.599 20.066 -32.318 1.00 70.31 872 LYS A C 1
ATOM 6814 O O . LYS A 1 872 ? 40.582 20.534 -31.737 1.00 70.31 872 LYS A O 1
ATOM 6819 N N . GLY A 1 873 ? 39.230 18.786 -32.225 1.00 69.31 873 GLY A N 1
ATOM 6820 C CA . GLY A 1 873 ? 39.924 17.764 -31.446 1.00 69.31 873 GLY A CA 1
ATOM 6821 C C . GLY A 1 873 ? 39.762 17.926 -29.928 1.00 69.31 873 GLY A C 1
ATOM 6822 O O . GLY A 1 873 ? 39.261 18.933 -29.421 1.00 69.31 873 GLY A O 1
ATOM 6823 N N . LYS A 1 874 ? 40.217 16.920 -29.165 1.00 70.06 874 LYS A N 1
ATOM 6824 C CA . LYS A 1 874 ? 40.014 16.832 -27.700 1.00 70.06 874 LYS A CA 1
ATOM 6825 C C . LYS A 1 874 ? 40.583 18.007 -26.898 1.00 70.06 874 LYS A C 1
ATOM 6827 O O . LYS A 1 874 ? 40.025 18.361 -25.866 1.00 70.06 874 LYS A O 1
ATOM 6832 N N . SER A 1 875 ? 41.678 18.614 -27.354 1.00 63.00 875 SER A N 1
ATOM 6833 C CA . SER A 1 875 ? 42.385 19.682 -26.628 1.00 63.00 875 SER A CA 1
ATOM 6834 C C . SER A 1 875 ? 41.623 21.008 -26.573 1.00 63.00 875 SER A C 1
ATOM 6836 O O . SER A 1 875 ? 41.926 21.845 -25.727 1.00 63.00 875 SER A O 1
ATOM 6838 N N . LYS A 1 876 ? 40.630 21.204 -27.449 1.00 70.44 876 LYS A N 1
ATOM 6839 C CA . LYS A 1 876 ? 39.806 22.420 -27.508 1.00 70.44 876 LYS A CA 1
ATOM 6840 C C . LYS A 1 876 ? 38.416 22.247 -26.888 1.00 70.44 876 LYS A C 1
ATOM 6842 O O . LYS A 1 876 ? 37.594 23.154 -26.999 1.00 70.44 876 LYS A O 1
ATOM 6847 N N . ARG A 1 877 ? 38.147 21.106 -26.241 1.00 80.94 877 ARG A N 1
ATOM 6848 C CA . ARG A 1 877 ? 36.876 20.857 -25.548 1.00 80.94 877 ARG A CA 1
ATOM 6849 C C . ARG A 1 877 ? 36.792 21.637 -24.227 1.00 80.94 877 ARG A C 1
ATOM 6851 O O . ARG A 1 877 ? 37.830 21.974 -23.652 1.00 80.94 877 ARG A O 1
ATOM 6858 N N . PRO A 1 878 ? 35.579 21.943 -23.730 1.00 85.81 878 PRO A N 1
ATOM 6859 C CA . PRO A 1 878 ? 35.402 22.750 -22.527 1.00 85.81 878 PRO A CA 1
ATOM 6860 C C . PRO A 1 878 ? 36.093 22.136 -21.307 1.00 85.81 878 PRO A C 1
ATOM 6862 O O . PRO A 1 878 ? 35.925 20.956 -21.002 1.00 85.81 878 PRO A O 1
ATOM 6865 N N . SER A 1 879 ? 36.844 22.954 -20.568 1.00 87.44 879 SER A N 1
ATOM 6866 C CA . SER A 1 879 ? 37.413 22.538 -19.285 1.00 87.44 879 SER A CA 1
ATOM 6867 C C . SER A 1 879 ? 36.322 22.393 -18.218 1.00 87.44 879 SER A C 1
ATOM 6869 O O . SER A 1 879 ? 35.276 23.040 -18.297 1.00 87.44 879 SER A O 1
ATOM 6871 N N . ALA A 1 880 ? 36.590 21.620 -17.159 1.00 85.94 880 ALA A N 1
ATOM 6872 C CA . ALA A 1 880 ? 35.669 21.485 -16.022 1.00 85.94 880 ALA A CA 1
ATOM 6873 C C . ALA A 1 880 ? 35.302 22.847 -15.396 1.00 85.94 880 ALA A C 1
ATOM 6875 O O . ALA A 1 880 ? 34.160 23.082 -15.012 1.00 85.94 880 ALA A O 1
ATOM 6876 N N . GLY A 1 881 ? 36.249 23.796 -15.364 1.00 88.75 881 GLY A N 1
ATOM 6877 C CA . GLY A 1 881 ? 35.982 25.168 -14.923 1.00 88.75 881 GLY A CA 1
ATOM 6878 C C . GLY A 1 881 ? 35.025 25.934 -15.845 1.00 88.75 881 GLY A C 1
ATOM 6879 O O . GLY A 1 881 ? 34.248 26.752 -15.364 1.00 88.75 881 GLY A O 1
ATOM 6880 N N . SER A 1 882 ? 35.041 25.658 -17.154 1.00 91.75 882 SER A N 1
ATOM 6881 C CA . SER A 1 882 ? 34.067 26.226 -18.094 1.00 91.75 882 SER A CA 1
ATOM 6882 C C . SER A 1 882 ? 32.664 25.672 -17.853 1.00 91.75 882 SER A C 1
ATOM 6884 O O . SER A 1 882 ? 31.714 26.450 -17.786 1.00 91.75 882 SER A O 1
ATOM 6886 N N . ILE A 1 883 ? 32.539 24.355 -17.657 1.00 93.12 883 ILE A N 1
ATOM 6887 C CA . ILE A 1 883 ? 31.253 23.690 -17.388 1.00 93.12 883 ILE A CA 1
ATOM 6888 C C . ILE A 1 883 ? 30.636 24.220 -16.088 1.00 93.12 883 ILE A C 1
ATOM 6890 O O . ILE A 1 883 ? 29.455 24.553 -16.078 1.00 93.12 883 ILE A O 1
ATOM 6894 N N . ARG A 1 884 ? 31.435 24.417 -15.028 1.00 92.62 884 ARG A N 1
ATOM 6895 C CA . ARG A 1 884 ? 30.953 25.027 -13.774 1.00 92.62 884 ARG A CA 1
ATOM 6896 C C . ARG A 1 884 ? 30.359 26.424 -13.975 1.00 92.62 884 ARG A C 1
ATOM 6898 O O . ARG A 1 884 ? 29.248 26.663 -13.525 1.00 92.62 884 ARG A O 1
ATOM 6905 N N . ARG A 1 885 ? 31.014 27.302 -14.747 1.00 94.94 885 ARG A N 1
ATOM 6906 C CA . ARG A 1 885 ? 30.446 28.628 -15.079 1.00 94.94 885 ARG A CA 1
ATOM 6907 C C . ARG A 1 885 ? 29.126 28.530 -15.847 1.00 94.94 885 ARG A C 1
ATOM 6909 O O . ARG A 1 885 ? 28.226 29.337 -15.641 1.00 94.94 885 ARG A O 1
ATOM 6916 N N . HIS A 1 886 ? 29.009 27.552 -16.745 1.00 96.25 886 HIS A N 1
ATOM 6917 C CA . HIS A 1 886 ? 27.764 27.301 -17.472 1.00 96.25 886 HIS A CA 1
ATOM 6918 C C . HIS A 1 886 ? 26.671 26.753 -16.553 1.00 96.25 886 HIS A C 1
ATOM 6920 O O . HIS A 1 886 ? 25.508 27.095 -16.736 1.00 96.25 886 HIS A O 1
ATOM 6926 N N . ARG A 1 887 ? 27.036 25.958 -15.543 1.00 94.75 887 ARG A N 1
ATOM 6927 C CA . ARG A 1 887 ? 26.112 25.461 -14.522 1.00 94.75 887 ARG A CA 1
ATOM 6928 C C . ARG A 1 887 ? 25.568 26.590 -13.658 1.00 94.75 887 ARG A C 1
ATOM 6930 O O . ARG A 1 887 ? 24.357 26.666 -13.485 1.00 94.75 887 ARG A O 1
ATOM 6937 N N . ASP A 1 888 ? 26.422 27.514 -13.222 1.00 95.12 888 ASP A N 1
ATOM 6938 C CA . ASP A 1 888 ? 25.986 28.720 -12.502 1.00 95.12 888 ASP A CA 1
ATOM 6939 C C . ASP A 1 888 ? 25.013 29.548 -13.356 1.00 95.12 888 ASP A C 1
ATOM 6941 O O . ASP A 1 888 ? 23.967 29.994 -12.880 1.00 95.12 888 ASP A O 1
ATOM 6945 N N . TRP A 1 889 ? 25.312 29.690 -14.652 1.00 97.31 889 TRP A N 1
ATOM 6946 C CA . TRP A 1 889 ? 24.423 30.367 -15.593 1.00 97.31 889 TRP A CA 1
ATOM 6947 C C . TRP A 1 889 ? 23.071 29.653 -15.742 1.00 97.31 889 TRP A C 1
ATOM 6949 O O . TRP A 1 889 ? 22.035 30.317 -15.686 1.00 97.31 889 TRP A O 1
ATOM 6959 N N . VAL A 1 890 ? 23.061 28.323 -15.906 1.00 96.88 890 VAL A N 1
ATOM 6960 C CA . VAL A 1 890 ? 21.832 27.512 -16.015 1.00 96.88 890 VAL A CA 1
ATOM 6961 C C . VAL A 1 890 ? 21.012 27.612 -14.735 1.00 96.88 890 VAL A C 1
ATOM 6963 O O . VAL A 1 890 ? 19.793 27.764 -14.800 1.00 96.88 890 VAL A O 1
ATOM 6966 N N . ARG A 1 891 ? 21.661 27.596 -13.571 1.00 93.75 891 ARG A N 1
ATOM 6967 C CA . ARG A 1 891 ? 20.980 27.745 -12.288 1.00 93.75 891 ARG A CA 1
ATOM 6968 C C . ARG A 1 891 ? 20.223 29.070 -12.205 1.00 93.75 891 ARG A C 1
ATOM 6970 O O . ARG A 1 891 ? 19.008 29.059 -12.037 1.00 93.75 891 ARG A O 1
ATOM 6977 N N . LEU A 1 892 ? 20.909 30.182 -12.467 1.00 95.00 892 LEU A N 1
ATOM 6978 C CA . LEU A 1 892 ? 20.327 31.528 -12.405 1.00 95.00 892 LEU A CA 1
ATOM 6979 C C . LEU A 1 892 ? 19.262 31.790 -13.484 1.00 95.00 892 LEU A C 1
ATOM 6981 O O . LEU A 1 892 ? 18.304 32.530 -13.257 1.00 95.00 892 LEU A O 1
ATOM 6985 N N . ASN A 1 893 ? 19.431 31.231 -14.687 1.00 96.50 893 ASN A N 1
ATOM 6986 C CA . ASN A 1 893 ? 18.579 31.565 -15.832 1.00 96.50 893 ASN A CA 1
ATOM 6987 C C . ASN A 1 893 ? 17.470 30.554 -16.117 1.00 96.50 893 ASN A C 1
ATOM 6989 O O . ASN A 1 893 ? 16.517 30.919 -16.803 1.00 96.50 893 ASN A O 1
ATOM 6993 N N . ILE A 1 894 ? 17.575 29.328 -15.603 1.00 95.69 894 ILE A N 1
ATOM 6994 C CA . ILE A 1 894 ? 16.638 28.235 -15.890 1.00 95.69 894 ILE A CA 1
ATOM 6995 C C . ILE A 1 894 ? 16.086 27.649 -14.590 1.00 95.69 894 ILE A C 1
ATOM 6997 O O . ILE A 1 894 ? 14.870 27.667 -14.399 1.00 95.69 894 ILE A O 1
ATOM 7001 N N . VAL A 1 895 ? 16.949 27.165 -13.688 1.00 92.00 895 VAL A N 1
ATOM 7002 C CA . VAL A 1 895 ? 16.517 26.470 -12.456 1.00 92.00 895 VAL A CA 1
ATOM 7003 C C . VAL A 1 895 ? 15.739 27.409 -11.538 1.00 92.00 895 VAL A C 1
ATOM 7005 O O . VAL A 1 895 ? 14.588 27.127 -11.211 1.00 92.00 895 VAL A O 1
ATOM 7008 N N . ASP A 1 896 ? 16.323 28.556 -11.190 1.00 90.19 896 ASP A N 1
ATOM 7009 C CA . ASP A 1 896 ? 15.733 29.524 -10.255 1.00 90.19 896 ASP A CA 1
ATOM 7010 C C . ASP A 1 896 ? 14.475 30.195 -10.834 1.00 90.19 896 ASP A C 1
ATOM 7012 O O . ASP A 1 896 ? 13.608 30.658 -10.094 1.00 90.19 896 ASP A O 1
ATOM 7016 N N . LYS A 1 897 ? 14.332 30.196 -12.168 1.00 93.06 897 LYS A N 1
ATOM 7017 C CA . LYS A 1 897 ? 13.131 30.669 -12.878 1.00 93.06 897 LYS A CA 1
ATOM 7018 C C . LYS A 1 897 ? 12.066 29.580 -13.065 1.00 93.06 897 LYS A C 1
ATOM 7020 O O . LYS A 1 897 ? 11.018 29.859 -13.643 1.00 93.06 897 LYS A O 1
ATOM 7025 N N . GLY A 1 898 ? 12.317 28.349 -12.612 1.00 89.62 898 GLY A N 1
ATOM 7026 C CA . GLY A 1 898 ? 11.378 27.229 -12.725 1.00 89.62 898 GLY A CA 1
ATOM 7027 C C . GLY A 1 898 ? 11.171 26.714 -14.155 1.00 89.62 898 GLY A C 1
ATOM 7028 O O . GLY A 1 898 ? 10.124 26.144 -14.450 1.00 89.62 898 GLY A O 1
ATOM 7029 N N . LEU A 1 899 ? 12.148 26.905 -15.046 1.00 93.19 899 LEU A N 1
ATOM 7030 C CA . LEU A 1 899 ? 12.060 26.582 -16.479 1.00 93.19 899 LEU A CA 1
ATOM 7031 C C . LEU A 1 899 ? 12.624 25.193 -16.836 1.00 93.19 899 LEU A C 1
ATOM 7033 O O . LEU A 1 899 ? 12.957 24.935 -17.990 1.00 93.19 899 LEU A O 1
ATOM 7037 N N . LEU A 1 900 ? 12.759 24.296 -15.854 1.00 93.69 900 LEU A N 1
ATOM 7038 C CA . LEU A 1 900 ? 13.271 22.935 -16.067 1.00 93.69 900 LEU A CA 1
ATOM 7039 C C . LEU A 1 900 ? 12.240 21.978 -16.678 1.00 93.69 900 LEU A C 1
ATOM 7041 O O . LEU A 1 900 ? 12.623 20.925 -17.176 1.00 93.69 900 LEU A O 1
ATOM 7045 N N . GLU A 1 901 ? 10.949 22.307 -16.634 1.00 92.69 901 GLU A N 1
ATOM 7046 C CA . GLU A 1 901 ? 9.894 21.454 -17.190 1.00 92.69 901 GLU A CA 1
ATOM 7047 C C . GLU A 1 901 ? 10.019 21.366 -18.720 1.00 92.69 901 GLU A C 1
ATOM 7049 O O . GLU A 1 901 ? 10.069 22.387 -19.411 1.00 92.69 901 GLU A O 1
ATOM 7054 N N . VAL A 1 902 ? 10.040 20.144 -19.262 1.00 92.88 902 VAL A N 1
ATOM 7055 C CA . VAL A 1 902 ? 10.022 19.927 -20.712 1.00 92.88 902 VAL A CA 1
ATOM 7056 C C . VAL A 1 902 ? 8.623 20.278 -21.238 1.00 92.88 902 VAL A C 1
ATOM 7058 O O . VAL A 1 902 ? 7.644 19.643 -20.828 1.00 92.88 902 VAL A O 1
ATOM 7061 N N . PRO A 1 903 ? 8.478 21.244 -22.167 1.00 89.38 903 PRO A N 1
ATOM 7062 C CA . PRO A 1 903 ? 7.169 21.642 -22.679 1.00 89.38 903 PRO A CA 1
ATOM 7063 C C . PRO A 1 903 ? 6.431 20.462 -23.317 1.00 89.38 903 PRO A C 1
ATOM 7065 O O . PRO A 1 903 ? 6.972 19.809 -24.197 1.00 89.38 903 PRO A O 1
ATOM 7068 N N . ARG A 1 904 ? 5.181 20.196 -22.917 1.00 81.25 904 ARG A N 1
ATOM 7069 C CA . ARG A 1 904 ? 4.420 19.014 -23.384 1.00 81.25 904 ARG A CA 1
ATOM 7070 C C . ARG A 1 904 ? 3.744 19.170 -24.750 1.00 81.25 904 ARG A C 1
ATOM 7072 O O . ARG A 1 904 ? 3.125 18.223 -25.230 1.00 81.25 904 ARG A O 1
ATOM 7079 N N . ARG A 1 905 ? 3.766 20.373 -25.330 1.00 78.75 905 ARG A N 1
ATOM 7080 C CA . ARG A 1 905 ? 3.079 20.662 -26.595 1.00 78.75 905 ARG A CA 1
ATOM 7081 C C . ARG A 1 905 ? 3.880 20.055 -27.743 1.00 78.75 905 ARG A C 1
ATOM 7083 O O . ARG A 1 905 ? 4.906 20.598 -28.135 1.00 78.75 905 ARG A O 1
ATOM 7090 N N . PHE A 1 906 ? 3.396 18.929 -28.251 1.00 87.88 906 PHE A N 1
ATOM 7091 C CA . PHE A 1 906 ? 3.831 18.372 -29.522 1.00 87.88 906 PHE A CA 1
ATOM 7092 C C . PHE A 1 906 ? 3.054 19.051 -30.659 1.00 87.88 906 PHE A C 1
ATOM 7094 O O . PHE A 1 906 ? 1.837 19.204 -30.557 1.00 87.88 906 PHE A O 1
ATOM 7101 N N . SER A 1 907 ? 3.751 19.447 -31.723 1.00 86.12 907 SER A N 1
ATOM 7102 C CA . SER A 1 907 ? 3.169 20.036 -32.933 1.00 86.12 907 SER A CA 1
ATOM 7103 C C . SER A 1 907 ? 3.625 19.259 -34.160 1.00 86.12 907 SER A C 1
ATOM 7105 O O . SER A 1 907 ? 4.823 19.023 -34.317 1.00 86.12 907 SER A O 1
ATOM 7107 N N . VAL A 1 908 ? 2.689 18.916 -35.042 1.00 89.62 908 VAL A N 1
ATOM 7108 C CA . VAL A 1 908 ? 2.995 18.326 -36.349 1.00 89.62 908 VAL A CA 1
ATOM 7109 C C . VAL A 1 908 ? 3.656 19.390 -37.225 1.00 89.62 908 VAL A C 1
ATOM 7111 O O . VAL A 1 908 ? 3.093 20.462 -37.421 1.00 89.62 908 VAL A O 1
ATOM 7114 N N . HIS A 1 909 ? 4.855 19.105 -37.724 1.00 85.62 909 HIS A N 1
ATOM 7115 C CA . HIS A 1 909 ? 5.693 20.048 -38.481 1.00 85.62 909 HIS A CA 1
ATOM 7116 C C . HIS A 1 909 ? 6.180 19.493 -39.830 1.00 85.62 909 HIS A C 1
ATOM 7118 O O . HIS A 1 909 ? 6.820 20.210 -40.591 1.00 85.62 909 HIS A O 1
ATOM 7124 N N . ALA A 1 910 ? 5.869 18.231 -40.130 1.00 88.19 910 ALA A N 1
ATOM 7125 C CA . ALA A 1 910 ? 6.113 17.567 -41.405 1.00 88.19 910 ALA A CA 1
ATOM 7126 C C . ALA A 1 910 ? 4.822 16.865 -41.885 1.00 88.19 910 ALA A C 1
ATOM 7128 O O . ALA A 1 910 ? 3.949 16.574 -41.060 1.00 88.19 910 ALA A O 1
ATOM 7129 N N . PRO A 1 911 ? 4.672 16.566 -43.190 1.00 89.12 911 PRO A N 1
ATOM 7130 C CA . PRO A 1 911 ? 3.476 15.927 -43.732 1.00 89.12 911 PRO A CA 1
ATOM 7131 C C . PRO A 1 911 ? 3.142 14.594 -43.052 1.00 89.12 911 PRO A C 1
ATOM 7133 O O . PRO A 1 911 ? 3.997 13.717 -42.901 1.00 89.12 911 PRO A O 1
ATOM 7136 N N . VAL A 1 912 ? 1.872 14.427 -42.681 1.00 89.81 912 VAL A N 1
ATOM 7137 C CA . VAL A 1 912 ? 1.342 13.166 -42.146 1.00 89.81 912 VAL A CA 1
ATOM 7138 C C . VAL A 1 912 ? 1.197 12.119 -43.251 1.00 89.81 912 VAL A C 1
ATOM 7140 O O . VAL A 1 912 ? 1.065 12.450 -44.430 1.00 89.81 912 VAL A O 1
ATOM 7143 N N . HIS A 1 913 ? 1.206 10.839 -42.878 1.00 86.44 913 HIS A N 1
ATOM 7144 C CA . HIS A 1 913 ? 0.962 9.758 -43.827 1.00 86.44 913 HIS A CA 1
ATOM 7145 C C . HIS A 1 913 ? -0.400 9.910 -44.530 1.00 86.44 913 HIS A C 1
ATOM 7147 O O . HIS A 1 913 ? -1.432 10.066 -43.879 1.00 86.44 913 HIS A O 1
ATOM 7153 N N . ASN A 1 914 ? -0.392 9.813 -45.862 1.00 82.62 914 ASN A N 1
ATOM 7154 C CA . ASN A 1 914 ? -1.582 9.802 -46.703 1.00 82.62 914 ASN A CA 1
ATOM 7155 C C . ASN A 1 914 ? -1.585 8.528 -47.558 1.00 82.62 914 ASN A C 1
ATOM 7157 O O . ASN A 1 914 ? -0.740 8.381 -48.436 1.00 82.62 914 ASN A O 1
ATOM 7161 N N . ALA A 1 915 ? -2.558 7.643 -47.331 1.00 77.31 915 ALA A N 1
ATOM 7162 C CA . ALA A 1 915 ? -2.684 6.374 -48.049 1.00 77.31 915 ALA A CA 1
ATOM 7163 C C . ALA A 1 915 ? -2.955 6.536 -49.560 1.00 77.31 915 ALA A C 1
ATOM 7165 O O . ALA A 1 915 ? -2.739 5.597 -50.320 1.00 77.31 915 ALA A O 1
ATOM 7166 N N . ALA A 1 916 ? -3.419 7.712 -50.004 1.00 73.56 916 ALA A N 1
ATOM 7167 C CA . ALA A 1 916 ? -3.627 8.011 -51.422 1.00 73.56 916 ALA A CA 1
ATOM 7168 C C . ALA A 1 916 ? -2.322 8.354 -52.165 1.00 73.56 916 ALA A C 1
ATOM 7170 O O . ALA A 1 916 ? -2.281 8.268 -53.392 1.00 73.56 916 ALA A O 1
ATOM 7171 N N . MET A 1 917 ? -1.259 8.742 -51.448 1.00 66.94 917 MET A N 1
ATOM 7172 C CA . MET A 1 917 ? 0.071 8.906 -52.033 1.00 66.94 917 MET A CA 1
ATOM 7173 C C . MET A 1 917 ? 0.807 7.563 -51.990 1.00 66.94 917 MET A C 1
ATOM 7175 O O . MET A 1 917 ? 1.032 7.008 -50.917 1.00 66.94 917 MET A O 1
ATOM 7179 N N . GLY A 1 918 ? 1.174 7.035 -53.160 1.00 65.69 918 GLY A N 1
ATOM 7180 C CA . GLY A 1 918 ? 1.977 5.814 -53.264 1.00 65.69 918 GLY A CA 1
ATOM 7181 C C . GLY A 1 918 ? 3.401 5.982 -52.719 1.00 65.69 918 GLY A C 1
ATOM 7182 O O . GLY A 1 918 ? 3.839 7.085 -52.387 1.00 65.69 918 GLY A O 1
ATOM 7183 N N . GLU A 1 919 ? 4.150 4.881 -52.647 1.00 69.44 919 GLU A N 1
ATOM 7184 C CA . GLU A 1 919 ? 5.565 4.923 -52.266 1.00 69.44 919 GLU A CA 1
ATOM 7185 C C . GLU A 1 919 ? 6.390 5.700 -53.301 1.00 69.44 919 GLU A C 1
ATOM 7187 O O . GLU A 1 919 ? 6.334 5.433 -54.502 1.00 69.44 919 GLU A O 1
ATOM 7192 N N . THR A 1 920 ? 7.181 6.663 -52.826 1.00 77.94 920 THR A N 1
ATOM 7193 C CA . THR A 1 920 ? 8.078 7.482 -53.650 1.00 77.94 920 THR A CA 1
ATOM 7194 C C . THR A 1 920 ? 9.536 7.147 -53.343 1.00 77.94 920 THR A C 1
ATOM 7196 O O . THR A 1 920 ? 9.899 6.757 -52.233 1.00 77.94 920 THR A O 1
ATOM 7199 N N . MET A 1 921 ? 10.383 7.286 -54.361 1.00 78.25 921 MET A N 1
ATOM 7200 C CA . MET A 1 921 ? 11.831 7.070 -54.289 1.00 78.25 921 MET A CA 1
ATOM 7201 C C . MET A 1 921 ? 12.602 8.313 -53.840 1.00 78.25 921 MET A C 1
ATOM 7203 O O . MET A 1 921 ? 13.819 8.245 -53.665 1.00 78.25 921 MET A O 1
ATOM 7207 N N . GLU A 1 922 ? 11.917 9.445 -53.725 1.00 84.81 922 GLU A N 1
ATOM 7208 C CA . GLU A 1 922 ? 12.533 10.733 -53.450 1.00 84.81 922 GLU A CA 1
ATOM 7209 C C . GLU A 1 922 ? 12.887 10.857 -51.967 1.00 84.81 922 GLU A C 1
ATOM 7211 O O . GLU A 1 922 ? 12.175 10.367 -51.082 1.00 84.81 922 GLU A O 1
ATOM 7216 N N . MET A 1 923 ? 14.015 11.513 -51.698 1.00 86.75 923 MET A N 1
ATOM 7217 C CA . MET A 1 923 ? 14.422 11.826 -50.333 1.00 86.75 923 MET A CA 1
ATOM 7218 C C . MET A 1 923 ? 13.514 12.919 -49.760 1.00 86.75 923 MET A C 1
ATOM 7220 O O . MET A 1 923 ? 13.157 13.853 -50.486 1.00 86.75 923 MET A O 1
ATOM 7224 N N . PRO A 1 924 ? 13.142 12.835 -48.471 1.00 87.44 924 PRO A N 1
ATOM 7225 C CA . PRO A 1 924 ? 12.347 13.873 -47.835 1.00 87.44 924 PRO A CA 1
ATOM 7226 C C . PRO A 1 924 ? 13.123 15.194 -47.783 1.00 87.44 924 PRO A C 1
ATOM 7228 O O . PRO A 1 924 ? 14.355 15.218 -47.750 1.00 87.44 924 PRO A O 1
ATOM 7231 N N . ARG A 1 925 ? 12.382 16.304 -47.755 1.00 85.19 925 ARG A N 1
ATOM 7232 C CA . ARG A 1 925 ? 12.936 17.640 -47.499 1.00 85.19 925 ARG A CA 1
ATOM 7233 C C . ARG A 1 925 ? 13.220 17.820 -46.003 1.00 85.19 925 ARG A C 1
ATOM 7235 O O . ARG A 1 925 ? 12.696 17.079 -45.173 1.00 85.19 925 ARG A O 1
ATOM 7242 N N . GLU A 1 926 ? 14.040 18.809 -45.661 1.00 84.56 926 GLU A N 1
ATOM 7243 C CA . GLU A 1 926 ? 14.242 19.212 -44.264 1.00 84.56 926 GLU A CA 1
ATOM 7244 C C . GLU A 1 926 ? 13.033 19.997 -43.750 1.00 84.56 926 GLU A C 1
ATOM 7246 O O . GLU A 1 926 ? 12.584 20.938 -44.405 1.00 84.56 926 GLU A O 1
ATOM 7251 N N . TYR A 1 927 ? 12.544 19.648 -42.558 1.00 85.62 927 TYR A N 1
ATOM 7252 C CA . TYR A 1 927 ? 11.451 20.360 -41.898 1.00 85.62 927 TYR A CA 1
ATOM 7253 C C . TYR A 1 927 ? 11.956 21.082 -40.641 1.00 85.62 927 TYR A C 1
ATOM 7255 O O . TYR A 1 927 ? 12.664 20.478 -39.829 1.00 85.62 927 TYR A O 1
ATOM 7263 N N . PRO A 1 928 ? 11.604 22.364 -40.430 1.00 83.88 928 PRO A N 1
ATOM 7264 C CA . PRO A 1 928 ? 11.983 23.076 -39.217 1.00 83.88 928 PRO A CA 1
ATOM 7265 C C . PRO A 1 928 ? 11.240 22.509 -38.000 1.00 83.88 928 PRO A C 1
ATOM 7267 O O . PRO A 1 928 ? 10.015 22.395 -38.000 1.00 83.88 928 PRO A O 1
ATOM 7270 N N . ASN A 1 929 ? 11.974 22.195 -36.928 1.00 89.62 929 ASN A N 1
ATOM 7271 C CA . ASN A 1 929 ? 11.395 21.682 -35.686 1.00 89.62 929 ASN A CA 1
ATOM 7272 C C . ASN A 1 929 ? 11.403 22.748 -34.576 1.00 89.62 929 ASN A C 1
ATOM 7274 O O . ASN A 1 929 ? 12.459 23.175 -34.098 1.00 89.62 929 ASN A O 1
ATOM 7278 N N . SER A 1 930 ? 10.210 23.156 -34.137 1.00 90.25 930 SER A N 1
ATOM 7279 C CA . SER A 1 930 ? 10.009 24.195 -33.118 1.00 90.25 930 SER A CA 1
ATOM 7280 C C . SER A 1 930 ? 10.613 23.837 -31.753 1.00 90.25 930 SER A C 1
ATOM 7282 O O . SER A 1 930 ? 11.035 24.729 -31.013 1.00 90.25 930 SER A O 1
ATOM 7284 N N . GLN A 1 931 ? 10.714 22.546 -31.422 1.00 93.06 931 GLN A N 1
ATOM 7285 C CA . GLN A 1 931 ? 11.270 22.084 -30.147 1.00 93.06 931 GLN A CA 1
ATOM 7286 C C . GLN A 1 931 ? 12.777 22.343 -30.071 1.00 93.06 931 GLN A C 1
ATOM 7288 O O . GLN A 1 931 ? 13.257 22.885 -29.076 1.00 93.06 931 GLN A O 1
ATOM 7293 N N . THR A 1 932 ? 13.511 22.044 -31.145 1.00 91.88 932 THR A N 1
ATOM 7294 C CA . THR A 1 932 ? 14.958 22.297 -31.241 1.00 91.88 932 THR A CA 1
ATOM 7295 C C . THR A 1 932 ? 15.262 23.794 -31.229 1.00 91.88 932 THR A C 1
ATOM 7297 O O . THR A 1 932 ? 16.182 24.233 -30.537 1.00 91.88 932 THR A O 1
ATOM 7300 N N . VAL A 1 933 ? 14.439 24.604 -31.907 1.00 91.88 933 VAL A N 1
ATOM 7301 C CA . VAL A 1 933 ? 14.535 26.075 -31.856 1.00 91.88 933 VAL A CA 1
ATOM 7302 C C . VAL A 1 933 ? 14.353 26.582 -30.423 1.00 91.88 933 VAL A C 1
ATOM 7304 O O . VAL A 1 933 ? 15.184 27.341 -29.923 1.00 91.88 933 VAL A O 1
ATOM 7307 N N . ARG A 1 934 ? 13.302 26.128 -29.731 1.00 91.75 934 ARG A N 1
ATOM 7308 C CA . ARG A 1 934 ? 13.008 26.547 -28.354 1.00 91.75 934 ARG A CA 1
ATOM 7309 C C . ARG A 1 934 ? 14.077 26.085 -27.365 1.00 91.75 934 ARG A C 1
ATOM 7311 O O . ARG A 1 934 ? 14.406 26.827 -26.443 1.00 91.75 934 ARG A O 1
ATOM 7318 N N . PHE A 1 935 ? 14.644 24.897 -27.563 1.00 94.06 935 PHE A N 1
ATOM 7319 C CA . PHE A 1 935 ? 15.755 24.394 -26.755 1.00 94.06 935 PHE A CA 1
ATOM 7320 C C . PHE A 1 935 ? 17.012 25.263 -26.917 1.00 94.06 935 PHE A C 1
ATOM 7322 O O . PHE A 1 935 ? 17.627 25.659 -25.925 1.00 94.06 935 PHE A O 1
ATOM 7329 N N . ALA A 1 936 ? 17.358 25.636 -28.153 1.00 93.94 936 ALA A N 1
ATOM 7330 C CA . ALA A 1 936 ? 18.481 26.533 -28.423 1.00 93.94 936 ALA A CA 1
ATOM 7331 C C . ALA A 1 936 ? 18.260 27.932 -27.812 1.00 93.94 936 ALA A C 1
ATOM 7333 O O . ALA A 1 936 ? 19.169 28.491 -27.195 1.00 93.94 936 ALA A O 1
ATOM 7334 N N . GLN A 1 937 ? 17.036 28.465 -27.895 1.00 94.69 937 GLN A N 1
ATOM 7335 C CA . GLN A 1 937 ? 16.653 29.728 -27.249 1.00 94.69 937 GLN A CA 1
ATOM 7336 C C . GLN A 1 937 ? 16.740 29.655 -25.717 1.00 94.69 937 GLN A C 1
ATOM 7338 O O . GLN A 1 937 ? 17.259 30.583 -25.097 1.00 94.69 937 GLN A O 1
ATOM 7343 N N . LEU A 1 938 ? 16.291 28.549 -25.108 1.00 95.44 938 LEU A N 1
ATOM 7344 C CA . LEU A 1 938 ? 16.370 28.320 -23.660 1.00 95.44 938 LEU A CA 1
ATOM 7345 C C . LEU A 1 938 ? 17.821 28.388 -23.158 1.00 95.44 938 LEU A C 1
ATOM 7347 O O . LEU A 1 938 ? 18.092 28.992 -22.121 1.00 95.44 938 LEU A O 1
ATOM 7351 N N . LEU A 1 939 ? 18.758 27.804 -23.911 1.00 96.06 939 LEU A N 1
ATOM 7352 C CA . LEU A 1 939 ? 20.188 27.820 -23.585 1.00 96.06 939 LEU A CA 1
ATOM 7353 C C . LEU A 1 939 ? 20.932 29.073 -24.076 1.00 96.06 939 LEU A C 1
ATOM 7355 O O . LEU A 1 939 ? 22.089 29.272 -23.693 1.00 96.06 939 LEU A O 1
ATOM 7359 N N . GLN A 1 940 ? 20.281 29.916 -24.885 1.00 95.50 940 GLN A N 1
ATOM 7360 C CA . GLN A 1 940 ? 20.881 31.048 -25.601 1.00 95.50 940 GLN A CA 1
ATOM 7361 C C . GLN A 1 940 ? 22.094 30.627 -26.442 1.00 95.50 940 GLN A C 1
ATOM 7363 O O . GLN A 1 940 ? 23.182 31.195 -26.329 1.00 95.50 940 GLN A O 1
ATOM 7368 N N . VAL A 1 941 ? 21.904 29.596 -27.264 1.00 93.31 941 VAL A N 1
ATOM 7369 C CA . VAL A 1 941 ? 22.923 29.054 -28.169 1.00 93.31 941 VAL A CA 1
ATOM 7370 C C . VAL A 1 941 ? 22.450 29.075 -29.620 1.00 93.31 941 VAL A C 1
ATOM 7372 O O . VAL A 1 941 ? 21.257 29.151 -29.905 1.00 93.31 941 VAL A O 1
ATOM 7375 N N . GLU A 1 942 ? 23.397 29.015 -30.552 1.00 90.25 942 GLU A N 1
ATOM 7376 C CA . GLU A 1 942 ? 23.111 28.947 -31.987 1.00 90.25 942 GLU A CA 1
ATOM 7377 C C . GLU A 1 942 ? 22.461 27.606 -32.359 1.00 90.25 942 GLU A C 1
ATOM 7379 O O . GLU A 1 942 ? 23.000 26.544 -32.048 1.00 90.25 942 GLU A O 1
ATOM 7384 N N . ASN A 1 943 ? 21.331 27.645 -33.071 1.00 89.31 943 ASN A N 1
ATOM 7385 C CA . ASN A 1 943 ? 20.710 26.440 -33.614 1.00 89.31 943 ASN A CA 1
ATOM 7386 C C . ASN A 1 943 ? 21.438 25.993 -34.895 1.00 89.31 943 ASN A C 1
ATOM 7388 O O . ASN A 1 943 ? 21.321 26.634 -35.936 1.00 89.31 943 ASN A O 1
ATOM 7392 N N . ARG A 1 944 ? 22.163 24.871 -34.823 1.00 85.94 944 ARG A N 1
ATOM 7393 C CA . ARG A 1 944 ? 22.933 24.296 -35.944 1.00 85.94 944 ARG A CA 1
ATOM 7394 C C . ARG A 1 944 ? 22.104 23.433 -36.908 1.00 85.94 944 ARG A C 1
ATOM 7396 O O . ARG A 1 944 ? 22.626 23.027 -37.940 1.00 85.94 944 ARG A O 1
ATOM 7403 N N . PHE A 1 945 ? 20.836 23.168 -36.592 1.00 85.69 945 PHE A N 1
ATOM 7404 C CA . PHE A 1 945 ? 19.950 22.265 -37.343 1.00 85.69 945 PHE A CA 1
ATOM 7405 C C . PHE A 1 945 ? 18.833 23.015 -38.089 1.00 85.69 945 PHE A C 1
ATOM 7407 O O . PHE A 1 945 ? 17.771 22.461 -38.359 1.00 85.69 945 PHE A O 1
ATOM 7414 N N . VAL A 1 946 ? 19.037 24.302 -38.390 1.00 81.06 946 VAL A N 1
ATOM 7415 C CA . VAL A 1 946 ? 18.082 25.105 -39.171 1.00 81.06 946 VAL A CA 1
ATOM 7416 C C . VAL A 1 946 ? 18.132 24.677 -40.645 1.00 81.06 946 VAL A C 1
ATOM 7418 O O . VAL A 1 946 ? 19.244 24.530 -41.160 1.00 81.06 946 VAL A O 1
ATOM 7421 N N . PRO A 1 947 ? 16.985 24.501 -41.333 1.00 73.06 947 PRO A N 1
ATOM 7422 C CA . PRO A 1 947 ? 16.947 24.177 -42.761 1.00 73.06 947 PRO A CA 1
ATOM 7423 C C . PRO A 1 947 ? 17.593 25.238 -43.663 1.00 73.06 947 PRO A C 1
ATOM 7425 O O . PRO A 1 947 ? 17.725 26.399 -43.275 1.00 73.06 947 PRO A O 1
ATOM 7428 N N . SER A 1 948 ? 17.960 24.865 -44.893 1.00 66.62 948 SER A N 1
ATOM 7429 C CA . SER A 1 948 ? 18.475 25.826 -45.885 1.00 66.62 948 SER A CA 1
ATOM 7430 C C . SER A 1 948 ? 17.422 26.880 -46.284 1.00 66.62 948 SER A C 1
ATOM 7432 O O . SER A 1 948 ? 16.229 26.583 -46.361 1.00 66.62 948 SER A O 1
ATOM 7434 N N . ARG A 1 949 ? 17.847 28.105 -46.630 1.00 59.81 949 ARG A N 1
ATOM 7435 C CA . ARG A 1 949 ? 16.935 29.154 -47.141 1.00 59.81 949 ARG A CA 1
ATOM 7436 C C . ARG A 1 949 ? 16.276 28.802 -48.481 1.00 59.81 949 ARG A C 1
ATOM 7438 O O . ARG A 1 949 ? 15.174 29.249 -48.758 1.00 59.81 949 ARG A O 1
ATOM 7445 N N . LYS A 1 950 ? 16.905 27.957 -49.307 1.00 51.66 950 LYS A N 1
ATOM 7446 C CA . LYS A 1 950 ? 16.325 27.511 -50.590 1.00 51.66 950 LYS A CA 1
ATOM 7447 C C . LYS A 1 950 ? 15.118 26.585 -50.415 1.00 51.66 950 LYS A C 1
ATOM 7449 O O . LYS A 1 950 ? 14.329 26.441 -51.337 1.00 51.66 950 LYS A O 1
ATOM 7454 N N . THR A 1 951 ? 14.977 25.955 -49.250 1.00 49.12 951 THR A N 1
ATOM 7455 C CA . THR A 1 951 ? 13.845 25.076 -48.918 1.00 49.12 951 THR A CA 1
ATOM 7456 C C . THR A 1 951 ? 12.671 25.803 -48.255 1.00 49.12 951 THR A C 1
ATOM 7458 O O . THR A 1 951 ? 11.625 25.186 -48.084 1.00 49.12 951 THR A O 1
ATOM 7461 N N . SER A 1 952 ? 12.817 27.086 -47.895 1.00 45.69 952 SER A N 1
ATOM 7462 C CA . SER A 1 952 ? 11.773 27.880 -47.224 1.00 45.69 952 SER A CA 1
ATOM 7463 C C . SER A 1 952 ? 10.936 28.777 -48.149 1.00 45.69 952 SER A C 1
ATOM 7465 O O . SER A 1 952 ? 9.942 29.321 -47.682 1.00 45.69 952 SER A O 1
ATOM 7467 N N . ASP A 1 953 ? 11.321 28.938 -49.421 1.00 40.53 953 ASP A N 1
ATOM 7468 C CA . ASP A 1 953 ? 10.713 29.913 -50.351 1.00 40.53 953 ASP A CA 1
ATOM 7469 C C . ASP A 1 953 ? 9.548 29.370 -51.211 1.00 40.53 953 ASP A C 1
ATOM 7471 O O . ASP A 1 953 ? 8.872 30.157 -51.871 1.00 40.53 953 ASP A O 1
ATOM 7475 N N . ASP A 1 954 ? 9.243 28.067 -51.177 1.00 39.97 954 ASP A N 1
ATOM 7476 C CA . ASP A 1 954 ? 8.026 27.527 -51.805 1.00 39.97 954 ASP A CA 1
ATOM 7477 C C . ASP A 1 954 ? 6.899 27.483 -50.760 1.00 39.97 954 ASP A C 1
ATOM 7479 O O . ASP A 1 954 ? 6.890 26.639 -49.864 1.00 39.97 954 ASP A O 1
ATOM 7483 N N . GLY A 1 955 ? 5.996 28.461 -50.846 1.00 39.62 955 GLY A N 1
ATOM 7484 C CA . GLY A 1 955 ? 5.066 28.855 -49.793 1.00 39.62 955 GLY A CA 1
ATOM 7485 C C . GLY A 1 955 ? 4.150 27.762 -49.238 1.00 39.62 955 GLY A C 1
ATOM 7486 O O . GLY A 1 955 ? 3.301 27.233 -49.939 1.00 39.62 955 GLY A O 1
ATOM 7487 N N . ASP A 1 956 ? 4.262 27.541 -47.930 1.00 34.19 956 ASP A N 1
ATOM 7488 C CA . ASP A 1 956 ? 3.118 27.369 -47.035 1.00 34.19 956 ASP A CA 1
ATOM 7489 C C . ASP A 1 956 ? 3.539 27.826 -45.630 1.00 34.19 956 ASP A C 1
ATOM 7491 O O . ASP A 1 956 ? 4.274 27.166 -44.890 1.00 34.19 956 ASP A O 1
ATOM 7495 N N . SER A 1 957 ? 3.110 29.036 -45.279 1.00 36.25 957 SER A N 1
ATOM 7496 C CA . SER A 1 957 ? 3.325 29.667 -43.982 1.00 36.25 957 SER A CA 1
ATOM 7497 C C . SER A 1 957 ? 2.501 28.956 -42.901 1.00 36.25 957 SER A C 1
ATOM 7499 O O . SER A 1 957 ? 1.373 29.351 -42.611 1.00 36.25 957 SER A O 1
ATOM 7501 N N . ILE A 1 958 ? 3.057 27.916 -42.276 1.00 40.19 958 ILE A N 1
ATOM 7502 C CA . ILE A 1 958 ? 2.432 27.246 -41.115 1.00 40.19 958 ILE A CA 1
ATOM 7503 C C . ILE A 1 958 ? 2.790 27.954 -39.783 1.00 40.19 958 ILE A C 1
ATOM 7505 O O . ILE A 1 958 ? 2.222 27.646 -38.742 1.00 40.19 958 ILE A O 1
ATOM 7509 N N . PHE A 1 959 ? 3.685 28.953 -39.785 1.00 35.38 959 PHE A N 1
ATOM 7510 C CA . PHE A 1 959 ? 4.204 29.582 -38.555 1.00 35.38 959 PHE A CA 1
ATOM 7511 C C . PHE A 1 959 ? 3.614 30.954 -38.169 1.00 35.38 959 PHE A C 1
ATOM 7513 O O . PHE A 1 959 ? 4.049 31.527 -37.174 1.00 35.38 959 PHE A O 1
ATOM 7520 N N . GLU A 1 960 ? 2.593 31.468 -38.862 1.00 28.69 960 GLU A N 1
ATOM 7521 C CA . GLU A 1 960 ? 1.878 32.689 -38.445 1.00 28.69 960 GLU A CA 1
ATOM 7522 C C . GLU A 1 960 ? 0.463 32.373 -37.951 1.00 28.69 960 GLU A C 1
ATOM 7524 O O . GLU A 1 960 ? -0.521 32.625 -38.638 1.00 28.69 960 GLU A O 1
ATOM 7529 N N . ARG A 1 961 ? 0.360 31.786 -36.758 1.00 30.11 961 ARG A N 1
ATOM 7530 C CA . ARG A 1 961 ? -0.811 31.837 -35.861 1.00 30.11 961 ARG A CA 1
ATOM 7531 C C . ARG A 1 961 ? -0.436 31.058 -34.611 1.00 30.11 961 ARG A C 1
ATOM 7533 O O . ARG A 1 961 ? -0.466 29.839 -34.633 1.00 30.11 961 ARG A O 1
ATOM 7540 N N . ASP A 1 962 ? 0.054 31.772 -33.605 1.00 30.38 962 ASP A N 1
ATOM 7541 C CA . ASP A 1 962 ? -0.099 31.474 -32.171 1.00 30.38 962 ASP A CA 1
ATOM 7542 C C . ASP A 1 962 ? 0.863 32.383 -31.394 1.00 30.38 962 ASP A C 1
ATOM 7544 O O . ASP A 1 962 ? 1.867 31.964 -30.816 1.00 30.38 962 ASP A O 1
ATOM 7548 N N . GLY A 1 963 ? 0.557 33.679 -31.440 1.00 31.27 963 GLY A N 1
ATOM 7549 C CA . GLY A 1 963 ? 0.958 34.626 -30.413 1.00 31.27 963 GLY A CA 1
ATOM 7550 C C . GLY A 1 963 ? -0.274 34.964 -29.585 1.00 31.27 963 GLY A C 1
ATOM 7551 O O . GLY A 1 963 ? -1.041 35.816 -30.012 1.00 31.27 963 GLY A O 1
ATOM 7552 N N . GLU A 1 964 ? -0.460 34.250 -28.470 1.00 28.28 964 GLU A N 1
ATOM 7553 C CA . GLU A 1 964 ? -1.076 34.692 -27.201 1.00 28.28 964 GLU A CA 1
ATOM 7554 C C . GLU A 1 964 ? -0.891 33.625 -26.106 1.00 28.28 964 GLU A C 1
ATOM 7556 O O . GLU A 1 964 ? -1.128 32.418 -26.367 1.00 28.28 964 GLU A O 1
#